Protein AF-0000000087177604 (afdb_homodimer)

Organism: NCBI:txid176857

Solvent-accessible surface area (backbone atoms only — not comparable to full-atom values): 46931 Å² total; per-residue (Å²): 136,82,85,75,79,74,79,79,70,80,76,73,77,72,75,72,72,81,64,80,66,69,63,75,69,50,66,65,75,75,42,57,66,70,56,44,40,55,57,59,26,70,48,56,60,80,60,52,51,50,27,64,74,71,45,73,69,40,30,51,51,61,64,30,65,68,36,40,51,50,23,40,57,48,40,70,73,42,57,46,27,39,33,33,44,24,70,38,71,44,37,50,48,48,30,37,36,68,51,70,87,83,64,90,65,77,47,60,44,42,75,60,82,63,87,56,37,88,82,45,39,33,59,40,71,43,33,60,48,84,21,31,32,35,35,33,26,64,32,66,67,57,46,40,33,44,33,20,80,69,57,70,43,72,46,76,51,74,76,66,93,80,68,69,76,56,47,68,37,65,39,55,42,54,22,81,84,78,67,43,44,37,38,39,40,37,38,35,30,55,68,75,81,71,69,69,85,68,72,87,57,77,82,66,50,47,44,38,28,35,40,31,46,70,84,58,87,60,75,43,77,73,44,64,55,93,68,63,66,53,69,61,82,44,54,36,75,47,94,30,23,39,35,42,47,35,52,71,45,100,86,43,57,43,44,42,39,31,36,32,66,82,79,67,44,78,43,75,52,64,66,61,98,39,68,61,64,39,70,41,58,61,50,59,36,53,47,91,82,24,53,27,38,43,30,59,46,79,82,67,19,36,41,31,34,34,29,76,41,84,84,41,41,83,38,51,38,80,75,46,76,44,69,61,80,80,78,81,78,68,60,76,72,68,48,40,58,45,77,64,27,65,61,56,68,67,42,50,68,67,44,74,64,40,60,41,83,88,63,29,36,37,32,35,38,59,30,52,41,43,33,39,33,33,78,87,80,66,47,77,41,81,56,77,49,49,73,58,64,76,45,34,46,79,38,77,33,48,67,30,68,58,69,84,77,61,67,66,87,108,134,82,78,78,78,72,77,83,70,79,74,74,76,70,74,73,72,81,65,79,66,70,63,75,71,48,67,65,74,74,40,56,66,69,55,44,41,55,57,57,26,69,48,55,60,80,59,51,51,50,27,64,74,71,44,72,70,41,30,52,52,59,62,31,66,66,35,40,52,50,22,41,57,48,39,71,73,41,57,45,26,37,32,32,44,24,70,36,70,47,37,49,46,46,30,36,35,69,50,71,87,82,64,92,66,76,47,61,45,42,76,60,83,64,86,57,36,88,82,46,40,31,60,41,71,44,33,60,49,85,21,32,31,35,35,34,27,63,32,66,67,58,46,40,34,43,34,20,78,71,57,70,43,73,47,76,52,73,76,67,92,80,66,68,76,56,46,69,38,65,40,54,43,56,21,82,86,79,69,43,44,38,38,39,40,38,40,34,29,56,68,74,82,71,69,71,88,68,74,86,58,78,81,66,49,47,44,38,28,35,39,31,46,69,84,59,86,60,76,43,78,73,44,66,56,92,65,61,66,54,69,62,81,45,54,37,75,46,96,30,23,38,35,42,47,35,49,70,43,93,96,41,56,44,44,40,39,30,35,33,66,80,78,68,44,78,43,75,52,64,64,60,96,39,69,62,65,39,70,42,60,62,49,59,34,54,46,91,80,25,53,28,38,42,28,60,47,77,81,65,18,35,39,32,35,34,29,74,40,84,86,41,41,84,39,51,37,79,75,46,78,42,70,60,78,80,77,81,79,69,61,77,72,67,51,39,57,45,77,64,27,64,60,54,69,68,42,49,67,68,45,74,63,38,62,41,83,87,63,29,37,36,34,36,37,59,30,52,42,42,33,38,32,32,77,88,80,68,46,75,43,80,57,76,51,49,74,58,63,76,44,32,47,81,39,75,32,49,67,33,68,60,70,85,78,59,67,67,87,107

Secondary structure (DSSP, 8-state):
--------------------------HHHHS-HHHHHHHHHTS-HHHHGGGGGT-HHHHHHHT-HHHHHHHHHHHHTSPPEEEEEEEEPPEEEEEEEEPPSS----PBPEE---TTTTT-SSEEEEEEETTEEEEEETTTS--EEEEETTTTEEEEPPP----TTEEEEEEEEEETTTTEEEEEEEEEE--TT--------GGG-EEEEEEEEBTBSS-EEEE--SS-B--SS--EEETTEEEEEBP-BTTB---EEEEETTT--EEEEP--S-HHHHHS-EEEEEETTEEEEEEE-GGG-EEEEEESSTT-GGGEEEEEEE-----SS--S---THHHH-HHHHH--SEEEEEE-TTSPEEEEETTTEEEEE-TTT--EEEE--BT--SS-EEEEE---------GGG-/--------------------------HHHHS-HHHHHHHHTTS-HHHHGGGGGT-HHHHHHHT-HHHHHHHHHHHHHSPPEEEEEEEEPPEEEEEEEEPPSS----PBPEE---TTTTT-SSEEEEEEETTEEEEEETTTS--EEEEETTTTEEEEPPP----TTEEEEEEEEEETTTTEEEEEEEEEE--TT--------GGG-EEEEEEEEBTBSS-EEEE--SS-B--SS--EEETTEEEEEBP-BTTBPP-EEEEETTT--EEEEP--S-HHHHHS-EEEEEETTEEEEEEE-GGG-EEEEEESSTT-GGGEEEEEEE-----SS--S---GGGGT-HHHHH--SEEEEEE-TTSPEEEEETTTEEEEE-TTT--EEEE--BT--SS-EEEEE---------GGG-

Foldseek 3Di:
DDPPPDDPPPPPPPPPPPPPPVPCPPPLVVDPPVVNLVVLLPDDPVVLVCLCVPDPVSVVVSVDPSSVVSNVVVQVVPDHDDDDDDDDDDFDWDKDWDDDQDDPDFTAIGTFDQPCCVVARDWDWQAAEPQWTWIARPPPRFWIKIARRVLNDMDIADGDDDDPPKDKAKHWYAAPPVRWIKIKIKIWADDPPVPDPDDPPVPRTWMWIWMDIPLDRDIDTPGTDPAAFDRASAWDDANQKTWTWGDDPPPFFIWIWIAHPVVGDIDTAAEEPDPQRGPFDWGWAAEPRWIKIWTADPQRKTWIWTQPDGRDHVSIDGDATADHDDDPPPPPPPDPVLVVDPQLVSDDQKDWAYADPVGWTWMDGSQAFIWTADRVVNDIDTRDHHPDDRGHDDHDYDHDNDDDPSPVVD/DCPDPPDPPPPPPPPPPVPPPVPCPPPLVVDPPVVNLVVLLQDDPVVLVCLCVPDPVSVVVSVDPSSVVSNVVNQVVDDHDDDDDDDDDDFDWDKDWDDDQDDPDFTAIGTFDQPCCVVARDWDWQAAEPQWTWIARPPPRFWIKIARRVLNDMDIADGDDDDPPKDKAKHWYAAPVVRWIKIKIKIWAADPPVPDDDDPPVPRTWMWIWMDIPLDRDIDTPGTDPAAFDRASAWDDANQKTWTWGDADDVFFIWIWIAHPVVGDIDTAAEEPDPQRGPFDWGWAAEPRWIKIWTADPQRKTWIWTQPDGRDHVSIDGDATADHDDDPPPPPPPPPVLVVDPCLVSDDQKDWAYADPVGWTWMDGSQAFIWTADRVVNDIDTRDHHPDDRGHDDHDYDHDNDDDPSPVVD

Radius of gyration: 33.46 Å; Cα contacts (8 Å, |Δi|>4): 1611; chains: 2; bounding box: 75×95×101 Å

Structure (mmCIF, N/CA/C/O backbone):
data_AF-0000000087177604-model_v1
#
loop_
_entity.id
_entity.type
_entity.pdbx_description
1 polymer 'F-box domain-containing protein'
#
loop_
_atom_site.group_PDB
_atom_site.id
_atom_site.type_symbol
_atom_site.label_atom_id
_atom_site.label_alt_id
_atom_site.label_comp_id
_atom_site.label_asym_id
_atom_site.label_entity_id
_atom_site.label_seq_id
_atom_site.pdbx_PDB_ins_code
_atom_site.Cartn_x
_atom_site.Cartn_y
_atom_site.Cartn_z
_atom_site.occupancy
_atom_site.B_iso_or_equiv
_atom_site.auth_seq_id
_atom_site.auth_comp_id
_atom_site.auth_asym_id
_atom_site.auth_atom_id
_atom_site.pdbx_PDB_model_num
ATOM 1 N N . MET A 1 1 ? 17.656 40.031 -49.438 1 24.17 1 MET A N 1
ATOM 2 C CA . MET A 1 1 ? 17.625 39.219 -50.625 1 24.17 1 MET A CA 1
ATOM 3 C C . MET A 1 1 ? 16.453 38.25 -50.594 1 24.17 1 MET A C 1
ATOM 5 O O . MET A 1 1 ? 16.234 37.562 -49.594 1 24.17 1 MET A O 1
ATOM 9 N N . GLU A 1 2 ? 15.367 38.312 -51.531 1 26.11 2 GLU A N 1
ATOM 10 C CA . GLU A 1 2 ? 13.938 38.062 -51.656 1 26.11 2 GLU A CA 1
ATOM 11 C C . GLU A 1 2 ? 13.648 36.562 -51.844 1 26.11 2 GLU A C 1
ATOM 13 O O . GLU A 1 2 ? 14.32 35.875 -52.594 1 26.11 2 GLU A O 1
ATOM 18 N N . LEU A 1 3 ? 13.086 35.906 -50.781 1 25.77 3 LEU A N 1
ATOM 19 C CA . LEU A 1 3 ? 12.75 34.531 -50.469 1 25.77 3 LEU A CA 1
ATOM 20 C C . LEU A 1 3 ? 11.844 33.938 -51.562 1 25.77 3 LEU A C 1
ATOM 22 O O . LEU A 1 3 ? 10.695 34.375 -51.719 1 25.77 3 LEU A O 1
ATOM 26 N N . ASP A 1 4 ? 12.43 33.688 -52.781 1 25.81 4 ASP A N 1
ATOM 27 C CA . ASP A 1 4 ? 11.836 33.25 -54.031 1 25.81 4 ASP A CA 1
ATOM 28 C C . ASP A 1 4 ? 10.922 32.062 -53.844 1 25.81 4 ASP A C 1
ATOM 30 O O . ASP A 1 4 ? 11.352 31.031 -53.312 1 25.81 4 ASP A O 1
ATOM 34 N N . PHE A 1 5 ? 9.586 32.219 -53.719 1 27.73 5 PHE A N 1
ATOM 35 C CA . PHE A 1 5 ? 8.43 31.344 -53.531 1 27.73 5 PHE A CA 1
ATOM 36 C C . PHE A 1 5 ? 8.281 30.359 -54.688 1 27.73 5 PHE A C 1
ATOM 38 O O . PHE A 1 5 ? 7.816 30.734 -55.75 1 27.73 5 PHE A O 1
ATOM 45 N N . GLU A 1 6 ? 9.445 29.641 -54.875 1 25.67 6 GLU A N 1
ATOM 46 C CA . GLU A 1 6 ? 9.406 28.844 -56.094 1 25.67 6 GLU A CA 1
ATOM 47 C C . GLU A 1 6 ? 8.07 28.125 -56.25 1 25.67 6 GLU A C 1
ATOM 49 O O . GLU A 1 6 ? 7.375 27.875 -55.25 1 25.67 6 GLU A O 1
ATOM 54 N N . LYS A 1 7 ? 7.758 27.688 -57.469 1 27.78 7 LYS A N 1
ATOM 55 C CA . LYS A 1 7 ? 6.844 27.172 -58.469 1 27.78 7 LYS A CA 1
ATOM 56 C C . LYS A 1 7 ? 6.316 25.797 -58.094 1 27.78 7 LYS A C 1
ATOM 58 O O . LYS A 1 7 ? 7.094 24.875 -57.844 1 27.78 7 LYS A O 1
ATOM 63 N N . GLU A 1 8 ? 5.145 25.625 -57.438 1 27.03 8 GLU A N 1
ATOM 64 C CA . GLU A 1 8 ? 4.355 24.484 -57 1 27.03 8 GLU A CA 1
ATOM 65 C C . GLU A 1 8 ? 4.086 23.516 -58.125 1 27.03 8 GLU A C 1
ATOM 67 O O . GLU A 1 8 ? 3.27 23.797 -59 1 27.03 8 GLU A O 1
ATOM 72 N N . GLY A 1 9 ? 5.145 23.125 -58.812 1 26 9 GLY A N 1
ATOM 73 C CA . GLY A 1 9 ? 4.781 22.406 -60.031 1 26 9 GLY A CA 1
ATOM 74 C C . GLY A 1 9 ? 3.732 21.328 -59.812 1 26 9 GLY A C 1
ATOM 75 O O . GLY A 1 9 ? 3.533 20.891 -58.656 1 26 9 GLY A O 1
ATOM 76 N N . GLU A 1 10 ? 2.766 21.188 -60.688 1 27.48 10 GLU A N 1
ATOM 77 C CA . GLU A 1 10 ? 1.616 20.312 -60.906 1 27.48 10 GLU A CA 1
ATOM 78 C C . GLU A 1 10 ? 2.006 18.844 -60.781 1 27.48 10 GLU A C 1
ATOM 80 O O . GLU A 1 10 ? 2.754 18.328 -61.625 1 27.48 10 GLU A O 1
ATOM 85 N N . ARG A 1 11 ? 2.332 18.406 -59.656 1 29.03 11 ARG A N 1
ATOM 86 C CA . ARG A 1 11 ? 2.688 17 -59.531 1 29.03 11 ARG A CA 1
ATOM 87 C C . ARG A 1 11 ? 1.629 16.109 -60.188 1 29.03 11 ARG A C 1
ATOM 89 O O . ARG A 1 11 ? 0.469 16.109 -59.75 1 29.03 11 ARG A O 1
ATOM 96 N N . LYS A 1 12 ? 1.637 15.906 -61.469 1 24.86 12 LYS A N 1
ATOM 97 C CA . LYS A 1 12 ? 0.847 14.938 -62.25 1 24.86 12 LYS A CA 1
ATOM 98 C C . LYS A 1 12 ? 0.685 13.633 -61.469 1 24.86 12 LYS A C 1
ATOM 100 O O . LYS A 1 12 ? 1.67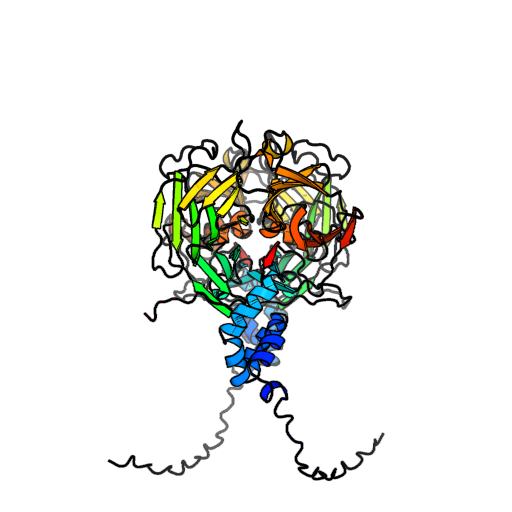1 13.055 -61 1 24.86 12 LYS A O 1
ATOM 105 N N . ARG A 1 13 ? -0.397 13.414 -60.938 1 30.3 13 ARG A N 1
ATOM 106 C CA . ARG A 1 13 ? -0.962 12.203 -60.344 1 30.3 13 ARG A CA 1
ATOM 107 C C . ARG A 1 13 ? -0.735 11 -61.25 1 30.3 13 ARG A C 1
ATOM 109 O O . ARG A 1 13 ? -1.332 10.906 -62.344 1 30.3 13 ARG A O 1
ATOM 116 N N . ARG A 1 14 ? 0.49 10.688 -61.562 1 26.72 14 ARG A N 1
ATOM 117 C CA . ARG A 1 14 ? 0.658 9.508 -62.406 1 26.72 14 ARG A CA 1
ATOM 118 C C . ARG A 1 14 ? -0.26 8.375 -61.938 1 26.72 14 ARG A C 1
ATOM 120 O O . ARG A 1 14 ? -0.333 8.07 -60.75 1 26.72 14 ARG A O 1
ATOM 127 N N . LYS A 1 15 ? -1.328 8.086 -62.594 1 30.55 15 LYS A N 1
ATOM 128 C CA . LYS A 1 15 ? -2.213 6.93 -62.656 1 30.55 15 LYS A CA 1
ATOM 129 C C . LYS A 1 15 ? -1.425 5.629 -62.531 1 30.55 15 LYS A C 1
ATOM 131 O O . LYS A 1 15 ? -0.675 5.254 -63.438 1 30.55 15 LYS A O 1
ATOM 136 N N . VAL A 1 16 ? -0.772 5.449 -61.469 1 31.22 16 VAL A N 1
ATOM 137 C CA . VAL A 1 16 ? -0.175 4.121 -61.375 1 31.22 16 VAL A CA 1
ATOM 138 C C . VAL A 1 16 ? -1.17 3.072 -61.844 1 31.22 16 VAL A C 1
ATOM 140 O O . VAL A 1 16 ? -2.33 3.062 -61.438 1 31.22 16 VAL A O 1
ATOM 143 N N . ASP A 1 17 ? -1.193 2.633 -62.969 1 29.12 17 ASP A N 1
ATOM 144 C CA . ASP A 1 17 ? -1.855 1.487 -63.594 1 29.12 17 ASP A CA 1
ATOM 145 C C . ASP A 1 17 ? -2.121 0.389 -62.562 1 29.12 17 ASP A C 1
ATOM 147 O O . ASP A 1 17 ? -1.283 0.123 -61.719 1 29.12 17 ASP A O 1
ATOM 151 N N . ASP A 1 18 ? -3.406 0.13 -62.219 1 32.09 18 ASP A N 1
ATOM 152 C CA . ASP A 1 18 ? -4.09 -0.961 -61.531 1 32.09 18 ASP A CA 1
ATOM 153 C C . ASP A 1 18 ? -3.459 -2.309 -61.875 1 32.09 18 ASP A C 1
ATOM 155 O O . ASP A 1 18 ? -3.924 -3.004 -62.781 1 32.09 18 ASP A O 1
ATOM 159 N N . ASP A 1 19 ? -2.234 -2.373 -62.281 1 33.12 19 ASP A N 1
ATOM 160 C CA . ASP A 1 19 ? -1.73 -3.736 -62.406 1 33.12 19 ASP A CA 1
ATOM 161 C C . ASP A 1 19 ? -2.201 -4.609 -61.25 1 33.12 19 ASP A C 1
ATOM 163 O O . ASP A 1 19 ? -2.236 -4.156 -60.094 1 33.12 19 ASP A O 1
ATOM 167 N N . GLU A 1 20 ? -3.094 -5.625 -61.594 1 32.66 20 GLU A N 1
ATOM 168 C CA . GLU A 1 20 ? -3.631 -6.719 -60.781 1 32.66 20 GLU A CA 1
ATOM 169 C C . GLU A 1 20 ? -2.635 -7.156 -59.719 1 32.66 20 GLU A C 1
ATOM 171 O O . GLU A 1 20 ? -1.697 -7.902 -60 1 32.66 20 GLU A O 1
ATOM 176 N N . GLU A 1 21 ? -1.977 -6.281 -59.125 1 34 21 GLU A N 1
ATOM 177 C CA . GLU A 1 21 ? -1.211 -6.797 -58 1 34 21 GLU A CA 1
ATOM 178 C C . GLU A 1 21 ? -1.964 -7.914 -57.281 1 34 21 GLU A C 1
ATOM 180 O O . GLU A 1 21 ? -3.061 -7.699 -56.75 1 34 21 GLU A O 1
ATOM 185 N N . GLU A 1 22 ? -1.971 -9.125 -57.875 1 35.16 22 GLU A N 1
ATOM 186 C CA . GLU A 1 22 ? -2.355 -10.367 -57.219 1 35.16 22 GLU A CA 1
ATOM 187 C C . GLU A 1 22 ? -2.205 -10.258 -55.719 1 35.16 22 GLU A C 1
ATOM 189 O O . GLU A 1 22 ? -1.119 -9.953 -55.219 1 35.16 22 GLU A O 1
ATOM 194 N N . HIS A 1 23 ? -3.059 -9.609 -55.094 1 38.34 23 HIS A N 1
ATOM 195 C CA . HIS A 1 23 ? -3.143 -9.703 -53.656 1 38.34 23 HIS A CA 1
ATOM 196 C C . HIS A 1 23 ? -2.529 -11 -53.156 1 38.34 23 HIS A C 1
ATOM 198 O O . HIS A 1 23 ? -2.844 -12.078 -53.656 1 38.34 23 HIS A O 1
ATOM 204 N N . PRO A 1 24 ? -1.244 -11.094 -52.938 1 37.69 24 PRO A N 1
ATOM 205 C CA . PRO A 1 24 ? -0.835 -12.375 -52.375 1 37.69 24 PRO A CA 1
ATOM 206 C C . PRO A 1 24 ? -1.971 -13.086 -51.625 1 37.69 24 PRO A C 1
ATOM 208 O O . PRO A 1 24 ? -2.402 -12.625 -50.562 1 37.69 24 PRO A O 1
ATOM 211 N N . GLU A 1 25 ? -3.088 -13.266 -52.125 1 41.31 25 GLU A N 1
ATOM 212 C CA . GLU A 1 25 ? -3.951 -14.328 -51.594 1 41.31 25 GLU A CA 1
ATOM 213 C C . GLU A 1 25 ? -3.148 -15.352 -50.812 1 41.31 25 GLU A C 1
ATOM 215 O O . GLU A 1 25 ? -2.232 -15.984 -51.344 1 41.31 25 GLU A O 1
ATOM 220 N N . SER A 1 26 ? -2.848 -14.953 -49.531 1 46.81 26 SER A N 1
ATOM 221 C CA . SER A 1 26 ? -1.862 -15.453 -48.594 1 46.81 26 SER A CA 1
ATOM 222 C C . SER A 1 26 ? -1.578 -16.938 -48.812 1 46.81 26 SER A C 1
ATOM 224 O O . SER A 1 26 ? -2.502 -17.734 -49 1 46.81 26 SER A O 1
ATOM 226 N N . ARG A 1 27 ? -0.542 -17.266 -49.531 1 52 27 ARG A N 1
ATOM 227 C CA . ARG A 1 27 ? 0.063 -18.578 -49.656 1 52 27 ARG A CA 1
ATOM 228 C C . ARG A 1 27 ? -0.392 -19.5 -48.531 1 52 27 ARG A C 1
ATOM 230 O O . ARG A 1 27 ? -0.43 -20.734 -48.719 1 52 27 ARG A O 1
ATOM 237 N N . LEU A 1 28 ? -0.596 -18.906 -47.438 1 58.34 28 LEU A N 1
ATOM 238 C CA . LEU A 1 28 ? -1.093 -19.766 -46.375 1 58.34 28 LEU A CA 1
ATOM 239 C C . LEU A 1 28 ? -2.479 -20.312 -46.719 1 58.34 28 LEU A C 1
ATOM 241 O O . LEU A 1 28 ? -2.824 -21.438 -46.344 1 58.34 28 LEU A O 1
ATOM 245 N N . GLU A 1 29 ? -3.287 -19.516 -47.625 1 58.62 29 GLU A N 1
ATOM 246 C CA . GLU A 1 29 ? -4.645 -19.938 -47.969 1 58.62 29 GLU A CA 1
ATOM 247 C C . GLU A 1 29 ? -4.625 -21.109 -48.938 1 58.62 29 GLU A C 1
ATOM 249 O O . GLU A 1 29 ? -5.594 -21.875 -49.031 1 58.62 29 GLU A O 1
ATOM 254 N N . SER A 1 30 ? -3.531 -21.188 -49.688 1 66.44 30 SER A N 1
ATOM 255 C CA . SER A 1 30 ? -3.436 -22.281 -50.656 1 66.44 30 SER A CA 1
ATOM 256 C C . SER A 1 30 ? -2.873 -23.547 -50 1 66.44 30 SER A C 1
ATOM 258 O O . SER A 1 30 ? -2.914 -24.625 -50.594 1 66.44 30 SER A O 1
ATOM 260 N N . LEU A 1 31 ? -2.377 -23.422 -48.875 1 72.5 31 LEU A N 1
ATOM 261 C CA . LEU A 1 31 ? -1.781 -24.562 -48.188 1 72.5 31 LEU A CA 1
ATOM 262 C C . LEU A 1 31 ? -2.854 -25.422 -47.531 1 72.5 31 LEU A C 1
ATOM 264 O O . LEU A 1 31 ? -3.885 -24.906 -47.094 1 72.5 31 LEU A O 1
ATOM 268 N N . PRO A 1 32 ? -2.684 -26.781 -47.75 1 80.44 32 PRO A N 1
ATOM 269 C CA . PRO A 1 32 ? -3.607 -27.656 -47.031 1 80.44 32 PRO A CA 1
ATOM 270 C C . PRO A 1 32 ? -3.76 -27.266 -45.562 1 80.44 32 PRO A C 1
ATOM 272 O O . PRO A 1 32 ? -2.807 -26.781 -44.938 1 80.44 32 PRO A O 1
ATOM 275 N N . ARG A 1 33 ? -4.891 -27.422 -45.062 1 81.75 33 ARG A N 1
ATOM 276 C CA . ARG A 1 33 ? -5.277 -27.047 -43.719 1 81.75 33 ARG A CA 1
ATOM 277 C C . ARG A 1 33 ? -4.332 -27.656 -42.688 1 81.75 33 ARG A C 1
ATOM 279 O O . ARG A 1 33 ? -3.953 -27 -41.719 1 81.75 33 ARG A O 1
ATOM 286 N N . GLU A 1 34 ? -3.938 -28.891 -43.031 1 84.88 34 GLU A N 1
ATOM 287 C CA . GLU A 1 34 ? -3.096 -29.625 -42.094 1 84.88 34 GLU A CA 1
ATOM 288 C C . GLU A 1 34 ? -1.728 -28.953 -41.938 1 84.88 34 GLU A C 1
ATOM 290 O O . GLU A 1 34 ? -1.174 -28.891 -40.844 1 84.88 34 GLU A O 1
ATOM 295 N N . ILE A 1 35 ? -1.311 -28.453 -43 1 85.06 35 ILE A N 1
ATOM 296 C CA . ILE A 1 35 ? 0.004 -27.828 -43 1 85.06 35 ILE A CA 1
ATOM 297 C C . ILE A 1 35 ? -0.082 -26.469 -42.281 1 85.06 35 ILE A C 1
ATOM 299 O O . ILE A 1 35 ? 0.818 -26.094 -41.531 1 85.06 35 ILE A O 1
ATOM 303 N N . ILE A 1 36 ? -1.151 -25.812 -42.531 1 84.12 36 ILE A N 1
ATOM 304 C CA . ILE A 1 36 ? -1.336 -24.516 -41.906 1 84.12 36 ILE A CA 1
ATOM 305 C C . ILE A 1 36 ? -1.366 -24.672 -40.406 1 84.12 36 ILE A C 1
ATOM 307 O O . ILE A 1 36 ? -0.699 -23.922 -39.688 1 84.12 36 ILE A O 1
ATOM 311 N N . LEU A 1 37 ? -2.064 -25.672 -39.969 1 87.56 37 LEU A N 1
ATOM 312 C CA . LEU A 1 37 ? -2.186 -25.906 -38.531 1 87.56 37 LEU A CA 1
ATOM 313 C C . LEU A 1 37 ? -0.832 -26.266 -37.938 1 87.56 37 LEU A C 1
ATOM 315 O O . LEU A 1 37 ? -0.511 -25.844 -36.844 1 87.56 37 LEU A O 1
ATOM 319 N N . ASP A 1 38 ? -0.074 -26.922 -38.75 1 87.06 38 ASP A N 1
ATOM 320 C CA . ASP A 1 38 ? 1.237 -27.344 -38.25 1 87.06 38 ASP A CA 1
ATOM 321 C C . ASP A 1 38 ? 2.172 -26.141 -38.094 1 87.06 38 ASP A C 1
ATOM 323 O O . ASP A 1 38 ? 2.904 -26.031 -37.125 1 87.06 38 ASP A O 1
ATOM 327 N N . ILE A 1 39 ? 2.076 -25.266 -38.969 1 85.06 39 ILE A N 1
ATOM 328 C CA . ILE A 1 39 ? 2.93 -24.078 -38.938 1 85.06 39 ILE A CA 1
ATOM 329 C C . ILE A 1 39 ? 2.486 -23.172 -37.781 1 85.06 39 ILE A C 1
ATOM 331 O O . ILE A 1 39 ? 3.312 -22.703 -37 1 85.06 39 ILE A O 1
ATOM 335 N N . LEU A 1 40 ? 1.263 -23.031 -37.719 1 85.81 40 LEU A N 1
ATOM 336 C CA . LEU A 1 40 ? 0.731 -22.078 -36.75 1 85.81 40 LEU A CA 1
ATOM 337 C C . LEU A 1 40 ? 0.884 -22.594 -35.344 1 85.81 40 LEU A C 1
ATOM 339 O O . LEU A 1 40 ? 1.057 -21.812 -34.406 1 85.81 40 LEU A O 1
ATOM 343 N N . SER A 1 41 ? 0.894 -23.906 -35.156 1 86.19 41 SER A N 1
ATOM 344 C CA . SER A 1 41 ? 0.976 -24.516 -33.844 1 86.19 41 SER A CA 1
ATOM 345 C C . SER A 1 41 ? 2.365 -24.328 -33.219 1 86.19 41 SER A C 1
ATOM 347 O O . SER A 1 41 ? 2.545 -24.469 -32.031 1 86.19 41 SER A O 1
ATOM 349 N N . GLY A 1 42 ? 3.314 -23.906 -34.094 1 83.19 42 GLY A N 1
ATOM 350 C CA . GLY A 1 42 ? 4.676 -23.719 -33.625 1 83.19 42 GLY A CA 1
ATOM 351 C C . GLY A 1 42 ? 4.992 -22.297 -33.25 1 83.19 42 GLY A C 1
ATOM 352 O O . GLY A 1 42 ? 6.066 -22 -32.719 1 83.19 42 GLY A O 1
ATOM 353 N N . LEU A 1 43 ? 4.051 -21.484 -33.5 1 81.62 43 LEU A N 1
ATOM 354 C CA . LEU A 1 43 ? 4.277 -20.078 -33.188 1 81.62 43 LEU A CA 1
ATOM 355 C C . LEU A 1 43 ? 4.094 -19.797 -31.703 1 81.62 43 LEU A C 1
ATOM 357 O O . LEU A 1 43 ? 3.307 -20.484 -31.031 1 81.62 43 LEU A O 1
ATOM 361 N N . PRO A 1 44 ? 4.961 -18.875 -31.203 1 81.81 44 PRO A N 1
ATOM 362 C CA . PRO A 1 44 ? 4.723 -18.469 -29.812 1 81.81 44 PRO A CA 1
ATOM 363 C C . PRO A 1 44 ? 3.316 -17.922 -29.594 1 81.81 44 PRO A C 1
ATOM 365 O O . PRO A 1 44 ? 2.668 -17.469 -30.531 1 81.81 44 PRO A O 1
ATOM 368 N N . ILE A 1 45 ? 2.855 -18.047 -28.469 1 84.81 45 ILE A N 1
ATOM 369 C CA . ILE A 1 45 ? 1.49 -17.656 -28.141 1 84.81 45 ILE A CA 1
ATOM 370 C C . ILE A 1 45 ? 1.303 -16.172 -28.438 1 84.81 45 ILE A C 1
ATOM 372 O O . ILE A 1 45 ? 0.218 -15.742 -28.828 1 84.81 45 ILE A O 1
ATOM 376 N N . SER A 1 46 ? 2.32 -15.32 -28.25 1 80.12 46 SER A N 1
ATOM 377 C CA . SER A 1 46 ? 2.229 -13.891 -28.5 1 80.12 46 SER A CA 1
ATOM 378 C C . SER A 1 46 ? 1.892 -13.609 -29.969 1 80.12 46 SER A C 1
ATOM 380 O O . SER A 1 46 ? 1.237 -12.609 -30.266 1 80.12 46 SER A O 1
ATOM 382 N N . SER A 1 47 ? 2.316 -14.5 -30.797 1 80.75 47 SER A N 1
ATOM 383 C CA . SER A 1 47 ? 2.027 -14.359 -32.219 1 80.75 47 SER A CA 1
ATOM 384 C C . SER A 1 47 ? 0.622 -14.852 -32.562 1 80.75 47 SER A C 1
ATOM 386 O O . SER A 1 47 ? -0.089 -14.234 -33.344 1 80.75 47 SER A O 1
ATOM 388 N N . LEU A 1 48 ? 0.246 -15.883 -31.922 1 84.69 48 LEU A N 1
ATOM 389 C CA . LEU A 1 48 ? -1.061 -16.469 -32.219 1 84.69 48 LEU A CA 1
ATOM 390 C C . LEU A 1 48 ? -2.182 -15.531 -31.766 1 84.69 48 LEU A C 1
ATOM 392 O O . LEU A 1 48 ? -3.232 -15.469 -32.406 1 84.69 48 LEU A O 1
ATOM 396 N N . VAL A 1 49 ? -1.925 -14.812 -30.719 1 82.62 49 VAL A N 1
ATOM 397 C CA . VAL A 1 49 ? -2.941 -13.906 -30.188 1 82.62 49 VAL A CA 1
ATOM 398 C C . VAL A 1 49 ? -3.229 -12.797 -31.188 1 82.62 49 VAL A C 1
ATOM 400 O O . VAL A 1 49 ? -4.348 -12.281 -31.25 1 82.62 49 VAL A O 1
ATOM 403 N N . GLN A 1 50 ? -2.328 -12.445 -32 1 82.44 50 GLN A N 1
ATOM 404 C CA . GLN A 1 50 ? -2.477 -11.375 -33 1 82.44 50 GLN A CA 1
ATOM 405 C C . GLN A 1 50 ? -3.471 -11.766 -34.094 1 82.44 50 GLN A C 1
ATOM 407 O O . GLN A 1 50 ? -4.008 -10.898 -34.781 1 82.44 50 GLN A O 1
ATOM 412 N N . PHE A 1 51 ? -3.723 -13.031 -34.25 1 82.38 51 PHE A N 1
ATOM 413 C CA . PHE A 1 51 ? -4.656 -13.508 -35.25 1 82.38 51 PHE A CA 1
ATOM 414 C C . PHE A 1 51 ? -6.062 -12.984 -35 1 82.38 51 PHE A C 1
ATOM 416 O O . PHE A 1 51 ? -6.871 -12.867 -35.906 1 82.38 51 PHE A O 1
ATOM 423 N N . LYS A 1 52 ? -6.301 -12.711 -33.75 1 79.75 52 LYS A N 1
ATOM 424 C CA . LYS A 1 52 ? -7.633 -12.258 -33.375 1 79.75 52 LYS A CA 1
ATOM 425 C C . LYS A 1 52 ? -7.926 -10.875 -33.938 1 79.75 52 LYS A C 1
ATOM 427 O O . LYS A 1 52 ? -9.086 -10.484 -34.062 1 79.75 52 LYS A O 1
ATOM 432 N N . SER A 1 53 ? -6.863 -10.164 -34.25 1 78.75 53 SER A N 1
ATOM 433 C CA . SER A 1 53 ? -7.047 -8.773 -34.656 1 78.75 53 SER A CA 1
ATOM 434 C C . SER A 1 53 ? -6.742 -8.586 -36.125 1 78.75 53 SER A C 1
ATOM 436 O O . SER A 1 53 ? -6.695 -7.457 -36.625 1 78.75 53 SER A O 1
ATOM 438 N N . VAL A 1 54 ? -6.469 -9.523 -36.969 1 77.44 54 VAL A N 1
ATOM 439 C CA . VAL A 1 54 ? -6.086 -9.398 -38.375 1 77.44 54 VAL A CA 1
ATOM 440 C C . VAL A 1 54 ? -7.336 -9.383 -39.25 1 77.44 54 VAL A C 1
ATOM 442 O O . VAL A 1 54 ? -7.617 -8.391 -39.906 1 77.44 54 VAL A O 1
ATOM 445 N N . CYS A 1 55 ? -8.039 -10.453 -39.344 1 83.19 55 CYS A N 1
ATOM 446 C CA . CYS A 1 55 ? -9.297 -10.578 -40.062 1 83.19 55 CYS A CA 1
ATOM 447 C C . CYS A 1 55 ? -10.133 -11.734 -39.531 1 83.19 55 CYS A C 1
ATOM 449 O O . CYS A 1 55 ? -9.695 -12.453 -38.625 1 83.19 55 CYS A O 1
ATOM 451 N N . ARG A 1 56 ? -11.312 -11.852 -40.031 1 83 56 ARG A N 1
ATOM 452 C CA . ARG A 1 56 ? -12.266 -12.836 -39.531 1 83 56 ARG A CA 1
ATOM 453 C C . ARG A 1 56 ? -11.742 -14.25 -39.719 1 83 56 ARG A C 1
ATOM 455 O O . ARG A 1 56 ? -11.914 -15.102 -38.844 1 83 56 ARG A O 1
ATOM 462 N N . ALA A 1 57 ? -11.062 -14.555 -40.812 1 79.69 57 ALA A N 1
ATOM 463 C CA . ALA A 1 57 ? -10.539 -15.891 -41.094 1 79.69 57 ALA A CA 1
ATOM 464 C C . ALA A 1 57 ? -9.453 -16.281 -40.094 1 79.69 57 ALA A C 1
ATOM 466 O O . ALA A 1 57 ? -9.445 -17.406 -39.594 1 79.69 57 ALA A O 1
ATOM 467 N N . TRP A 1 58 ? -8.703 -15.297 -39.844 1 81.19 58 TRP A N 1
ATOM 468 C CA . TRP A 1 58 ? -7.617 -15.531 -38.906 1 81.19 58 TRP A CA 1
ATOM 469 C C . TRP A 1 58 ? -8.156 -15.672 -37.5 1 81.19 58 TRP A C 1
ATOM 471 O O . TRP A 1 58 ? -7.652 -16.484 -36.719 1 81.19 58 TRP A O 1
ATOM 481 N N . ARG A 1 59 ? -9.156 -15.039 -37.25 1 83.62 59 ARG A N 1
ATOM 482 C CA . ARG A 1 59 ? -9.797 -15.133 -35.938 1 83.62 59 ARG A CA 1
ATOM 483 C C . ARG A 1 59 ? -10.422 -16.516 -35.719 1 83.62 59 ARG A C 1
ATOM 485 O O . ARG A 1 59 ? -10.328 -17.078 -34.656 1 83.62 59 ARG A O 1
ATOM 492 N N . MET A 1 60 ? -10.945 -17 -36.75 1 83.69 60 MET A N 1
ATOM 493 C CA . MET A 1 60 ? -11.555 -18.328 -36.688 1 83.69 60 MET A CA 1
ATOM 494 C C . MET A 1 60 ? -10.484 -19.406 -36.531 1 83.69 60 MET A C 1
ATOM 496 O O . MET A 1 60 ? -10.695 -20.391 -35.812 1 83.69 60 MET A O 1
ATOM 500 N N . LEU A 1 61 ? -9.398 -19.156 -37.156 1 83.06 61 LEU A N 1
ATOM 501 C CA . LEU A 1 61 ? -8.289 -20.109 -37.031 1 83.06 61 LEU A CA 1
ATOM 502 C C . LEU A 1 61 ? -7.758 -20.156 -35.594 1 83.06 61 LEU A C 1
ATOM 504 O O . LEU A 1 61 ? -7.418 -21.219 -35.094 1 83.06 61 LEU A O 1
ATOM 508 N N . ALA A 1 62 ? -7.727 -19.031 -35 1 81.19 62 ALA A N 1
ATOM 509 C CA . ALA A 1 62 ? -7.207 -18.938 -33.625 1 81.19 62 ALA A CA 1
ATOM 510 C C . ALA A 1 62 ? -8.102 -19.688 -32.656 1 81.19 62 ALA A C 1
ATOM 512 O O . ALA A 1 62 ? -7.645 -20.094 -31.578 1 81.19 62 ALA A O 1
ATOM 513 N N . ARG A 1 63 ? -9.344 -19.906 -33.125 1 81.81 63 ARG A N 1
ATOM 514 C CA . ARG A 1 63 ? -10.297 -20.562 -32.25 1 81.81 63 ARG A CA 1
ATOM 515 C C . ARG A 1 63 ? -10.453 -22.031 -32.625 1 81.81 63 ARG A C 1
ATOM 517 O O . ARG A 1 63 ? -11.227 -22.766 -32 1 81.81 63 ARG A O 1
ATOM 524 N N . ASP A 1 64 ? -9.812 -22.422 -33.656 1 85.19 64 ASP A N 1
ATOM 525 C CA . ASP A 1 64 ? -9.898 -23.797 -34.125 1 85.19 64 ASP A CA 1
ATOM 526 C C . ASP A 1 64 ? -9.383 -24.766 -33.062 1 85.19 64 ASP A C 1
ATOM 528 O O . ASP A 1 64 ? -8.227 -24.672 -32.625 1 85.19 64 ASP A O 1
ATOM 532 N N . PRO A 1 65 ? -10.18 -25.719 -32.625 1 85.19 65 PRO A N 1
ATOM 533 C CA . PRO A 1 65 ? -9.805 -26.609 -31.516 1 85.19 65 PRO A CA 1
ATOM 534 C C . PRO A 1 65 ? -8.547 -27.422 -31.828 1 85.19 65 PRO A C 1
ATOM 536 O O . PRO A 1 65 ? -7.758 -27.719 -30.938 1 85.19 65 PRO A O 1
ATOM 539 N N . ASP A 1 66 ? -8.398 -27.781 -33.031 1 87.25 66 ASP A N 1
ATOM 540 C CA . ASP A 1 66 ? -7.219 -28.562 -33.406 1 87.25 66 ASP A CA 1
ATOM 541 C C . ASP A 1 66 ? -5.949 -27.719 -33.25 1 87.25 66 ASP A C 1
ATOM 543 O O . ASP A 1 66 ? -4.93 -28.219 -32.781 1 87.25 66 ASP A O 1
ATOM 547 N N . LEU A 1 67 ? -6.066 -26.562 -33.625 1 86.56 67 LEU A N 1
ATOM 548 C CA . LEU A 1 67 ? -4.914 -25.688 -33.5 1 86.56 67 LEU A CA 1
ATOM 549 C C . LEU A 1 67 ? -4.602 -25.422 -32.031 1 86.56 67 LEU A C 1
ATOM 551 O O . LEU A 1 67 ? -3.438 -25.469 -31.609 1 86.56 67 LEU A O 1
ATOM 555 N N . VAL A 1 68 ? -5.605 -25.203 -31.297 1 85.5 68 VAL A N 1
ATOM 556 C CA . VAL A 1 68 ? -5.438 -24.906 -29.891 1 85.5 68 VAL A CA 1
ATOM 557 C C . VAL A 1 68 ? -4.793 -26.094 -29.172 1 85.5 68 VAL A C 1
ATOM 559 O O . VAL A 1 68 ? -3.85 -25.938 -28.406 1 85.5 68 VAL A O 1
ATOM 562 N N . ASN A 1 69 ? -5.227 -27.281 -29.484 1 84.94 69 ASN A N 1
ATOM 563 C CA . ASN A 1 69 ? -4.703 -28.5 -28.859 1 84.94 69 ASN A CA 1
ATOM 564 C C . ASN A 1 69 ? -3.262 -28.766 -29.281 1 84.94 69 ASN A C 1
ATOM 566 O O . ASN A 1 69 ? -2.42 -29.094 -28.438 1 84.94 69 ASN A O 1
ATOM 570 N N . MET A 1 70 ? -3.033 -28.641 -30.531 1 87.38 70 MET A N 1
ATOM 571 C CA . MET A 1 70 ? -1.679 -28.844 -31.047 1 87.38 70 MET A CA 1
ATOM 572 C C . MET A 1 70 ? -0.71 -27.844 -30.438 1 87.38 70 MET A C 1
ATOM 574 O O . MET A 1 70 ? 0.408 -28.188 -30.062 1 87.38 70 MET A O 1
ATOM 578 N N . HIS A 1 71 ? -1.162 -26.703 -30.406 1 86.12 71 HIS A N 1
ATOM 579 C CA . HIS A 1 71 ? -0.327 -25.641 -29.844 1 86.12 71 HIS A CA 1
ATOM 580 C C . HIS A 1 71 ? -0.046 -25.891 -28.375 1 86.12 71 HIS A C 1
ATOM 582 O O . HIS A 1 71 ? 1.088 -25.719 -27.906 1 86.12 71 HIS A O 1
ATOM 588 N N . SER A 1 72 ? -1.002 -26.25 -27.625 1 84.5 72 SER A N 1
ATOM 589 C CA . SER A 1 72 ? -0.85 -26.516 -26.203 1 84.5 72 SER A CA 1
ATOM 590 C C . SER A 1 72 ? 0.165 -27.625 -25.938 1 84.5 72 SER A C 1
ATOM 592 O O . SER A 1 72 ? 0.971 -27.531 -25.016 1 84.5 72 SER A O 1
ATOM 594 N N . THR A 1 73 ? 0.125 -28.594 -26.719 1 83.31 73 THR A N 1
ATOM 595 C CA . THR A 1 73 ? 1.045 -29.703 -26.578 1 83.31 73 THR A CA 1
ATOM 596 C C . THR A 1 73 ? 2.479 -29.281 -26.859 1 83.31 73 THR A C 1
ATOM 598 O O . THR A 1 73 ? 3.404 -29.641 -26.141 1 83.31 73 THR A O 1
ATOM 601 N N . ARG A 1 74 ? 2.588 -28.516 -27.875 1 83.31 74 ARG A N 1
ATOM 602 C CA . ARG A 1 74 ? 3.92 -28.047 -28.25 1 83.31 74 ARG A CA 1
ATOM 603 C C . ARG A 1 74 ? 4.477 -27.078 -27.203 1 83.31 74 ARG A C 1
ATOM 605 O O . ARG A 1 74 ? 5.672 -27.109 -26.906 1 83.31 74 ARG A O 1
ATOM 612 N N . MET A 1 75 ? 3.598 -26.266 -26.703 1 81.31 75 MET A N 1
ATOM 613 C CA . MET A 1 75 ? 4.035 -25.281 -25.719 1 81.31 75 MET A CA 1
ATOM 614 C C . MET A 1 75 ? 4.438 -25.969 -24.422 1 81.31 75 MET A C 1
ATOM 616 O O . MET A 1 75 ? 5.32 -25.484 -23.703 1 81.31 75 MET A O 1
ATOM 620 N N . ALA A 1 76 ? 3.812 -27.062 -24.156 1 77.44 76 ALA A N 1
ATOM 621 C CA . ALA A 1 76 ? 4.145 -27.797 -22.938 1 77.44 76 ALA A CA 1
ATOM 622 C C . ALA A 1 76 ? 5.578 -28.328 -22.984 1 77.44 76 ALA A C 1
ATOM 624 O O . ALA A 1 76 ? 6.207 -28.531 -21.953 1 77.44 76 ALA A O 1
ATOM 625 N N . GLU A 1 77 ? 6.043 -28.453 -24.219 1 78.25 77 GLU A N 1
ATOM 626 C CA . GLU A 1 77 ? 7.395 -28.969 -24.406 1 78.25 77 GLU A CA 1
ATOM 627 C C . GLU A 1 77 ? 8.406 -27.844 -24.578 1 78.25 77 GLU A C 1
ATOM 629 O O . GLU A 1 77 ? 9.617 -28.094 -24.609 1 78.25 77 GLU A O 1
ATOM 634 N N . SER A 1 78 ? 7.926 -26.656 -24.656 1 78.81 78 SER A N 1
ATOM 635 C CA . SER A 1 78 ? 8.805 -25.5 -24.844 1 78.81 78 SER A CA 1
ATOM 636 C C . SER A 1 78 ? 8.992 -24.75 -23.531 1 78.81 78 SER A C 1
ATOM 638 O O . SER A 1 78 ? 8.414 -25.109 -22.5 1 78.81 78 SER A O 1
ATOM 640 N N . ASN A 1 79 ? 9.953 -23.812 -23.594 1 81.81 79 ASN A N 1
ATOM 641 C CA . ASN A 1 79 ? 10.086 -22.969 -22.406 1 81.81 79 ASN A CA 1
ATOM 642 C C . ASN A 1 79 ? 8.797 -22.203 -22.109 1 81.81 79 ASN A C 1
ATOM 644 O O . ASN A 1 79 ? 8.141 -21.703 -23.031 1 81.81 79 ASN A O 1
ATOM 648 N N . PRO A 1 80 ? 8.422 -22.297 -20.891 1 81.31 80 PRO A N 1
ATOM 649 C CA . PRO A 1 80 ? 7.18 -21.609 -20.531 1 81.31 80 PRO A CA 1
ATOM 650 C C . PRO A 1 80 ? 7.312 -20.078 -20.578 1 81.31 80 PRO A C 1
ATOM 652 O O . PRO A 1 80 ? 8.406 -19.562 -20.781 1 81.31 80 PRO A O 1
ATOM 655 N N . CYS A 1 81 ? 6.16 -19.469 -20.547 1 84.81 81 CYS A N 1
ATOM 656 C CA . CYS A 1 81 ? 6.137 -18.016 -20.359 1 84.81 81 CYS A CA 1
ATOM 657 C C . CYS A 1 81 ? 6.145 -17.656 -18.875 1 84.81 81 CYS A C 1
ATOM 659 O O . CYS A 1 81 ? 5.82 -18.5 -18.031 1 84.81 81 CYS A O 1
ATOM 661 N N . LEU A 1 82 ? 6.676 -16.469 -18.625 1 88.19 82 LEU A N 1
ATOM 662 C CA . LEU A 1 82 ? 6.633 -15.938 -17.25 1 88.19 82 LEU A CA 1
ATOM 663 C C . LEU A 1 82 ? 5.594 -14.828 -17.125 1 88.19 82 LEU A C 1
ATOM 665 O O . LEU A 1 82 ? 5.508 -13.953 -18 1 88.19 82 LEU A O 1
ATOM 669 N N . ILE A 1 83 ? 4.805 -14.945 -16.125 1 89 83 ILE A N 1
ATOM 670 C CA . ILE A 1 83 ? 3.891 -13.867 -15.766 1 89 83 ILE A CA 1
ATOM 671 C C . ILE A 1 83 ? 4.41 -13.141 -14.531 1 89 83 ILE A C 1
ATOM 673 O O . ILE A 1 83 ? 4.734 -13.766 -13.516 1 89 83 ILE A O 1
ATOM 677 N N . PHE A 1 84 ? 4.547 -11.82 -14.68 1 86.81 84 PHE A N 1
ATOM 678 C CA . PHE A 1 84 ? 4.996 -10.984 -13.57 1 86.81 84 PHE A CA 1
ATOM 679 C C . PHE A 1 84 ? 3.812 -10.289 -12.906 1 86.81 84 PHE A C 1
ATOM 681 O O . PHE A 1 84 ? 3.117 -9.492 -13.539 1 86.81 84 PHE A O 1
ATOM 688 N N . HIS A 1 85 ? 3.602 -10.719 -11.688 1 84.38 85 HIS A N 1
ATOM 689 C CA . HIS A 1 85 ? 2.654 -10 -10.836 1 84.38 85 HIS A CA 1
ATOM 690 C C . HIS A 1 85 ? 3.332 -8.859 -10.094 1 84.38 85 HIS A C 1
ATOM 692 O O . HIS A 1 85 ? 4.234 -9.086 -9.281 1 84.38 85 HIS A O 1
ATOM 698 N N . CYS A 1 86 ? 2.891 -7.598 -10.375 1 80.69 86 CYS A N 1
ATOM 699 C CA . CYS A 1 86 ? 3.574 -6.434 -9.812 1 80.69 86 CYS A CA 1
ATOM 700 C C . CYS A 1 86 ? 2.586 -5.5 -9.125 1 80.69 86 CYS A C 1
ATOM 702 O O . CYS A 1 86 ? 1.414 -5.441 -9.508 1 80.69 86 CYS A O 1
ATOM 704 N N . ASP A 1 87 ? 3.141 -4.949 -8.039 1 72.88 87 ASP A N 1
ATOM 705 C CA . ASP A 1 87 ? 2.367 -3.934 -7.328 1 72.88 87 ASP A CA 1
ATOM 706 C C . ASP A 1 87 ? 2.777 -2.527 -7.762 1 72.88 87 ASP A C 1
ATOM 708 O O . ASP A 1 87 ?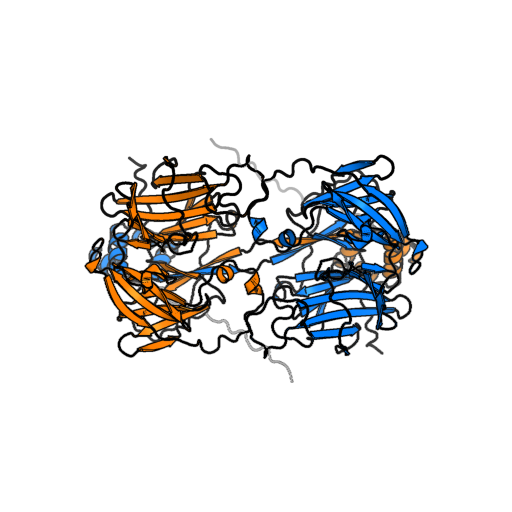 3.963 -2.258 -7.969 1 72.88 87 ASP A O 1
ATOM 712 N N . TYR A 1 88 ? 1.812 -1.793 -8.039 1 65.88 88 TYR A N 1
ATOM 713 C CA . TYR A 1 88 ? 2.076 -0.369 -8.203 1 65.88 88 TYR A CA 1
ATOM 714 C C . TYR A 1 88 ? 1.762 0.4 -6.926 1 65.88 88 TYR A C 1
ATOM 716 O O . TYR A 1 88 ? 0.877 0.009 -6.164 1 65.88 88 TYR A O 1
ATOM 724 N N . PRO A 1 89 ? 2.666 1.297 -6.754 1 61.47 89 PRO A N 1
ATOM 725 C CA . PRO A 1 89 ? 2.602 2.004 -5.473 1 61.47 89 PRO A CA 1
ATOM 726 C C . PRO A 1 89 ? 1.211 2.559 -5.176 1 61.47 89 PRO A C 1
ATOM 728 O O . PRO A 1 89 ? 0.423 2.789 -6.098 1 61.47 89 PRO A O 1
ATOM 731 N N . ILE A 1 90 ? 0.909 2.51 -3.939 1 66.94 90 ILE A N 1
ATOM 732 C CA . ILE A 1 90 ? -0.257 3.234 -3.447 1 66.94 90 ILE A CA 1
ATOM 733 C C . ILE A 1 90 ? -0.237 4.664 -3.979 1 66.94 90 ILE A C 1
ATOM 735 O O . ILE A 1 90 ? 0.828 5.277 -4.094 1 66.94 90 ILE A O 1
ATOM 739 N N . ARG A 1 91 ? -1.302 5.016 -4.621 1 70.94 91 ARG A N 1
ATOM 740 C CA . ARG A 1 91 ? -1.415 6.398 -5.082 1 70.94 91 ARG A CA 1
ATOM 741 C C . ARG A 1 91 ? -2.25 7.23 -4.117 1 70.94 91 ARG A C 1
ATOM 743 O O . ARG A 1 91 ? -3.354 6.832 -3.74 1 70.94 91 ARG A O 1
ATOM 750 N N . ASN A 1 92 ? -1.575 8.273 -3.668 1 79.38 92 ASN A N 1
ATOM 751 C CA . ASN A 1 92 ? -2.301 9.188 -2.791 1 79.38 92 ASN A CA 1
ATOM 752 C C . ASN A 1 92 ? -3.041 10.258 -3.586 1 79.38 92 ASN A C 1
ATOM 754 O O . ASN A 1 92 ? -2.646 10.594 -4.703 1 79.38 92 ASN A O 1
ATOM 758 N N . GLN A 1 93 ? -4.188 10.664 -3.014 1 83.44 93 GLN A N 1
ATOM 759 C CA . GLN A 1 93 ? -4.957 11.781 -3.561 1 83.44 93 GLN A CA 1
ATOM 760 C C . GLN A 1 93 ? -5.359 12.766 -2.465 1 83.44 93 GLN A C 1
ATOM 762 O O . GLN A 1 93 ? -5.441 12.391 -1.292 1 83.44 93 GLN A O 1
ATOM 767 N N . LEU A 1 94 ? -5.469 14.008 -2.867 1 90.44 94 LEU A N 1
ATOM 768 C CA . LEU A 1 94 ? -5.961 15.055 -1.979 1 90.44 94 LEU A CA 1
ATOM 769 C C . LEU A 1 94 ? -7.344 15.531 -2.414 1 90.44 94 LEU A C 1
ATOM 771 O O . LEU A 1 94 ? -7.594 15.719 -3.605 1 90.44 94 LEU A O 1
ATOM 775 N N . TYR A 1 95 ? -8.234 15.602 -1.451 1 90.88 95 TYR A N 1
ATOM 776 C CA . TYR A 1 95 ? -9.57 16.172 -1.62 1 90.88 95 TYR A CA 1
ATOM 777 C C . TYR A 1 95 ? -9.797 17.312 -0.647 1 90.88 95 TYR A C 1
ATOM 779 O O . TYR A 1 95 ? -9.047 17.484 0.312 1 90.88 95 TYR A O 1
ATOM 787 N N . PHE A 1 96 ? -10.773 18.188 -0.984 1 90.88 96 PHE A N 1
ATOM 788 C CA . PHE A 1 96 ? -11.07 19.25 -0.022 1 90.88 96 PHE A CA 1
ATOM 789 C C . PHE A 1 96 ? -12.57 19.516 0.033 1 90.88 96 PHE A C 1
ATOM 791 O O . PHE A 1 96 ? -13.297 19.188 -0.904 1 90.88 96 PHE A O 1
ATOM 798 N N . VAL A 1 97 ? -12.953 19.984 1.164 1 89.62 97 VAL A N 1
ATOM 799 C CA . VAL A 1 97 ? -14.32 20.453 1.368 1 89.62 97 VAL A CA 1
ATOM 800 C C . VAL A 1 97 ? -14.32 21.688 2.256 1 89.62 97 VAL A C 1
ATOM 802 O O . VAL A 1 97 ? -13.492 21.812 3.16 1 89.62 97 VAL A O 1
ATOM 805 N N . GLU A 1 98 ? -15.156 22.641 1.891 1 86.31 98 GLU A N 1
ATOM 806 C CA . GLU A 1 98 ? -15.375 23.812 2.738 1 86.31 98 GLU A CA 1
ATOM 807 C C . GLU A 1 98 ? -16.469 23.547 3.764 1 86.31 98 GLU A C 1
ATOM 809 O O . GLU A 1 98 ? -17.562 23.078 3.414 1 86.31 98 GLU A O 1
ATOM 814 N N . LEU A 1 99 ? -16.125 23.719 4.988 1 84.56 99 LEU A N 1
ATOM 815 C CA . LEU A 1 99 ? -17.109 23.484 6.043 1 84.56 99 LEU A CA 1
ATOM 816 C C . LEU A 1 99 ? -18.125 24.625 6.09 1 84.56 99 LEU A C 1
ATOM 818 O O . LEU A 1 99 ? -17.75 25.797 6.148 1 84.56 99 LEU A O 1
ATOM 822 N N . PRO A 1 100 ? -19.375 24.203 5.941 1 72.75 100 PRO A N 1
ATOM 823 C CA . PRO A 1 100 ? -20.406 25.25 5.902 1 72.75 100 PRO A CA 1
ATOM 824 C C . PRO A 1 100 ? -20.578 25.938 7.246 1 72.75 100 PRO A C 1
ATOM 826 O O . PRO A 1 100 ? -20.344 25.344 8.297 1 72.75 100 PRO A O 1
ATOM 829 N N . ALA A 1 101 ? -20.703 27.219 7.34 1 63.34 101 ALA A N 1
ATOM 830 C CA . ALA A 1 101 ? -21.031 27.922 8.57 1 63.34 101 ALA A CA 1
ATOM 831 C C . ALA A 1 101 ? -22.391 27.484 9.109 1 63.34 101 ALA A C 1
ATOM 833 O O . ALA A 1 101 ? -22.578 27.344 10.32 1 63.34 101 ALA A O 1
ATOM 834 N N . CYS A 1 102 ? -23.516 27.656 8.484 1 57.06 102 CYS A N 1
ATOM 835 C CA . CYS A 1 102 ? -24.859 27.344 8.961 1 57.06 102 CYS A CA 1
ATOM 836 C C . CYS A 1 102 ? -25.5 26.281 8.094 1 57.06 102 CYS A C 1
ATOM 838 O O . CYS A 1 102 ? -26.516 25.688 8.484 1 57.06 102 CYS A O 1
ATOM 840 N N . ASN A 1 103 ? -25.578 26.469 6.793 1 53.16 103 ASN A N 1
ATOM 841 C CA . ASN A 1 103 ? -26.672 26.094 5.895 1 53.16 103 ASN A CA 1
ATOM 842 C C . ASN A 1 103 ? -26.578 24.625 5.492 1 53.16 103 ASN A C 1
ATOM 844 O O . ASN A 1 103 ? -25.5 24.047 5.488 1 53.16 103 ASN A O 1
ATOM 848 N N . ASP A 1 104 ? -27.875 24.016 5.258 1 55 104 ASP A N 1
ATOM 849 C CA . ASP A 1 104 ? -28.422 22.734 4.812 1 55 104 ASP A CA 1
ATOM 850 C C . ASP A 1 104 ? -27.719 22.234 3.559 1 55 104 ASP A C 1
ATOM 852 O O . ASP A 1 104 ? -28.188 21.312 2.891 1 55 104 ASP A O 1
ATOM 856 N N . LYS A 1 105 ? -26.844 23.062 3.043 1 56.5 105 LYS A N 1
ATOM 857 C CA . LYS A 1 105 ? -26.422 22.594 1.725 1 56.5 105 LYS A CA 1
ATOM 858 C C . LYS A 1 105 ? -25.359 21.5 1.839 1 56.5 105 LYS A C 1
ATOM 860 O O . LYS A 1 105 ? -24.422 21.625 2.633 1 56.5 105 LYS A O 1
ATOM 865 N N . LYS A 1 106 ? -25.672 20.469 1.241 1 64.12 106 LYS A N 1
ATO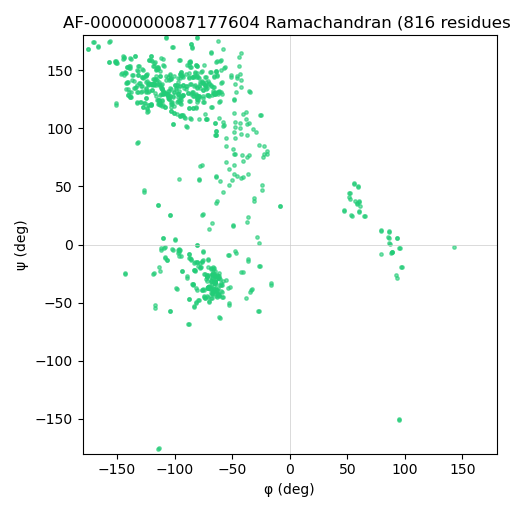M 866 C CA . LYS A 1 106 ? -24.766 19.328 1.103 1 64.12 106 LYS A CA 1
ATOM 867 C C . LYS A 1 106 ? -23.531 19.703 0.288 1 64.12 106 LYS A C 1
ATOM 869 O O . LYS A 1 106 ? -23.641 20.031 -0.895 1 64.12 106 LYS A O 1
ATOM 874 N N . GLU A 1 107 ? -22.438 20.031 0.995 1 77.62 107 GLU A N 1
ATOM 875 C CA . GLU A 1 107 ? -21.188 20.359 0.317 1 77.62 107 GLU A CA 1
ATOM 876 C C . GLU A 1 107 ? -20.578 19.109 -0.32 1 77.62 107 GLU A C 1
ATOM 878 O O . GLU A 1 107 ? -20.734 18 0.198 1 77.62 107 GLU A O 1
ATOM 883 N N . LYS A 1 108 ? -20.094 19.344 -1.542 1 81.94 108 LYS A N 1
ATOM 884 C CA . LYS A 1 108 ? -19.438 18.266 -2.279 1 81.94 108 LYS A CA 1
ATOM 885 C C . LYS A 1 108 ? -17.922 18.312 -2.102 1 81.94 108 LYS A C 1
ATOM 887 O O . LYS A 1 108 ? -17.328 19.391 -2.123 1 81.94 108 LYS A O 1
ATOM 892 N N . VAL A 1 109 ? -17.422 17.172 -1.891 1 88.69 109 VAL A N 1
ATOM 893 C CA . VAL A 1 109 ? -15.969 17.031 -1.807 1 88.69 109 VAL A CA 1
ATOM 894 C C . VAL A 1 109 ? -15.367 17.109 -3.205 1 88.69 109 VAL A C 1
ATOM 896 O O . VAL A 1 109 ? -15.875 16.5 -4.145 1 88.69 109 VAL A O 1
ATOM 899 N N . LYS A 1 110 ? -14.32 17.891 -3.342 1 86.56 110 LYS A N 1
ATOM 900 C CA . LYS A 1 110 ? -13.641 18.078 -4.621 1 86.56 110 LYS A CA 1
ATOM 901 C C . LYS A 1 110 ? -12.219 17.531 -4.57 1 86.56 110 LYS A C 1
ATOM 903 O O . LYS A 1 110 ? -11.562 17.594 -3.527 1 86.56 110 LYS A O 1
ATOM 908 N N . MET A 1 111 ? -11.766 17.094 -5.754 1 87.62 111 MET A N 1
ATOM 909 C CA . MET A 1 111 ? -10.43 16.516 -5.852 1 87.62 111 MET A CA 1
ATOM 910 C C . MET A 1 111 ? -9.43 17.531 -6.383 1 87.62 111 MET A C 1
ATOM 912 O O . MET A 1 111 ? -9.734 18.281 -7.305 1 87.62 111 MET A O 1
ATOM 916 N N . PHE A 1 112 ? -8.219 17.547 -5.75 1 88.62 112 PHE A N 1
ATOM 917 C CA . PHE A 1 112 ? -7.133 18.375 -6.273 1 88.62 112 PHE A CA 1
ATOM 918 C C . PHE A 1 112 ? -6.383 17.641 -7.379 1 88.62 112 PHE A C 1
ATOM 920 O O . PHE A 1 112 ? -6.195 16.422 -7.309 1 88.62 112 PHE A O 1
ATOM 927 N N . ASP A 1 113 ? -5.98 18.344 -8.32 1 83.94 113 ASP A N 1
ATOM 928 C CA . ASP A 1 113 ? -4.996 17.844 -9.273 1 83.94 113 ASP A CA 1
ATOM 929 C C . ASP A 1 113 ? -3.574 18.141 -8.805 1 83.94 113 ASP A C 1
ATOM 931 O O . ASP A 1 113 ? -3.08 19.266 -8.977 1 83.94 113 ASP A O 1
ATOM 935 N N . VAL A 1 114 ? -2.998 17.219 -8.312 1 87.5 114 VAL A N 1
ATOM 936 C CA . VAL A 1 114 ? -1.654 17.422 -7.777 1 87.5 114 VAL A CA 1
ATOM 937 C C . VAL A 1 114 ? -0.636 17.375 -8.914 1 87.5 114 VAL A C 1
ATOM 939 O O . VAL A 1 114 ? -0.42 16.328 -9.523 1 87.5 114 VAL A O 1
ATOM 942 N N . PRO A 1 115 ? 0.023 18.422 -9.133 1 87.94 115 PRO A N 1
ATOM 943 C CA . PRO A 1 115 ? 0.878 18.516 -10.32 1 87.94 115 PRO A CA 1
ATOM 944 C C . PRO A 1 115 ? 2.115 17.641 -10.227 1 87.94 115 PRO A C 1
ATOM 946 O O . PRO A 1 115 ? 2.697 17.281 -11.258 1 87.94 115 PRO A O 1
ATOM 949 N N . PHE A 1 116 ? 2.629 17.297 -9.203 1 86.56 116 PHE A N 1
ATOM 950 C CA . PHE A 1 116 ? 3.857 16.516 -9.07 1 86.56 116 PHE A CA 1
ATOM 951 C C . PHE A 1 116 ? 3.549 15.078 -8.695 1 86.56 116 PHE A C 1
ATOM 953 O O . PHE A 1 116 ? 4.387 14.383 -8.117 1 86.56 116 PHE A O 1
ATOM 960 N N . TRP A 1 117 ? 2.447 14.625 -9.008 1 82.5 117 TRP A N 1
ATOM 961 C CA . TRP A 1 117 ? 1.974 13.289 -8.664 1 82.5 117 TRP A CA 1
ATOM 962 C C . TRP A 1 117 ? 2.85 12.219 -9.305 1 82.5 117 TRP A C 1
ATOM 964 O O . TRP A 1 117 ? 3.1 11.172 -8.703 1 82.5 117 TRP A O 1
ATOM 974 N N . SER A 1 118 ? 3.246 12.422 -10.445 1 74.69 118 SER A N 1
ATOM 975 C CA . SER A 1 118 ? 4.07 11.445 -11.156 1 74.69 118 SER A CA 1
ATOM 976 C C . SER A 1 118 ? 5.418 11.266 -10.469 1 74.69 118 SER A C 1
ATOM 978 O O . SER A 1 118 ? 5.973 10.164 -10.469 1 74.69 118 SER A O 1
ATOM 980 N N . ALA A 1 119 ? 5.883 12.328 -9.914 1 75.62 119 ALA A N 1
ATOM 981 C CA . ALA A 1 119 ? 7.184 12.289 -9.25 1 75.62 119 ALA A CA 1
ATOM 982 C C . ALA A 1 119 ? 7.051 11.766 -7.82 1 75.62 119 ALA A C 1
ATOM 984 O O . ALA A 1 119 ? 7.977 11.148 -7.289 1 75.62 119 ALA A O 1
ATOM 985 N N . MET A 1 120 ? 5.969 12.102 -7.246 1 80.62 120 MET A N 1
ATOM 986 C CA . MET A 1 120 ? 5.703 11.695 -5.871 1 80.62 120 MET A CA 1
ATOM 987 C C . MET A 1 120 ? 4.301 11.109 -5.738 1 80.62 120 MET A C 1
ATOM 989 O O . MET A 1 120 ? 3.373 11.805 -5.312 1 80.62 120 MET A O 1
ATOM 993 N N . SER A 1 121 ? 4.188 9.859 -5.953 1 75.5 121 SER A N 1
ATOM 994 C CA . SER A 1 121 ? 2.871 9.242 -5.988 1 75.5 121 SER A CA 1
ATOM 995 C C . SER A 1 121 ? 2.373 8.922 -4.582 1 75.5 121 SER A C 1
ATOM 997 O O . SER A 1 121 ? 1.169 8.781 -4.359 1 75.5 121 SER A O 1
ATOM 999 N N . GLU A 1 122 ? 3.289 8.805 -3.672 1 80.38 122 GLU A N 1
ATOM 1000 C CA . GLU A 1 122 ? 2.93 8.555 -2.279 1 80.38 122 GLU A CA 1
ATOM 1001 C C . GLU A 1 122 ? 3.523 9.617 -1.359 1 80.38 122 GLU A C 1
ATOM 1003 O O . GLU A 1 122 ? 4.738 9.82 -1.341 1 80.38 122 GLU A O 1
ATOM 1008 N N . PHE A 1 123 ? 2.633 10.328 -0.722 1 84.56 123 PHE A N 1
ATOM 1009 C CA . PHE A 1 123 ? 3.139 11.375 0.149 1 84.56 123 PHE A CA 1
ATOM 1010 C C . PHE A 1 123 ? 2.359 11.422 1.458 1 84.56 123 PHE A C 1
ATOM 1012 O O . PHE A 1 123 ? 1.268 10.859 1.554 1 84.56 123 PHE A O 1
ATOM 1019 N N . ASP A 1 124 ? 3 12.031 2.424 1 85.44 124 ASP A N 1
ATOM 1020 C CA . ASP A 1 124 ? 2.359 12.367 3.691 1 85.44 124 ASP A CA 1
ATOM 1021 C C . ASP A 1 124 ? 2.232 13.883 3.854 1 85.44 124 ASP A C 1
ATOM 1023 O O . ASP A 1 124 ? 3.074 14.641 3.363 1 85.44 124 ASP A O 1
ATOM 1027 N N . VAL A 1 125 ? 1.141 14.242 4.484 1 90.06 125 VAL A N 1
ATOM 1028 C CA . VAL A 1 125 ? 0.997 15.656 4.812 1 90.06 125 VAL A CA 1
ATOM 1029 C C . VAL A 1 125 ? 1.725 15.953 6.121 1 90.06 125 VAL A C 1
ATOM 1031 O O . VAL A 1 125 ? 1.327 15.477 7.184 1 90.06 125 VAL A O 1
ATOM 1034 N N . VAL A 1 126 ? 2.705 16.797 6.02 1 91.38 126 VAL A N 1
ATOM 1035 C CA . VAL A 1 126 ? 3.488 17.188 7.191 1 91.38 126 VAL A CA 1
ATOM 1036 C C . VAL A 1 126 ? 2.725 18.219 8.008 1 91.38 126 VAL A C 1
ATOM 1038 O O . VAL A 1 126 ? 2.662 18.125 9.234 1 91.38 126 VAL A O 1
ATOM 1041 N N . GLY A 1 127 ? 2.236 19.219 7.211 1 92.19 127 GLY A N 1
ATOM 1042 C CA . GLY A 1 127 ? 1.509 20.281 7.891 1 92.19 127 GLY A CA 1
ATOM 1043 C C . GLY A 1 127 ? 0.899 21.281 6.934 1 92.19 127 GLY A C 1
ATOM 1044 O O . GLY A 1 127 ? 1.165 21.25 5.73 1 92.19 127 GLY A O 1
ATOM 1045 N N . SER A 1 128 ? 0.018 22.109 7.531 1 92.56 128 SER A N 1
ATOM 1046 C CA . SER A 1 128 ? -0.661 23.188 6.816 1 92.56 128 SER A CA 1
ATOM 1047 C C . SER A 1 128 ? -0.441 24.531 7.504 1 92.56 128 SER A C 1
ATOM 1049 O O . SER A 1 128 ? -0.55 24.641 8.727 1 92.56 128 SER A O 1
ATOM 1051 N N . CYS A 1 129 ? -0.059 25.5 6.664 1 91.5 129 CYS A N 1
ATOM 1052 C CA . CYS A 1 129 ? 0.192 26.828 7.211 1 91.5 129 CYS A CA 1
ATOM 1053 C C . CYS A 1 129 ? -0.082 27.906 6.168 1 91.5 129 CYS A C 1
ATOM 1055 O O . CYS A 1 129 ? 0.543 27.922 5.109 1 91.5 129 CYS A O 1
ATOM 1057 N N . ASN A 1 130 ? -0.967 28.797 6.469 1 88.19 130 ASN A N 1
ATOM 1058 C CA . ASN A 1 130 ? -1.251 29.969 5.645 1 88.19 130 ASN A CA 1
ATOM 1059 C C . ASN A 1 130 ? -1.517 29.578 4.191 1 88.19 130 ASN A C 1
ATOM 1061 O O . ASN A 1 130 ? -0.958 30.172 3.273 1 88.19 130 ASN A O 1
ATOM 1065 N N . GLY A 1 131 ? -2.242 28.625 4.023 1 89.25 131 GLY A N 1
ATOM 1066 C CA . GLY A 1 131 ? -2.648 28.234 2.684 1 89.25 131 GLY A CA 1
ATOM 1067 C C . GLY A 1 131 ? -1.678 27.266 2.023 1 89.25 131 GLY A C 1
ATOM 1068 O O . GLY A 1 131 ? -1.941 26.766 0.929 1 89.25 131 GLY A O 1
ATOM 1069 N N . LEU A 1 132 ? -0.617 27.031 2.658 1 93.31 132 LEU A N 1
ATOM 1070 C CA . LEU A 1 132 ? 0.399 26.141 2.094 1 93.31 132 LEU A CA 1
ATOM 1071 C C . LEU A 1 132 ? 0.372 24.781 2.775 1 93.31 132 LEU A C 1
ATOM 1073 O O . LEU A 1 132 ? 0.052 24.688 3.963 1 93.31 132 LEU A O 1
ATOM 1077 N N . LEU A 1 133 ? 0.668 23.797 1.966 1 94.5 133 LEU A N 1
ATOM 1078 C CA . LEU A 1 133 ? 0.866 22.438 2.475 1 94.5 133 LEU A CA 1
ATOM 1079 C C . LEU A 1 133 ? 2.318 22.016 2.312 1 94.5 133 LEU A C 1
ATOM 1081 O O . LEU A 1 133 ? 2.949 22.312 1.296 1 94.5 133 LEU A O 1
ATOM 1085 N N . CYS A 1 134 ? 2.811 21.406 3.336 1 95.19 134 CYS A N 1
ATOM 1086 C CA . CYS A 1 134 ? 4.086 20.703 3.217 1 95.19 134 CYS A CA 1
ATOM 1087 C C . CYS A 1 134 ? 3.879 19.203 3.088 1 95.19 134 CYS A C 1
ATOM 1089 O O . CYS A 1 134 ? 3.248 18.578 3.945 1 95.19 134 CYS A O 1
ATOM 1091 N N . LEU A 1 135 ? 4.398 18.609 1.971 1 93.31 135 LEU A N 1
ATOM 1092 C CA . LEU A 1 135 ? 4.234 17.188 1.689 1 93.31 135 LEU A CA 1
ATOM 1093 C C . LEU A 1 135 ? 5.586 16.484 1.646 1 93.31 135 LEU A C 1
ATOM 1095 O O . LEU A 1 135 ? 6.559 17.031 1.112 1 93.31 135 LEU A O 1
ATOM 1099 N N . SER A 1 136 ? 5.59 15.328 2.256 1 90.56 136 SER A N 1
ATOM 1100 C CA . SER A 1 136 ? 6.82 14.539 2.246 1 90.56 136 SER A CA 1
ATOM 1101 C C . SER A 1 136 ? 6.633 13.234 1.485 1 90.56 136 SER A C 1
ATOM 1103 O O . SER A 1 136 ? 5.574 12.609 1.566 1 90.56 136 SER A O 1
ATOM 1105 N N . ASP A 1 137 ? 7.621 12.883 0.787 1 82.94 137 ASP A N 1
ATOM 1106 C CA . ASP A 1 137 ? 7.609 11.609 0.063 1 82.94 137 ASP A CA 1
ATOM 1107 C C . ASP A 1 137 ? 7.629 10.43 1.028 1 82.94 137 ASP A C 1
ATOM 1109 O O . ASP A 1 137 ? 8.594 10.242 1.771 1 82.94 137 ASP A O 1
ATOM 1113 N N . ALA A 1 138 ? 6.617 9.688 0.948 1 76 138 ALA A N 1
ATOM 1114 C CA . ALA A 1 138 ? 6.469 8.594 1.908 1 76 138 ALA A CA 1
ATOM 1115 C C . ALA A 1 138 ? 7.258 7.367 1.468 1 76 138 ALA A C 1
ATOM 1117 O O . ALA A 1 138 ? 7.566 6.496 2.283 1 76 138 ALA A O 1
ATOM 1118 N N . LEU A 1 139 ? 7.512 7.324 0.256 1 67.25 139 LEU A N 1
ATOM 1119 C CA . LEU A 1 139 ? 8.164 6.129 -0.269 1 67.25 139 LEU A CA 1
ATOM 1120 C C . LEU A 1 139 ? 9.68 6.238 -0.159 1 67.25 139 LEU A C 1
ATOM 1122 O O . LEU A 1 139 ? 10.344 5.309 0.301 1 67.25 139 LEU A O 1
ATOM 1126 N N . TYR A 1 140 ? 10.195 7.348 -0.567 1 62 140 TYR A N 1
ATOM 1127 C CA . TYR A 1 140 ? 11.648 7.457 -0.668 1 62 140 TYR A CA 1
ATOM 1128 C C . TYR A 1 140 ? 12.195 8.422 0.372 1 62 140 TYR A C 1
ATOM 1130 O O . TYR A 1 140 ? 13.406 8.5 0.576 1 62 140 TYR A O 1
ATOM 1138 N N . ASN A 1 141 ? 11.297 9.016 1.066 1 61.34 141 ASN A N 1
ATOM 1139 C CA . ASN A 1 141 ? 11.625 9.953 2.133 1 61.34 141 ASN A CA 1
ATOM 1140 C C . ASN A 1 141 ? 12.688 10.961 1.686 1 61.34 141 ASN A C 1
ATOM 1142 O O . ASN A 1 141 ? 13.523 11.375 2.482 1 61.34 141 ASN A O 1
ATOM 1146 N N . ASP A 1 142 ? 12.703 11.25 0.45 1 67.56 142 ASP A N 1
ATOM 1147 C CA . ASP A 1 142 ? 13.789 12.094 -0.034 1 67.56 142 ASP A CA 1
ATOM 1148 C C . ASP A 1 142 ? 13.266 13.453 -0.503 1 67.56 142 ASP A C 1
ATOM 1150 O O . ASP A 1 142 ? 14.023 14.414 -0.61 1 67.56 142 ASP A O 1
ATOM 1154 N N . ALA A 1 143 ? 12.062 13.453 -0.749 1 82.69 143 ALA A N 1
ATOM 1155 C CA . ALA A 1 143 ? 11.586 14.703 -1.341 1 82.69 143 ALA A CA 1
ATOM 1156 C C . ALA A 1 143 ? 10.516 15.352 -0.465 1 82.69 143 ALA A C 1
ATOM 1158 O O . ALA A 1 143 ? 9.703 14.664 0.153 1 82.69 143 ALA A O 1
ATOM 1159 N N . LEU A 1 144 ? 10.695 16.703 -0.374 1 92.44 144 LEU A N 1
ATOM 1160 C CA . LEU A 1 144 ? 9.688 17.531 0.269 1 92.44 144 LEU A CA 1
ATOM 1161 C C . LEU A 1 144 ? 9.148 18.594 -0.698 1 92.44 144 LEU A C 1
ATOM 1163 O O . LEU A 1 144 ? 9.914 19.172 -1.472 1 92.44 144 LEU A O 1
ATOM 1167 N N . TYR A 1 145 ? 7.863 18.766 -0.637 1 94.25 145 TYR A N 1
ATOM 1168 C CA . TYR A 1 145 ? 7.223 19.766 -1.485 1 94.25 145 TYR A CA 1
ATOM 1169 C C . TYR A 1 145 ? 6.414 20.75 -0.651 1 94.25 145 TYR A C 1
ATOM 1171 O O . TYR A 1 145 ? 5.738 20.359 0.303 1 94.25 145 TYR A O 1
ATOM 1179 N N . ILE A 1 146 ? 6.594 21.984 -0.986 1 95.94 146 ILE A N 1
ATOM 1180 C CA . ILE A 1 146 ? 5.633 23 -0.565 1 95.94 146 ILE A CA 1
ATOM 1181 C C . ILE A 1 146 ? 4.59 23.219 -1.66 1 95.94 146 ILE A C 1
ATOM 1183 O O . ILE A 1 146 ? 4.934 23.406 -2.826 1 95.94 146 ILE A O 1
ATOM 1187 N N . TYR A 1 147 ? 3.309 23.141 -1.181 1 95.44 147 TYR A N 1
ATOM 1188 C CA . TYR A 1 147 ? 2.244 23.109 -2.176 1 95.44 147 TYR A CA 1
ATOM 1189 C C . TYR A 1 147 ? 1.069 23.969 -1.747 1 95.44 147 TYR A C 1
ATOM 1191 O O . TYR A 1 147 ? 0.622 23.906 -0.6 1 95.44 147 TYR A O 1
ATOM 1199 N N . ASN A 1 148 ? 0.681 24.844 -2.633 1 93.25 148 ASN A N 1
ATOM 1200 C CA . ASN A 1 148 ? -0.603 25.531 -2.506 1 93.25 148 ASN A CA 1
ATOM 1201 C C . ASN A 1 148 ? -1.653 24.922 -3.434 1 93.25 148 ASN A C 1
ATOM 1203 O O . ASN A 1 148 ? -1.648 25.188 -4.637 1 93.25 148 ASN A O 1
ATOM 1207 N N . PRO A 1 149 ? -2.498 24.203 -2.916 1 91.31 149 PRO A N 1
ATOM 1208 C CA . PRO A 1 149 ? -3.432 23.469 -3.773 1 91.31 149 PRO A CA 1
ATOM 1209 C C . PRO A 1 149 ? -4.398 24.375 -4.516 1 91.31 149 PRO A C 1
ATOM 1211 O O . PRO A 1 149 ? -4.863 24.047 -5.605 1 91.31 149 PRO A O 1
ATOM 1214 N N . PHE A 1 150 ? -4.715 25.484 -3.996 1 86.62 150 PHE A N 1
ATOM 1215 C CA . PHE A 1 150 ? -5.691 26.359 -4.629 1 86.62 150 PHE A CA 1
ATOM 1216 C C . PHE A 1 150 ? -5.027 27.234 -5.688 1 86.62 150 PHE A C 1
ATOM 1218 O O . PHE A 1 150 ? -5.633 27.531 -6.715 1 86.62 150 PHE A O 1
ATOM 1225 N N . ALA A 1 151 ? -3.838 27.594 -5.43 1 84.81 151 ALA A N 1
ATOM 1226 C CA . ALA A 1 151 ? -3.094 28.375 -6.426 1 84.81 151 ALA A CA 1
ATOM 1227 C C . ALA A 1 151 ? -2.398 27.453 -7.422 1 84.81 151 ALA A C 1
ATOM 1229 O O . ALA A 1 151 ? -1.869 27.906 -8.438 1 84.81 151 ALA A O 1
ATOM 1230 N N . ARG A 1 152 ? -2.328 26.234 -7.191 1 86.81 152 ARG A N 1
ATOM 1231 C CA . ARG A 1 152 ? -1.674 25.219 -8.008 1 86.81 152 ARG A CA 1
ATOM 1232 C C . ARG A 1 152 ? -0.192 25.531 -8.188 1 86.81 152 ARG A C 1
ATOM 1234 O O . ARG A 1 152 ? 0.354 25.375 -9.281 1 86.81 152 ARG A O 1
ATOM 1241 N N . LYS A 1 153 ? 0.354 26.062 -7.199 1 89.75 153 LYS A N 1
ATOM 1242 C CA . LYS A 1 153 ? 1.789 26.328 -7.172 1 89.75 153 LYS A CA 1
ATOM 1243 C C . LYS A 1 153 ? 2.508 25.375 -6.223 1 89.75 153 LYS A C 1
ATOM 1245 O O . LYS A 1 153 ? 1.941 24.938 -5.215 1 89.75 153 LYS A O 1
ATOM 1250 N N . TYR A 1 154 ? 3.682 25.047 -6.637 1 94.12 154 TYR A N 1
ATOM 1251 C CA . TYR A 1 154 ? 4.441 24.156 -5.766 1 94.12 154 TYR A CA 1
ATOM 1252 C C . TYR A 1 154 ? 5.938 24.375 -5.926 1 94.12 154 TYR A C 1
ATOM 1254 O O . TYR A 1 154 ? 6.379 24.969 -6.91 1 94.12 154 TYR A O 1
ATOM 1262 N N . GLN A 1 155 ? 6.66 24 -4.934 1 93.75 155 GLN A N 1
ATOM 1263 C CA . GLN A 1 155 ? 8.117 24.062 -4.91 1 93.75 155 GLN A CA 1
ATOM 1264 C C . GLN A 1 155 ? 8.711 22.812 -4.262 1 93.75 155 GLN A C 1
ATOM 1266 O O . GLN A 1 155 ? 8.297 22.422 -3.172 1 93.75 155 GLN A O 1
ATOM 1271 N N . GLU A 1 156 ? 9.641 22.188 -5.023 1 93.56 156 GLU A N 1
ATOM 1272 C CA . GLU A 1 156 ? 10.391 21.078 -4.441 1 93.56 156 GLU A CA 1
ATOM 1273 C C . GLU A 1 156 ? 11.602 21.594 -3.66 1 93.56 156 GLU A C 1
ATOM 1275 O O . GLU A 1 156 ? 12.367 22.422 -4.156 1 93.56 156 GLU A O 1
ATOM 1280 N N . LEU A 1 157 ? 11.719 21.125 -2.498 1 93.5 157 LEU A N 1
ATOM 1281 C CA . LEU A 1 157 ? 12.859 21.531 -1.69 1 93.5 157 LEU A CA 1
ATOM 1282 C C . LEU A 1 157 ? 14.109 20.75 -2.074 1 93.5 157 LEU A C 1
ATOM 1284 O O . LEU A 1 157 ? 14.008 19.625 -2.57 1 93.5 157 LEU A O 1
ATOM 1288 N N . PRO A 1 158 ? 15.211 21.375 -1.831 1 90.5 158 PRO A N 1
ATOM 1289 C CA . PRO A 1 158 ? 16.453 20.656 -2.135 1 90.5 158 PRO A CA 1
ATOM 1290 C C . PRO A 1 158 ? 16.625 19.406 -1.279 1 90.5 158 PRO A C 1
ATOM 1292 O O . PRO A 1 158 ? 16.047 19.312 -0.197 1 90.5 158 PRO A O 1
ATOM 1295 N N . LYS A 1 159 ? 17.438 18.5 -1.831 1 85.25 159 LYS A N 1
ATOM 1296 C CA . LYS A 1 159 ? 17.688 17.266 -1.103 1 85.25 159 LYS A CA 1
ATOM 1297 C C . LYS A 1 159 ? 18.562 17.516 0.118 1 85.25 159 LYS A C 1
ATOM 1299 O O . LYS A 1 159 ? 19.453 18.375 0.086 1 85.25 159 LYS A O 1
ATOM 1304 N N . SER A 1 160 ? 18.188 16.844 1.097 1 81.69 160 SER A N 1
ATOM 1305 C CA . SER A 1 160 ? 18.953 16.953 2.334 1 81.69 160 SER A CA 1
ATOM 1306 C C . SER A 1 160 ? 19.766 15.695 2.59 1 81.69 160 SER A C 1
ATOM 1308 O O . SER A 1 160 ? 19.703 14.742 1.809 1 81.69 160 SER A O 1
ATOM 1310 N N . MET A 1 161 ? 20.531 15.719 3.654 1 77.88 161 MET A N 1
ATOM 1311 C CA . MET A 1 161 ? 21.344 14.562 4.043 1 77.88 161 MET A CA 1
ATOM 1312 C C . MET A 1 161 ? 20.453 13.359 4.355 1 77.88 161 MET A C 1
ATOM 1314 O O . MET A 1 161 ? 19.406 13.5 4.992 1 77.88 161 MET A O 1
ATOM 1318 N N . GLN A 1 162 ? 20.875 12.258 3.744 1 76.44 162 GLN A N 1
ATOM 1319 C CA . GLN A 1 162 ? 20.109 11.031 3.975 1 76.44 162 GLN A CA 1
ATOM 1320 C C . GLN A 1 162 ? 20.984 9.953 4.613 1 76.44 162 GLN A C 1
ATOM 1322 O O . GLN A 1 162 ? 22.172 9.883 4.348 1 76.44 162 GLN A O 1
ATOM 1327 N N . TYR A 1 163 ? 20.328 9.336 5.582 1 68.75 163 TYR A N 1
ATOM 1328 C CA . TYR A 1 163 ? 21 8.211 6.227 1 68.75 163 TYR A CA 1
ATOM 1329 C C . TYR A 1 163 ? 20.312 6.895 5.867 1 68.75 163 TYR A C 1
ATOM 1331 O O . TYR A 1 163 ? 19.156 6.879 5.48 1 68.75 163 TYR A O 1
ATOM 1339 N N . LEU A 1 164 ? 21.109 5.855 6.062 1 62.12 164 LEU A N 1
ATOM 1340 C CA . LEU A 1 164 ? 20.516 4.531 5.887 1 62.12 164 LEU A CA 1
ATOM 1341 C C . LEU A 1 164 ? 19.625 4.18 7.07 1 62.12 164 LEU A C 1
ATOM 1343 O O . LEU A 1 164 ? 19.969 4.453 8.219 1 62.12 164 LEU A O 1
ATOM 1347 N N . HIS A 1 165 ? 18.531 3.607 6.941 1 60.62 165 HIS A N 1
ATOM 1348 C CA . HIS A 1 165 ? 17.609 3.174 7.973 1 60.62 165 HIS A CA 1
ATOM 1349 C C . HIS A 1 165 ? 17.219 4.332 8.883 1 60.62 165 HIS A C 1
ATOM 1351 O O . HIS A 1 165 ? 17.422 4.266 10.102 1 60.62 165 HIS A O 1
ATOM 1357 N N . GLN A 1 166 ? 16.812 5.289 8.32 1 74.56 166 GLN A N 1
ATOM 1358 C CA . GLN A 1 166 ? 16.469 6.488 9.078 1 74.56 166 GLN A CA 1
ATOM 1359 C C . GLN A 1 166 ? 14.961 6.547 9.359 1 74.56 166 GLN A C 1
ATOM 1361 O O . GLN A 1 166 ? 14.164 6.004 8.594 1 74.56 166 GLN A O 1
ATOM 1366 N N . GLU A 1 167 ? 14.695 7.062 10.578 1 78.75 167 GLU A N 1
ATOM 1367 C CA . GLU A 1 167 ? 13.352 7.508 10.914 1 78.75 167 GLU A CA 1
ATOM 1368 C C . GLU A 1 167 ? 13.242 9.031 10.883 1 78.75 167 GLU A C 1
ATOM 1370 O O . GLU A 1 167 ? 14.109 9.727 11.422 1 78.75 167 GLU A O 1
ATOM 1375 N N . LEU A 1 168 ? 12.195 9.484 10.273 1 85.12 168 LEU A N 1
ATOM 1376 C CA . LEU A 1 168 ? 12.109 10.922 10.039 1 85.12 168 LEU A CA 1
ATOM 1377 C C . LEU A 1 168 ? 10.906 11.516 10.766 1 85.12 168 LEU A C 1
ATOM 1379 O O . LEU A 1 168 ? 9.828 10.914 10.797 1 85.12 168 LEU A O 1
ATOM 1383 N N . VAL A 1 169 ? 11.141 12.648 11.352 1 89.5 169 VAL A N 1
ATOM 1384 C CA . VAL A 1 169 ? 10.086 13.508 11.875 1 89.5 169 VAL A CA 1
ATOM 1385 C C . VAL A 1 169 ? 10.172 14.891 11.234 1 89.5 169 VAL A C 1
ATOM 1387 O O . VAL A 1 169 ? 11.242 15.5 11.203 1 89.5 169 VAL A O 1
ATOM 1390 N N . PHE A 1 170 ? 9.031 15.375 10.766 1 92 170 PHE A N 1
ATOM 1391 C CA . PHE A 1 170 ? 9.023 16.656 10.078 1 92 170 PHE A CA 1
ATOM 1392 C C . PHE A 1 170 ? 8.164 17.672 10.836 1 92 170 PHE A C 1
ATOM 1394 O O . PHE A 1 170 ? 7.285 17.297 11.602 1 92 170 PHE A O 1
ATOM 1401 N N . GLY A 1 171 ? 8.477 18.906 10.594 1 94.19 171 GLY A N 1
ATOM 1402 C CA . GLY A 1 171 ? 7.672 20.047 11 1 94.19 171 GLY A CA 1
ATOM 1403 C C . GLY A 1 171 ? 7.668 21.172 9.977 1 94.19 171 GLY A C 1
ATOM 1404 O O . GLY A 1 171 ? 8.672 21.391 9.297 1 94.19 171 GLY A O 1
ATOM 1405 N N . PHE A 1 172 ? 6.516 21.844 9.945 1 95.62 172 PHE A N 1
ATOM 1406 C CA . PHE A 1 172 ? 6.355 22.969 9.031 1 95.62 172 PHE A CA 1
ATOM 1407 C C . PHE A 1 172 ? 5.551 24.078 9.68 1 95.62 172 PHE A C 1
ATOM 1409 O O . PHE A 1 172 ? 4.547 23.828 10.352 1 95.62 172 PHE A O 1
ATOM 1416 N N . GLY A 1 173 ? 6.117 25.281 9.484 1 95.62 173 GLY A N 1
ATOM 1417 C CA . GLY A 1 173 ? 5.375 26.375 10.086 1 95.62 173 GLY A CA 1
ATOM 1418 C C . GLY A 1 173 ? 5.895 27.734 9.672 1 95.62 173 GLY A C 1
ATOM 1419 O O . GLY A 1 173 ? 6.871 27.828 8.922 1 95.62 173 GLY A O 1
ATOM 1420 N N . PHE A 1 174 ? 5.145 28.734 10.125 1 94.69 174 PHE A N 1
ATOM 1421 C CA . PHE A 1 174 ? 5.422 30.156 9.891 1 94.69 174 PHE A CA 1
ATOM 1422 C C . PHE A 1 174 ? 5.547 30.906 11.211 1 94.69 174 PHE A C 1
ATOM 1424 O O . PHE A 1 174 ? 4.773 30.672 12.141 1 94.69 174 PHE A O 1
ATOM 1431 N N . HIS A 1 175 ? 6.535 31.766 11.219 1 95.25 175 HIS A N 1
ATOM 1432 C CA . HIS A 1 175 ? 6.656 32.625 12.391 1 95.25 175 HIS A CA 1
ATOM 1433 C C . HIS A 1 175 ? 6.184 34.031 12.094 1 95.25 175 HIS A C 1
ATOM 1435 O O . HIS A 1 175 ? 6.711 34.688 11.195 1 95.25 175 HIS A O 1
ATOM 1441 N N . PRO A 1 176 ? 5.324 34.531 12.898 1 90.5 176 PRO A N 1
ATOM 1442 C CA . PRO A 1 176 ? 4.715 35.844 12.602 1 90.5 176 PRO A CA 1
ATOM 1443 C C . PRO A 1 176 ? 5.688 37 12.781 1 90.5 176 PRO A C 1
ATOM 1445 O O . PRO A 1 176 ? 5.531 38.031 12.133 1 90.5 176 PRO A O 1
ATOM 1448 N N . THR A 1 177 ? 6.648 36.875 13.609 1 92.38 177 THR A N 1
ATOM 1449 C CA . THR A 1 177 ? 7.582 37.969 13.852 1 92.38 177 THR A CA 1
ATOM 1450 C C . THR A 1 177 ? 8.656 38 12.766 1 92.38 177 THR A C 1
ATOM 1452 O O . THR A 1 177 ? 8.922 39.062 12.195 1 92.38 177 THR A O 1
ATOM 1455 N N . THR A 1 178 ? 9.25 36.844 12.516 1 92.75 178 THR A N 1
ATOM 1456 C CA . THR A 1 178 ? 10.312 36.812 11.508 1 92.75 178 THR A CA 1
ATOM 1457 C C . THR A 1 178 ? 9.719 36.75 10.102 1 92.75 178 THR A C 1
ATOM 1459 O O . THR A 1 178 ? 10.422 37 9.117 1 92.75 178 THR A O 1
ATOM 1462 N N . MET A 1 179 ? 8.461 36.438 10 1 91.19 179 MET A N 1
ATOM 1463 C CA . MET A 1 179 ? 7.742 36.312 8.742 1 91.19 179 MET A CA 1
ATOM 1464 C C . MET A 1 179 ? 8.406 35.312 7.824 1 91.19 179 MET A C 1
ATOM 1466 O O . MET A 1 179 ? 8.523 35.531 6.617 1 91.19 179 MET A O 1
ATOM 1470 N N . GLU A 1 180 ? 8.914 34.25 8.406 1 93.62 180 GLU A N 1
ATOM 1471 C CA . GLU A 1 180 ? 9.594 33.188 7.648 1 93.62 180 GLU A CA 1
ATOM 1472 C C . GLU A 1 180 ? 8.875 31.859 7.793 1 93.62 180 GLU A C 1
ATOM 1474 O O . GLU A 1 180 ? 8.375 31.531 8.875 1 93.62 180 GLU A O 1
ATOM 1479 N N . TYR A 1 181 ? 8.906 31.188 6.621 1 95.69 181 TYR A N 1
ATOM 1480 C CA . TYR A 1 181 ? 8.5 29.797 6.648 1 95.69 181 TYR A CA 1
ATOM 1481 C C . TYR A 1 181 ? 9.703 28.875 6.844 1 95.69 181 TYR A C 1
ATOM 1483 O O . TYR A 1 181 ? 10.758 29.094 6.242 1 95.69 181 TYR A O 1
ATOM 1491 N N . LYS A 1 182 ? 9.484 27.891 7.691 1 96.38 182 LYS A N 1
ATOM 1492 C CA . LYS A 1 182 ? 10.586 26.953 7.902 1 96.38 182 LYS A CA 1
ATOM 1493 C C . LYS A 1 182 ? 10.078 25.516 7.934 1 96.38 182 LYS A C 1
ATOM 1495 O O . LYS A 1 182 ? 8.953 25.25 8.352 1 96.38 182 LYS A O 1
ATOM 1500 N N . VAL A 1 183 ? 10.914 24.672 7.43 1 95.31 183 VAL A N 1
ATOM 1501 C CA . VAL A 1 183 ? 10.711 23.234 7.543 1 95.31 183 VAL A CA 1
ATOM 1502 C C . VAL A 1 183 ? 11.789 22.625 8.438 1 95.31 183 VAL A C 1
ATOM 1504 O O . VAL A 1 183 ? 12.977 22.906 8.273 1 95.31 183 VAL A O 1
ATOM 1507 N N . VAL A 1 184 ? 11.312 21.844 9.422 1 94.56 184 VAL A N 1
ATOM 1508 C CA . VAL A 1 184 ? 12.234 21.172 10.336 1 94.56 184 VAL A CA 1
ATOM 1509 C C . VAL A 1 184 ? 12.234 19.672 10.055 1 94.56 184 VAL A C 1
ATOM 1511 O O . VAL A 1 184 ? 11.172 19.047 9.953 1 94.56 184 VAL A O 1
ATOM 1514 N N . LYS A 1 185 ? 13.406 19.141 9.914 1 92.56 185 LYS A N 1
ATOM 1515 C CA . LYS A 1 185 ? 13.609 17.719 9.688 1 92.56 185 LYS A CA 1
ATOM 1516 C C . LYS A 1 185 ? 14.469 17.094 10.781 1 92.56 185 LYS A C 1
ATOM 1518 O O . LYS A 1 185 ? 15.609 17.516 10.992 1 92.56 185 LYS A O 1
ATOM 1523 N N . ILE A 1 186 ? 13.922 16.156 11.453 1 91.56 186 ILE A N 1
ATOM 1524 C CA . ILE A 1 186 ? 14.664 15.438 12.484 1 91.56 186 ILE A CA 1
ATOM 1525 C C . ILE A 1 186 ? 14.914 14 12.039 1 91.56 186 ILE A C 1
ATOM 1527 O O . ILE A 1 186 ? 13.977 13.25 11.781 1 91.56 186 ILE A O 1
ATOM 1531 N N . ILE A 1 187 ? 16.188 13.648 12.031 1 88.81 187 ILE A N 1
ATOM 1532 C CA . ILE A 1 187 ? 16.594 12.344 11.531 1 88.81 187 ILE A CA 1
ATOM 1533 C C . ILE A 1 187 ? 17.141 11.5 12.68 1 88.81 187 ILE A C 1
ATOM 1535 O O . ILE A 1 187 ? 18.078 11.914 13.375 1 88.81 187 ILE A O 1
ATOM 1539 N N . TYR A 1 188 ? 16.469 10.344 12.82 1 85.06 188 TYR A N 1
ATOM 1540 C CA . TYR A 1 188 ? 17.016 9.352 13.734 1 85.06 188 TYR A CA 1
ATOM 1541 C C . TYR A 1 188 ? 17.656 8.195 12.969 1 85.06 188 TYR A C 1
ATOM 1543 O O . TYR A 1 188 ? 17.047 7.648 12.039 1 85.06 188 TYR A O 1
ATOM 1551 N N . TYR A 1 189 ? 18.859 7.836 13.203 1 80.5 189 TYR A N 1
ATOM 1552 C CA . TYR A 1 189 ? 19.531 6.785 12.445 1 80.5 189 TYR A CA 1
ATOM 1553 C C . TYR A 1 189 ? 20.438 5.953 13.352 1 80.5 189 TYR A C 1
ATOM 1555 O O . TYR A 1 189 ? 20.844 6.41 14.422 1 80.5 189 TYR A O 1
ATOM 1563 N N . LYS A 1 190 ? 20.484 4.562 12.852 1 73.06 190 LYS A N 1
ATOM 1564 C CA . LYS A 1 190 ? 21.344 3.654 13.602 1 73.06 190 LYS A CA 1
ATOM 1565 C C . LYS A 1 190 ? 22.766 3.656 13.039 1 73.06 190 LYS A C 1
ATOM 1567 O O . LYS A 1 190 ? 22.953 3.82 11.828 1 73.06 190 LYS A O 1
ATOM 1572 N N . ASN A 1 191 ? 23.75 3.693 13.828 1 61.62 191 ASN A N 1
ATOM 1573 C CA . ASN A 1 191 ? 25.125 3.543 13.375 1 61.62 191 ASN A CA 1
ATOM 1574 C C . ASN A 1 191 ? 25.391 2.152 12.805 1 61.62 191 ASN A C 1
ATOM 1576 O O . ASN A 1 191 ? 24.922 1.153 13.359 1 61.62 191 ASN A O 1
ATOM 1580 N N . SER A 1 192 ? 25.5 1.966 11.453 1 53.09 192 SER A N 1
ATOM 1581 C CA . SER A 1 192 ? 25.797 0.743 10.719 1 53.09 192 SER A CA 1
ATOM 1582 C C . SER A 1 192 ? 26.609 -0.231 11.555 1 53.09 192 SER A C 1
ATOM 1584 O O . SER A 1 192 ? 26.547 -1.444 11.344 1 53.09 192 SER A O 1
ATOM 1586 N N . ASP A 1 193 ? 27.781 0.167 12.055 1 47.84 193 ASP A N 1
ATOM 1587 C CA . ASP A 1 193 ? 28.75 -0.819 12.523 1 47.84 193 ASP A CA 1
ATOM 1588 C C . ASP A 1 193 ? 28.109 -1.784 13.523 1 47.84 193 ASP A C 1
ATOM 1590 O O . ASP A 1 193 ? 28.703 -2.818 13.852 1 47.84 193 ASP A O 1
ATOM 1594 N N . ARG A 1 194 ? 27.484 -1.364 14.508 1 42.84 194 ARG A N 1
ATOM 1595 C CA . ARG A 1 194 ? 27.156 -2.359 15.523 1 42.84 194 ARG A CA 1
ATOM 1596 C C . ARG A 1 194 ? 25.984 -3.229 15.07 1 42.84 194 ARG A C 1
ATOM 1598 O O . ARG A 1 194 ? 24.828 -2.811 15.148 1 42.84 194 ARG A O 1
ATOM 1605 N N . CYS A 1 195 ? 26.203 -3.994 14.125 1 37.03 195 CYS A N 1
ATOM 1606 C CA . CYS A 1 195 ? 25.344 -5.031 13.555 1 37.03 195 CYS A CA 1
ATOM 1607 C C . CYS A 1 195 ? 24.484 -5.688 14.625 1 37.03 195 CYS A C 1
ATOM 1609 O O . CYS A 1 195 ? 23.797 -6.668 14.359 1 37.03 195 CYS A O 1
ATOM 1611 N N . TYR A 1 196 ? 25.234 -5.902 15.922 1 34.62 196 TYR A N 1
ATOM 1612 C CA . TYR A 1 196 ? 24.719 -6.996 16.734 1 34.62 196 TYR A CA 1
ATOM 1613 C C . TYR A 1 196 ? 23.203 -6.965 16.797 1 34.62 196 TYR A C 1
ATOM 1615 O O . TYR A 1 196 ? 22.578 -5.91 16.609 1 34.62 196 TYR A O 1
ATOM 1623 N N . ARG A 1 197 ? 22.562 -8.18 17.031 1 36.28 197 ARG A N 1
ATOM 1624 C CA . ARG A 1 197 ? 21.281 -8.844 17.281 1 36.28 197 ARG A CA 1
ATOM 1625 C C . ARG A 1 197 ? 20.344 -7.941 18.078 1 36.28 197 ARG A C 1
ATOM 1627 O O . ARG A 1 197 ? 19.234 -8.352 18.438 1 36.28 197 ARG A O 1
ATOM 1634 N N . ARG A 1 198 ? 21.047 -7.164 19.094 1 34.34 198 ARG A N 1
ATOM 1635 C CA . ARG A 1 198 ? 20.156 -6.871 20.203 1 34.34 198 ARG A CA 1
ATOM 1636 C C . ARG A 1 198 ? 18.922 -6.109 19.734 1 34.34 198 ARG A C 1
ATOM 1638 O O . ARG A 1 198 ? 18.938 -5.484 18.672 1 34.34 198 ARG A O 1
ATOM 1645 N N . THR A 1 199 ? 18.062 -6.074 20.625 1 37.75 199 THR A N 1
ATOM 1646 C CA . THR A 1 199 ? 16.734 -5.5 20.781 1 37.75 199 THR A CA 1
ATOM 1647 C C . THR A 1 199 ? 16.688 -4.078 20.234 1 37.75 199 THR A C 1
ATOM 1649 O O . THR A 1 199 ? 17.594 -3.283 20.469 1 37.75 199 THR A O 1
ATOM 1652 N N . PHE A 1 200 ? 16.234 -3.754 19.141 1 40.59 200 PHE A N 1
ATOM 1653 C CA . PHE A 1 200 ? 15.742 -2.455 18.688 1 40.59 200 PHE A CA 1
ATOM 1654 C C . PHE A 1 200 ? 15.648 -1.484 19.859 1 40.59 200 PHE A C 1
ATOM 1656 O O . PHE A 1 200 ? 14.57 -1.281 20.422 1 40.59 200 PHE A O 1
ATOM 1663 N N . ARG A 1 201 ? 16.5 -1.582 20.797 1 42.56 201 ARG A N 1
ATOM 1664 C CA . ARG A 1 201 ? 16.312 -0.507 21.766 1 42.56 201 ARG A CA 1
ATOM 1665 C C . ARG A 1 201 ? 16.406 0.858 21.078 1 42.56 201 ARG A C 1
ATOM 1667 O O . ARG A 1 201 ? 17.406 1.172 20.438 1 42.56 201 ARG A O 1
ATOM 1674 N N . ILE A 1 202 ? 15.43 1.562 20.797 1 48.94 202 ILE A N 1
ATOM 1675 C CA . ILE A 1 202 ? 15.188 2.961 20.469 1 48.94 202 ILE A CA 1
ATOM 1676 C C . ILE A 1 202 ? 16.281 3.832 21.078 1 48.94 202 ILE A C 1
ATOM 1678 O O . ILE A 1 202 ? 16.641 4.871 20.516 1 48.94 202 ILE A O 1
ATOM 1682 N N . THR A 1 203 ? 17.062 3.307 22.125 1 52.81 203 THR A N 1
ATOM 1683 C CA . THR A 1 203 ? 17.922 4.164 22.938 1 52.81 203 THR A CA 1
ATOM 1684 C C . THR A 1 203 ? 19.203 4.5 22.172 1 52.81 203 THR A C 1
ATOM 1686 O O . THR A 1 203 ? 19.906 5.457 22.516 1 52.81 203 THR A O 1
ATOM 1689 N N . ASN A 1 204 ? 19.516 3.805 21.141 1 60.09 204 ASN A N 1
ATOM 1690 C CA . ASN A 1 204 ? 20.844 4.094 20.625 1 60.09 204 ASN A CA 1
ATOM 1691 C C . ASN A 1 204 ? 20.797 4.723 19.25 1 60.09 204 ASN A C 1
ATOM 1693 O O . ASN A 1 204 ? 21.703 4.523 18.438 1 60.09 204 ASN A O 1
ATOM 1697 N N . MET A 1 205 ? 19.766 5.469 19.172 1 72.5 205 MET A N 1
ATOM 1698 C CA . MET A 1 205 ? 19.734 6.105 17.859 1 72.5 205 MET A CA 1
ATOM 1699 C C . MET A 1 205 ? 20.406 7.473 17.891 1 72.5 205 MET A C 1
ATOM 1701 O O . MET A 1 205 ? 20.25 8.227 18.859 1 72.5 205 MET A O 1
ATOM 1705 N N . ASN A 1 206 ? 21.344 7.723 16.984 1 83.06 206 ASN A N 1
ATOM 1706 C CA . ASN A 1 206 ? 21.812 9.078 16.734 1 83.06 206 ASN A CA 1
ATOM 1707 C C . ASN A 1 206 ? 20.734 9.93 16.078 1 83.06 206 ASN A C 1
ATOM 1709 O O . ASN A 1 206 ? 19.766 9.406 15.531 1 83.06 206 ASN A O 1
ATOM 1713 N N . SER A 1 207 ? 20.859 11.18 16.453 1 88.44 207 SER A N 1
ATOM 1714 C CA . SER A 1 207 ? 19.875 12.07 15.852 1 88.44 207 SER A CA 1
ATOM 1715 C C . SER A 1 207 ? 20.531 13.281 15.203 1 88.44 207 SER A C 1
ATOM 1717 O O . SER A 1 207 ? 21.656 13.633 15.547 1 88.44 207 SER A O 1
ATOM 1719 N N . GLU A 1 208 ? 19.938 13.82 14.195 1 91.12 208 GLU A N 1
ATOM 1720 C CA . GLU A 1 208 ? 20.344 15.047 13.5 1 91.12 208 GLU A CA 1
ATOM 1721 C C . GLU A 1 208 ? 19.125 15.898 13.141 1 91.12 208 GLU A C 1
ATOM 1723 O O . GLU A 1 208 ? 18.141 15.391 12.609 1 91.12 208 GLU A O 1
ATOM 1728 N N . VAL A 1 209 ? 19.312 17.188 13.508 1 93.5 209 VAL A N 1
ATOM 1729 C CA . VAL A 1 209 ? 18.234 18.109 13.18 1 93.5 209 VAL A CA 1
ATOM 1730 C C . VAL A 1 209 ? 18.656 19.016 12.016 1 93.5 209 VAL A C 1
ATOM 1732 O O . VAL A 1 209 ? 19.734 19.609 12.047 1 93.5 209 VAL A O 1
ATOM 1735 N N . GLN A 1 210 ? 17.812 19.109 11.008 1 94.19 210 GLN A N 1
ATOM 1736 C CA . GLN A 1 210 ? 18.016 19.969 9.852 1 94.19 210 GLN A CA 1
ATOM 1737 C C . GLN A 1 210 ? 16.859 20.953 9.688 1 94.19 210 GLN A C 1
ATOM 1739 O O . GLN A 1 210 ? 15.695 20.578 9.875 1 94.19 210 GLN A O 1
ATOM 1744 N N . ILE A 1 211 ? 17.266 22.156 9.352 1 95.94 211 ILE A N 1
ATOM 1745 C CA . ILE A 1 211 ? 16.266 23.203 9.172 1 95.94 211 ILE A CA 1
ATOM 1746 C C . ILE A 1 211 ? 16.391 23.828 7.789 1 95.94 211 ILE A C 1
ATOM 1748 O O . ILE A 1 211 ? 17.5 24.078 7.316 1 95.94 211 ILE A O 1
ATOM 1752 N N . PHE A 1 212 ? 15.297 24.094 7.18 1 96 212 PHE A N 1
ATOM 1753 C CA . PHE A 1 212 ? 15.25 24.781 5.898 1 96 212 PHE A CA 1
ATOM 1754 C C . PHE A 1 212 ? 14.336 26 5.977 1 96 212 PHE A C 1
ATOM 1756 O O . PHE A 1 212 ? 13.156 25.875 6.32 1 96 212 PHE A O 1
ATOM 1763 N N . THR A 1 213 ? 14.867 27.062 5.695 1 95 213 THR A N 1
ATOM 1764 C CA . THR A 1 213 ? 14.078 28.281 5.59 1 95 213 THR A CA 1
ATOM 1765 C C . THR A 1 213 ? 13.68 28.547 4.141 1 95 213 THR A C 1
ATOM 1767 O O . THR A 1 213 ? 14.531 28.562 3.248 1 95 213 THR A O 1
ATOM 1770 N N . LEU A 1 214 ? 12.406 28.672 3.971 1 93.5 214 LEU A N 1
ATOM 1771 C CA . LEU A 1 214 ? 11.953 28.906 2.604 1 93.5 214 LEU A CA 1
ATOM 1772 C C . LEU A 1 214 ? 12.57 30.172 2.033 1 93.5 214 LEU A C 1
ATOM 1774 O O . LEU A 1 214 ? 12.586 31.219 2.695 1 93.5 214 LEU A O 1
ATOM 1778 N N . GLY A 1 215 ? 12.953 30.109 0.788 1 87.5 215 GLY A N 1
ATOM 1779 C CA . GLY A 1 215 ? 13.688 31.203 0.177 1 87.5 215 GLY A CA 1
ATOM 1780 C C . GLY A 1 215 ? 15.188 30.984 0.181 1 87.5 215 GLY A C 1
ATOM 1781 O O . GLY A 1 215 ? 15.914 31.625 -0.578 1 87.5 215 GLY A O 1
ATOM 1782 N N . SER A 1 216 ? 15.578 30.078 1.067 1 88.31 216 SER A N 1
ATOM 1783 C CA . SER A 1 216 ? 17 29.734 1.095 1 88.31 216 SER A CA 1
ATOM 1784 C C . SER A 1 216 ? 17.312 28.641 0.068 1 88.31 216 SER A C 1
ATOM 1786 O O . SER A 1 216 ? 16.406 28.078 -0.549 1 88.31 216 SER A O 1
ATOM 1788 N N . SER A 1 217 ? 18.625 28.375 -0.072 1 87.69 217 SER A N 1
ATOM 1789 C CA . SER A 1 217 ? 19.016 27.422 -1.093 1 87.69 217 SER A CA 1
ATOM 1790 C C . SER A 1 217 ? 19.453 26.094 -0.466 1 87.69 217 SER A C 1
ATOM 1792 O O . SER A 1 217 ? 19.594 25.094 -1.163 1 87.69 217 SER A O 1
ATOM 1794 N N . SER A 1 218 ? 19.656 26.172 0.86 1 91.06 218 SER A N 1
ATOM 1795 C CA . SER A 1 218 ? 20.203 24.938 1.425 1 91.06 218 SER A CA 1
ATOM 1796 C C . SER A 1 218 ? 19.641 24.672 2.816 1 91.06 218 SER A C 1
ATOM 1798 O O . SER A 1 218 ? 19.141 25.578 3.479 1 91.06 218 SER A O 1
ATOM 1800 N N . TRP A 1 219 ? 19.812 23.438 3.146 1 94.25 219 TRP A N 1
ATOM 1801 C CA . TRP A 1 219 ? 19.484 23 4.496 1 94.25 219 TRP A CA 1
ATOM 1802 C C . TRP A 1 219 ? 20.594 23.344 5.477 1 94.25 219 TRP A C 1
ATOM 1804 O O . TRP A 1 219 ? 21.781 23.25 5.141 1 94.25 219 TRP A O 1
ATOM 1814 N N . ARG A 1 220 ? 20.25 23.688 6.715 1 94.81 220 ARG A N 1
ATOM 1815 C CA . ARG A 1 220 ? 21.203 23.938 7.793 1 94.81 220 ARG A CA 1
ATOM 1816 C C . ARG A 1 220 ? 21.109 22.859 8.867 1 94.81 220 ARG A C 1
ATOM 1818 O O . ARG A 1 220 ? 20.016 22.438 9.234 1 94.81 220 ARG A O 1
ATOM 1825 N N . SER A 1 221 ? 22.203 22.391 9.359 1 92.88 221 SER A N 1
ATOM 1826 C CA . SER A 1 221 ? 22.25 21.391 10.422 1 92.88 221 SER A CA 1
ATOM 1827 C C . SER A 1 221 ? 22.281 22.047 11.797 1 92.88 221 SER A C 1
ATOM 1829 O O . SER A 1 221 ? 23.016 23.016 12.016 1 92.88 221 SER A O 1
ATOM 1831 N N . MET A 1 222 ? 21.5 21.594 12.703 1 92.12 222 MET A N 1
ATOM 1832 C CA . MET A 1 222 ? 21.438 22.125 14.055 1 92.12 222 MET A CA 1
ATOM 1833 C C . MET A 1 222 ? 22.047 21.156 15.062 1 92.12 222 MET A C 1
ATOM 1835 O O . MET A 1 222 ? 22.078 21.438 16.266 1 92.12 222 MET A O 1
ATOM 1839 N N . GLY A 1 223 ? 22.469 20.016 14.586 1 88.88 223 GLY A N 1
ATOM 1840 C CA . GLY A 1 223 ? 23.062 19.047 15.484 1 88.88 223 GLY A CA 1
ATOM 1841 C C . GLY A 1 223 ? 22.062 18.016 15.984 1 88.88 223 GLY A C 1
ATOM 1842 O O . GLY A 1 223 ? 21.109 17.672 15.281 1 88.88 223 GLY A O 1
ATOM 1843 N N . LYS A 1 224 ? 22.312 17.484 17.203 1 86.94 224 LYS A N 1
ATOM 1844 C CA . LYS A 1 224 ? 21.547 16.359 17.719 1 86.94 224 LYS A CA 1
ATOM 1845 C C . LYS A 1 224 ? 20.234 16.844 18.359 1 86.94 224 LYS A C 1
ATOM 1847 O O . LYS A 1 224 ? 20.172 17.938 18.922 1 86.94 224 LYS A O 1
ATOM 1852 N N . ALA A 1 225 ? 19.312 16.031 18.172 1 83.81 225 ALA A N 1
ATOM 1853 C CA . ALA A 1 225 ? 18.047 16.266 18.859 1 83.81 225 ALA A CA 1
ATOM 1854 C C . ALA A 1 225 ? 18.094 15.742 20.281 1 83.81 225 ALA A C 1
ATOM 1856 O O . ALA A 1 225 ? 18.641 14.664 20.531 1 83.81 225 ALA A O 1
ATOM 1857 N N . ALA A 1 226 ? 17.578 16.516 21.172 1 76.94 226 ALA A N 1
ATOM 1858 C CA . ALA A 1 226 ? 17.641 16.125 22.578 1 76.94 226 ALA A CA 1
ATOM 1859 C C . ALA A 1 226 ? 16.594 15.078 22.906 1 76.94 226 ALA A C 1
ATOM 1861 O O . ALA A 1 226 ? 16.688 14.375 23.922 1 76.94 226 ALA A O 1
ATOM 1862 N N . HIS A 1 227 ? 15.602 14.969 22.109 1 81.75 227 HIS A N 1
ATOM 1863 C CA . HIS A 1 227 ? 14.484 14.094 22.438 1 81.75 227 HIS A CA 1
ATOM 1864 C C . HIS A 1 227 ? 14.125 13.195 21.266 1 81.75 227 HIS A C 1
ATOM 1866 O O . HIS A 1 227 ? 14.391 13.539 20.109 1 81.75 227 HIS A O 1
ATOM 1872 N N . HIS A 1 228 ? 13.555 12.086 21.641 1 84.44 228 HIS A N 1
ATOM 1873 C CA . HIS A 1 228 ? 13 11.203 20.609 1 84.44 228 HIS A CA 1
ATOM 1874 C C . HIS A 1 228 ? 11.516 11.453 20.406 1 84.44 228 HIS A C 1
ATOM 1876 O O . HIS A 1 228 ? 10.695 11.094 21.266 1 84.44 228 HIS A O 1
ATOM 1882 N N . LEU A 1 229 ? 11.242 12.016 19.25 1 86.62 229 LEU A N 1
ATOM 1883 C CA . LEU A 1 229 ? 9.883 12.477 18.984 1 86.62 229 LEU A CA 1
ATOM 1884 C C . LEU A 1 229 ? 9.086 11.414 18.234 1 86.62 229 LEU A C 1
ATOM 1886 O O . LEU A 1 229 ? 9.656 10.617 17.469 1 86.62 229 LEU A O 1
ATOM 1890 N N . LEU A 1 230 ? 7.82 11.375 18.469 1 78.31 230 LEU A N 1
ATOM 1891 C CA . LEU A 1 230 ? 6.918 10.469 17.766 1 78.31 230 LEU A CA 1
ATOM 1892 C C . LEU A 1 230 ? 6.695 10.93 16.328 1 78.31 230 LEU A C 1
ATOM 1894 O O . LEU A 1 230 ? 6.551 12.125 16.062 1 78.31 230 LEU A O 1
ATOM 1898 N N . GLN A 1 231 ? 6.734 9.883 15.242 1 68.5 231 GLN A N 1
ATOM 1899 C CA . GLN A 1 231 ? 6.512 10.156 13.828 1 68.5 231 GLN A CA 1
ATOM 1900 C C . GLN A 1 231 ? 5.031 10.375 13.539 1 68.5 231 GLN A C 1
ATOM 1902 O O . GLN A 1 231 ? 4.672 10.945 12.508 1 68.5 231 GLN A O 1
ATOM 1907 N N . GLY A 1 232 ? 4.18 10.773 14.289 1 60.16 232 GLY A N 1
ATOM 1908 C CA . GLY A 1 232 ? 2.752 10.812 14 1 60.16 232 GLY A CA 1
ATOM 1909 C C . GLY A 1 232 ? 2.322 12.086 13.289 1 60.16 232 GLY A C 1
ATOM 1910 O O . GLY A 1 232 ? 3.145 12.961 13.031 1 60.16 232 GLY A O 1
ATOM 1911 N N . PRO A 1 233 ? 1.126 11.984 12.562 1 57.03 233 PRO A N 1
ATOM 1912 C CA . PRO A 1 233 ? 0.551 13.086 11.789 1 57.03 233 PRO A CA 1
ATOM 1913 C C . PRO A 1 233 ? 0.468 14.383 12.594 1 57.03 233 PRO A C 1
ATOM 1915 O O . PRO A 1 233 ? -0.093 15.375 12.117 1 57.03 233 PRO A O 1
ATOM 1918 N N . SER A 1 234 ? 1.175 14.531 13.703 1 64.25 234 SER A N 1
ATOM 1919 C CA . SER A 1 234 ? 0.455 15.5 14.523 1 64.25 234 SER A CA 1
ATOM 1920 C C . SER A 1 234 ? 1.367 16.641 14.953 1 64.25 234 SER A C 1
ATOM 1922 O O . SER A 1 234 ? 1.464 16.938 16.141 1 64.25 234 SER A O 1
ATOM 1924 N N . GLN A 1 235 ? 2.146 17.219 14.055 1 82.75 235 GLN A N 1
ATOM 1925 C CA . GLN A 1 235 ? 2.719 18.453 14.562 1 82.75 235 GLN A CA 1
ATOM 1926 C C . GLN A 1 235 ? 1.672 19.562 14.609 1 82.75 235 GLN A C 1
ATOM 1928 O O . GLN A 1 235 ? 0.732 19.578 13.812 1 82.75 235 GLN A O 1
ATOM 1933 N N . VAL A 1 236 ? 1.813 20.375 15.656 1 92.94 236 VAL A N 1
ATOM 1934 C CA . VAL A 1 236 ? 0.915 21.531 15.766 1 92.94 236 VAL A CA 1
ATOM 1935 C C . VAL A 1 236 ? 1.728 22.812 15.875 1 92.94 236 VAL A C 1
ATOM 1937 O O . VAL A 1 236 ? 2.83 22.812 16.422 1 92.94 236 VAL A O 1
ATOM 1940 N N . LEU A 1 237 ? 1.163 23.859 15.312 1 94.94 237 LEU A N 1
ATOM 1941 C CA . LEU A 1 237 ? 1.809 25.172 15.312 1 94.94 237 LEU A CA 1
ATOM 1942 C C . LEU A 1 237 ? 1.022 26.172 16.156 1 94.94 237 LEU A C 1
ATOM 1944 O O . LEU A 1 237 ? -0.166 26.391 15.914 1 94.94 237 LEU A O 1
ATOM 1948 N N . VAL A 1 238 ? 1.699 26.703 17.172 1 94.62 238 VAL A N 1
ATOM 1949 C CA . VAL A 1 238 ? 1.095 27.734 18.016 1 94.62 238 VAL A CA 1
ATOM 1950 C C . VAL A 1 238 ? 2.072 28.891 18.203 1 94.62 238 VAL A C 1
ATOM 1952 O O . VAL A 1 238 ? 3.195 28.688 18.672 1 94.62 238 VAL A O 1
ATOM 1955 N N . LYS A 1 239 ? 1.671 30.016 17.828 1 90.94 239 LYS A N 1
ATOM 1956 C CA . LYS A 1 239 ? 2.436 31.234 18.031 1 90.94 239 LYS A CA 1
ATOM 1957 C C . LYS A 1 239 ? 3.863 31.094 17.5 1 90.94 239 LYS A C 1
ATOM 1959 O O . LYS A 1 239 ? 4.82 31.422 18.203 1 90.94 239 LYS A O 1
ATOM 1964 N N . GLY A 1 240 ? 4.008 30.469 16.438 1 94.25 240 GLY A N 1
ATOM 1965 C CA . GLY A 1 240 ? 5.301 30.359 15.781 1 94.25 240 GLY A CA 1
ATOM 1966 C C . GLY A 1 240 ? 6.133 29.203 16.297 1 94.25 240 GLY A C 1
ATOM 1967 O O . GLY A 1 240 ? 7.297 29.047 15.914 1 94.25 240 GLY A O 1
ATOM 1968 N N . ARG A 1 241 ? 5.574 28.406 17.141 1 96.06 241 ARG A N 1
ATOM 1969 C CA . ARG A 1 241 ? 6.285 27.266 17.688 1 96.06 241 ARG A CA 1
ATOM 1970 C C . ARG A 1 241 ? 5.664 25.953 17.203 1 96.06 241 ARG A C 1
ATOM 1972 O O . ARG A 1 241 ? 4.441 25.828 17.156 1 96.06 241 ARG A O 1
ATOM 1979 N N . LEU A 1 242 ? 6.586 25.047 16.906 1 96.12 242 LEU A N 1
ATOM 1980 C CA . LEU A 1 242 ? 6.145 23.703 16.562 1 96.12 242 LEU A CA 1
ATOM 1981 C C . LEU A 1 242 ? 6.137 22.797 17.797 1 96.12 242 LEU A C 1
ATOM 1983 O O . LEU A 1 242 ? 7.008 22.922 18.656 1 96.12 242 LEU A O 1
ATOM 1987 N N . HIS A 1 243 ? 5.188 21.875 17.875 1 95.88 243 HIS A N 1
ATOM 1988 C CA . HIS A 1 243 ? 5.07 21.016 19.031 1 95.88 243 HIS A CA 1
ATOM 1989 C C . HIS A 1 243 ? 4.945 19.547 18.625 1 95.88 243 HIS A C 1
ATOM 1991 O O . HIS A 1 243 ? 4.25 19.234 17.656 1 95.88 243 HIS A O 1
ATOM 1997 N N . TRP A 1 244 ? 5.637 18.656 19.375 1 93.94 244 TRP A N 1
ATOM 1998 C CA . TRP A 1 244 ? 5.559 17.203 19.219 1 93.94 244 TRP A CA 1
ATOM 1999 C C . TRP A 1 244 ? 5.426 16.531 20.578 1 93.94 244 TRP A C 1
ATOM 2001 O O . TRP A 1 244 ? 5.699 17.141 21.625 1 93.94 244 TRP A O 1
ATOM 2011 N N . VAL A 1 245 ? 4.969 15.242 20.469 1 90.31 245 VAL A N 1
ATOM 2012 C CA . VAL A 1 245 ? 4.949 14.398 21.656 1 90.31 245 VAL A CA 1
ATOM 2013 C C . VAL A 1 245 ? 6.117 13.414 21.609 1 90.31 245 VAL A C 1
ATOM 2015 O O . VAL A 1 245 ? 6.461 12.891 20.547 1 90.31 245 VAL A O 1
ATOM 2018 N N . THR A 1 246 ? 6.703 13.141 22.734 1 87.44 246 THR A N 1
ATOM 2019 C CA . THR A 1 246 ? 7.836 12.219 22.797 1 87.44 246 THR A CA 1
ATOM 2020 C C . THR A 1 246 ? 7.355 10.781 22.953 1 87.44 246 THR A C 1
ATOM 2022 O O . THR A 1 246 ? 6.23 10.539 23.391 1 87.44 246 THR A O 1
ATOM 2025 N N . TRP A 1 247 ? 8.25 9.906 22.531 1 81.31 247 TRP A N 1
ATOM 2026 C CA . TRP A 1 247 ? 8.039 8.5 22.859 1 81.31 247 TRP A CA 1
ATOM 2027 C C . TRP A 1 247 ? 8.078 8.273 24.359 1 81.31 247 TRP A C 1
ATOM 2029 O O . TRP A 1 247 ? 8.844 8.922 25.078 1 81.31 247 TRP A O 1
ATOM 2039 N N . PRO A 1 248 ? 7.172 7.262 24.688 1 72.31 248 PRO A N 1
ATOM 2040 C CA . PRO A 1 248 ? 7.25 6.98 26.109 1 72.31 248 PRO A CA 1
ATOM 2041 C C . PRO A 1 248 ? 8.516 6.215 26.5 1 72.31 248 PRO A C 1
ATOM 2043 O O . PRO A 1 248 ? 8.938 5.316 25.766 1 72.31 248 PRO A O 1
ATOM 2046 N N . ARG A 1 249 ? 9.461 6.629 27.188 1 63.25 249 ARG A N 1
ATOM 2047 C CA . ARG A 1 249 ? 10.609 5.891 27.703 1 63.25 249 ARG A CA 1
ATOM 2048 C C . ARG A 1 249 ? 10.227 5.113 28.969 1 63.25 249 ARG A C 1
ATOM 2050 O O . ARG A 1 249 ? 9.258 5.453 29.641 1 63.25 249 ARG A O 1
ATOM 2057 N N . ARG A 1 250 ? 11.047 3.832 29.031 1 59.94 250 ARG A N 1
ATOM 2058 C CA . ARG A 1 250 ? 10.875 2.93 30.172 1 59.94 250 ARG A CA 1
ATOM 2059 C C . ARG A 1 250 ? 10.789 3.707 31.469 1 59.94 250 ARG A C 1
ATOM 2061 O O . ARG A 1 250 ? 11.68 4.504 31.781 1 59.94 250 ARG A O 1
ATOM 2068 N N . TYR A 1 251 ? 10.125 4.547 31.922 1 55.91 251 TYR A N 1
ATOM 2069 C CA . TYR A 1 251 ? 9.844 5.172 33.219 1 55.91 251 TYR A CA 1
ATOM 2070 C C . TYR A 1 251 ? 9.625 6.672 33.062 1 55.91 251 TYR A C 1
ATOM 2072 O O . TYR A 1 251 ? 9.523 7.395 34.062 1 55.91 251 TYR A O 1
ATOM 2080 N N . LYS A 1 252 ? 9.773 7.051 31.828 1 63.38 252 LYS A N 1
ATOM 2081 C CA . LYS A 1 252 ? 9.57 8.492 31.703 1 63.38 252 LYS A CA 1
ATOM 2082 C C . LYS A 1 252 ? 8.25 8.805 31.016 1 63.38 252 LYS A C 1
ATOM 2084 O O . LYS A 1 252 ? 7.785 8.039 30.172 1 63.38 252 LYS A O 1
ATOM 2089 N N . ARG A 1 253 ? 7.652 9.859 31.562 1 72.62 253 ARG A N 1
ATOM 2090 C CA . ARG A 1 253 ? 6.398 10.445 31.094 1 72.62 253 ARG A CA 1
ATOM 2091 C C . ARG A 1 253 ? 6.52 10.922 29.656 1 72.62 253 ARG A C 1
ATOM 2093 O O . ARG A 1 253 ? 7.621 11.188 29.172 1 72.62 253 ARG A O 1
ATOM 2100 N N . ARG A 1 254 ? 5.379 10.852 29.016 1 82.56 254 ARG A N 1
ATOM 2101 C CA . ARG A 1 254 ? 5.312 11.539 27.719 1 82.56 254 ARG A CA 1
ATOM 2102 C C . ARG A 1 254 ? 5.43 13.055 27.906 1 82.56 254 ARG A C 1
ATOM 2104 O O . ARG A 1 254 ? 4.875 13.617 28.844 1 82.56 254 ARG A O 1
ATOM 2111 N N . SER A 1 255 ? 6.285 13.641 27.156 1 88 255 SER A N 1
ATOM 2112 C CA . SER A 1 255 ? 6.48 15.078 27.234 1 88 255 SER A CA 1
ATOM 2113 C C . SER A 1 255 ? 6.141 15.766 25.922 1 88 255 SER A C 1
ATOM 2115 O O . SER A 1 255 ? 6.137 15.133 24.875 1 88 255 SER A O 1
ATOM 2117 N N . ILE A 1 256 ? 5.777 17 26.078 1 92.12 256 ILE A N 1
ATOM 2118 C CA . ILE A 1 256 ? 5.57 17.844 24.922 1 92.12 256 ILE A CA 1
ATOM 2119 C C . ILE A 1 256 ? 6.824 18.672 24.656 1 92.12 256 ILE A C 1
ATOM 2121 O O . ILE A 1 256 ? 7.309 19.375 25.547 1 92.12 256 ILE A O 1
ATOM 2125 N N . ILE A 1 257 ? 7.301 18.531 23.484 1 93.38 257 ILE A N 1
ATOM 2126 C CA . ILE A 1 257 ? 8.484 19.281 23.094 1 93.38 257 ILE A CA 1
ATOM 2127 C C . ILE A 1 257 ? 8.109 20.328 22.047 1 93.38 257 ILE A C 1
ATOM 2129 O O . ILE A 1 257 ? 7.352 20.047 21.125 1 93.38 257 ILE A O 1
ATOM 2133 N N . SER A 1 258 ? 8.633 21.531 22.312 1 95.25 258 SER A N 1
ATOM 2134 C CA . SER A 1 258 ? 8.375 22.609 21.359 1 95.25 258 SER A CA 1
ATOM 2135 C C . SER A 1 258 ? 9.664 23.078 20.688 1 95.25 258 SER A C 1
ATOM 2137 O O . SER A 1 258 ? 10.75 22.922 21.25 1 95.25 258 SER A O 1
ATOM 2139 N N . PHE A 1 259 ? 9.555 23.594 19.484 1 95.38 259 PHE A N 1
ATOM 2140 C CA . PHE A 1 259 ? 10.633 24.203 18.719 1 95.38 259 PHE A CA 1
ATOM 2141 C C . PHE A 1 259 ? 10.219 25.594 18.234 1 95.38 259 PHE A C 1
ATOM 2143 O O . PHE A 1 259 ? 9.273 25.719 17.453 1 95.38 259 PHE A O 1
ATOM 2150 N N . ASP A 1 260 ? 10.938 26.516 18.688 1 96.44 260 ASP A N 1
ATOM 2151 C CA . ASP A 1 260 ? 10.664 27.891 18.266 1 96.44 260 ASP A CA 1
ATOM 2152 C C . ASP A 1 260 ? 11.281 28.172 16.891 1 96.44 260 ASP A C 1
ATOM 2154 O O . ASP A 1 260 ? 12.492 28.062 16.719 1 96.44 260 ASP A O 1
ATOM 2158 N N . LEU A 1 261 ? 10.531 28.625 16 1 96.44 261 LEU A N 1
ATOM 2159 C CA . LEU A 1 261 ? 11.008 28.859 14.648 1 96.44 261 LEU A CA 1
ATOM 2160 C C . LEU A 1 261 ? 11.836 30.141 14.57 1 96.44 261 LEU A C 1
ATOM 2162 O O . LEU A 1 261 ? 12.562 30.344 13.594 1 96.44 261 LEU A O 1
ATOM 2166 N N . ALA A 1 262 ? 11.688 30.953 15.484 1 95.69 262 ALA A N 1
ATOM 2167 C CA . ALA A 1 262 ? 12.445 32.219 15.492 1 95.69 262 ALA A CA 1
ATOM 2168 C C . ALA A 1 262 ? 13.836 32 16.078 1 95.69 262 ALA A C 1
ATOM 2170 O O . ALA A 1 262 ? 14.844 32.219 15.414 1 95.69 262 ALA A O 1
ATOM 2171 N N . ASP A 1 263 ? 13.914 31.438 17.234 1 94.06 263 ASP A N 1
ATOM 2172 C CA . ASP A 1 263 ? 15.203 31.266 17.891 1 94.06 263 ASP A CA 1
ATOM 2173 C C . ASP A 1 263 ? 15.766 29.859 17.625 1 94.06 263 ASP A C 1
ATOM 2175 O O . ASP A 1 263 ? 16.922 29.578 17.969 1 94.06 263 ASP A O 1
ATOM 2179 N N . GLU A 1 264 ? 15.016 29.031 17.094 1 94.75 264 GLU A N 1
ATOM 2180 C CA . GLU A 1 264 ? 15.43 27.688 16.688 1 94.75 264 GLU A CA 1
ATOM 2181 C C . GLU A 1 264 ? 15.953 26.891 17.875 1 94.75 264 GLU A C 1
ATOM 2183 O O . GLU A 1 264 ? 17.031 26.281 17.797 1 94.75 264 GLU A O 1
ATOM 2188 N N . GLN A 1 265 ? 15.172 26.891 18.891 1 94.12 265 GLN A N 1
ATOM 2189 C CA . GLN A 1 265 ? 15.508 26.156 20.109 1 94.12 265 GLN A CA 1
ATOM 2190 C C . GLN A 1 265 ? 14.375 25.234 20.547 1 94.12 265 GLN A C 1
ATOM 2192 O O . GLN A 1 265 ? 13.203 25.609 20.453 1 94.12 265 GLN A O 1
ATOM 2197 N N . PHE A 1 266 ? 14.836 24.125 21.047 1 94.62 266 PHE A N 1
ATOM 2198 C CA . PHE A 1 266 ? 13.883 23.172 21.625 1 94.62 266 PHE A CA 1
ATOM 2199 C C . PHE A 1 266 ? 13.625 23.5 23.094 1 94.62 266 PHE A C 1
ATOM 2201 O O . PHE A 1 266 ? 14.531 23.922 23.812 1 94.62 266 PHE A O 1
ATOM 2208 N N . GLN A 1 267 ? 12.43 23.297 23.453 1 94.06 267 GLN A N 1
ATOM 2209 C CA . GLN A 1 267 ? 12.047 23.453 24.859 1 94.06 267 GLN A CA 1
ATOM 2210 C C . GLN A 1 267 ? 10.961 22.453 25.25 1 94.06 267 GLN A C 1
ATOM 2212 O O . GLN A 1 267 ? 10.109 22.109 24.422 1 94.06 267 GLN A O 1
ATOM 2217 N N . GLU A 1 268 ? 11.008 22.047 26.438 1 92.94 268 GLU A N 1
ATOM 2218 C CA . GLU A 1 268 ? 9.914 21.234 26.969 1 92.94 268 GLU A CA 1
ATOM 2219 C C . GLU A 1 268 ? 8.766 22.109 27.453 1 92.94 268 GLU A C 1
ATOM 2221 O O . GLU A 1 268 ? 8.977 23.078 28.172 1 92.94 268 GLU A O 1
ATOM 2226 N N . VAL A 1 269 ? 7.617 21.812 26.984 1 93.88 269 VAL A N 1
ATOM 2227 C CA . VAL A 1 269 ? 6.434 22.547 27.438 1 93.88 269 VAL A CA 1
ATOM 2228 C C . VAL A 1 269 ? 5.988 22.031 28.797 1 93.88 269 VAL A C 1
ATOM 2230 O O . VAL A 1 269 ? 5.836 20.828 29 1 93.88 269 VAL A O 1
ATOM 2233 N N . PRO A 1 270 ? 5.84 22.922 29.672 1 92.38 270 PRO A N 1
ATOM 2234 C CA . PRO A 1 270 ? 5.391 22.469 30.984 1 92.38 270 PRO A CA 1
ATOM 2235 C C . PRO A 1 270 ? 3.984 21.875 30.953 1 92.38 270 PRO A C 1
ATOM 2237 O O . PRO A 1 270 ? 3.074 22.453 30.375 1 92.38 270 PRO A O 1
ATOM 2240 N N . THR A 1 271 ? 3.848 20.766 31.484 1 89.69 271 THR A N 1
ATOM 2241 C CA . THR A 1 271 ? 2.559 20.094 31.578 1 89.69 271 THR A CA 1
ATOM 2242 C C . THR A 1 271 ? 2.148 19.922 33.031 1 89.69 271 THR A C 1
ATOM 2244 O O . THR A 1 271 ? 3.004 19.844 33.938 1 89.69 271 THR A O 1
ATOM 2247 N N . PRO A 1 272 ? 0.874 19.922 33.219 1 83.94 272 PRO A N 1
ATOM 2248 C CA . PRO A 1 272 ? 0.444 19.734 34.594 1 83.94 272 PRO A CA 1
ATOM 2249 C C . PRO A 1 272 ? 0.842 18.359 35.156 1 83.94 272 PRO A C 1
ATOM 2251 O O . PRO A 1 272 ? 1.009 17.406 34.406 1 83.94 272 PRO A O 1
ATOM 2254 N N . ASP A 1 273 ? 1.077 18.359 36.5 1 76.31 273 ASP A N 1
ATOM 2255 C CA . ASP A 1 273 ? 1.427 17.125 37.188 1 76.31 273 ASP A CA 1
ATOM 2256 C C . ASP A 1 273 ? 0.188 16.266 37.438 1 76.31 273 ASP A C 1
ATOM 2258 O O . ASP A 1 273 ? -0.325 16.234 38.562 1 76.31 273 ASP A O 1
ATOM 2262 N N . CYS A 1 274 ? -0.437 15.992 36.406 1 74.88 274 CYS A N 1
ATOM 2263 C CA . CYS A 1 274 ? -1.605 15.141 3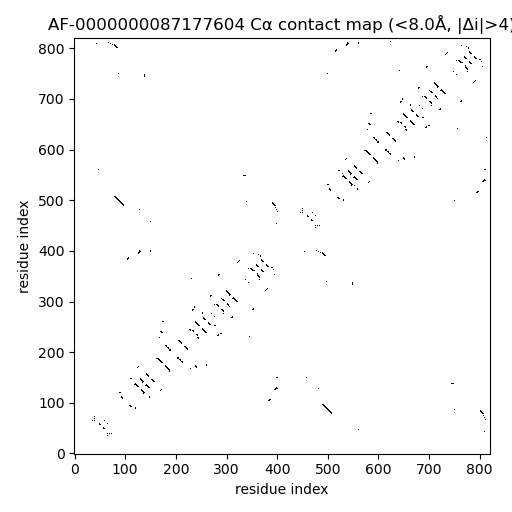6.562 1 74.88 274 CYS A CA 1
ATOM 2264 C C . CYS A 1 274 ? -1.394 13.797 35.875 1 74.88 274 CYS A C 1
ATOM 2266 O O . CYS A 1 274 ? -0.571 13.68 34.969 1 74.88 274 CYS A O 1
ATOM 2268 N N . TYR A 1 275 ? -2.033 12.898 36.438 1 71.12 275 TYR A N 1
ATOM 2269 C CA . TYR A 1 275 ? -1.942 11.516 36 1 71.12 275 TYR A CA 1
ATOM 2270 C C . TYR A 1 275 ? -2.346 11.391 34.531 1 71.12 275 TYR A C 1
ATOM 2272 O O . TYR A 1 275 ? -1.732 10.641 33.781 1 71.12 275 TYR A O 1
ATOM 2280 N N . THR A 1 276 ? -3.199 12.211 34.156 1 76.62 276 THR A N 1
ATOM 2281 C CA . THR A 1 276 ? -3.812 12.055 32.844 1 76.62 276 THR A CA 1
ATOM 2282 C C . THR A 1 276 ? -2.801 12.352 31.734 1 76.62 276 THR A C 1
ATOM 2284 O O . THR A 1 276 ? -2.625 11.539 30.812 1 76.62 276 THR A O 1
ATOM 2287 N N . LEU A 1 277 ? -2.08 13.422 31.766 1 78.88 277 LEU A N 1
ATOM 2288 C CA . LEU A 1 277 ? -1.172 13.812 30.703 1 78.88 277 LEU A CA 1
ATOM 2289 C C . LEU A 1 277 ? 0.17 13.102 30.828 1 78.88 277 LEU A C 1
ATOM 2291 O O . LEU A 1 277 ? 0.955 13.055 29.891 1 78.88 277 LEU A O 1
ATOM 2295 N N . ASN A 1 278 ? 0.346 12.562 32 1 76 278 ASN A N 1
ATOM 2296 C CA . ASN A 1 278 ? 1.628 11.906 32.25 1 76 278 ASN A CA 1
ATOM 2297 C C . ASN A 1 278 ? 1.58 10.43 31.828 1 76 278 ASN A C 1
ATOM 2299 O O . ASN A 1 278 ? 2.582 9.875 31.375 1 76 278 ASN A O 1
ATOM 2303 N N . ARG A 1 279 ? 0.433 9.891 31.906 1 74.94 279 ARG A N 1
ATOM 2304 C CA . ARG A 1 279 ? 0.407 8.438 31.766 1 74.94 279 ARG A CA 1
ATOM 2305 C C . ARG A 1 279 ? -0.414 8.016 30.547 1 74.94 279 ARG A C 1
ATOM 2307 O O . ARG A 1 279 ? -0.165 6.965 29.953 1 74.94 279 ARG A O 1
ATOM 2314 N N . ARG A 1 280 ? -1.253 8.828 30.203 1 81.75 280 ARG A N 1
ATOM 2315 C CA . ARG A 1 280 ? -2.148 8.422 29.125 1 81.75 280 ARG A CA 1
ATOM 2316 C C . ARG A 1 280 ? -1.646 8.93 27.781 1 81.75 280 ARG A C 1
ATOM 2318 O O . ARG A 1 280 ? -0.854 9.867 27.719 1 81.75 280 ARG A O 1
ATOM 2325 N N . LYS A 1 281 ? -2.139 8.234 26.766 1 85.69 281 LYS A N 1
ATOM 2326 C CA . LYS A 1 281 ? -1.82 8.664 25.422 1 85.69 281 LYS A CA 1
ATOM 2327 C C . LYS A 1 281 ? -2.674 9.859 25 1 85.69 281 LYS A C 1
ATOM 2329 O O . LYS A 1 281 ? -3.85 9.945 25.359 1 85.69 281 LYS A O 1
ATOM 2334 N N . TYR A 1 282 ? -2.02 10.805 24.391 1 89.12 282 TYR A N 1
ATOM 2335 C CA . TYR A 1 282 ? -2.754 11.953 23.891 1 89.12 282 TYR A CA 1
ATOM 2336 C C . TYR A 1 282 ? -2.148 12.453 22.578 1 89.12 282 TYR A C 1
ATOM 2338 O O . TYR A 1 282 ? -1.023 12.086 22.234 1 89.12 282 TYR A O 1
ATOM 2346 N N . HIS A 1 283 ? -2.941 13.188 21.828 1 91.06 283 HIS A N 1
ATOM 2347 C CA . HIS A 1 283 ? -2.422 13.938 20.688 1 91.06 283 HIS A CA 1
ATOM 2348 C C . HIS A 1 283 ? -2.656 15.43 20.859 1 91.06 283 HIS A C 1
ATOM 2350 O O . HIS A 1 283 ? -3.508 15.844 21.656 1 91.06 283 HIS A O 1
ATOM 2356 N N . LEU A 1 284 ? -1.869 16.188 20.156 1 93.56 284 LEU A N 1
ATOM 2357 C CA . LEU A 1 284 ? -1.932 17.641 20.281 1 93.56 284 LEU A CA 1
ATOM 2358 C C . LEU A 1 284 ? -2.824 18.234 19.203 1 93.56 284 LEU A C 1
ATOM 2360 O O . LEU A 1 284 ? -2.914 17.703 18.094 1 93.56 284 LEU A O 1
ATOM 2364 N N . VAL A 1 285 ? -3.484 19.328 19.594 1 94.62 285 VAL A N 1
ATOM 2365 C CA . VAL A 1 285 ? -4.348 20.062 18.672 1 94.62 285 VAL A CA 1
ATOM 2366 C C . VAL A 1 285 ? -4.395 21.547 19.062 1 94.62 285 VAL A C 1
ATOM 2368 O O . VAL A 1 285 ? -4.07 21.891 20.203 1 94.62 285 VAL A O 1
ATOM 2371 N N . VAL A 1 286 ? -4.715 22.344 18.094 1 93.56 286 VAL A N 1
ATOM 2372 C CA . VAL A 1 286 ? -4.902 23.766 18.375 1 93.56 286 VAL A CA 1
ATOM 2373 C C . VAL A 1 286 ? -6.391 24.078 18.438 1 93.56 286 VAL A C 1
ATOM 2375 O O . VAL A 1 286 ? -7.125 23.859 17.469 1 93.56 286 VAL A O 1
ATOM 2378 N N . LEU A 1 287 ? -6.789 24.578 19.562 1 93.5 287 LEU A N 1
ATOM 2379 C CA . LEU A 1 287 ? -8.18 24.984 19.734 1 93.5 287 LEU A CA 1
ATOM 2380 C C . LEU A 1 287 ? -8.266 26.453 20.141 1 93.5 287 LEU A C 1
ATOM 2382 O O . LEU A 1 287 ? -7.723 26.859 21.172 1 93.5 287 LEU A O 1
ATOM 2386 N N . GLY A 1 288 ? -8.938 27.234 19.312 1 86.56 288 GLY A N 1
ATOM 2387 C CA . GLY A 1 288 ? -9.062 28.656 19.594 1 86.56 288 GLY A CA 1
ATOM 2388 C C . GLY A 1 288 ? -7.727 29.359 19.672 1 86.56 288 GLY A C 1
ATOM 2389 O O . GLY A 1 288 ? -7.531 30.234 20.531 1 86.56 288 GLY A O 1
ATOM 2390 N N . GLY A 1 289 ? -6.801 28.891 19 1 89.25 289 GLY A N 1
ATOM 2391 C CA . GLY A 1 289 ? -5.488 29.516 19 1 89.25 289 GLY A CA 1
ATOM 2392 C C . GLY A 1 289 ? -4.602 29.047 20.141 1 89.25 289 GLY A C 1
ATOM 2393 O O . GLY A 1 289 ? -3.457 29.484 20.266 1 89.25 289 GLY A O 1
ATOM 2394 N N . CYS A 1 290 ? -5.055 28.156 20.953 1 95.5 290 CYS A N 1
ATOM 2395 C CA . CYS A 1 290 ? -4.293 27.672 22.094 1 95.5 290 CYS A CA 1
ATOM 2396 C C . CYS A 1 290 ? -3.846 26.234 21.875 1 95.5 290 CYS A C 1
ATOM 2398 O O . CYS A 1 290 ? -4.512 25.469 21.188 1 95.5 290 CYS A O 1
ATOM 2400 N N . LEU A 1 291 ? -2.768 25.938 22.562 1 96.12 291 LEU A N 1
ATOM 2401 C CA . LEU A 1 291 ? -2.309 24.547 22.562 1 96.12 291 LEU A CA 1
ATOM 2402 C C . LEU A 1 291 ? -3.219 23.672 23.406 1 96.12 291 LEU A C 1
ATOM 2404 O O . LEU A 1 291 ? -3.596 24.062 24.516 1 96.12 291 LEU A O 1
ATOM 2408 N N . ALA A 1 292 ? -3.561 22.578 22.891 1 96 292 ALA A N 1
ATOM 2409 C CA . ALA A 1 292 ? -4.438 21.656 23.625 1 96 292 ALA A CA 1
ATOM 2410 C C . ALA A 1 292 ? -3.98 20.219 23.453 1 96 292 ALA A C 1
ATOM 2412 O O . ALA A 1 292 ? -3.285 19.891 22.484 1 96 292 ALA A O 1
ATOM 2413 N N . ALA A 1 293 ? -4.305 19.391 24.422 1 94 293 ALA A N 1
ATOM 2414 C CA . ALA A 1 293 ? -4.043 17.953 24.406 1 94 293 ALA A CA 1
ATOM 2415 C C . ALA A 1 293 ? -5.336 17.156 24.516 1 94 293 ALA A C 1
ATOM 2417 O O . ALA A 1 293 ? -6.121 17.359 25.453 1 94 293 ALA A O 1
ATOM 2418 N N . ALA A 1 294 ? -5.574 16.359 23.547 1 93.75 294 ALA A N 1
ATOM 2419 C CA . ALA A 1 294 ? -6.715 15.438 23.594 1 93.75 294 ALA A CA 1
ATOM 2420 C C . ALA A 1 294 ? -6.301 14.078 24.141 1 93.75 294 ALA A C 1
ATOM 2422 O O . ALA A 1 294 ? -5.652 13.289 23.453 1 93.75 294 ALA A O 1
ATOM 2423 N N . VAL A 1 295 ? -6.762 13.781 25.266 1 92.19 295 VAL A N 1
ATOM 2424 C CA . VAL A 1 295 ? -6.352 12.578 25.984 1 92.19 295 VAL A CA 1
ATOM 2425 C C . VAL A 1 295 ? -7.371 11.461 25.734 1 92.19 295 VAL A C 1
ATOM 2427 O O . VAL A 1 295 ? -8.57 11.664 25.906 1 92.19 295 VAL A O 1
ATOM 2430 N N . TYR A 1 296 ? -6.777 10.352 25.359 1 88.81 296 TYR A N 1
ATOM 2431 C CA . TYR A 1 296 ? -7.641 9.203 25.094 1 88.81 296 TYR A CA 1
ATOM 2432 C C . TYR A 1 296 ? -8.023 8.508 26.406 1 88.81 296 TYR A C 1
ATOM 2434 O O . TYR A 1 296 ? -7.156 8.195 27.219 1 88.81 296 TYR A O 1
ATOM 2442 N N . SER A 1 297 ? -9.242 8.328 26.531 1 83.94 297 SER A N 1
ATOM 2443 C CA . SER A 1 297 ? -9.766 7.602 27.688 1 83.94 297 SER A CA 1
ATOM 2444 C C . SER A 1 297 ? -10.414 6.289 27.266 1 83.94 297 SER A C 1
ATOM 2446 O O . SER A 1 297 ? -10.352 5.91 26.094 1 83.94 297 SER A O 1
ATOM 2448 N N . ASN A 1 298 ? -10.977 5.602 28.172 1 76.75 298 ASN A N 1
ATOM 2449 C CA . ASN A 1 298 ? -11.578 4.301 27.891 1 76.75 298 ASN A CA 1
ATOM 2450 C C . ASN A 1 298 ? -12.789 4.426 26.969 1 76.75 298 ASN A C 1
ATOM 2452 O O . ASN A 1 298 ? -13.523 5.41 27.031 1 76.75 298 ASN A O 1
ATOM 2456 N N . PHE A 1 299 ? -13.016 3.514 26.125 1 70.12 299 PHE A N 1
ATOM 2457 C CA . PHE A 1 299 ? -14.188 3.305 25.281 1 70.12 299 PHE A CA 1
ATOM 2458 C C . PHE A 1 299 ? -14.359 4.445 24.281 1 70.12 299 PHE A C 1
ATOM 2460 O O . PHE A 1 299 ? -15.477 4.879 24.016 1 70.12 299 PHE A O 1
ATOM 2467 N N . GLY A 1 300 ? -13.305 5.141 23.938 1 75.75 300 GLY A N 1
ATOM 2468 C CA . GLY A 1 300 ? -13.406 6.152 22.906 1 75.75 300 GLY A CA 1
ATOM 2469 C C . GLY A 1 300 ? -13.695 7.539 23.438 1 75.75 300 GLY A C 1
ATOM 2470 O O . GLY A 1 300 ? -13.906 8.484 22.672 1 75.75 300 GLY A O 1
ATOM 2471 N N . LYS A 1 301 ? -13.695 7.66 24.703 1 86.25 301 LYS A N 1
ATOM 2472 C CA . LYS A 1 301 ? -13.891 8.969 25.328 1 86.25 301 LYS A CA 1
ATOM 2473 C C . LYS A 1 301 ? -12.617 9.812 25.234 1 86.25 301 LYS A C 1
ATOM 2475 O O . LYS A 1 301 ? -11.516 9.273 25.188 1 86.25 301 LYS A O 1
ATOM 2480 N N . LEU A 1 302 ? -12.93 11.133 25.156 1 93.06 302 LEU A N 1
ATOM 2481 C CA . LEU A 1 302 ? -11.797 12.055 25.094 1 93.06 302 LEU A CA 1
ATOM 2482 C C . LEU A 1 302 ? -11.93 13.164 26.125 1 93.06 302 LEU A C 1
ATOM 2484 O O . LEU A 1 302 ? -13.031 13.672 26.359 1 93.06 302 LEU A O 1
ATOM 2488 N N . GLU A 1 303 ? -10.844 13.445 26.781 1 93.44 303 GLU A N 1
ATOM 2489 C CA . GLU A 1 303 ? -10.703 14.648 27.578 1 93.44 303 GLU A CA 1
ATOM 2490 C C . GLU A 1 303 ? -9.75 15.648 26.922 1 93.44 303 GLU A C 1
ATOM 2492 O O . GLU A 1 303 ? -8.633 15.289 26.547 1 93.44 303 GLU A O 1
ATOM 2497 N N . ILE A 1 304 ? -10.211 16.859 26.828 1 95.56 304 ILE A N 1
ATOM 2498 C CA . ILE A 1 304 ? -9.367 17.859 26.172 1 95.56 304 ILE A CA 1
ATOM 2499 C C . ILE A 1 304 ? -8.859 18.859 27.203 1 95.56 304 ILE A C 1
ATOM 2501 O O . ILE A 1 304 ? -9.648 19.531 27.859 1 95.56 304 ILE A O 1
ATOM 2505 N N . TRP A 1 305 ? -7.59 18.938 27.328 1 95.44 305 TRP A N 1
ATOM 2506 C CA . TRP A 1 305 ? -6.918 19.922 28.156 1 95.44 305 TRP A CA 1
ATOM 2507 C C . TRP A 1 305 ? -6.371 21.078 27.312 1 95.44 305 TRP A C 1
ATOM 2509 O O . TRP A 1 305 ? -5.707 20.844 26.312 1 95.44 305 TRP A O 1
ATOM 2519 N N . VAL A 1 306 ? -6.66 22.328 27.75 1 96.06 306 VAL A N 1
ATOM 2520 C CA . VAL A 1 306 ? -6.238 23.5 26.984 1 96.06 306 VAL A CA 1
ATOM 2521 C C . VAL A 1 306 ? -5.309 24.359 27.828 1 96.06 306 VAL A C 1
ATOM 2523 O O . VAL A 1 306 ? -5.598 24.641 29 1 96.06 306 VAL A O 1
ATOM 2526 N N . MET A 1 307 ? -4.207 24.75 27.203 1 96.25 307 MET A N 1
ATOM 2527 C CA . MET A 1 307 ? -3.311 25.719 27.828 1 96.25 307 MET A CA 1
ATOM 2528 C C . MET A 1 307 ? -3.76 27.141 27.516 1 96.25 307 MET A C 1
ATOM 2530 O O . MET A 1 307 ? -3.436 27.688 26.453 1 96.25 307 MET A O 1
ATOM 2534 N N . ARG A 1 308 ? -4.25 27.828 28.406 1 95.25 308 ARG A N 1
ATOM 2535 C CA . ARG A 1 308 ? -4.844 29.141 28.156 1 95.25 308 ARG A CA 1
ATOM 2536 C C . ARG A 1 308 ? -3.764 30.188 27.906 1 95.25 308 ARG A C 1
ATOM 2538 O O . ARG A 1 308 ? -3.924 31.047 27.047 1 95.25 308 ARG A O 1
ATOM 2545 N N . GLU A 1 309 ? -2.81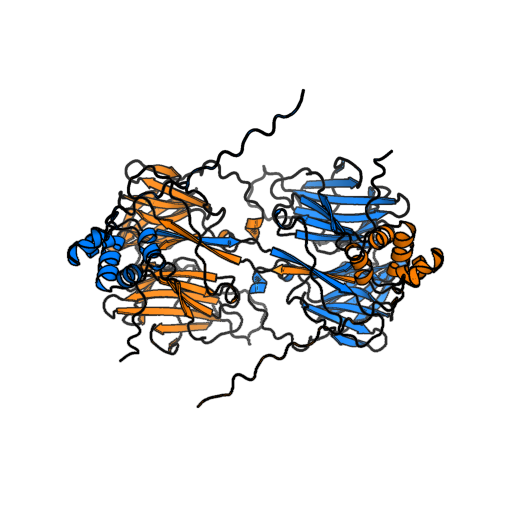6 30.109 28.734 1 95.19 309 GLU A N 1
ATOM 2546 C CA . GLU A 1 309 ? -1.646 30.953 28.547 1 95.19 309 GLU A CA 1
ATOM 2547 C C . GLU A 1 309 ? -0.41 30.125 28.203 1 95.19 309 GLU A C 1
ATOM 2549 O O . GLU A 1 309 ? 0.045 29.312 29.016 1 95.19 309 GLU A O 1
ATOM 2554 N N . TYR A 1 310 ? 0.072 30.453 27.125 1 94.75 310 TYR A N 1
ATOM 2555 C CA . TYR A 1 310 ? 1.162 29.625 26.625 1 94.75 310 TYR A CA 1
ATOM 2556 C C . TYR A 1 310 ? 2.354 29.656 27.578 1 94.75 310 TYR A C 1
ATOM 2558 O O . TYR A 1 310 ? 2.777 30.734 28.016 1 94.75 310 TYR A O 1
ATOM 2566 N N . GLY A 1 311 ? 2.83 28.5 27.875 1 92.69 311 GLY A N 1
ATOM 2567 C CA . GLY A 1 311 ? 4.035 28.391 28.672 1 92.69 311 GLY A CA 1
ATOM 2568 C C . GLY A 1 311 ? 3.758 28.359 30.172 1 92.69 311 GLY A C 1
ATOM 2569 O O . GLY A 1 311 ? 4.676 28.172 30.969 1 92.69 311 GLY A O 1
ATOM 2570 N N . VAL A 1 312 ? 2.564 28.547 30.516 1 94.38 312 VAL A N 1
ATOM 2571 C CA . VAL A 1 312 ? 2.223 28.578 31.938 1 94.38 312 VAL A CA 1
ATOM 2572 C C . VAL A 1 312 ? 1.578 27.266 32.344 1 94.38 312 VAL A C 1
ATOM 2574 O O . VAL A 1 312 ? 0.469 26.938 31.906 1 94.38 312 VAL A O 1
ATOM 2577 N N . LYS A 1 313 ? 2.188 26.656 33.188 1 92.88 313 LYS A N 1
ATOM 2578 C CA . LYS A 1 313 ? 1.776 25.328 33.625 1 92.88 313 LYS A CA 1
ATOM 2579 C C . LYS A 1 313 ? 0.388 25.359 34.281 1 92.88 313 LYS A C 1
ATOM 2581 O O . LYS A 1 313 ? -0.457 24.516 33.969 1 92.88 313 LYS A O 1
ATOM 2586 N N . GLU A 1 314 ? 0.16 26.359 35.094 1 92.12 314 GLU A N 1
ATOM 2587 C CA . GLU A 1 314 ? -1.071 26.438 35.844 1 92.12 314 GLU A CA 1
ATOM 2588 C C . GLU A 1 314 ? -2.248 26.859 34.969 1 92.12 314 GLU A C 1
ATOM 2590 O O . GLU A 1 314 ? -3.404 26.781 35.406 1 92.12 314 GLU A O 1
ATOM 2595 N N . SER A 1 315 ? -1.953 27.172 33.781 1 94.5 315 SER A N 1
ATOM 2596 C CA . SER A 1 315 ? -3.025 27.656 32.938 1 94.5 315 SER A CA 1
ATOM 2597 C C . SER A 1 315 ? -3.754 26.516 32.25 1 94.5 315 SER A C 1
ATOM 2599 O O . SER A 1 315 ? -4.797 26.734 31.625 1 94.5 315 SER A O 1
ATOM 2601 N N . TRP A 1 316 ? -3.17 25.328 32.406 1 95 316 TRP A N 1
ATOM 2602 C CA . TRP A 1 316 ? -3.84 24.188 31.828 1 95 316 TRP A CA 1
ATOM 2603 C C . TRP A 1 316 ? -5.176 23.906 32.5 1 95 316 TRP A C 1
ATOM 2605 O O . TRP A 1 316 ? -5.254 23.859 33.75 1 95 316 TRP A O 1
ATOM 2615 N N . ILE A 1 317 ? -6.195 23.766 31.703 1 94.38 317 ILE A N 1
ATOM 2616 C CA . ILE A 1 317 ? -7.512 23.438 32.25 1 94.38 317 ILE A CA 1
ATOM 2617 C C . ILE A 1 317 ? -8.18 22.375 31.375 1 94.38 317 ILE A C 1
ATOM 2619 O O . ILE A 1 317 ? -8.055 22.422 30.141 1 94.38 317 ILE A O 1
ATOM 2623 N N . LYS A 1 318 ? -8.828 21.516 32.094 1 92.94 318 LYS A N 1
ATOM 2624 C CA . LYS A 1 318 ? -9.68 20.578 31.359 1 92.94 318 LYS A CA 1
ATOM 2625 C C . LYS A 1 318 ? -10.93 21.297 30.828 1 92.94 318 LYS A C 1
ATOM 2627 O O . LYS A 1 318 ? -11.844 21.594 31.609 1 92.94 318 LYS A O 1
ATOM 2632 N N . LYS A 1 319 ? -11.023 21.516 29.578 1 94.06 319 LYS A N 1
ATOM 2633 C CA . LYS A 1 319 ? -12.07 22.375 29.016 1 94.06 319 LYS A CA 1
ATOM 2634 C C . LYS A 1 319 ? -13.227 21.547 28.469 1 94.06 319 LYS A C 1
ATOM 2636 O O . LYS A 1 319 ? -14.391 21.953 28.562 1 94.06 319 LYS A O 1
ATOM 2641 N N . PHE A 1 320 ? -12.961 20.406 27.859 1 94.56 320 PHE A N 1
ATOM 2642 C CA . PHE A 1 320 ? -14.023 19.641 27.234 1 94.56 320 PHE A CA 1
ATOM 2643 C C . PHE A 1 320 ? -13.938 18.172 27.641 1 94.56 320 PHE A C 1
ATOM 2645 O O . PHE A 1 320 ? -12.844 17.656 27.891 1 94.56 320 PHE A O 1
ATOM 2652 N N . ASN A 1 321 ? -15.062 17.594 27.75 1 93.31 321 ASN A N 1
ATOM 2653 C CA . ASN A 1 321 ? -15.242 16.156 27.906 1 93.31 321 ASN A CA 1
ATOM 2654 C C . ASN A 1 321 ? -16.141 15.578 26.812 1 93.31 321 ASN A C 1
ATOM 2656 O O . ASN A 1 321 ? -17.312 15.938 26.734 1 93.31 321 ASN A O 1
ATOM 2660 N N . ILE A 1 322 ? -15.57 14.773 26.031 1 94.06 322 ILE A N 1
ATOM 2661 C CA . ILE A 1 322 ? -16.312 14.203 24.922 1 94.06 322 ILE A CA 1
ATOM 2662 C C . ILE A 1 322 ? -16.641 12.734 25.203 1 94.06 322 ILE A C 1
ATOM 2664 O O . ILE A 1 322 ? -15.734 11.938 25.484 1 94.06 322 ILE A O 1
ATOM 2668 N N . GLY A 1 323 ? -17.828 12.359 25.078 1 89.12 323 GLY A N 1
ATOM 2669 C CA . GLY A 1 323 ? -18.266 10.992 25.312 1 89.12 323 GLY A CA 1
ATOM 2670 C C . GLY A 1 323 ? -18 10.07 24.141 1 89.12 323 GLY A C 1
ATOM 2671 O O . GLY A 1 323 ? -17.391 10.484 23.156 1 89.12 323 GLY A O 1
ATOM 2672 N N . SER A 1 324 ? -18.359 8.859 24.391 1 86.12 324 SER A N 1
ATOM 2673 C CA . SER A 1 324 ? -18.188 7.863 23.328 1 86.12 324 SER A CA 1
ATOM 2674 C C . SER A 1 324 ? -19.281 8.016 22.266 1 86.12 324 SER A C 1
ATOM 2676 O O . SER A 1 324 ? -20.406 8.391 22.562 1 86.12 324 SER A O 1
ATOM 2678 N N . HIS A 1 325 ? -18.859 7.859 21.031 1 85.75 325 HIS A N 1
ATOM 2679 C CA . HIS A 1 325 ? -19.797 7.938 19.906 1 85.75 325 HIS A CA 1
ATOM 2680 C C . HIS A 1 325 ? -19.672 6.719 19 1 85.75 325 HIS A C 1
ATOM 2682 O O . HIS A 1 325 ? -18.562 6.273 18.703 1 85.75 325 HIS A O 1
ATOM 2688 N N . VAL A 1 326 ? -20.766 6.086 18.625 1 75.25 326 VAL A N 1
ATOM 2689 C CA . VAL A 1 326 ? -20.797 4.969 17.688 1 75.25 326 VAL A CA 1
ATOM 2690 C C . VAL A 1 326 ? -21.297 5.457 16.328 1 75.25 326 VAL A C 1
ATOM 2692 O O . VAL A 1 326 ? -22.391 6.027 16.234 1 75.25 326 VAL A O 1
ATOM 2695 N N . LEU A 1 327 ? -20.391 5.371 15.367 1 74.19 327 LEU A N 1
ATOM 2696 C CA . LEU A 1 327 ? -20.75 5.801 14.023 1 74.19 327 LEU A CA 1
ATOM 2697 C C . LEU A 1 327 ? -21.859 4.938 13.445 1 74.19 327 LEU A C 1
ATOM 2699 O O . LEU A 1 327 ? -21.844 3.711 13.586 1 74.19 327 LEU A O 1
ATOM 2703 N N . ARG A 1 328 ? -22.875 5.578 12.93 1 58.03 328 ARG A N 1
ATOM 2704 C CA . ARG A 1 328 ? -23.953 4.852 12.281 1 58.03 328 ARG A CA 1
ATOM 2705 C C . ARG A 1 328 ? -23.578 4.441 10.859 1 58.03 328 ARG A C 1
ATOM 2707 O O . ARG A 1 328 ? -23 5.23 10.117 1 58.03 328 ARG A O 1
ATOM 2714 N N . GLY A 1 329 ? -23.719 3.174 10.516 1 54.41 329 GLY A N 1
ATOM 2715 C CA . GLY A 1 329 ? -23.609 2.703 9.141 1 54.41 329 GLY A CA 1
ATOM 2716 C C . GLY A 1 329 ? -22.203 2.246 8.781 1 54.41 329 GLY A C 1
ATOM 2717 O O . GLY A 1 329 ? -21.953 1.837 7.645 1 54.41 329 GLY A O 1
ATOM 2718 N N . PHE A 1 330 ? -21.406 2.811 9.406 1 52.38 330 PHE A N 1
ATOM 2719 C CA . PHE A 1 330 ? -20.078 2.42 8.945 1 52.38 330 PHE A CA 1
ATOM 2720 C C . PHE A 1 330 ? -19.828 0.939 9.203 1 52.38 330 PHE A C 1
ATOM 2722 O O . PHE A 1 330 ? -19.672 0.522 10.352 1 52.38 330 PHE A O 1
ATOM 2729 N N . GLU A 1 331 ? -20.734 0.273 8.586 1 48.62 331 GLU A N 1
ATOM 2730 C CA . GLU A 1 331 ? -20.594 -1.181 8.594 1 48.62 331 GLU A CA 1
ATOM 2731 C C . GLU A 1 331 ? -19.125 -1.598 8.562 1 48.62 331 GLU A C 1
ATOM 2733 O O . GLU A 1 331 ? -18.281 -0.878 8.023 1 48.62 331 GLU A O 1
ATOM 2738 N N . ARG A 1 332 ? -18.797 -2.467 9.422 1 45.41 332 ARG A N 1
ATOM 2739 C CA . ARG A 1 332 ? -17.578 -3.246 9.672 1 45.41 332 ARG A CA 1
ATOM 2740 C C . ARG A 1 332 ? -16.906 -3.645 8.367 1 45.41 332 ARG A C 1
ATOM 2742 O O . ARG A 1 332 ? -15.891 -4.348 8.375 1 45.41 332 ARG A O 1
ATOM 2749 N N . ASN A 1 333 ? -17.672 -3.438 7.422 1 42.19 333 ASN A N 1
ATOM 2750 C CA . ASN A 1 333 ? -16.984 -4.094 6.312 1 42.19 333 ASN A CA 1
ATOM 2751 C C . ASN A 1 333 ? -15.641 -3.439 6.023 1 42.19 333 ASN A C 1
ATOM 2753 O O . ASN A 1 333 ? -15.539 -2.564 5.16 1 42.19 333 ASN A O 1
ATOM 2757 N N . VAL A 1 334 ? -15.055 -3.072 7.008 1 46.38 334 VAL A N 1
ATOM 2758 C CA . VAL A 1 334 ? -13.672 -2.633 6.824 1 46.38 334 VAL A CA 1
ATOM 2759 C C . VAL A 1 334 ? -12.969 -3.555 5.832 1 46.38 334 VAL A C 1
ATOM 2761 O O . VAL A 1 334 ? -12.711 -4.723 6.133 1 46.38 334 VAL A O 1
ATOM 2764 N N . ASN A 1 335 ? -13.32 -3.443 4.637 1 43.69 335 ASN A N 1
ATOM 2765 C CA . ASN A 1 335 ? -12.633 -4.207 3.604 1 43.69 335 ASN A CA 1
ATOM 2766 C C . ASN A 1 335 ? -11.117 -4.195 3.812 1 43.69 335 ASN A C 1
ATOM 2768 O O . ASN A 1 335 ? -10.594 -3.32 4.5 1 43.69 335 ASN A O 1
ATOM 2772 N N . GLN A 1 336 ? -10.445 -5.168 3.508 1 46.44 336 GLN A N 1
ATOM 2773 C CA . GLN A 1 336 ? -9.047 -5.59 3.533 1 46.44 336 GLN A CA 1
ATOM 2774 C C . GLN A 1 336 ? -8.125 -4.465 3.074 1 46.44 336 GLN A C 1
ATOM 2776 O O . GLN A 1 336 ? -6.934 -4.461 3.391 1 46.44 336 GLN A O 1
ATOM 2781 N N . SER A 1 337 ? -8.703 -3.484 2.252 1 49.69 337 SER A N 1
ATOM 2782 C CA . SER A 1 337 ? -7.836 -2.4 1.801 1 49.69 337 SER A CA 1
ATOM 2783 C C . SER A 1 337 ? -7.133 -1.729 2.977 1 49.69 337 SER A C 1
ATOM 2785 O O . SER A 1 337 ? -6.191 -0.956 2.783 1 49.69 337 SER A O 1
ATOM 2787 N N . PHE A 1 338 ? -7.637 -2.178 4.102 1 54.12 338 PHE A N 1
ATOM 2788 C CA . PHE A 1 338 ? -7.16 -1.611 5.355 1 54.12 338 PHE A CA 1
ATOM 2789 C C . PHE A 1 338 ? -5.688 -1.938 5.574 1 54.12 338 PHE A C 1
ATOM 2791 O O . PHE A 1 338 ? -4.941 -1.13 6.133 1 54.12 338 PHE A O 1
ATOM 2798 N N . LYS A 1 339 ? -5.445 -3.113 5.027 1 54.03 339 LYS A N 1
ATOM 2799 C CA . LYS A 1 339 ? -4.137 -3.611 5.445 1 54.03 339 LYS A CA 1
ATOM 2800 C C . LYS A 1 339 ? -3.014 -2.896 4.703 1 54.03 339 LYS A C 1
ATOM 2802 O O . LYS A 1 339 ? -1.882 -2.834 5.188 1 54.03 339 LYS A O 1
ATOM 2807 N N . ILE A 1 340 ? -3.477 -2.246 3.689 1 58 340 ILE A N 1
ATOM 2808 C CA . ILE A 1 340 ? -2.369 -1.7 2.91 1 58 340 ILE A CA 1
ATOM 2809 C C . ILE A 1 340 ? -2.314 -0.184 3.086 1 58 340 ILE A C 1
ATOM 2811 O O . ILE A 1 340 ? -1.271 0.435 2.863 1 58 340 ILE A O 1
ATOM 2815 N N . SER A 1 341 ? -3.438 0.234 3.686 1 62.81 341 SER A N 1
ATOM 2816 C CA . SER A 1 341 ? -3.439 1.689 3.795 1 62.81 341 SER A CA 1
ATOM 2817 C C . SER A 1 341 ? -2.594 2.158 4.977 1 62.81 341 SER A C 1
ATOM 2819 O O . SER A 1 341 ? -2.807 1.722 6.109 1 62.81 341 SER A O 1
ATOM 2821 N N . LYS A 1 342 ? -1.636 2.975 4.633 1 66.44 342 LYS A N 1
ATOM 2822 C CA . LYS A 1 342 ? -0.835 3.605 5.676 1 66.44 342 LYS A CA 1
ATOM 2823 C C . LYS A 1 342 ? -1.699 4.484 6.578 1 66.44 342 LYS A C 1
ATOM 2825 O O . LYS A 1 342 ? -1.388 4.668 7.754 1 66.44 342 LYS A O 1
ATOM 2830 N N . ILE A 1 343 ? -2.754 4.98 6.047 1 67.44 343 ILE A N 1
ATOM 2831 C CA . ILE A 1 343 ? -3.623 5.883 6.793 1 67.44 343 ILE A CA 1
ATOM 2832 C C . ILE A 1 343 ? -4.367 5.109 7.879 1 67.44 343 ILE A C 1
ATOM 2834 O O . ILE A 1 343 ? -4.504 5.586 9.008 1 67.44 343 ILE A O 1
ATOM 2838 N N . ILE A 1 344 ? -4.684 3.924 7.457 1 62.94 344 ILE A N 1
ATOM 2839 C CA . ILE A 1 344 ? -5.438 3.125 8.414 1 62.94 344 ILE A CA 1
ATOM 2840 C C . ILE A 1 344 ? -4.5 2.586 9.492 1 62.94 344 ILE A C 1
ATOM 2842 O O . ILE A 1 344 ? -4.852 2.559 10.672 1 62.94 344 ILE A O 1
ATOM 2846 N N . SER A 1 345 ? -3.363 2.23 8.922 1 60.5 345 SER A N 1
ATOM 2847 C CA . SER A 1 345 ? -2.418 1.646 9.867 1 60.5 345 SER A CA 1
ATOM 2848 C C . SER A 1 345 ? -1.987 2.662 10.922 1 60.5 345 SER A C 1
ATOM 2850 O O . SER A 1 345 ? -1.736 2.303 12.07 1 60.5 345 SER A O 1
ATOM 2852 N N . LYS A 1 346 ? -1.993 3.9 10.5 1 60.09 346 LYS A N 1
ATOM 2853 C CA . LYS A 1 346 ? -1.551 4.961 11.398 1 60.09 346 LYS A CA 1
ATOM 2854 C C . LYS A 1 346 ? -2.736 5.617 12.102 1 60.09 346 LYS A C 1
ATOM 2856 O O . LYS A 1 346 ? -2.553 6.469 12.977 1 60.09 346 LYS A O 1
ATOM 2861 N N . GLY A 1 347 ? -3.908 5.137 11.672 1 59.41 347 GLY A N 1
ATOM 2862 C CA . GLY A 1 347 ? -5.086 5.871 12.109 1 59.41 347 GLY A CA 1
ATOM 2863 C C . GLY A 1 347 ? -5.484 5.566 13.539 1 59.41 347 GLY A C 1
ATOM 2864 O O . GLY A 1 347 ? -5.219 4.473 14.047 1 59.41 347 GLY A O 1
ATOM 2865 N N . ARG A 1 348 ? -5.859 6.707 14.219 1 64.5 348 ARG A N 1
ATOM 2866 C CA . ARG A 1 348 ? -6.426 6.633 15.562 1 64.5 348 ARG A CA 1
ATOM 2867 C C . ARG A 1 348 ? -7.941 6.453 15.508 1 64.5 348 ARG A C 1
ATOM 2869 O O . ARG A 1 348 ? -8.57 6.746 14.492 1 64.5 348 ARG A O 1
ATOM 2876 N N . PHE A 1 349 ? -8.391 5.867 16.578 1 75.44 349 PHE A N 1
ATOM 2877 C CA . PHE A 1 349 ? -9.836 5.645 16.641 1 75.44 349 PHE A CA 1
ATOM 2878 C C . PHE A 1 349 ? -10.594 6.961 16.531 1 75.44 349 PHE A C 1
ATOM 2880 O O . PHE A 1 349 ? -11.539 7.066 15.75 1 75.44 349 PHE A O 1
ATOM 2887 N N . VAL A 1 350 ? -10.102 7.988 17.312 1 88.81 350 VAL A N 1
ATOM 2888 C CA . VAL A 1 350 ? -10.734 9.305 17.266 1 88.81 350 VAL A CA 1
ATOM 2889 C C . VAL A 1 350 ? -9.656 10.391 17.312 1 88.81 350 VAL A C 1
ATOM 2891 O O . VAL A 1 350 ? -8.703 10.289 18.094 1 88.81 350 VAL A O 1
ATOM 2894 N N . ARG A 1 351 ? -9.875 11.469 16.484 1 91.5 351 ARG A N 1
ATOM 2895 C CA . ARG A 1 351 ? -8.984 12.625 16.484 1 91.5 351 ARG A CA 1
ATOM 2896 C C . ARG A 1 351 ? -9.781 13.922 16.531 1 91.5 351 ARG A C 1
ATOM 2898 O O . ARG A 1 351 ? -10.805 14.062 15.859 1 91.5 351 ARG A O 1
ATOM 2905 N N . VAL A 1 352 ? -9.289 14.797 17.375 1 94.56 352 VAL A N 1
ATOM 2906 C CA . VAL A 1 352 ? -9.844 16.156 17.406 1 94.56 352 VAL A CA 1
ATOM 2907 C C . VAL A 1 352 ? -9.18 17 16.312 1 94.56 352 VAL A C 1
ATOM 2909 O O . VAL A 1 352 ? -7.953 17.062 16.234 1 94.56 352 VAL A O 1
ATOM 2912 N N . LEU A 1 353 ? -10.016 17.688 15.531 1 93.56 353 LEU A N 1
ATOM 2913 C CA . LEU A 1 353 ? -9.453 18.438 14.406 1 93.56 353 LEU A CA 1
ATOM 2914 C C . LEU A 1 353 ? -9.414 19.938 14.719 1 93.56 353 LEU A C 1
ATOM 2916 O O . LEU A 1 353 ? -8.367 20.562 14.602 1 93.56 353 LEU A O 1
ATOM 2920 N N . CYS A 1 354 ? -10.578 20.531 15.039 1 92.94 354 CYS A N 1
ATOM 2921 C CA . CYS A 1 354 ? -10.609 21.953 15.305 1 92.94 354 CYS A CA 1
ATOM 2922 C C . CYS A 1 354 ? -11.93 22.359 15.953 1 92.94 354 CYS A C 1
ATOM 2924 O O . CYS A 1 354 ? -12.828 21.531 16.109 1 92.94 354 CYS A O 1
ATOM 2926 N N . LEU A 1 355 ? -11.914 23.594 16.375 1 92.81 355 LEU A N 1
ATOM 2927 C CA . LEU A 1 355 ? -13.117 24.25 16.875 1 92.81 355 LEU A CA 1
ATOM 2928 C C . LEU A 1 355 ? -13.789 25.047 15.758 1 92.81 355 LEU A C 1
ATOM 2930 O O . LEU A 1 355 ? -13.141 25.875 15.109 1 92.81 355 LEU A O 1
ATOM 2934 N N . LEU A 1 356 ? -15.008 24.766 15.602 1 90.44 356 LEU A N 1
ATOM 2935 C CA . LEU A 1 356 ? -15.742 25.484 14.562 1 90.44 356 LEU A CA 1
ATOM 2936 C C . LEU A 1 356 ? -16.266 26.812 15.086 1 90.44 356 LEU A C 1
ATOM 2938 O O . LEU A 1 356 ? -16.266 27.062 16.297 1 90.44 356 LEU A O 1
ATOM 2942 N N . GLN A 1 357 ? -16.766 27.656 14.133 1 86.19 357 GLN A N 1
ATOM 2943 C CA . GLN A 1 357 ? -17.219 29 14.484 1 86.19 357 GLN A CA 1
ATOM 2944 C C . GLN A 1 357 ? -18.438 28.938 15.398 1 86.19 357 GLN A C 1
ATOM 2946 O O . GLN A 1 357 ? -18.625 29.797 16.266 1 86.19 357 GLN A O 1
ATOM 2951 N N . ASN A 1 358 ? -19.219 27.891 15.188 1 86.19 358 ASN A N 1
ATOM 2952 C CA . ASN A 1 358 ? -20.438 27.766 15.984 1 86.19 358 ASN A CA 1
ATOM 2953 C C . ASN A 1 358 ? -20.141 27.188 17.359 1 86.19 358 ASN A C 1
ATOM 2955 O O . ASN A 1 358 ? -21.062 26.969 18.156 1 86.19 358 ASN A O 1
ATOM 2959 N N . GLY A 1 359 ? -18.922 26.891 17.625 1 89.12 359 GLY A N 1
ATOM 2960 C CA . GLY A 1 359 ? -18.531 26.406 18.938 1 89.12 359 GLY A CA 1
ATOM 2961 C C . GLY A 1 359 ? -18.469 24.891 19 1 89.12 359 GLY A C 1
ATOM 2962 O O . GLY A 1 359 ? -18.047 24.328 20.016 1 89.12 359 GLY A O 1
ATOM 2963 N N . GLU A 1 360 ? -18.797 24.25 17.984 1 93.06 360 GLU A N 1
ATOM 2964 C CA . GLU A 1 360 ? -18.734 22.797 17.969 1 93.06 360 GLU A CA 1
ATOM 2965 C C . GLU A 1 360 ? -17.312 22.312 17.688 1 93.06 360 GLU A C 1
ATOM 2967 O O . GLU A 1 360 ? -16.5 23.031 17.094 1 93.06 360 GLU A O 1
ATOM 2972 N N . ILE A 1 361 ? -17.109 21.125 18.172 1 95.12 361 ILE A N 1
ATOM 2973 C CA . ILE A 1 361 ? -15.805 20.5 17.969 1 95.12 361 ILE A CA 1
ATOM 2974 C C . ILE A 1 361 ? -15.891 19.484 16.828 1 95.12 361 ILE A C 1
ATOM 2976 O O . ILE A 1 361 ? -16.766 18.625 16.828 1 95.12 361 ILE A O 1
ATOM 2980 N N . LEU A 1 362 ? -15.008 19.625 15.883 1 94.56 362 LEU A N 1
ATOM 2981 C CA . LEU A 1 362 ? -14.969 18.703 14.766 1 94.56 362 LEU A CA 1
ATOM 2982 C C . LEU A 1 362 ? -14.07 17.5 15.086 1 94.56 362 LEU A C 1
ATOM 2984 O O . LEU A 1 362 ? -12.922 17.688 15.508 1 94.56 362 LEU A O 1
ATOM 2988 N N . LEU A 1 363 ? -14.594 16.297 14.859 1 94.38 363 LEU A N 1
ATOM 2989 C CA . LEU A 1 363 ? -13.891 15.055 15.172 1 94.38 363 LEU A CA 1
ATOM 2990 C C . LEU A 1 363 ? -13.781 14.156 13.945 1 94.38 363 LEU A C 1
ATOM 2992 O O . LEU A 1 363 ? -14.648 14.203 13.062 1 94.38 363 LEU A O 1
ATOM 2996 N N . GLU A 1 364 ? -12.68 13.453 13.859 1 91.5 364 GLU A N 1
ATOM 2997 C CA . GLU A 1 364 ? -12.484 12.398 12.867 1 91.5 364 GLU A CA 1
ATOM 2998 C C . GLU A 1 364 ? -12.484 11.023 13.523 1 91.5 364 GLU A C 1
ATOM 3000 O O . GLU A 1 364 ? -11.734 10.781 14.477 1 91.5 364 GLU A O 1
ATOM 3005 N N . TYR A 1 365 ? -13.281 10.094 12.977 1 87.56 365 TYR A N 1
ATOM 3006 C CA . TYR A 1 365 ? -13.359 8.75 13.523 1 87.56 365 TYR A CA 1
ATOM 3007 C C . TYR A 1 365 ? -12.797 7.727 12.547 1 87.56 365 TYR A C 1
ATOM 3009 O O . TYR A 1 365 ? -13.234 7.656 11.391 1 87.56 365 TYR A O 1
ATOM 3017 N N . LYS A 1 366 ? -11.805 6.949 13.031 1 80.25 366 LYS A N 1
ATOM 3018 C CA . LYS A 1 366 ? -11.242 5.773 12.375 1 80.25 366 LYS A CA 1
ATOM 3019 C C . LYS A 1 366 ? -10.797 6.102 10.953 1 80.25 366 LYS A C 1
ATOM 3021 O O . LYS A 1 366 ? -10.922 5.273 10.047 1 80.25 366 LYS A O 1
ATOM 3026 N N . SER A 1 367 ? -10.5 7.348 10.766 1 81.88 367 SER A N 1
ATOM 3027 C CA . SER A 1 367 ? -10.039 7.789 9.453 1 81.88 367 SER A CA 1
ATOM 3028 C C . SER A 1 367 ? -11.086 7.52 8.383 1 81.88 367 SER A C 1
ATOM 3030 O O . SER A 1 367 ? -10.75 7.137 7.258 1 81.88 367 SER A O 1
ATOM 3032 N N . ARG A 1 368 ? -12.375 7.707 8.781 1 80.69 368 ARG A N 1
ATOM 3033 C CA . ARG A 1 368 ? -13.438 7.359 7.832 1 80.69 368 ARG A CA 1
ATOM 3034 C C . ARG A 1 368 ? -14.602 8.336 7.934 1 80.69 368 ARG A C 1
ATOM 3036 O O . ARG A 1 368 ? -15.359 8.508 6.977 1 80.69 368 ARG A O 1
ATOM 3043 N N . ALA A 1 369 ? -14.672 8.891 9.039 1 86.06 369 ALA A N 1
ATOM 3044 C CA . ALA A 1 369 ? -15.875 9.688 9.234 1 86.06 369 ALA A CA 1
ATOM 3045 C C . ALA A 1 369 ? -15.562 10.992 9.961 1 86.06 369 ALA A C 1
ATOM 3047 O O . ALA A 1 369 ? -14.625 11.055 10.766 1 86.06 369 ALA A O 1
ATOM 3048 N N . LEU A 1 370 ? -16.438 12.008 9.648 1 90.38 370 LEU A N 1
ATOM 3049 C CA . LEU A 1 370 ? -16.391 13.297 10.336 1 90.38 370 LEU A CA 1
ATOM 3050 C C . LEU A 1 370 ? -17.625 13.492 11.211 1 90.38 370 LEU A C 1
ATOM 3052 O O . LEU A 1 370 ? -18.734 13.188 10.789 1 90.38 370 LEU A O 1
ATOM 3056 N N . VAL A 1 371 ? -17.359 13.945 12.414 1 92.12 371 VAL A N 1
ATOM 3057 C CA . VAL A 1 371 ? -18.438 14.141 13.375 1 92.12 371 VAL A CA 1
ATOM 3058 C C . VAL A 1 371 ? -18.266 15.492 14.07 1 92.12 371 VAL A C 1
ATOM 3060 O O . VAL A 1 371 ? -17.156 15.875 14.438 1 92.12 371 VAL A O 1
ATOM 3063 N N . SER A 1 372 ? -19.391 16.188 14.164 1 93.12 372 SER A N 1
ATOM 3064 C CA . SER A 1 372 ? -19.406 17.406 14.961 1 93.12 372 SER A CA 1
ATOM 3065 C C . SER A 1 372 ? -19.984 17.156 16.344 1 93.12 372 SER A C 1
ATOM 3067 O O . SER A 1 372 ? -20.969 16.438 16.5 1 93.12 372 SER A O 1
ATOM 3069 N N . PHE A 1 373 ? -19.344 17.672 17.328 1 95.62 373 PHE A N 1
ATOM 3070 C CA . PHE A 1 373 ? -19.766 17.547 18.719 1 95.62 373 PHE A CA 1
ATOM 3071 C C . PHE A 1 373 ? -20.094 18.906 19.312 1 95.62 373 PHE A C 1
ATOM 3073 O O . PHE A 1 373 ? -19.281 19.828 19.266 1 95.62 373 PHE A O 1
ATOM 3080 N N . ASP A 1 374 ? -21.219 18.922 19.906 1 95.25 374 ASP A N 1
ATOM 3081 C CA . ASP A 1 374 ? -21.609 20.125 20.625 1 95.25 374 ASP A CA 1
ATOM 3082 C C . ASP A 1 374 ? -21.328 20 22.109 1 95.25 374 ASP A C 1
ATOM 3084 O O . ASP A 1 374 ? -22.016 19.25 22.828 1 95.25 374 ASP A O 1
ATOM 3088 N N . PRO A 1 375 ? -20.453 20.734 22.547 1 94.06 375 PRO A N 1
ATOM 3089 C CA . PRO A 1 375 ? -20.078 20.594 23.969 1 94.06 375 PRO A CA 1
ATOM 3090 C C . PRO A 1 375 ? -21.188 21.031 24.906 1 94.06 375 PRO A C 1
ATOM 3092 O O . PRO A 1 375 ? -21.203 20.641 26.078 1 94.06 375 PRO A O 1
ATOM 3095 N N . LYS A 1 376 ? -22.047 21.875 24.547 1 92.88 376 LYS A N 1
ATOM 3096 C CA . LYS A 1 376 ? -23.141 22.359 25.391 1 92.88 376 LYS A CA 1
ATOM 3097 C C . LYS A 1 376 ? -24.234 21.297 25.547 1 92.88 376 LYS A C 1
ATOM 3099 O O . LYS A 1 376 ? -24.656 21 26.672 1 92.88 376 LYS A O 1
ATOM 3104 N N . SER A 1 377 ? -24.609 20.703 24.5 1 93.06 377 SER A N 1
ATOM 3105 C CA . SER A 1 377 ? -25.703 19.734 24.531 1 93.06 377 SER A CA 1
ATOM 3106 C C . SER A 1 377 ? -25.172 18.328 24.719 1 93.06 377 SER A C 1
ATOM 3108 O O . SER A 1 377 ? -25.906 17.422 25.125 1 93.06 377 SER A O 1
ATOM 3110 N N . GLY A 1 378 ? -23.938 18.188 24.359 1 92.25 378 GLY A N 1
ATOM 3111 C CA . GLY A 1 378 ? -23.359 16.844 24.438 1 92.25 378 GLY A CA 1
ATOM 3112 C C . GLY A 1 378 ? -23.766 15.961 23.266 1 92.25 378 GLY A C 1
ATOM 3113 O O . GLY A 1 378 ? -23.547 14.75 23.297 1 92.25 378 GLY A O 1
ATOM 3114 N N . LYS A 1 379 ? -24.328 16.547 22.281 1 92.56 379 LYS A N 1
ATOM 3115 C CA . LYS A 1 379 ? -24.859 15.766 21.156 1 92.56 379 LYS A CA 1
ATOM 3116 C C . LYS A 1 379 ? -23.812 15.664 20.031 1 92.56 379 LYS A C 1
ATOM 3118 O O . LYS A 1 379 ? -23.031 16.594 19.828 1 92.56 379 LYS A O 1
ATOM 3123 N N . PHE A 1 380 ? -23.875 14.508 19.391 1 93.31 380 PHE A N 1
ATOM 3124 C CA . PHE A 1 380 ? -23.031 14.25 18.219 1 93.31 380 PHE A CA 1
ATOM 3125 C C . PHE A 1 380 ? -23.844 14.336 16.938 1 93.31 380 PHE A C 1
ATOM 3127 O O . PHE A 1 380 ? -25.016 13.945 16.906 1 93.31 380 PHE A O 1
ATOM 3134 N N . LYS A 1 381 ? -23.203 14.891 15.93 1 88.81 381 LYS A N 1
ATOM 3135 C CA . LYS A 1 381 ? -23.797 14.945 14.602 1 88.81 381 LYS A CA 1
ATOM 3136 C C . LYS A 1 381 ? -22.844 14.422 13.547 1 88.81 381 LYS A C 1
ATOM 3138 O O . LYS A 1 381 ? -21.734 14.938 13.398 1 88.81 381 LYS A O 1
ATOM 3143 N N . ASP A 1 382 ? -23.25 13.445 12.82 1 87.69 382 ASP A N 1
ATOM 3144 C CA . ASP A 1 382 ? -22.453 12.922 11.711 1 87.69 382 ASP A CA 1
ATOM 3145 C C . ASP A 1 382 ? -22.5 13.867 10.508 1 87.69 382 ASP A C 1
ATOM 3147 O O . ASP A 1 382 ? -23.578 14.258 10.062 1 87.69 382 ASP A O 1
ATOM 3151 N N . LEU A 1 383 ? -21.328 14.227 10.062 1 86.38 383 LEU A N 1
ATOM 3152 C CA . LEU A 1 383 ? -21.234 15.078 8.875 1 86.38 383 LEU A CA 1
ATOM 3153 C C . LEU A 1 383 ? -21.047 14.242 7.617 1 86.38 383 LEU A C 1
ATOM 3155 O O . LEU A 1 383 ? -20.109 13.445 7.527 1 86.38 383 LEU A O 1
ATOM 3159 N N . MET A 1 384 ? -21.938 14.383 6.727 1 82.06 384 MET A N 1
ATOM 3160 C CA . MET A 1 384 ? -21.859 13.641 5.473 1 82.06 384 MET A CA 1
ATOM 3161 C C . MET A 1 384 ? -21.641 14.578 4.293 1 82.06 384 MET A C 1
ATOM 3163 O O . MET A 1 384 ? -22.344 15.586 4.16 1 82.06 384 MET A O 1
ATOM 3167 N N . PHE A 1 385 ? -20.641 14.328 3.574 1 84.44 385 PHE A N 1
ATOM 3168 C CA . PHE A 1 385 ? -20.344 15.062 2.352 1 84.44 385 PHE A CA 1
ATOM 3169 C C . PHE A 1 385 ? -20.422 14.148 1.135 1 84.44 385 PHE A C 1
ATOM 3171 O O . PHE A 1 385 ? -20 12.992 1.192 1 84.44 385 PHE A O 1
ATOM 3178 N N . GLN A 1 386 ? -20.891 14.633 0.089 1 82.19 386 GLN A N 1
ATOM 3179 C CA . GLN A 1 386 ? -20.938 13.867 -1.15 1 82.19 386 GLN A CA 1
ATOM 3180 C C . GLN A 1 386 ? -19.531 13.656 -1.717 1 82.19 386 GLN A C 1
ATOM 3182 O O . GLN A 1 386 ? -18.75 14.602 -1.849 1 82.19 386 GLN A O 1
ATOM 3187 N N . GLY A 1 387 ? -19.25 12.492 -1.974 1 79.12 387 GLY A N 1
ATOM 3188 C CA . GLY A 1 387 ? -17.984 12.18 -2.615 1 79.12 387 GLY A CA 1
ATOM 3189 C C . GLY A 1 387 ? -16.844 12.016 -1.632 1 79.12 387 GLY A C 1
ATOM 3190 O O . GLY A 1 387 ? -15.68 11.992 -2.025 1 79.12 387 GLY A O 1
ATOM 3191 N N . ILE A 1 388 ? -17.141 11.953 -0.424 1 83.56 388 ILE A N 1
ATOM 3192 C CA . ILE A 1 388 ? -16.094 11.797 0.576 1 83.56 388 ILE A CA 1
ATOM 3193 C C . ILE A 1 388 ? -15.406 10.438 0.403 1 83.56 388 ILE A C 1
ATOM 3195 O O . ILE A 1 388 ? -16.078 9.43 0.154 1 83.56 388 ILE A O 1
ATOM 3199 N N . PRO A 1 389 ? -14.094 10.5 0.39 1 80.38 389 PRO A N 1
ATOM 3200 C CA . PRO A 1 389 ? -13.391 9.219 0.251 1 80.38 389 PRO A CA 1
ATOM 3201 C C . PRO A 1 389 ? -13.711 8.242 1.378 1 80.38 389 PRO A C 1
ATOM 3203 O O . PRO A 1 389 ? -14.109 8.656 2.467 1 80.38 389 PRO A O 1
ATOM 3206 N N . LYS A 1 390 ? -13.492 6.957 1.106 1 73.19 390 LYS A N 1
ATOM 3207 C CA . LYS A 1 390 ? -13.82 5.926 2.088 1 73.19 390 LYS A CA 1
ATOM 3208 C C . LYS A 1 390 ? -12.859 5.961 3.268 1 73.19 390 LYS A C 1
ATOM 3210 O O . LYS A 1 390 ? -13.258 5.73 4.41 1 73.19 390 LYS A O 1
ATOM 3215 N N . TRP A 1 391 ? -11.609 6.23 2.939 1 78.12 391 TRP A N 1
ATOM 3216 C CA . TRP A 1 391 ? -10.57 6.34 3.957 1 78.12 391 TRP A CA 1
ATOM 3217 C C . TRP A 1 391 ? -9.734 7.598 3.754 1 78.12 391 TRP A C 1
ATOM 3219 O O . TRP A 1 391 ? -9.359 7.926 2.625 1 78.12 391 TRP A O 1
ATOM 3229 N N . PHE A 1 392 ? -9.594 8.305 4.887 1 85.31 392 PHE A N 1
ATOM 3230 C CA . PHE A 1 392 ? -8.859 9.555 4.727 1 85.31 392 PHE A CA 1
ATOM 3231 C C . PHE A 1 392 ? -8.258 10 6.055 1 85.31 392 PHE A C 1
ATOM 3233 O O . PHE A 1 392 ? -8.656 9.516 7.117 1 85.31 392 PHE A O 1
ATOM 3240 N N . GLN A 1 393 ? -7.266 10.766 5.922 1 88.94 393 GLN A N 1
ATOM 3241 C CA . GLN A 1 393 ? -6.789 11.617 7.008 1 88.94 393 GLN A CA 1
ATOM 3242 C C . GLN A 1 393 ? -7.109 13.086 6.742 1 88.94 393 GLN A C 1
ATOM 3244 O O . GLN A 1 393 ? -6.633 13.664 5.766 1 88.94 393 GLN A O 1
ATOM 3249 N N . ALA A 1 394 ? -7.875 13.609 7.625 1 91.38 394 ALA A N 1
ATOM 3250 C CA . ALA A 1 394 ? -8.305 14.992 7.43 1 91.38 394 ALA A CA 1
ATOM 3251 C C . ALA A 1 394 ? -7.281 15.969 8 1 91.38 394 ALA A C 1
ATOM 3253 O O . ALA A 1 394 ? -6.73 15.742 9.086 1 91.38 394 ALA A O 1
ATOM 3254 N N . VAL A 1 395 ? -7.023 17.062 7.254 1 92.31 395 VAL A N 1
ATOM 3255 C CA . VAL A 1 395 ? -6.141 18.156 7.668 1 92.31 395 VAL A CA 1
ATOM 3256 C C . VAL A 1 395 ? -6.891 19.484 7.594 1 92.31 395 VAL A C 1
ATOM 3258 O O . VAL A 1 395 ? -7.516 19.797 6.578 1 92.31 395 VAL A O 1
ATOM 3261 N N . VAL A 1 396 ? -6.855 20.156 8.727 1 92.38 396 VAL A N 1
ATOM 3262 C CA . VAL A 1 396 ? -7.465 21.484 8.734 1 92.38 396 VAL A CA 1
ATOM 3263 C C . VAL A 1 396 ? -6.609 22.453 7.914 1 92.38 396 VAL A C 1
ATOM 3265 O O . VAL A 1 396 ? -5.395 22.531 8.109 1 92.38 396 VAL A O 1
ATOM 3268 N N . HIS A 1 397 ? -7.27 23.156 6.973 1 91.69 397 HIS A N 1
ATOM 3269 C CA . HIS A 1 397 ? -6.539 24 6.043 1 91.69 397 HIS A CA 1
ATOM 3270 C C . HIS A 1 397 ? -7.285 25.312 5.793 1 91.69 397 HIS A C 1
ATOM 3272 O O . HIS A 1 397 ? -8.492 25.297 5.547 1 91.69 397 HIS A O 1
ATOM 3278 N N . VAL A 1 398 ? -6.566 26.359 5.957 1 87.06 398 VAL A N 1
ATOM 3279 C CA . VAL A 1 398 ? -7.113 27.656 5.562 1 87.06 398 VAL A CA 1
ATOM 3280 C C . VAL A 1 398 ? -6.734 27.953 4.113 1 87.06 398 VAL A C 1
ATOM 3282 O O . VAL A 1 398 ? -5.562 28.203 3.811 1 87.06 398 VAL A O 1
ATOM 3285 N N . GLY A 1 399 ? -7.715 27.891 3.291 1 84.06 399 GLY A N 1
ATOM 3286 C CA . GLY A 1 399 ? -7.449 28.141 1.882 1 84.06 399 GLY A CA 1
ATOM 3287 C C . GLY A 1 399 ? -7.004 29.562 1.594 1 84.06 399 GLY A C 1
ATOM 3288 O O . GLY A 1 399 ? -7.523 30.516 2.184 1 84.06 399 GLY A O 1
ATOM 3289 N N . SER A 1 400 ? -5.949 29.609 0.75 1 83.31 400 SER A N 1
ATOM 3290 C CA . SER A 1 400 ? -5.422 30.906 0.341 1 83.31 400 SER A CA 1
ATOM 3291 C C . SER A 1 400 ? -4.797 30.828 -1.05 1 83.31 400 SER A C 1
ATOM 3293 O O . SER A 1 400 ? -4.426 29.75 -1.515 1 83.31 400 SER A O 1
ATOM 3295 N N . LEU A 1 401 ? -4.758 32.031 -1.68 1 82.25 401 LEU A N 1
ATOM 3296 C CA . LEU A 1 401 ? -4.098 32.125 -2.977 1 82.25 401 LEU A CA 1
ATOM 3297 C C . LEU A 1 401 ? -2.688 32.688 -2.834 1 82.25 401 LEU A C 1
ATOM 3299 O O . LEU A 1 401 ? -1.979 32.844 -3.828 1 82.25 401 LEU A O 1
ATOM 3303 N N . SER A 1 402 ? -2.363 32.875 -1.63 1 80.25 402 SER A N 1
ATOM 3304 C CA . SER A 1 402 ? -1.062 33.469 -1.355 1 80.25 402 SER A CA 1
ATOM 3305 C C . SER A 1 402 ? 0.068 32.5 -1.589 1 80.25 402 SER A C 1
ATOM 3307 O O . SER A 1 402 ? -0.092 31.297 -1.339 1 80.25 402 SER A O 1
ATOM 3309 N N . TRP A 1 403 ? 1.137 33.094 -2.238 1 83.94 403 TRP A N 1
ATOM 3310 C CA . TRP A 1 403 ? 2.338 32.281 -2.418 1 83.94 403 TRP A CA 1
ATOM 3311 C C . TRP A 1 403 ? 3.541 32.938 -1.744 1 83.94 403 TRP A C 1
ATOM 3313 O O . TRP A 1 403 ? 3.479 34.094 -1.345 1 83.94 403 TRP A O 1
ATOM 3323 N N . ILE A 1 404 ? 4.535 32.156 -1.545 1 79.56 404 ILE A N 1
ATOM 3324 C CA . ILE A 1 404 ? 5.738 32.594 -0.847 1 79.56 404 ILE A CA 1
ATOM 3325 C C . ILE A 1 404 ? 6.434 33.688 -1.654 1 79.56 404 ILE A C 1
ATOM 3327 O O . ILE A 1 404 ? 6.605 33.562 -2.869 1 79.56 404 ILE A O 1
ATOM 3331 N N . ASP A 1 405 ? 6.23 35.031 -1.432 1 64.75 405 ASP A N 1
ATOM 3332 C CA . ASP A 1 405 ? 6.957 36.125 -2.072 1 64.75 405 ASP A CA 1
ATOM 3333 C C . ASP A 1 405 ? 8.461 35.906 -2.037 1 64.75 405 ASP A C 1
ATOM 3335 O O . ASP A 1 405 ? 9.047 35.75 -0.961 1 64.75 405 ASP A O 1
ATOM 3339 N N . THR A 1 406 ? 8.992 35.094 -2.867 1 51.28 406 THR A N 1
ATOM 3340 C CA . THR A 1 406 ? 10.445 35.031 -2.879 1 51.28 406 THR A CA 1
ATOM 3341 C C . THR A 1 406 ? 11.023 36.438 -3.115 1 51.28 406 THR A C 1
ATOM 3343 O O . THR A 1 406 ? 10.641 37.125 -4.07 1 51.28 406 THR A O 1
ATOM 3346 N N . SER A 1 407 ? 11.203 37.25 -2.211 1 41 407 SER A N 1
ATOM 3347 C CA . SER A 1 407 ? 12.062 38.406 -2.398 1 41 407 SER A CA 1
ATOM 3348 C C . SER A 1 407 ? 13.125 38.156 -3.457 1 41 407 SER A C 1
ATOM 3350 O O . SER A 1 407 ? 14.039 38.969 -3.643 1 41 407 SER A O 1
ATOM 3352 N N . ILE A 1 408 ? 13.359 37.188 -4.16 1 35.25 408 ILE A N 1
ATOM 3353 C CA . ILE A 1 408 ? 14.547 37.25 -4.996 1 35.25 408 ILE A CA 1
ATOM 3354 C C . ILE A 1 408 ? 14.367 38.344 -6.066 1 35.25 408 ILE A C 1
ATOM 3356 O O . ILE A 1 408 ? 15.266 38.562 -6.875 1 35.25 408 ILE A O 1
ATOM 3360 N N . ASP A 1 409 ? 13.32 38.906 -6.559 1 31.09 409 ASP A N 1
ATOM 3361 C CA . ASP A 1 409 ? 13.711 40 -7.43 1 31.09 409 ASP A CA 1
ATOM 3362 C C . ASP A 1 409 ? 14.336 41.125 -6.633 1 31.09 409 ASP A C 1
ATOM 3364 O O . ASP A 1 409 ? 14.406 42.281 -7.109 1 31.09 409 ASP A O 1
ATOM 3368 N N . ALA A 1 410 ? 14.812 41.062 -5.457 1 26.27 410 ALA A N 1
ATOM 3369 C CA . ALA A 1 410 ? 15.805 42.125 -5.23 1 26.27 410 ALA A CA 1
ATOM 3370 C C . ALA A 1 410 ? 17.078 41.844 -6.016 1 26.27 410 ALA A C 1
ATOM 3372 O O . ALA A 1 410 ? 17.516 40.688 -6.141 1 26.27 410 ALA A O 1
ATOM 3373 N N . MET B 1 1 ? -46.656 0.168 -43.594 1 20.77 1 MET B N 1
ATOM 3374 C CA . MET B 1 1 ? -45.531 0.412 -42.688 1 20.77 1 MET B CA 1
ATOM 3375 C C . MET B 1 1 ? -45.125 1.883 -42.688 1 20.77 1 MET B C 1
ATOM 3377 O O . MET B 1 1 ? -44.406 2.338 -41.812 1 20.77 1 MET B O 1
ATOM 3381 N N . GLU B 1 2 ? -45.469 2.83 -43.5 1 23.42 2 GLU B N 1
ATOM 3382 C CA . GLU B 1 2 ? -44.75 3.73 -44.406 1 23.42 2 GLU B CA 1
ATOM 3383 C C . GLU B 1 2 ? -44.5 5.078 -43.719 1 23.42 2 GLU B C 1
ATOM 3385 O O . GLU B 1 2 ? -45.406 5.887 -43.562 1 23.42 2 GLU B O 1
ATOM 3390 N N . LEU B 1 3 ? -43.844 5.039 -42.562 1 27.17 3 LEU B N 1
ATOM 3391 C CA . LEU B 1 3 ? -43.938 6.191 -41.656 1 27.17 3 LEU B CA 1
ATOM 3392 C C . LEU B 1 3 ? -43.375 7.445 -42.344 1 27.17 3 LEU B C 1
ATOM 3394 O O . LEU B 1 3 ? -42.281 7.41 -42.906 1 27.17 3 LEU B O 1
ATOM 3398 N N . ASP B 1 4 ? -44.156 8.398 -42.719 1 25.94 4 ASP B N 1
ATOM 3399 C CA . ASP B 1 4 ? -44.156 9.578 -43.594 1 25.94 4 ASP B CA 1
ATOM 3400 C C . ASP B 1 4 ? -43.031 10.547 -43.156 1 25.94 4 ASP B C 1
ATOM 3402 O O . ASP B 1 4 ? -42.938 10.883 -41.969 1 25.94 4 ASP B O 1
ATOM 3406 N N . PHE B 1 5 ? -41.906 10.648 -43.875 1 26.61 5 PHE B N 1
ATOM 3407 C CA . PHE B 1 5 ? -40.656 11.406 -43.875 1 26.61 5 PHE B CA 1
ATOM 3408 C C . PHE B 1 5 ? -40.906 12.898 -43.938 1 26.61 5 PHE B C 1
ATOM 3410 O O . PHE B 1 5 ? -41.125 13.461 -45 1 26.61 5 PHE B O 1
ATOM 3417 N N . GLU B 1 6 ? -41.906 13.289 -43.062 1 26.95 6 GLU B N 1
ATOM 3418 C CA . GLU B 1 6 ? -42.312 14.672 -43.312 1 26.95 6 GLU B CA 1
ATOM 3419 C C . GLU B 1 6 ? -41.094 15.578 -43.469 1 26.95 6 GLU B C 1
ATOM 3421 O O . GLU B 1 6 ? -40.062 15.336 -42.844 1 26.95 6 GLU B O 1
ATOM 3426 N N . LYS B 1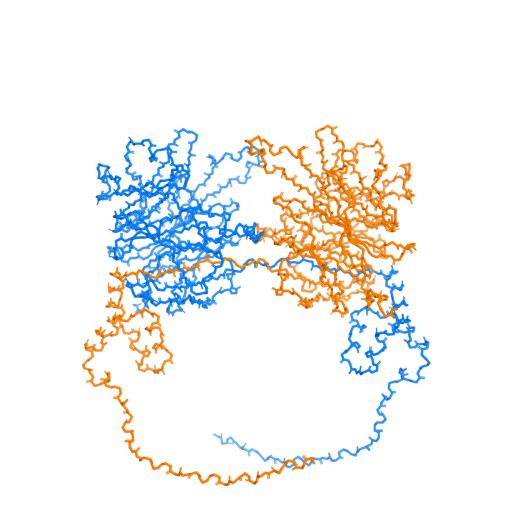 7 ? -41.094 16.359 -44.5 1 29.08 7 LYS B N 1
ATOM 3427 C CA . LYS B 1 7 ? -40.281 17.375 -45.156 1 29.08 7 LYS B CA 1
ATOM 3428 C C . LYS B 1 7 ? -39.781 18.406 -44.156 1 29.08 7 LYS B C 1
ATOM 3430 O O . LYS B 1 7 ? -40.562 18.922 -43.344 1 29.08 7 LYS B O 1
ATOM 3435 N N . GLU B 1 8 ? -38.5 18.375 -43.781 1 27.31 8 GLU B N 1
ATOM 3436 C CA . GLU B 1 8 ? -37.656 19.156 -42.875 1 27.31 8 GLU B CA 1
ATOM 3437 C C . GLU B 1 8 ? -37.75 20.641 -43.188 1 27.31 8 GLU B C 1
ATOM 3439 O O . GLU B 1 8 ? -37.312 21.109 -44.25 1 27.31 8 GLU B O 1
ATOM 3444 N N . GLY B 1 9 ? -38.938 21.203 -43 1 25.88 9 GLY B N 1
ATOM 3445 C CA . GLY B 1 9 ? -39.156 22.594 -43.375 1 25.88 9 GLY B CA 1
ATOM 3446 C C . GLY B 1 9 ? -38 23.5 -43 1 25.88 9 GLY B C 1
ATOM 3447 O O . GLY B 1 9 ? -37.219 23.156 -42.094 1 25.88 9 GLY B O 1
ATOM 3448 N N . GLU B 1 10 ? -37.594 24.359 -43.875 1 28.5 10 GLU B N 1
ATOM 3449 C CA . GLU B 1 10 ? -36.594 25.438 -43.938 1 28.5 10 GLU B CA 1
ATOM 3450 C C . GLU B 1 10 ? -36.719 26.344 -42.719 1 28.5 10 GLU B C 1
ATOM 3452 O O . GLU B 1 10 ? -37.688 27.094 -42.594 1 28.5 10 GLU B O 1
ATOM 3457 N N . ARG B 1 11 ? -36.531 25.797 -41.562 1 27.84 11 ARG B N 1
ATOM 3458 C CA . ARG B 1 11 ? -36.719 26.672 -40.438 1 27.84 11 ARG B CA 1
ATOM 3459 C C . ARG B 1 11 ? -35.969 28 -40.656 1 27.84 11 ARG B C 1
ATOM 3461 O O . ARG B 1 11 ? -34.781 28.031 -40.875 1 27.84 11 ARG B O 1
ATOM 3468 N N . LYS B 1 12 ? -36.625 28.969 -41.219 1 27.91 12 LYS B N 1
ATOM 3469 C CA . LYS B 1 12 ? -36.25 30.375 -41.375 1 27.91 12 LYS B CA 1
ATOM 3470 C C . LYS B 1 12 ? -35.469 30.844 -40.156 1 27.91 12 LYS B C 1
ATOM 3472 O O . LYS B 1 12 ? -35.906 30.688 -39 1 27.91 12 LYS B O 1
ATOM 3477 N N . ARG B 1 13 ? -34.188 30.969 -40.312 1 31.42 13 ARG B N 1
ATOM 3478 C CA . ARG B 1 13 ? -33.219 31.625 -39.438 1 31.42 13 ARG B CA 1
ATOM 3479 C C . ARG B 1 13 ? -33.688 33.031 -39.062 1 31.42 13 ARG B C 1
ATOM 3481 O O . ARG B 1 13 ? -33.719 33.938 -39.875 1 31.42 13 ARG B O 1
ATOM 3488 N N . ARG B 1 14 ? -34.875 33.094 -38.5 1 27.28 14 ARG B N 1
ATOM 3489 C CA . ARG B 1 14 ? -35.156 34.469 -38.094 1 27.28 14 ARG B CA 1
ATOM 3490 C C . ARG B 1 14 ? -33.906 35.156 -37.562 1 27.28 14 ARG B C 1
ATOM 3492 O O . ARG B 1 14 ? -33.188 34.594 -36.719 1 27.28 14 ARG B O 1
ATOM 3499 N N . LYS B 1 15 ? -33.406 36 -38.25 1 29.75 15 LYS B N 1
ATOM 3500 C CA . LYS B 1 15 ? -32.438 37.062 -37.969 1 29.75 15 LYS B CA 1
ATOM 3501 C C . LYS B 1 15 ? -32.719 37.719 -36.625 1 29.75 15 LYS B C 1
ATOM 3503 O O . LYS B 1 15 ? -33.719 38.469 -36.5 1 29.75 15 LYS B O 1
ATOM 3508 N N . VAL B 1 16 ? -32.719 36.938 -35.562 1 29.39 16 VAL B N 1
ATOM 3509 C CA . VAL B 1 16 ? -32.875 37.656 -34.312 1 29.39 16 VAL B CA 1
ATOM 3510 C C . VAL B 1 16 ? -32.125 38.969 -34.375 1 29.39 16 VAL B C 1
ATOM 3512 O O . VAL B 1 16 ? -30.938 39 -34.719 1 29.39 16 VAL B O 1
ATOM 3515 N N . ASP B 1 17 ? -32.594 40 -34.688 1 29.27 17 ASP B N 1
ATOM 3516 C CA . ASP B 1 17 ? -32.188 41.406 -34.594 1 29.27 17 ASP B CA 1
ATOM 3517 C C . ASP B 1 17 ? -31.203 41.594 -33.438 1 29.27 17 ASP B C 1
ATOM 3519 O O . ASP B 1 17 ? -31.359 41 -32.375 1 29.27 17 ASP B O 1
ATOM 3523 N N . ASP B 1 18 ? -29.938 41.906 -33.781 1 32.47 18 ASP B N 1
ATOM 3524 C CA . ASP B 1 18 ? -28.781 42.406 -33.031 1 32.47 18 ASP B CA 1
ATOM 3525 C C . ASP B 1 18 ? -29.203 43.406 -31.969 1 32.47 18 ASP B C 1
ATOM 3527 O O . ASP B 1 18 ? -29.172 44.625 -32.188 1 32.47 18 ASP B O 1
ATOM 3531 N N . ASP B 1 19 ? -30.438 43.438 -31.562 1 33.19 19 ASP B N 1
ATOM 3532 C CA . ASP B 1 19 ? -30.672 44.344 -30.469 1 33.19 19 ASP B CA 1
ATOM 3533 C C . ASP B 1 19 ? -29.516 44.344 -29.484 1 33.19 19 ASP B C 1
ATOM 3535 O O . ASP B 1 19 ? -28.938 43.281 -29.203 1 33.19 19 ASP B O 1
ATOM 3539 N N . GLU B 1 20 ? -28.812 45.5 -29.391 1 32.81 20 GLU B N 1
ATOM 3540 C CA . GLU B 1 20 ? -27.719 45.938 -28.5 1 32.81 20 GLU B CA 1
ATOM 3541 C C . GLU B 1 20 ? -27.828 45.281 -27.141 1 32.81 20 GLU B C 1
ATOM 3543 O O . GLU B 1 20 ? -28.594 45.719 -26.266 1 32.81 20 GLU B O 1
ATOM 3548 N N . GLU B 1 21 ? -28.203 44.125 -27.078 1 34.44 21 GLU B N 1
ATOM 3549 C CA . GLU B 1 21 ? -28.078 43.531 -25.734 1 34.44 21 GLU B CA 1
ATOM 3550 C C . GLU B 1 21 ? -26.828 44 -25.031 1 34.44 21 GLU B C 1
ATOM 3552 O O . GLU B 1 21 ? -25.703 43.781 -25.484 1 34.44 21 GLU B O 1
ATOM 3557 N N . GLU B 1 22 ? -26.859 45.281 -24.531 1 35.5 22 GLU B N 1
ATOM 3558 C CA . GLU B 1 22 ? -25.891 45.812 -23.578 1 35.5 22 GLU B CA 1
ATOM 3559 C C . GLU B 1 22 ? -25.203 44.688 -22.797 1 35.5 22 GLU B C 1
ATOM 3561 O O . GLU B 1 22 ? -25.875 43.875 -22.156 1 35.5 22 GLU B O 1
ATOM 3566 N N . HIS B 1 23 ? -24.328 44.094 -23.375 1 38.5 23 HIS B N 1
ATOM 3567 C CA . HIS B 1 23 ? -23.438 43.188 -22.641 1 38.5 23 HIS B CA 1
ATOM 3568 C C . HIS B 1 23 ? -23.312 43.594 -21.188 1 38.5 23 HIS B C 1
ATOM 3570 O O . HIS B 1 23 ? -23.062 44.75 -20.875 1 38.5 23 HIS B O 1
ATOM 3576 N N . PRO B 1 24 ? -24.188 43.188 -20.312 1 37.84 24 PRO B N 1
ATOM 3577 C CA . PRO B 1 24 ? -23.891 43.562 -18.922 1 37.84 24 PRO B CA 1
ATOM 3578 C C . PRO B 1 24 ? -22.406 43.812 -18.688 1 37.84 24 PRO B C 1
ATOM 3580 O O . PRO B 1 24 ? -21.609 42.875 -18.672 1 37.84 24 PRO B O 1
ATOM 3583 N N . GLU B 1 25 ? -21.688 44.5 -19.422 1 41.47 25 GLU B N 1
ATOM 3584 C CA . GLU B 1 25 ? -20.453 45.094 -18.938 1 41.47 25 GLU B CA 1
ATOM 3585 C C . GLU B 1 25 ? -20.422 45.188 -17.422 1 41.47 25 GLU B C 1
ATOM 3587 O O . GLU B 1 25 ? -21.266 45.875 -16.828 1 41.47 25 GLU B O 1
ATOM 3592 N N . SER B 1 26 ? -20.141 44.031 -16.812 1 46.66 26 SER B N 1
ATOM 3593 C CA . SER B 1 26 ? -20.375 43.5 -15.477 1 46.66 26 SER B CA 1
ATOM 3594 C C . SER B 1 26 ? -20.344 44.594 -14.422 1 46.66 26 SER B C 1
ATOM 3596 O O . SER B 1 26 ? -19.484 45.469 -14.469 1 46.66 26 SER B O 1
ATOM 3598 N N . ARG B 1 27 ? -21.453 45.062 -13.992 1 50.94 27 ARG B N 1
ATOM 3599 C CA . ARG B 1 27 ? -21.688 45.906 -12.828 1 50.94 27 ARG B CA 1
ATOM 3600 C C . ARG B 1 27 ? -20.484 45.875 -11.883 1 50.94 27 ARG B C 1
ATOM 3602 O O . ARG B 1 27 ? -20.234 46.844 -11.148 1 50.94 27 ARG B O 1
ATOM 3609 N N . LEU B 1 28 ? -19.906 44.75 -11.844 1 57.75 28 LEU B N 1
ATOM 3610 C CA . LEU B 1 28 ? -18.719 44.719 -10.984 1 57.75 28 LEU B CA 1
ATOM 3611 C C . LEU B 1 28 ? -17.625 45.625 -11.531 1 57.75 28 LEU B C 1
ATOM 3613 O O . LEU B 1 28 ? -16.859 46.219 -10.758 1 57.75 28 LEU B O 1
ATOM 3617 N N . GLU B 1 29 ? -17.609 45.875 -12.969 1 58.62 29 GLU B N 1
ATOM 3618 C CA . GLU B 1 29 ? -16.578 46.719 -13.57 1 58.62 29 GLU B CA 1
ATOM 3619 C C . GLU B 1 29 ? -16.797 48.188 -13.266 1 58.62 29 GLU B C 1
ATOM 3621 O O . GLU B 1 29 ? -15.867 49 -13.305 1 58.62 29 GLU B O 1
ATOM 3626 N N . SER B 1 30 ? -18.062 48.5 -13.008 1 65.88 30 SER B N 1
ATOM 3627 C CA . SER B 1 30 ? -18.375 49.906 -12.719 1 65.88 30 SER B CA 1
ATOM 3628 C C . SER B 1 30 ? -18.203 50.219 -11.234 1 65.88 30 SER B C 1
ATOM 3630 O O . SER B 1 30 ? -18.219 51.375 -10.828 1 65.88 30 SER B O 1
ATOM 3632 N N . LEU B 1 31 ? -18.062 49.25 -10.5 1 72 31 LEU B N 1
ATOM 3633 C CA . LEU B 1 31 ? -17.938 49.438 -9.055 1 72 31 LEU B CA 1
ATOM 3634 C C . LEU B 1 31 ? -16.5 49.844 -8.688 1 72 31 LEU B C 1
ATOM 3636 O O . LEU B 1 31 ? -15.555 49.406 -9.352 1 72 31 LEU B O 1
ATOM 3640 N N . PRO B 1 32 ? -16.438 50.875 -7.785 1 80.44 32 PRO B N 1
ATOM 3641 C CA . PRO B 1 32 ? -15.102 51.188 -7.297 1 80.44 32 PRO B CA 1
ATOM 3642 C C . PRO B 1 32 ? -14.305 49.969 -6.895 1 80.44 32 PRO B C 1
ATOM 3644 O O . PRO B 1 32 ? -14.883 48.969 -6.406 1 80.44 32 PRO B O 1
ATOM 3647 N N . ARG B 1 33 ? -13.109 50 -7.148 1 81.5 33 ARG B N 1
ATOM 3648 C CA . ARG B 1 33 ? -12.18 48.906 -6.918 1 81.5 33 ARG B CA 1
ATOM 3649 C C . ARG B 1 33 ? -12.273 48.406 -5.48 1 81.5 33 ARG B C 1
ATOM 3651 O O . ARG B 1 33 ? -12.227 47.188 -5.234 1 81.5 33 ARG B O 1
ATOM 3658 N N . GLU B 1 34 ? -12.484 49.406 -4.613 1 84.62 34 GLU B N 1
ATOM 3659 C CA . GLU B 1 34 ? -12.508 49.031 -3.195 1 84.62 34 GLU B CA 1
ATOM 3660 C C . GLU B 1 34 ? -13.719 48.156 -2.867 1 84.62 34 GLU B C 1
ATOM 3662 O O . GLU B 1 34 ? -13.617 47.25 -2.062 1 84.62 34 GLU B O 1
ATOM 3667 N N . ILE B 1 35 ? -14.719 48.438 -3.531 1 84.56 35 ILE B N 1
ATOM 3668 C CA . ILE B 1 35 ? -15.945 47.656 -3.279 1 84.56 35 ILE B CA 1
ATOM 3669 C C . ILE B 1 35 ? -15.828 46.281 -3.891 1 84.56 35 ILE B C 1
ATOM 3671 O O . ILE B 1 35 ? -16.25 45.281 -3.289 1 84.56 35 ILE B O 1
ATOM 3675 N N . ILE B 1 36 ? -15.242 46.25 -5.023 1 83.56 36 ILE B N 1
ATOM 3676 C CA . ILE B 1 36 ? -15.07 44.969 -5.684 1 83.56 36 ILE B CA 1
ATOM 3677 C C . ILE B 1 36 ? -14.211 44.062 -4.809 1 83.56 36 ILE B C 1
ATOM 3679 O O . ILE B 1 36 ? -14.555 42.875 -4.602 1 83.56 36 ILE B O 1
ATOM 3683 N N . LEU B 1 37 ? -13.18 44.625 -4.273 1 87.19 37 LEU B N 1
ATOM 3684 C CA . LEU B 1 37 ? -12.273 43.844 -3.434 1 87.19 37 LEU B CA 1
ATOM 3685 C C . LEU B 1 37 ? -12.984 43.375 -2.174 1 87.19 37 LEU B C 1
ATOM 3687 O O . LEU B 1 37 ? -12.773 42.219 -1.732 1 87.19 37 LEU B O 1
ATOM 3691 N N . ASP B 1 38 ? -13.883 44.188 -1.752 1 86.69 38 ASP B N 1
ATOM 3692 C CA . ASP B 1 38 ? -14.609 43.812 -0.536 1 86.69 38 ASP B CA 1
ATOM 3693 C C . ASP B 1 38 ? -15.578 42.656 -0.79 1 86.69 38 ASP B C 1
ATOM 3695 O O . ASP B 1 38 ? -15.688 41.75 0.029 1 86.69 38 ASP B O 1
ATOM 3699 N N . ILE B 1 39 ? -16.141 42.688 -1.881 1 84.69 39 ILE B N 1
ATOM 3700 C CA . ILE B 1 39 ? -17.094 41.625 -2.221 1 84.69 39 ILE B CA 1
ATOM 3701 C C . ILE B 1 39 ? -16.359 40.344 -2.49 1 84.69 39 ILE B C 1
ATOM 3703 O O . ILE B 1 39 ? -16.734 39.281 -1.972 1 84.69 39 ILE B O 1
ATOM 3707 N N . LEU B 1 40 ? -15.352 40.469 -3.188 1 85.62 40 LEU B N 1
ATOM 3708 C CA . LEU B 1 40 ? -14.633 39.281 -3.623 1 85.62 40 LEU B CA 1
ATOM 3709 C C . LEU B 1 40 ? -13.891 38.625 -2.457 1 85.62 40 LEU B C 1
ATOM 3711 O O . LEU B 1 40 ? -13.727 37.406 -2.422 1 85.62 40 LEU B O 1
ATOM 3715 N N . SER B 1 41 ? -13.5 39.406 -1.463 1 86 41 SER B N 1
ATOM 3716 C CA . SER B 1 41 ? -12.734 38.906 -0.327 1 86 41 SER B CA 1
ATOM 3717 C C . SER B 1 41 ? -13.609 38.031 0.58 1 86 41 SER B C 1
ATOM 3719 O O . SER B 1 41 ? -13.094 37.281 1.392 1 86 41 SER B O 1
ATOM 3721 N N . GLY B 1 42 ? -14.938 38.094 0.335 1 83.25 42 GLY B N 1
ATOM 3722 C CA . GLY B 1 42 ? -15.844 37.344 1.164 1 83.25 42 GLY B CA 1
ATOM 3723 C C . GLY B 1 42 ? -16.25 36 0.538 1 83.25 42 GLY B C 1
ATOM 3724 O O . GLY B 1 42 ? -16.922 35.188 1.174 1 83.25 42 GLY B O 1
ATOM 3725 N N . LEU B 1 43 ? -15.781 35.875 -0.625 1 81.62 43 LEU B N 1
ATOM 3726 C CA . LEU B 1 43 ? -16.141 34.625 -1.319 1 81.62 43 LEU B CA 1
ATOM 3727 C C . LEU B 1 43 ? -15.281 33.469 -0.843 1 81.62 43 LEU B C 1
ATOM 3729 O O . LEU B 1 43 ? -14.125 33.656 -0.451 1 81.62 43 LEU B O 1
ATOM 3733 N N . PRO B 1 44 ? -15.953 32.281 -0.78 1 82.12 44 PRO B N 1
ATOM 3734 C CA . PRO B 1 44 ? -15.125 31.109 -0.467 1 82.12 44 PRO B CA 1
ATOM 3735 C C . PRO B 1 44 ? -13.984 30.906 -1.459 1 82.12 44 PRO B C 1
ATOM 3737 O O . PRO B 1 44 ? -14.055 31.391 -2.592 1 82.12 44 PRO B O 1
ATOM 3740 N N . ILE B 1 45 ? -12.977 30.344 -1.029 1 84.62 45 ILE B N 1
ATOM 3741 C CA . ILE B 1 45 ? -11.773 30.188 -1.843 1 84.62 45 ILE B CA 1
ATOM 3742 C C . ILE B 1 45 ? -12.117 29.391 -3.105 1 84.62 45 ILE B C 1
ATOM 3744 O O . ILE B 1 45 ? -11.531 29.625 -4.168 1 84.62 45 ILE B O 1
ATOM 3748 N N . SER B 1 46 ? -13.062 28.438 -3.055 1 80.19 46 SER B N 1
ATOM 3749 C CA . SER B 1 46 ? -13.445 27.641 -4.215 1 80.19 46 SER B CA 1
ATOM 3750 C C . SER B 1 46 ? -14 28.516 -5.328 1 80.19 46 SER B C 1
ATOM 3752 O O . SER B 1 46 ? -13.859 28.188 -6.512 1 80.19 46 SER B O 1
ATOM 3754 N N . SER B 1 47 ? -14.578 29.594 -4.926 1 80.5 47 SER B N 1
ATOM 3755 C CA . SER B 1 47 ? -15.117 30.547 -5.902 1 80.5 47 SER B CA 1
ATOM 3756 C C . SER B 1 47 ? -14.023 31.438 -6.469 1 80.5 47 SER B C 1
ATOM 3758 O O . SER B 1 47 ? -14.008 31.719 -7.668 1 80.5 47 SER B O 1
ATOM 3760 N N . LEU B 1 48 ? -13.148 31.828 -5.648 1 84.81 48 LEU B N 1
ATOM 3761 C CA . LEU B 1 48 ? -12.086 32.719 -6.074 1 84.81 48 LEU B CA 1
ATOM 3762 C C . LEU B 1 48 ? -11.156 32.062 -7.074 1 84.81 48 LEU B C 1
ATOM 3764 O O . LEU B 1 48 ? -10.641 32.688 -7.988 1 84.81 48 LEU B O 1
ATOM 3768 N N . VAL B 1 49 ? -11 30.781 -6.906 1 82.88 49 VAL B N 1
ATOM 3769 C CA . VAL B 1 49 ? -10.094 30.031 -7.773 1 82.88 49 VAL B CA 1
ATOM 3770 C C . VAL B 1 49 ? -10.641 30 -9.195 1 82.88 49 VAL B C 1
ATOM 3772 O O . VAL B 1 49 ? -9.875 29.953 -10.164 1 82.88 49 VAL B O 1
ATOM 3775 N N . GLN B 1 50 ? -11.891 30.125 -9.367 1 82.19 50 GLN B N 1
ATOM 3776 C CA . GLN B 1 50 ? -12.523 30.078 -10.68 1 82.19 50 GLN B CA 1
ATOM 3777 C C . GLN B 1 50 ? -12.195 31.328 -11.492 1 82.19 50 GLN B C 1
ATOM 3779 O O . GLN B 1 50 ? -12.312 31.328 -12.719 1 82.19 50 GLN B O 1
ATOM 3784 N N . PHE B 1 51 ? -11.789 32.375 -10.852 1 82.81 51 PHE B N 1
ATOM 3785 C CA . PHE B 1 51 ? -11.445 33.625 -11.531 1 82.81 51 PHE B CA 1
ATOM 3786 C C . PHE B 1 51 ? -10.258 33.406 -12.469 1 82.81 51 PHE B C 1
ATOM 3788 O O . PHE B 1 51 ? -10.094 34.156 -13.438 1 82.81 51 PHE B O 1
ATOM 3795 N N . LYS B 1 52 ? -9.477 32.469 -12.156 1 79.81 52 LYS B N 1
ATOM 3796 C CA . LYS B 1 52 ? -8.273 32.188 -12.953 1 79.81 52 LYS B CA 1
ATOM 3797 C C . LYS B 1 52 ? -8.633 31.688 -14.344 1 79.81 52 LYS B C 1
ATOM 3799 O O . LYS B 1 52 ? -7.84 31.797 -15.281 1 79.81 52 LYS B O 1
ATOM 3804 N N . SER B 1 53 ? -9.836 31.141 -14.422 1 78.56 53 SER B N 1
ATOM 3805 C CA . SER B 1 53 ? -10.211 30.5 -15.68 1 78.56 53 SER B CA 1
ATOM 3806 C C . SER B 1 53 ? -11.281 31.297 -16.422 1 78.56 53 SER B C 1
ATOM 3808 O O . SER B 1 53 ? -11.828 30.828 -17.406 1 78.56 53 SER B O 1
ATOM 3810 N N . VAL B 1 54 ? -11.727 32.438 -16.062 1 77.06 54 VAL B N 1
ATOM 3811 C CA . VAL B 1 54 ? -12.805 33.219 -16.672 1 77.06 54 VAL B CA 1
ATOM 3812 C C . VAL B 1 54 ? -12.234 34.094 -17.781 1 77.06 54 VAL B C 1
ATOM 3814 O O . VAL B 1 54 ? -12.578 33.938 -18.953 1 77.06 54 VAL B O 1
ATOM 3817 N N . CYS B 1 55 ? -11.445 35.094 -17.469 1 82.62 55 CYS B N 1
ATOM 3818 C CA . CYS B 1 55 ? -10.773 35.969 -18.406 1 82.62 55 CYS B CA 1
ATOM 3819 C C . CYS B 1 55 ? -9.539 36.594 -17.781 1 82.62 55 CYS B C 1
ATOM 3821 O O . CYS B 1 55 ? -9.25 36.375 -16.594 1 82.62 55 CYS B O 1
ATOM 3823 N N . ARG B 1 56 ? -8.82 37.312 -18.562 1 82.81 56 ARG B N 1
ATOM 3824 C CA . ARG B 1 56 ? -7.551 37.875 -18.125 1 82.81 56 ARG B CA 1
ATOM 3825 C C . ARG B 1 56 ? -7.758 38.875 -16.984 1 82.81 56 ARG B C 1
ATOM 3827 O O . ARG B 1 56 ? -6.965 38.906 -16.047 1 82.81 56 ARG B O 1
ATOM 3834 N N . ALA B 1 57 ? -8.828 39.688 -17 1 79.44 57 ALA B N 1
ATOM 3835 C CA . ALA B 1 57 ? -9.102 40.656 -15.961 1 79.44 57 ALA B CA 1
ATOM 3836 C C . ALA B 1 57 ? -9.383 40 -14.617 1 79.44 57 ALA B C 1
ATOM 3838 O O . ALA B 1 57 ? -8.867 40.438 -13.586 1 79.44 57 ALA B O 1
ATOM 3839 N N . TRP B 1 58 ? -10.094 38.969 -14.773 1 81.12 58 TRP B N 1
ATOM 3840 C CA . TRP B 1 58 ? -10.438 38.219 -13.562 1 81.12 58 TRP B CA 1
ATOM 3841 C C . TRP B 1 58 ? -9.227 37.469 -13.016 1 81.12 58 TRP B C 1
ATOM 3843 O O . TRP B 1 58 ? -9.039 37.375 -11.797 1 81.12 58 TRP B O 1
ATOM 3853 N N . ARG B 1 59 ? -8.422 37.125 -13.836 1 83 59 ARG B N 1
ATOM 3854 C CA . ARG B 1 59 ? -7.195 36.438 -13.422 1 83 59 ARG B CA 1
ATOM 3855 C C . ARG B 1 59 ? -6.262 37.406 -12.703 1 83 59 ARG B C 1
ATOM 3857 O O . ARG B 1 59 ? -5.641 37.031 -11.695 1 83 59 ARG B O 1
ATOM 3864 N N . MET B 1 60 ? -6.258 38.562 -13.164 1 83.44 60 MET B N 1
ATOM 3865 C CA . MET B 1 60 ? -5.418 39.594 -12.539 1 83.44 60 MET B CA 1
ATOM 3866 C C . MET B 1 60 ? -5.961 39.969 -11.164 1 83.44 60 MET B C 1
ATOM 3868 O O . MET B 1 60 ? -5.188 40.219 -10.234 1 83.44 60 MET B O 1
ATOM 3872 N N . LEU B 1 61 ? -7.223 39.969 -11.094 1 82.81 61 LEU B N 1
ATOM 3873 C CA . LEU B 1 61 ? -7.855 40.281 -9.82 1 82.81 61 LEU B CA 1
ATOM 3874 C C . LEU B 1 61 ? -7.539 39.188 -8.781 1 82.81 61 LEU B C 1
ATOM 3876 O O . LEU B 1 61 ? -7.297 39.531 -7.609 1 82.81 61 LEU B O 1
ATOM 3880 N N . ALA B 1 62 ? -7.512 38 -9.211 1 80.94 62 ALA B N 1
ATOM 3881 C CA . ALA B 1 62 ? -7.258 36.875 -8.305 1 80.94 62 ALA B CA 1
ATOM 3882 C C . ALA B 1 62 ? -5.832 36.938 -7.762 1 80.94 62 ALA B C 1
ATOM 3884 O O . ALA B 1 62 ? -5.551 36.375 -6.695 1 80.94 62 ALA B O 1
ATOM 3885 N N . ARG B 1 63 ? -5.02 37.719 -8.516 1 81.5 63 ARG B N 1
ATOM 3886 C CA . ARG B 1 63 ? -3.621 37.812 -8.109 1 81.5 63 ARG B CA 1
ATOM 3887 C C . ARG B 1 63 ? -3.338 39.094 -7.379 1 81.5 63 ARG B C 1
ATOM 3889 O O . ARG B 1 63 ? -2.207 39.344 -6.957 1 81.5 63 ARG B O 1
ATOM 3896 N N . ASP B 1 64 ? -4.309 39.938 -7.309 1 85.25 64 ASP B N 1
ATOM 3897 C CA . ASP B 1 64 ? -4.145 41.219 -6.641 1 85.25 64 ASP B CA 1
ATOM 3898 C C . ASP B 1 64 ? -3.781 41.031 -5.172 1 85.25 64 ASP B C 1
ATOM 3900 O O . ASP B 1 64 ? -4.531 40.406 -4.414 1 85.25 64 ASP B O 1
ATOM 3904 N N . PRO B 1 65 ? -2.66 41.594 -4.727 1 85 65 PRO B N 1
ATOM 3905 C CA . PRO B 1 65 ? -2.186 41.375 -3.357 1 85 65 PRO B CA 1
ATOM 3906 C C . PRO B 1 65 ? -3.182 41.844 -2.303 1 85 65 PRO B C 1
ATOM 3908 O O . PRO B 1 65 ? -3.289 41.25 -1.232 1 85 65 PRO B O 1
ATOM 3911 N N . ASP B 1 66 ? -3.854 42.875 -2.592 1 87.06 66 ASP B N 1
ATOM 3912 C CA . ASP B 1 66 ? -4.836 43.375 -1.639 1 87.06 66 ASP B CA 1
ATOM 3913 C C . ASP B 1 66 ? -5.992 42.406 -1.468 1 87.06 66 ASP B C 1
ATOM 3915 O O . ASP B 1 66 ? -6.461 42.156 -0.351 1 87.06 66 ASP B O 1
ATOM 3919 N N . LEU B 1 67 ? -6.371 41.875 -2.512 1 86.38 67 LEU B N 1
ATOM 3920 C CA . LEU B 1 67 ? -7.449 40.906 -2.441 1 86.38 67 LEU B CA 1
ATOM 3921 C C . LEU B 1 67 ? -6.992 39.625 -1.705 1 86.38 67 LEU B C 1
ATOM 3923 O O . LEU B 1 67 ? -7.723 39.094 -0.863 1 86.38 67 LEU B O 1
ATOM 3927 N N . VAL B 1 68 ? -5.852 39.25 -2.014 1 85.44 68 VAL B N 1
ATOM 3928 C CA . VAL B 1 68 ? -5.316 38.031 -1.405 1 85.44 68 VAL B CA 1
ATOM 3929 C C . VAL B 1 68 ? -5.195 38.219 0.105 1 85.44 68 VAL B C 1
ATOM 3931 O O . VAL B 1 68 ? -5.598 37.344 0.88 1 85.44 68 VAL B O 1
ATOM 3934 N N . ASN B 1 69 ? -4.711 39.344 0.537 1 84.81 69 ASN B N 1
ATOM 3935 C CA . ASN B 1 69 ? -4.527 39.625 1.955 1 84.81 69 ASN B CA 1
ATOM 3936 C C . ASN B 1 69 ? -5.863 39.75 2.68 1 84.81 69 ASN B C 1
ATOM 3938 O O . ASN B 1 69 ? -6.035 39.219 3.771 1 84.81 69 ASN B O 1
ATOM 3942 N N . MET B 1 70 ? -6.742 40.469 2.078 1 87.06 70 MET B N 1
ATOM 3943 C CA . MET B 1 70 ? -8.062 40.625 2.678 1 87.06 70 MET B CA 1
ATOM 3944 C C . MET B 1 70 ? -8.781 39.281 2.797 1 87.06 70 MET B C 1
ATOM 3946 O O . MET B 1 70 ? -9.414 39 3.816 1 87.06 70 MET B O 1
ATOM 3950 N N . HIS B 1 71 ? -8.656 38.594 1.798 1 86.06 71 HIS B N 1
ATOM 3951 C CA . HIS B 1 71 ? -9.305 37.281 1.789 1 86.06 71 HIS B CA 1
ATOM 3952 C C . HIS B 1 71 ? -8.703 36.375 2.848 1 86.06 71 HIS B C 1
ATOM 3954 O O . HIS B 1 71 ? -9.43 35.656 3.549 1 86.06 71 HIS B O 1
ATOM 3960 N N . SER B 1 72 ? -7.441 36.344 2.98 1 84.31 72 SER B N 1
ATOM 3961 C CA . SER B 1 72 ? -6.758 35.5 3.961 1 84.31 72 SER B CA 1
ATOM 3962 C C . SER B 1 72 ? -7.195 35.844 5.383 1 84.31 72 SER B C 1
ATOM 3964 O O . SER B 1 72 ? -7.391 34.969 6.207 1 84.31 72 SER B O 1
ATOM 3966 N N . THR B 1 73 ? -7.344 37.062 5.625 1 83.25 73 THR B N 1
ATOM 3967 C CA . THR B 1 73 ? -7.762 37.5 6.949 1 83.25 73 THR B CA 1
ATOM 3968 C C . THR B 1 73 ? -9.188 37.062 7.246 1 83.25 73 THR B C 1
ATOM 3970 O O . THR B 1 73 ? -9.484 36.594 8.352 1 83.25 73 THR B O 1
ATOM 3973 N N . ARG B 1 74 ? -9.984 37.188 6.266 1 83.25 74 ARG B N 1
ATOM 3974 C CA . ARG B 1 74 ? -11.383 36.812 6.449 1 83.25 74 ARG B CA 1
ATOM 3975 C C . ARG B 1 74 ? -11.516 35.312 6.605 1 83.25 74 ARG B C 1
ATOM 3977 O O . ARG B 1 74 ? -12.336 34.812 7.391 1 83.25 74 ARG B O 1
ATOM 3984 N N . MET B 1 75 ? -10.727 34.625 5.848 1 81.62 75 MET B N 1
ATOM 3985 C CA . MET B 1 75 ? -10.797 33.156 5.902 1 81.62 75 MET B CA 1
ATOM 3986 C C . MET B 1 75 ? -10.289 32.656 7.246 1 81.62 75 MET B C 1
ATOM 3988 O O . MET B 1 75 ? -10.758 31.609 7.734 1 81.62 75 MET B O 1
ATOM 3992 N N . ALA B 1 76 ? -9.375 33.344 7.805 1 77.62 76 ALA B N 1
ATOM 3993 C CA . ALA B 1 76 ? -8.836 32.969 9.102 1 77.62 76 ALA B CA 1
ATOM 3994 C C . ALA B 1 76 ? -9.922 33 10.18 1 77.62 76 ALA B C 1
ATOM 3996 O O . ALA B 1 76 ? -9.844 32.281 11.18 1 77.62 76 ALA B O 1
ATOM 3997 N N . GLU B 1 77 ? -10.93 33.812 9.883 1 78.12 77 GLU B N 1
ATOM 3998 C CA . GLU B 1 77 ? -12 34 10.859 1 78.12 77 GLU B CA 1
ATOM 3999 C C . GLU B 1 77 ? -13.188 33.094 10.539 1 78.12 77 GLU B C 1
ATOM 4001 O O . GLU B 1 77 ? -14.133 33 11.32 1 78.12 77 GLU B O 1
ATOM 4006 N N . SER B 1 78 ? -13.125 32.438 9.422 1 79.06 78 SER B N 1
ATOM 4007 C CA . SER B 1 78 ? -14.203 31.562 9 1 79.06 78 SER B CA 1
ATOM 4008 C C . SER B 1 78 ? -13.852 30.109 9.258 1 79.06 78 SER B C 1
ATOM 4010 O O . SER B 1 78 ? -12.75 29.797 9.711 1 79.06 78 SER B O 1
ATOM 4012 N N . ASN B 1 79 ? -14.883 29.266 9.094 1 82.31 79 ASN B N 1
ATOM 4013 C CA . ASN B 1 79 ? -14.586 27.844 9.18 1 82.31 79 ASN B CA 1
ATOM 4014 C C . ASN B 1 79 ? -13.547 27.422 8.141 1 82.31 79 ASN B C 1
ATOM 4016 O O . ASN B 1 79 ? -13.609 27.859 6.988 1 82.31 79 ASN B O 1
ATOM 4020 N N . PRO B 1 80 ? -12.578 26.75 8.633 1 81.31 80 PRO B N 1
ATOM 4021 C CA . PRO B 1 80 ? -11.531 26.328 7.699 1 81.31 80 PRO B CA 1
ATOM 4022 C C . PRO B 1 80 ? -12.023 25.281 6.703 1 81.31 80 PRO B C 1
ATOM 4024 O O . PRO B 1 80 ? -13.148 24.797 6.816 1 81.31 80 PRO B O 1
ATOM 4027 N N . CYS B 1 81 ? -11.219 25.125 5.684 1 84.62 81 CYS B N 1
ATOM 4028 C CA . CYS B 1 81 ? -11.445 24 4.781 1 84.62 81 CYS B CA 1
ATOM 4029 C C . CYS B 1 81 ? -10.75 22.75 5.297 1 84.62 81 CYS B C 1
ATOM 4031 O O . CYS B 1 81 ? -9.828 22.828 6.113 1 84.62 81 CYS B O 1
ATOM 4033 N N . LEU B 1 82 ? -11.328 21.609 4.906 1 88.44 82 LEU B N 1
ATOM 4034 C CA . LEU B 1 82 ? -10.695 20.328 5.223 1 88.44 82 LEU B CA 1
ATOM 4035 C C . LEU B 1 82 ? -10.039 19.719 3.986 1 88.44 82 LEU B C 1
ATOM 4037 O O . LEU B 1 82 ? -10.633 19.719 2.906 1 88.44 82 LEU B O 1
ATOM 4041 N N . ILE B 1 83 ? -8.844 19.312 4.168 1 88.94 83 ILE B N 1
ATOM 4042 C CA . ILE B 1 83 ? -8.156 18.547 3.137 1 88.94 83 ILE B CA 1
ATOM 4043 C C . ILE B 1 83 ? -8.102 17.078 3.541 1 88.94 83 ILE B C 1
ATOM 4045 O O . ILE B 1 83 ? -7.699 16.75 4.66 1 88.94 83 ILE B O 1
ATOM 4049 N N . PHE B 1 84 ? -8.594 16.219 2.629 1 86.56 84 PHE B N 1
ATOM 4050 C CA . PHE B 1 84 ? -8.57 14.781 2.857 1 86.56 84 PHE B CA 1
ATOM 4051 C C . PHE B 1 84 ? -7.414 14.133 2.107 1 86.56 84 PHE B C 1
ATOM 4053 O O . PHE B 1 84 ? -7.355 14.188 0.876 1 86.56 84 PHE B O 1
ATOM 4060 N N . HIS B 1 85 ? -6.504 13.641 2.908 1 84.38 85 HIS B N 1
ATOM 4061 C CA . HIS B 1 85 ? -5.449 12.797 2.359 1 84.38 85 HIS B CA 1
ATOM 4062 C C . HIS B 1 85 ? -5.883 11.336 2.311 1 84.38 85 HIS B C 1
ATOM 4064 O O . HIS B 1 85 ? -6.141 10.727 3.35 1 84.38 85 HIS B O 1
ATOM 4070 N N . CYS B 1 86 ? -5.961 10.75 1.069 1 80.5 86 CYS B N 1
ATOM 4071 C CA . CYS B 1 86 ? -6.488 9.398 0.916 1 80.5 86 CYS B CA 1
ATOM 4072 C C . CYS B 1 86 ? -5.523 8.531 0.119 1 80.5 86 CYS B C 1
ATOM 4074 O O . CYS B 1 86 ? -4.797 9.023 -0.741 1 80.5 86 CYS B O 1
ATOM 4076 N N . ASP B 1 87 ? -5.531 7.266 0.595 1 72.69 87 ASP B N 1
ATOM 4077 C CA . ASP B 1 87 ? -4.746 6.27 -0.129 1 72.69 87 ASP B CA 1
ATOM 4078 C C . ASP B 1 87 ? -5.621 5.469 -1.089 1 72.69 87 ASP B C 1
ATOM 4080 O O . ASP B 1 87 ? -6.758 5.121 -0.758 1 72.69 87 ASP B O 1
ATOM 4084 N N . TYR B 1 88 ? -5.137 5.402 -2.242 1 65.69 88 TYR B N 1
ATOM 4085 C CA . TYR B 1 88 ? -5.762 4.453 -3.156 1 65.69 88 TYR B CA 1
ATOM 4086 C C . TYR B 1 88 ? -4.977 3.15 -3.211 1 65.69 88 TYR B C 1
ATOM 4088 O O . TYR B 1 88 ? -3.75 3.152 -3.092 1 65.69 88 TYR B O 1
ATOM 4096 N N . PRO B 1 89 ? -5.816 2.184 -3.186 1 61.66 89 PRO B N 1
ATOM 4097 C CA . PRO B 1 89 ? -5.211 0.856 -3.057 1 61.66 89 PRO B CA 1
ATOM 4098 C C . PRO B 1 89 ? -4.105 0.61 -4.082 1 61.66 89 PRO B C 1
ATOM 4100 O O . PRO B 1 89 ? -4.082 1.254 -5.133 1 61.66 89 PRO B O 1
ATOM 4103 N N . ILE B 1 90 ? -3.188 -0.118 -3.607 1 66.94 90 ILE B N 1
ATOM 4104 C CA . ILE B 1 90 ? -2.178 -0.667 -4.508 1 66.94 90 ILE B CA 1
ATOM 4105 C C . ILE B 1 90 ? -2.855 -1.309 -5.715 1 66.94 90 ILE B C 1
ATOM 4107 O O . ILE B 1 90 ? -3.938 -1.888 -5.59 1 66.94 90 ILE B O 1
ATOM 4111 N N . ARG B 1 91 ? -2.441 -0.868 -6.867 1 71.31 91 ARG B N 1
ATOM 4112 C CA . ARG B 1 91 ? -2.953 -1.498 -8.078 1 71.31 91 ARG B CA 1
ATOM 4113 C C . ARG B 1 91 ? -1.979 -2.547 -8.602 1 71.31 91 ARG B C 1
ATOM 4115 O O . ARG B 1 91 ? -0.775 -2.295 -8.688 1 71.31 91 ARG B O 1
ATOM 4122 N N . ASN B 1 92 ? -2.566 -3.689 -8.773 1 79.44 92 ASN B N 1
ATOM 4123 C CA . ASN B 1 92 ? -1.747 -4.758 -9.336 1 79.44 92 ASN B CA 1
ATOM 4124 C C . ASN B 1 92 ? -1.816 -4.77 -10.859 1 79.44 92 ASN B C 1
ATOM 4126 O O . ASN B 1 92 ? -2.809 -4.332 -11.445 1 79.44 92 ASN B O 1
ATOM 4130 N N . GLN B 1 93 ? -0.678 -5.164 -11.445 1 83.69 93 GLN B N 1
ATOM 4131 C CA . GLN B 1 93 ? -0.598 -5.379 -12.891 1 83.69 93 GLN B CA 1
ATOM 4132 C C . GLN B 1 93 ? 0.071 -6.715 -13.211 1 83.69 93 GLN B C 1
ATOM 4134 O O . GLN B 1 93 ? 0.844 -7.238 -12.406 1 83.69 93 GLN B O 1
ATOM 4139 N N . LEU B 1 94 ? -0.359 -7.266 -14.336 1 90.56 94 LEU B N 1
ATOM 4140 C CA . LEU B 1 94 ? 0.26 -8.484 -14.859 1 90.56 94 LEU B CA 1
ATOM 4141 C C . LEU B 1 94 ? 1.053 -8.188 -16.125 1 90.56 94 LEU B C 1
ATOM 4143 O O . LEU B 1 94 ? 0.591 -7.445 -17 1 90.56 94 LEU B O 1
ATOM 4147 N N . TYR B 1 95 ? 2.273 -8.695 -16.141 1 91 95 TYR B N 1
ATOM 4148 C CA . TYR B 1 95 ? 3.143 -8.656 -17.312 1 91 95 TYR B CA 1
ATOM 4149 C C . TYR B 1 95 ? 3.561 -10.062 -17.734 1 91 95 TYR B C 1
ATOM 4151 O O . TYR B 1 95 ? 3.389 -11.016 -16.969 1 91 95 TYR B O 1
ATOM 4159 N N . PHE B 1 96 ? 3.971 -10.219 -19 1 91.31 96 PHE B N 1
ATOM 4160 C CA . PHE B 1 96 ? 4.465 -11.539 -19.391 1 91.31 96 PHE B CA 1
ATOM 4161 C C . PHE B 1 96 ? 5.656 -11.414 -20.328 1 91.31 96 PHE B C 1
ATOM 4163 O O . PHE B 1 96 ? 5.848 -10.383 -20.969 1 91.31 96 PHE B O 1
ATOM 4170 N N . VAL B 1 97 ? 6.453 -12.406 -20.266 1 89.75 97 VAL B N 1
ATOM 4171 C CA . VAL B 1 97 ? 7.566 -12.547 -21.203 1 89.75 97 VAL B CA 1
ATOM 4172 C C . VAL B 1 97 ? 7.723 -14.016 -21.594 1 89.75 97 VAL B C 1
ATOM 4174 O O . VAL B 1 97 ? 7.48 -14.914 -20.797 1 89.75 97 VAL B O 1
ATOM 4177 N N . GLU B 1 98 ? 7.988 -14.211 -22.875 1 86.31 98 GLU B N 1
ATOM 4178 C CA . GLU B 1 98 ? 8.32 -15.555 -23.359 1 86.31 98 GLU B CA 1
ATOM 4179 C C . GLU B 1 98 ? 9.82 -15.82 -23.234 1 86.31 98 GLU B C 1
ATOM 4181 O O . GLU B 1 98 ? 10.641 -15 -23.672 1 86.31 98 GLU B O 1
ATOM 4186 N N . LEU B 1 99 ? 10.125 -16.859 -22.547 1 84.81 99 LEU B N 1
ATOM 4187 C CA . LEU B 1 99 ? 11.539 -17.188 -22.375 1 84.81 99 LEU B CA 1
ATOM 4188 C C . LEU B 1 99 ? 12.117 -17.781 -23.656 1 84.81 99 LEU B C 1
ATOM 4190 O O . LEU B 1 99 ? 11.562 -18.719 -24.219 1 84.81 99 LEU B O 1
ATOM 4194 N N . PRO B 1 100 ? 13.164 -17.078 -24.094 1 72.5 100 PRO B N 1
ATOM 4195 C CA . PRO B 1 100 ? 13.727 -17.547 -25.375 1 72.5 100 PRO B CA 1
ATOM 4196 C C . PRO B 1 100 ? 14.406 -18.906 -25.25 1 72.5 100 PRO B C 1
ATOM 4198 O O . PRO B 1 100 ? 14.906 -19.266 -24.188 1 72.5 100 PRO B O 1
ATOM 4201 N N . ALA B 1 101 ? 14.242 -19.828 -26.141 1 63.41 101 ALA B N 1
ATOM 4202 C CA . ALA B 1 101 ? 14.992 -21.078 -26.156 1 63.41 101 ALA B CA 1
ATOM 4203 C C . ALA B 1 101 ? 16.484 -20.828 -26.312 1 63.41 101 ALA B C 1
ATOM 4205 O O . ALA B 1 101 ? 17.297 -21.516 -25.688 1 63.41 101 ALA B O 1
ATOM 4206 N N . CYS B 1 102 ? 17.031 -20.266 -27.328 1 57.19 102 CYS B N 1
ATOM 4207 C CA . CYS B 1 102 ? 18.453 -20.062 -27.578 1 57.19 102 CYS B CA 1
ATOM 4208 C C . CYS B 1 102 ? 18.797 -18.578 -27.641 1 57.19 102 CYS B C 1
ATOM 4210 O O . CYS B 1 102 ? 19.953 -18.203 -27.594 1 57.19 102 CYS B O 1
ATOM 4212 N N . ASN B 1 103 ? 18.109 -17.781 -28.453 1 53.16 103 ASN B N 1
ATOM 4213 C CA . ASN B 1 103 ? 18.609 -16.656 -29.234 1 53.16 103 ASN B CA 1
ATOM 4214 C C . ASN B 1 103 ? 18.703 -15.391 -28.391 1 53.16 103 ASN B C 1
ATOM 4216 O O . ASN B 1 103 ? 17.969 -15.242 -27.406 1 53.16 103 ASN B O 1
ATOM 4220 N N . ASP B 1 104 ? 19.797 -14.492 -28.75 1 55.19 104 ASP B N 1
ATOM 4221 C CA . ASP B 1 104 ? 20.344 -13.188 -28.391 1 55.19 104 ASP B CA 1
ATOM 4222 C C . ASP B 1 104 ? 19.234 -12.141 -28.297 1 55.19 104 ASP B C 1
ATOM 4224 O O . ASP B 1 104 ? 19.5 -10.938 -28.25 1 55.19 104 ASP B O 1
ATOM 4228 N N . LYS B 1 105 ? 18.047 -12.555 -28.688 1 56.53 105 LYS B N 1
ATOM 4229 C CA . LYS B 1 105 ? 17.141 -11.422 -28.812 1 56.53 105 LYS B CA 1
ATOM 4230 C C . LYS B 1 105 ? 16.578 -11.008 -27.438 1 56.53 105 LYS B C 1
ATOM 4232 O O . LYS B 1 105 ? 16.188 -11.859 -26.641 1 56.53 105 LYS B O 1
ATOM 4237 N N . LYS B 1 106 ? 16.781 -9.82 -27.203 1 64 106 LYS B N 1
ATOM 4238 C CA . LYS B 1 106 ? 16.25 -9.156 -26.016 1 64 106 LYS B CA 1
ATOM 4239 C C . LYS B 1 106 ? 14.719 -9.133 -26.047 1 64 106 LYS B C 1
ATOM 4241 O O . LYS B 1 106 ? 14.117 -8.5 -26.922 1 64 106 LYS B O 1
ATOM 4246 N N . GLU B 1 107 ? 14.109 -10.109 -25.344 1 77.44 107 GLU B N 1
ATOM 4247 C CA . GLU B 1 107 ? 12.656 -10.148 -25.266 1 77.44 107 GLU B CA 1
ATOM 4248 C C . GLU B 1 107 ? 12.117 -8.992 -24.422 1 77.44 107 GLU B C 1
ATOM 4250 O O . GLU B 1 107 ? 12.781 -8.539 -23.484 1 77.44 107 GLU B O 1
ATOM 4255 N N . LYS B 1 108 ? 11.031 -8.445 -24.953 1 81.94 108 LYS B N 1
ATOM 4256 C CA . LYS B 1 108 ? 10.375 -7.344 -24.25 1 81.94 108 LYS B CA 1
ATOM 4257 C C . LYS B 1 108 ? 9.211 -7.852 -23.406 1 81.94 108 LYS B C 1
ATOM 4259 O O . LYS B 1 108 ? 8.453 -8.727 -23.828 1 81.94 108 LYS B O 1
ATOM 4264 N N . VAL B 1 109 ? 9.188 -7.324 -22.25 1 88.88 109 VAL B N 1
ATOM 4265 C CA . VAL B 1 109 ? 8.07 -7.629 -21.359 1 88.88 109 VAL B CA 1
ATOM 4266 C C . VAL B 1 109 ? 6.824 -6.867 -21.797 1 88.88 109 VAL B C 1
ATOM 4268 O O . VAL B 1 109 ? 6.898 -5.68 -22.125 1 88.88 109 VAL B O 1
ATOM 4271 N N . LYS B 1 110 ? 5.734 -7.551 -21.859 1 86.5 110 LYS B N 1
ATOM 4272 C CA . LYS B 1 110 ? 4.465 -6.957 -22.266 1 86.5 110 LYS B CA 1
ATOM 4273 C C . LYS B 1 110 ? 3.457 -6.949 -21.125 1 86.5 110 LYS B C 1
ATOM 4275 O O . LYS B 1 110 ? 3.445 -7.863 -20.297 1 86.5 110 LYS B O 1
ATOM 4280 N N . MET B 1 111 ? 2.561 -5.945 -21.203 1 87.81 111 MET B N 1
ATOM 4281 C CA . MET B 1 111 ? 1.554 -5.785 -20.156 1 87.81 111 MET B CA 1
ATOM 4282 C C . MET B 1 111 ? 0.214 -6.363 -20.594 1 87.81 111 MET B C 1
ATOM 4284 O O . MET B 1 111 ? -0.196 -6.184 -21.75 1 87.81 111 MET B O 1
ATOM 4288 N N . PHE B 1 112 ? -0.438 -7.078 -19.656 1 88.75 112 PHE B N 1
ATOM 4289 C CA . PHE B 1 112 ? -1.794 -7.547 -19.922 1 88.75 112 PHE B CA 1
ATOM 4290 C C . PHE B 1 112 ? -2.814 -6.465 -19.594 1 88.75 112 PHE B C 1
ATOM 4292 O O . PHE B 1 112 ? -2.643 -5.723 -18.625 1 88.75 112 PHE B O 1
ATOM 4299 N N . ASP B 1 113 ? -3.803 -6.402 -20.344 1 84.5 113 ASP B N 1
ATOM 4300 C CA . ASP B 1 113 ? -4.988 -5.633 -19.969 1 84.5 113 ASP B CA 1
ATOM 4301 C C . ASP B 1 113 ? -5.984 -6.496 -19.203 1 84.5 113 ASP B C 1
ATOM 4303 O O . ASP B 1 113 ? -6.746 -7.258 -19.797 1 84.5 113 ASP B O 1
ATOM 4307 N N . VAL B 1 114 ? -5.992 -6.328 -18.016 1 87.56 114 VAL B N 1
ATOM 4308 C CA . VAL B 1 114 ? -6.867 -7.145 -17.188 1 87.56 114 VAL B CA 1
ATOM 4309 C C . VAL B 1 114 ? -8.281 -6.574 -17.203 1 87.56 114 VAL B C 1
ATOM 4311 O O . VAL B 1 114 ? -8.523 -5.484 -16.672 1 87.56 114 VAL B O 1
ATOM 4314 N N . PRO B 1 115 ? -9.18 -7.305 -17.672 1 88.19 115 PRO B N 1
ATOM 4315 C CA . PRO B 1 115 ? -10.516 -6.762 -17.906 1 88.19 115 PRO B CA 1
ATOM 4316 C C . PRO B 1 115 ? -11.281 -6.496 -16.609 1 88.19 115 PRO B C 1
ATOM 4318 O O . PRO B 1 115 ? -12.211 -5.688 -16.578 1 88.19 115 PRO B O 1
ATOM 4321 N N . PHE B 1 116 ? -11.094 -7.078 -15.578 1 86.5 116 PHE B N 1
ATOM 4322 C CA . PHE B 1 116 ? -11.844 -6.914 -14.344 1 86.5 116 PHE B CA 1
ATOM 4323 C C . PHE B 1 116 ? -11.055 -6.098 -13.328 1 86.5 116 PHE B C 1
ATOM 4325 O O . PHE B 1 116 ? -11.281 -6.211 -12.125 1 86.5 116 PHE B O 1
ATOM 4332 N N . TRP B 1 117 ? -10.203 -5.312 -13.758 1 82.56 117 TRP B N 1
ATOM 4333 C CA . TRP B 1 117 ? -9.312 -4.52 -12.914 1 82.56 117 TRP B CA 1
ATOM 4334 C C . TRP B 1 117 ? -10.102 -3.539 -12.055 1 82.56 117 TRP B C 1
ATOM 4336 O O . TRP B 1 117 ? -9.742 -3.283 -10.906 1 82.56 117 TRP B O 1
ATOM 4346 N N . SER B 1 118 ? -11.07 -2.98 -12.562 1 74.69 118 SER B N 1
ATOM 4347 C CA . SER B 1 118 ? -11.883 -2.012 -11.828 1 74.69 118 SER B CA 1
ATOM 4348 C C . SER B 1 118 ? -12.586 -2.662 -10.641 1 74.69 118 SER B C 1
ATOM 4350 O O . SER B 1 118 ? -12.758 -2.033 -9.594 1 74.69 118 SER B O 1
ATOM 4352 N N . ALA B 1 119 ? -12.93 -3.891 -10.852 1 75.69 119 ALA B N 1
ATOM 4353 C CA . ALA B 1 119 ? -13.633 -4.621 -9.797 1 75.69 119 ALA B CA 1
ATOM 4354 C C . ALA B 1 119 ? -12.656 -5.215 -8.789 1 75.69 119 ALA B C 1
ATOM 4356 O O . ALA B 1 119 ? -12.992 -5.355 -7.609 1 75.69 119 ALA B O 1
ATOM 4357 N N . MET B 1 120 ? -11.562 -5.59 -9.289 1 80.81 120 MET B N 1
ATOM 4358 C CA . MET B 1 120 ? -10.531 -6.203 -8.453 1 80.81 120 MET B CA 1
ATOM 4359 C C . MET B 1 120 ? -9.172 -5.574 -8.727 1 80.81 120 MET B C 1
ATOM 4361 O O . MET B 1 120 ? -8.352 -6.141 -9.453 1 80.81 120 MET B O 1
ATOM 4365 N N . SER B 1 121 ? -8.883 -4.52 -8.055 1 75.56 121 SER B N 1
ATOM 4366 C CA . SER B 1 121 ? -7.668 -3.764 -8.344 1 75.56 121 SER B CA 1
ATOM 4367 C C . SER B 1 121 ? -6.453 -4.383 -7.66 1 75.56 121 SER B C 1
ATOM 4369 O O . SER B 1 121 ? -5.316 -4.152 -8.07 1 75.56 121 SER B O 1
ATOM 4371 N N . GLU B 1 122 ? -6.715 -5.133 -6.633 1 80.56 122 GLU B N 1
ATOM 4372 C CA . GLU B 1 122 ? -5.641 -5.828 -5.93 1 80.56 122 GLU B CA 1
ATOM 4373 C C . GLU B 1 122 ? -5.902 -7.332 -5.867 1 80.56 122 GLU B C 1
ATOM 4375 O O . GLU B 1 122 ? -6.934 -7.766 -5.352 1 80.56 122 GLU B O 1
ATOM 4380 N N . PHE B 1 123 ? -5.016 -8.039 -6.504 1 84.81 123 PHE B N 1
ATOM 4381 C CA . PHE B 1 123 ? -5.227 -9.484 -6.512 1 84.81 123 PHE B CA 1
ATOM 4382 C C . PHE B 1 123 ? -3.918 -10.227 -6.281 1 84.81 123 PHE B C 1
ATOM 4384 O O . PHE B 1 123 ? -2.838 -9.648 -6.418 1 84.81 123 PHE B O 1
ATOM 4391 N N . ASP B 1 124 ? -4.094 -11.469 -5.859 1 85.62 124 ASP B N 1
ATOM 4392 C CA . ASP B 1 124 ? -2.99 -12.422 -5.777 1 85.62 124 ASP B CA 1
ATOM 4393 C C . ASP B 1 124 ? -3.162 -13.555 -6.793 1 85.62 124 ASP B C 1
ATOM 4395 O O . ASP B 1 124 ? -4.285 -13.93 -7.121 1 85.62 124 ASP B O 1
ATOM 4399 N N . VAL B 1 125 ? -2.025 -13.969 -7.281 1 90 125 VAL B N 1
ATOM 4400 C CA . VAL B 1 125 ? -2.07 -15.133 -8.156 1 90 125 VAL B CA 1
ATOM 4401 C C . VAL B 1 125 ? -2.057 -16.406 -7.312 1 90 125 VAL B C 1
ATOM 4403 O O . VAL B 1 125 ? -1.062 -16.703 -6.645 1 90 125 VAL B O 1
ATOM 4406 N N . VAL B 1 126 ? -3.102 -17.141 -7.43 1 91.38 126 VAL B N 1
ATOM 4407 C CA . VAL B 1 126 ? -3.225 -18.391 -6.68 1 91.38 126 VAL B CA 1
ATOM 4408 C C . VAL B 1 126 ? -2.422 -19.5 -7.371 1 91.38 126 VAL B C 1
ATOM 4410 O O . VAL B 1 126 ? -1.71 -20.25 -6.715 1 91.38 126 VAL B O 1
ATOM 4413 N N . GLY B 1 127 ? -2.678 -19.531 -8.719 1 92.19 127 GLY B N 1
ATOM 4414 C CA . GLY B 1 127 ? -1.981 -20.562 -9.477 1 92.19 127 GLY B CA 1
ATOM 4415 C C . GLY B 1 127 ? -2.223 -20.469 -10.969 1 92.19 127 GLY B C 1
ATOM 4416 O O . GLY B 1 127 ? -3.062 -19.688 -11.422 1 92.19 127 GLY B O 1
ATOM 4417 N N . SER B 1 128 ? -1.387 -21.25 -11.688 1 92.5 128 SER B N 1
ATOM 4418 C CA . SER B 1 128 ? -1.458 -21.344 -13.141 1 92.5 128 SER B CA 1
ATOM 4419 C C . SER B 1 128 ? -1.602 -22.797 -13.586 1 92.5 128 SER B C 1
ATOM 4421 O O . SER B 1 128 ? -0.898 -23.672 -13.094 1 92.5 128 SER B O 1
ATOM 4423 N N . CYS B 1 129 ? -2.58 -22.984 -14.484 1 91.69 129 CYS B N 1
ATOM 4424 C CA . CYS B 1 129 ? -2.822 -24.328 -14.977 1 91.69 129 CYS B CA 1
ATOM 4425 C C . CYS B 1 129 ? -3.393 -24.312 -16.391 1 91.69 129 CYS B C 1
ATOM 4427 O O . CYS B 1 129 ? -4.465 -23.75 -16.625 1 91.69 129 CYS B O 1
ATOM 4429 N N . ASN B 1 130 ? -2.715 -24.906 -17.297 1 88.25 130 ASN B N 1
ATOM 4430 C CA . ASN B 1 130 ? -3.184 -25.094 -18.656 1 88.25 130 ASN B CA 1
ATOM 4431 C C . ASN B 1 130 ? -3.633 -23.766 -19.281 1 88.25 130 ASN B C 1
ATOM 4433 O O . ASN B 1 130 ? -4.711 -23.688 -19.859 1 88.25 130 ASN B O 1
ATOM 4437 N N . GLY B 1 131 ? -2.9 -22.812 -19.094 1 89.25 131 GLY B N 1
ATOM 4438 C CA . GLY B 1 131 ? -3.17 -21.531 -19.719 1 89.25 131 GLY B CA 1
ATOM 4439 C C . GLY B 1 131 ? -4.078 -20.641 -18.891 1 89.25 131 GLY B C 1
ATOM 4440 O O . GLY B 1 131 ? -4.309 -19.484 -19.25 1 89.25 131 GLY B O 1
ATOM 4441 N N . LEU B 1 132 ? -4.562 -21.156 -17.859 1 93.31 132 LEU B N 1
ATOM 4442 C CA . LEU B 1 132 ? -5.48 -20.391 -17.016 1 93.31 132 LEU B CA 1
ATOM 4443 C C . LEU B 1 132 ? -4.781 -19.906 -15.742 1 93.31 132 LEU B C 1
ATOM 4445 O O . LEU B 1 132 ? -3.879 -20.578 -15.234 1 93.31 132 LEU B O 1
ATOM 4449 N N . LEU B 1 133 ? -5.215 -18.75 -15.328 1 94.56 133 LEU B N 1
ATOM 4450 C CA . LEU B 1 133 ? -4.793 -18.219 -14.047 1 94.56 133 LEU B CA 1
ATOM 4451 C C . LEU B 1 133 ? -5.969 -18.141 -13.07 1 94.56 133 LEU B C 1
ATOM 4453 O O . LEU B 1 133 ? -7.086 -17.797 -13.469 1 94.56 133 LEU B O 1
ATOM 4457 N N . CYS B 1 134 ? -5.695 -18.516 -11.883 1 95.25 134 CYS B N 1
ATOM 4458 C CA . CYS B 1 134 ? -6.637 -18.25 -10.805 1 95.25 134 CYS B CA 1
ATOM 4459 C C . CYS B 1 134 ? -6.176 -17.078 -9.953 1 95.25 134 CYS B C 1
ATOM 4461 O O . CYS B 1 134 ? -5.066 -17.094 -9.422 1 95.25 134 CYS B O 1
ATOM 4463 N N . LEU B 1 135 ? -7.051 -16.047 -9.852 1 93.38 135 LEU B N 1
ATOM 4464 C CA . LEU B 1 135 ? -6.723 -14.828 -9.109 1 93.38 135 LEU B CA 1
ATOM 4465 C C . LEU B 1 135 ? -7.688 -14.633 -7.941 1 93.38 135 LEU B C 1
ATOM 4467 O O . LEU B 1 135 ? -8.891 -14.867 -8.078 1 93.38 135 LEU B O 1
ATOM 4471 N N . SER B 1 136 ? -7.102 -14.219 -6.84 1 90.69 136 SER B N 1
ATOM 4472 C CA . SER B 1 136 ? -7.926 -13.961 -5.668 1 90.69 136 SER B CA 1
ATOM 4473 C C . SER B 1 136 ? -7.859 -12.492 -5.262 1 90.69 136 SER B C 1
ATOM 4475 O O . SER B 1 136 ? -6.801 -11.859 -5.348 1 90.69 136 SER B O 1
ATOM 4477 N N . ASP B 1 137 ? -8.945 -12 -4.855 1 83.06 137 ASP B N 1
ATOM 4478 C CA . ASP B 1 137 ? -9.008 -10.625 -4.371 1 83.06 137 ASP B CA 1
ATOM 4479 C C . ASP B 1 137 ? -8.242 -10.469 -3.059 1 83.06 137 ASP B C 1
ATOM 4481 O O . ASP B 1 137 ? -8.602 -11.078 -2.049 1 83.06 137 ASP B O 1
ATOM 4485 N N . ALA B 1 138 ? -7.289 -9.672 -3.129 1 76 138 ALA B N 1
ATOM 4486 C CA . ALA B 1 138 ? -6.414 -9.531 -1.97 1 76 138 ALA B CA 1
ATOM 4487 C C . ALA B 1 138 ? -7.004 -8.562 -0.949 1 76 138 ALA B C 1
ATOM 4489 O O . ALA B 1 138 ? -6.629 -8.586 0.226 1 76 138 ALA B O 1
ATOM 4490 N N . LEU B 1 139 ? -7.832 -7.766 -1.406 1 67.44 139 LEU B N 1
ATOM 4491 C CA . LEU B 1 139 ? -8.359 -6.727 -0.523 1 67.44 139 LEU B CA 1
ATOM 4492 C C . LEU B 1 139 ? -9.57 -7.234 0.245 1 67.44 139 LEU B C 1
ATOM 4494 O O . LEU B 1 139 ? -9.664 -7.051 1.461 1 67.44 139 LEU B O 1
ATOM 4498 N N . TYR B 1 140 ? -10.477 -7.859 -0.45 1 61.94 140 TYR B N 1
ATOM 4499 C CA . TYR B 1 140 ? -11.742 -8.203 0.184 1 61.94 140 TYR B CA 1
ATOM 4500 C C . TYR B 1 140 ? -11.883 -9.711 0.343 1 61.94 140 TYR B C 1
ATOM 4502 O O . TYR B 1 140 ? -12.797 -10.195 1.015 1 61.94 140 TYR B O 1
ATOM 4510 N N . ASN B 1 141 ? -10.906 -10.391 -0.167 1 61.28 141 ASN B N 1
ATOM 4511 C CA . ASN B 1 141 ? -10.844 -11.844 -0.083 1 61.28 141 ASN B CA 1
ATOM 4512 C C . ASN B 1 141 ? -12.172 -12.492 -0.453 1 61.28 141 ASN B C 1
ATOM 4514 O O . ASN B 1 141 ? -12.539 -13.523 0.104 1 61.28 141 ASN B O 1
ATOM 4518 N N . ASP B 1 142 ? -12.906 -11.859 -1.275 1 67.75 142 ASP B N 1
ATOM 4519 C CA . ASP B 1 142 ? -14.242 -12.383 -1.545 1 67.75 142 ASP B CA 1
ATOM 4520 C C . ASP B 1 142 ? -14.359 -12.883 -2.982 1 67.75 142 ASP B C 1
ATOM 4522 O O . ASP B 1 142 ? -15.203 -13.727 -3.287 1 67.75 142 ASP B O 1
ATOM 4526 N N . ALA B 1 143 ? -13.531 -12.367 -3.744 1 82.62 143 ALA B N 1
ATOM 4527 C CA . ALA B 1 143 ? -13.742 -12.719 -5.148 1 82.62 143 ALA B CA 1
ATOM 4528 C C . ALA B 1 143 ? -12.57 -13.523 -5.695 1 82.62 143 ALA B C 1
ATOM 4530 O O . ALA B 1 143 ? -11.414 -13.281 -5.336 1 82.62 143 ALA B O 1
ATOM 4531 N N . LEU B 1 144 ? -12.984 -14.578 -6.461 1 92.44 144 LEU B N 1
ATOM 4532 C CA . LEU B 1 144 ? -12.016 -15.367 -7.227 1 92.44 144 LEU B CA 1
ATOM 4533 C C . LEU B 1 144 ? -12.336 -15.312 -8.719 1 92.44 144 LEU B C 1
ATOM 4535 O O . LEU B 1 144 ? -13.5 -15.359 -9.109 1 92.44 144 LEU B O 1
ATOM 4539 N N . TYR B 1 145 ? -11.281 -15.172 -9.484 1 94.25 145 TYR B N 1
ATOM 4540 C CA . TYR B 1 145 ? -11.438 -15.133 -10.938 1 94.25 145 TYR B CA 1
ATOM 4541 C C . TYR B 1 145 ? -10.57 -16.188 -11.602 1 94.25 145 TYR B C 1
ATOM 4543 O O . TYR B 1 145 ? -9.422 -16.406 -11.203 1 94.25 145 TYR B O 1
ATOM 4551 N N . ILE B 1 146 ? -11.18 -16.875 -12.523 1 95.94 146 ILE B N 1
ATOM 4552 C CA . ILE B 1 146 ? -10.414 -17.641 -13.5 1 95.94 146 ILE B CA 1
ATOM 4553 C C . ILE B 1 146 ? -10.172 -16.797 -14.75 1 95.94 146 ILE B C 1
ATOM 4555 O O . ILE B 1 146 ? -11.109 -16.203 -15.305 1 95.94 146 ILE B O 1
ATOM 4559 N N . TYR B 1 147 ? -8.859 -16.75 -15.125 1 95.69 147 TYR B N 1
ATOM 4560 C CA . TYR B 1 147 ? -8.5 -15.797 -16.172 1 95.69 147 TYR B CA 1
ATOM 4561 C C . TYR B 1 147 ? -7.516 -16.422 -17.156 1 95.69 147 TYR B C 1
ATOM 4563 O O . TYR B 1 147 ? -6.531 -17.047 -16.75 1 95.69 147 TYR B O 1
ATOM 4571 N N . ASN B 1 148 ? -7.859 -16.344 -18.391 1 93.19 148 ASN B N 1
ATOM 4572 C CA . ASN B 1 148 ? -6.906 -16.609 -19.469 1 93.19 148 ASN B CA 1
ATOM 4573 C C . ASN B 1 148 ? -6.383 -15.305 -20.078 1 93.19 148 ASN B C 1
ATOM 4575 O O . ASN B 1 148 ? -7.07 -14.664 -20.875 1 93.19 148 ASN B O 1
ATOM 4579 N N . PRO B 1 149 ? -5.254 -14.969 -19.766 1 91.38 149 PRO B N 1
ATOM 4580 C CA . PRO B 1 149 ? -4.762 -13.656 -20.188 1 91.38 149 PRO B CA 1
ATOM 4581 C C . PRO B 1 149 ? -4.57 -13.555 -21.688 1 91.38 149 PRO B C 1
ATOM 4583 O O . PRO B 1 149 ? -4.668 -12.461 -22.266 1 91.38 149 PRO B O 1
ATOM 4586 N N . PHE B 1 150 ? -4.305 -14.586 -22.344 1 86.88 150 PHE B N 1
ATOM 4587 C CA . PHE B 1 150 ? -4.043 -14.539 -23.781 1 86.88 150 PHE B CA 1
ATOM 4588 C C . PHE B 1 150 ? -5.348 -14.562 -24.578 1 86.88 150 PHE B C 1
ATOM 4590 O O . PHE B 1 150 ? -5.461 -13.914 -25.625 1 86.88 150 PHE B O 1
ATOM 4597 N N . ALA B 1 151 ? -6.281 -15.266 -24.078 1 85.25 151 ALA B N 1
ATOM 4598 C CA . ALA B 1 151 ? -7.59 -15.281 -24.719 1 85.25 151 ALA B CA 1
ATOM 4599 C C . ALA B 1 151 ? -8.461 -14.125 -24.234 1 85.25 151 ALA B C 1
ATOM 4601 O O . ALA B 1 151 ? -9.523 -13.859 -24.797 1 85.25 151 ALA B O 1
ATOM 4602 N N . ARG B 1 152 ? -8.125 -13.477 -23.234 1 86.81 152 ARG B N 1
ATOM 4603 C CA . ARG B 1 152 ? -8.844 -12.367 -22.609 1 86.81 152 ARG B CA 1
ATOM 4604 C C . ARG B 1 152 ? -10.219 -12.805 -22.125 1 86.81 152 ARG B C 1
ATOM 4606 O O . ARG B 1 152 ? -11.195 -12.07 -22.281 1 86.81 152 ARG B O 1
ATOM 4613 N N . LYS B 1 153 ? -10.273 -13.984 -21.734 1 89.88 153 LYS B N 1
ATOM 4614 C CA . LYS B 1 153 ? -11.492 -14.523 -21.141 1 89.88 153 LYS B CA 1
ATOM 4615 C C . LYS B 1 153 ? -11.359 -14.672 -19.641 1 89.88 153 LYS B C 1
ATOM 4617 O O . LYS B 1 153 ? -10.273 -14.945 -19.125 1 89.88 153 LYS B O 1
ATOM 4622 N N . TYR B 1 154 ? -12.469 -14.422 -19.016 1 94.12 154 TYR B N 1
ATOM 4623 C CA . TYR B 1 154 ? -12.422 -14.578 -17.562 1 94.12 154 TYR B CA 1
ATOM 4624 C C . TYR B 1 154 ? -13.789 -14.977 -17.016 1 94.12 154 TYR B C 1
ATOM 4626 O O . TYR B 1 154 ? -14.805 -14.82 -17.688 1 94.12 154 TYR B O 1
ATOM 4634 N N . GLN B 1 155 ? -13.781 -15.562 -15.875 1 93.62 155 GLN B N 1
ATOM 4635 C CA . GLN B 1 155 ? -14.977 -15.969 -15.141 1 93.62 155 GLN B CA 1
ATOM 4636 C C . GLN B 1 155 ? -14.828 -15.68 -13.648 1 93.62 155 GLN B C 1
ATOM 4638 O O . GLN B 1 155 ? -13.828 -16.062 -13.039 1 93.62 155 GLN B O 1
ATOM 4643 N N . GLU B 1 156 ? -15.844 -14.953 -13.133 1 93.5 156 GLU B N 1
ATOM 4644 C CA . GLU B 1 156 ? -15.898 -14.766 -11.688 1 93.5 156 GLU B CA 1
ATOM 4645 C C . GLU B 1 156 ? -16.609 -15.93 -11 1 93.5 156 GLU B C 1
ATOM 4647 O O . GLU B 1 156 ? -17.688 -16.344 -11.43 1 93.5 156 GLU B O 1
ATOM 4652 N N . LEU B 1 157 ? -15.977 -16.438 -10.023 1 93.38 157 LEU B N 1
ATOM 4653 C CA . LEU B 1 157 ? -16.594 -17.547 -9.297 1 93.38 157 LEU B CA 1
ATOM 4654 C C . LEU B 1 157 ? -17.625 -17.016 -8.305 1 93.38 157 LEU B C 1
ATOM 4656 O O . LEU B 1 157 ? -17.547 -15.875 -7.848 1 93.38 157 LEU B O 1
ATOM 4660 N N . PRO B 1 158 ? -18.562 -17.875 -8.031 1 90.44 158 PRO B N 1
ATOM 4661 C CA . PRO B 1 158 ? -19.562 -17.453 -7.051 1 90.44 158 PRO B CA 1
ATOM 4662 C C . PRO B 1 158 ? -18.953 -17.203 -5.668 1 90.44 158 PRO B C 1
ATOM 4664 O O . PRO B 1 158 ? -17.891 -17.734 -5.348 1 90.44 158 PRO B O 1
ATOM 4667 N N . LYS B 1 159 ? -19.703 -16.406 -4.914 1 85.25 159 LYS B N 1
ATOM 4668 C CA . LYS B 1 159 ? -19.234 -16.094 -3.566 1 85.25 159 LYS B CA 1
ATOM 4669 C C . LYS B 1 159 ? -19.391 -17.312 -2.648 1 85.25 159 LYS B C 1
ATOM 4671 O O . LYS B 1 159 ? -20.328 -18.094 -2.795 1 85.25 159 LYS B O 1
ATOM 4676 N N . SER B 1 160 ? -18.406 -17.438 -1.884 1 81.81 160 SER B N 1
ATOM 4677 C CA . SER B 1 160 ? -18.422 -18.531 -0.926 1 81.81 160 SER B CA 1
ATOM 4678 C C . SER B 1 160 ? -18.656 -18.031 0.493 1 81.81 160 SE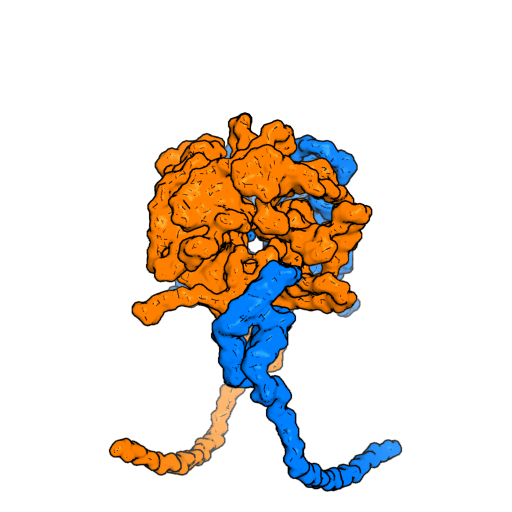R B C 1
ATOM 4680 O O . SER B 1 160 ? -18.781 -16.828 0.716 1 81.81 160 SER B O 1
ATOM 4682 N N . MET B 1 161 ? -18.719 -18.953 1.419 1 78 161 MET B N 1
ATOM 4683 C CA . MET B 1 161 ? -18.906 -18.625 2.828 1 78 161 MET B CA 1
ATOM 4684 C C . MET B 1 161 ? -17.734 -17.797 3.35 1 78 161 MET B C 1
ATOM 4686 O O . MET B 1 161 ? -16.578 -18.078 3.023 1 78 161 MET B O 1
ATOM 4690 N N . GLN B 1 162 ? -18.125 -16.719 4.023 1 76.31 162 GLN B N 1
ATOM 4691 C CA . GLN B 1 162 ? -17.094 -15.852 4.578 1 76.31 162 GLN B CA 1
ATOM 4692 C C . GLN B 1 162 ? -17.219 -15.758 6.098 1 76.31 162 GLN B C 1
ATOM 4694 O O . GLN B 1 162 ? -18.312 -15.82 6.641 1 76.31 162 GLN B O 1
ATOM 4699 N N . TYR B 1 163 ? -16.031 -15.82 6.688 1 68.81 163 TYR B N 1
ATOM 4700 C CA . TYR B 1 163 ? -15.977 -15.648 8.133 1 68.81 163 TYR B CA 1
ATOM 4701 C C . TYR B 1 163 ? -15.289 -14.336 8.492 1 68.81 163 TYR B C 1
ATOM 4703 O O . TYR B 1 163 ? -14.531 -13.781 7.695 1 68.81 163 TYR B O 1
ATOM 4711 N N . LEU B 1 164 ? -15.562 -13.93 9.719 1 62.34 164 LEU B N 1
ATOM 4712 C CA . LEU B 1 164 ? -14.852 -12.766 10.227 1 62.34 164 LEU B CA 1
ATOM 4713 C C . LEU B 1 164 ? -13.414 -13.117 10.594 1 62.34 164 LEU B C 1
ATOM 4715 O O . LEU B 1 164 ? -13.164 -14.18 11.164 1 62.34 164 LEU B O 1
ATOM 4719 N N . HIS B 1 165 ? -12.469 -12.391 10.344 1 60.91 165 HIS B N 1
ATOM 4720 C CA . HIS B 1 165 ? -11.055 -12.57 10.672 1 60.91 165 HIS B CA 1
ATOM 4721 C C . HIS B 1 165 ? -10.531 -13.898 10.133 1 60.91 165 HIS B C 1
ATOM 4723 O O . HIS B 1 165 ? -10.023 -14.727 10.898 1 60.91 165 HIS B O 1
ATOM 4729 N N . GLN B 1 166 ? -10.75 -14.086 8.977 1 74.38 166 GLN B N 1
ATOM 4730 C CA . GLN B 1 166 ? -10.359 -15.352 8.359 1 74.38 166 GLN B CA 1
ATOM 4731 C C . GLN B 1 166 ? -9 -15.227 7.684 1 74.38 166 GLN B C 1
ATOM 4733 O O . GLN B 1 166 ? -8.609 -14.148 7.238 1 74.38 166 GLN B O 1
ATOM 4738 N N . GLU B 1 167 ? -8.258 -16.344 7.809 1 78.38 167 GLU B N 1
ATOM 4739 C CA . GLU B 1 167 ? -7.078 -16.578 6.977 1 78.38 167 GLU B CA 1
ATOM 4740 C C . GLU B 1 167 ? -7.371 -17.578 5.867 1 78.38 167 GLU B C 1
ATOM 4742 O O . GLU B 1 167 ? -7.953 -18.641 6.117 1 78.38 167 GLU B O 1
ATOM 4747 N N . LEU B 1 168 ? -6.945 -17.234 4.684 1 85 168 LEU B N 1
ATOM 4748 C CA . LEU B 1 168 ? -7.34 -18.047 3.539 1 85 168 LEU B CA 1
ATOM 4749 C C . LEU B 1 168 ? -6.117 -18.672 2.871 1 85 168 LEU B C 1
ATOM 4751 O O . LEU B 1 168 ? -5.078 -18.016 2.742 1 85 168 LEU B O 1
ATOM 4755 N N . VAL B 1 169 ? -6.277 -19.906 2.525 1 89.38 169 VAL B N 1
ATOM 4756 C CA . VAL B 1 169 ? -5.34 -20.609 1.656 1 89.38 169 VAL B CA 1
ATOM 4757 C C . VAL B 1 169 ? -6.074 -21.156 0.432 1 89.38 169 VAL B C 1
ATOM 4759 O O . VAL B 1 169 ? -7.117 -21.797 0.562 1 89.38 169 VAL B O 1
ATOM 4762 N N . PHE B 1 170 ? -5.5 -20.891 -0.736 1 91.94 170 PHE B N 1
ATOM 4763 C CA . PHE B 1 170 ? -6.164 -21.312 -1.967 1 91.94 170 PHE B CA 1
ATOM 4764 C C . PHE B 1 170 ? -5.309 -22.328 -2.721 1 91.94 170 PHE B C 1
ATOM 4766 O O . PHE B 1 170 ? -4.094 -22.391 -2.529 1 91.94 170 PHE B O 1
ATOM 4773 N N . GLY B 1 171 ? -5.961 -23.078 -3.521 1 94.31 171 GLY B N 1
ATOM 4774 C CA . GLY B 1 171 ? -5.367 -23.969 -4.512 1 94.31 171 GLY B CA 1
ATOM 4775 C C . GLY B 1 171 ? -6.168 -24.047 -5.797 1 94.31 171 GLY B C 1
ATOM 4776 O O . GLY B 1 171 ? -7.398 -23.969 -5.773 1 94.31 171 GLY B O 1
ATOM 4777 N N . PHE B 1 172 ? -5.422 -24.203 -6.895 1 95.69 172 PHE B N 1
ATOM 4778 C CA . PHE B 1 172 ? -6.035 -24.328 -8.211 1 95.69 172 PHE B CA 1
ATOM 4779 C C . PHE B 1 172 ? -5.305 -25.359 -9.055 1 95.69 172 PHE B C 1
ATOM 4781 O O . PHE B 1 172 ? -4.07 -25.391 -9.07 1 95.69 172 PHE B O 1
ATOM 4788 N N . GLY B 1 173 ? -6.121 -26.172 -9.656 1 95.88 173 GLY B N 1
ATOM 4789 C CA . GLY B 1 173 ? -5.465 -27.172 -10.484 1 95.88 173 GLY B CA 1
ATOM 4790 C C . GLY B 1 173 ? -6.43 -27.953 -11.359 1 95.88 173 GLY B C 1
ATOM 4791 O O . GLY B 1 173 ? -7.645 -27.734 -11.305 1 95.88 173 GLY B O 1
ATOM 4792 N N . PHE B 1 174 ? -5.832 -28.797 -12.211 1 94.62 174 PHE B N 1
ATOM 4793 C CA . PHE B 1 174 ? -6.516 -29.672 -13.148 1 94.62 174 PHE B CA 1
ATOM 4794 C C . PHE B 1 174 ? -6.113 -31.125 -12.922 1 94.62 174 PHE B C 1
ATOM 4796 O O . PHE B 1 174 ? -4.941 -31.422 -12.695 1 94.62 174 PHE B O 1
ATOM 4803 N N . HIS B 1 175 ? -7.117 -31.953 -12.977 1 95.06 175 HIS B N 1
ATOM 4804 C CA . HIS B 1 175 ? -6.816 -33.375 -12.906 1 95.06 175 HIS B CA 1
ATOM 4805 C C . HIS B 1 175 ? -6.926 -34.031 -14.281 1 95.06 175 HIS B C 1
ATOM 4807 O O . HIS B 1 175 ? -7.984 -34 -14.906 1 95.06 175 HIS B O 1
ATOM 4813 N N . PRO B 1 176 ? -5.91 -34.719 -14.664 1 90.5 176 PRO B N 1
ATOM 4814 C CA . PRO B 1 176 ? -5.879 -35.25 -16.016 1 90.5 176 PRO B CA 1
ATOM 4815 C C . PRO B 1 176 ? -6.855 -36.406 -16.219 1 90.5 176 PRO B C 1
ATOM 4817 O O . PRO B 1 176 ? -7.309 -36.656 -17.344 1 90.5 176 PRO B O 1
ATOM 4820 N N . THR B 1 177 ? -7.176 -37.125 -15.203 1 92.38 177 THR B N 1
ATOM 4821 C CA . THR B 1 177 ? -8.07 -38.281 -15.336 1 92.38 177 THR B CA 1
ATOM 4822 C C . THR B 1 177 ? -9.531 -37.812 -15.359 1 92.38 177 THR B C 1
ATOM 4824 O O . THR B 1 177 ? -10.297 -38.219 -16.234 1 92.38 177 THR B O 1
ATOM 4827 N N . THR B 1 178 ? -9.883 -37 -14.398 1 92.69 178 THR B N 1
ATOM 4828 C CA . THR B 1 178 ? -11.258 -36.531 -14.32 1 92.69 178 THR B CA 1
ATOM 4829 C C . THR B 1 178 ? -11.492 -35.375 -15.305 1 92.69 178 THR B C 1
ATOM 4831 O O . THR B 1 178 ? -12.641 -35.031 -15.609 1 92.69 178 THR B O 1
ATOM 4834 N N . MET B 1 179 ? -10.438 -34.781 -15.812 1 91.19 179 MET B N 1
ATOM 4835 C CA . MET B 1 179 ? -10.484 -33.688 -16.766 1 91.19 179 MET B CA 1
ATOM 4836 C C . MET B 1 179 ? -11.258 -32.5 -16.188 1 91.19 179 MET B C 1
ATOM 4838 O O . MET B 1 179 ? -12.047 -31.875 -16.891 1 91.19 179 MET B O 1
ATOM 4842 N N . GLU B 1 180 ? -11.117 -32.281 -14.891 1 93.75 180 GLU B N 1
ATOM 4843 C CA . GLU B 1 180 ? -11.82 -31.203 -14.211 1 93.75 180 GLU B CA 1
ATOM 4844 C C . GLU B 1 180 ? -10.836 -30.203 -13.586 1 93.75 180 GLU B C 1
ATOM 4846 O O . GLU B 1 180 ? -9.789 -30.609 -13.078 1 93.75 180 GLU B O 1
ATOM 4851 N N . TYR B 1 181 ? -11.312 -28.969 -13.711 1 95.69 181 TYR B N 1
ATOM 4852 C CA . TYR B 1 181 ? -10.633 -27.922 -12.945 1 95.69 181 TYR B CA 1
ATOM 4853 C C . TYR B 1 181 ? -11.297 -27.703 -11.594 1 95.69 181 TYR B C 1
ATOM 4855 O O . TYR B 1 181 ? -12.531 -27.703 -11.5 1 95.69 181 TYR B O 1
ATOM 4863 N N . LYS B 1 182 ? -10.453 -27.562 -10.602 1 96.38 182 LYS B N 1
ATOM 4864 C CA . LYS B 1 182 ? -11.016 -27.312 -9.281 1 96.38 182 LYS B CA 1
ATOM 4865 C C . LYS B 1 182 ? -10.25 -26.219 -8.547 1 96.38 182 LYS B C 1
ATOM 4867 O O . LYS B 1 182 ? -9.039 -26.062 -8.742 1 96.38 182 LYS B O 1
ATOM 4872 N N . VAL B 1 183 ? -11 -25.484 -7.793 1 95.31 183 VAL B N 1
ATOM 4873 C CA . VAL B 1 183 ? -10.43 -24.516 -6.859 1 95.31 183 VAL B CA 1
ATOM 4874 C C . VAL B 1 183 ? -10.695 -24.969 -5.426 1 95.31 183 VAL B C 1
ATOM 4876 O O . VAL B 1 183 ? -11.828 -25.328 -5.082 1 95.31 183 VAL B O 1
ATOM 4879 N N . VAL B 1 184 ? -9.625 -24.984 -4.641 1 94.56 184 VAL B N 1
ATOM 4880 C CA . VAL B 1 184 ? -9.742 -25.359 -3.234 1 94.56 184 VAL B CA 1
ATOM 4881 C C . VAL B 1 184 ? -9.531 -24.141 -2.354 1 94.56 184 VAL B C 1
ATOM 4883 O O . VAL B 1 184 ? -8.562 -23.391 -2.529 1 94.56 184 VAL B O 1
ATOM 4886 N N . LYS B 1 185 ? -10.445 -23.938 -1.453 1 92.5 185 LYS B N 1
ATOM 4887 C CA . LYS B 1 185 ? -10.383 -22.844 -0.49 1 92.5 185 LYS B CA 1
ATOM 4888 C C . LYS B 1 185 ? -10.383 -23.375 0.942 1 92.5 185 LYS B C 1
ATOM 4890 O O . LYS B 1 185 ? -11.305 -24.062 1.356 1 92.5 185 LYS B O 1
ATOM 4895 N N . ILE B 1 186 ? -9.336 -23.047 1.643 1 91.5 186 ILE B N 1
ATOM 4896 C CA . ILE B 1 186 ? -9.242 -23.422 3.047 1 91.5 186 ILE B CA 1
ATOM 4897 C C . ILE B 1 186 ? -9.344 -22.188 3.928 1 91.5 186 ILE B C 1
ATOM 4899 O O . ILE B 1 186 ? -8.531 -21.266 3.816 1 91.5 186 ILE B O 1
ATOM 4903 N N . ILE B 1 187 ? -10.305 -22.234 4.832 1 88.69 187 ILE B N 1
ATOM 4904 C CA . ILE B 1 187 ? -10.594 -21.078 5.68 1 88.69 187 ILE B CA 1
ATOM 4905 C C . ILE B 1 187 ? -10.25 -21.406 7.129 1 88.69 187 ILE B C 1
ATOM 4907 O O . ILE B 1 187 ? -10.758 -22.375 7.695 1 88.69 187 ILE B O 1
ATOM 4911 N N . TYR B 1 188 ? -9.328 -20.547 7.645 1 84.88 188 TYR B N 1
ATOM 4912 C CA . TYR B 1 188 ? -9.055 -20.609 9.078 1 84.88 188 TYR B CA 1
ATOM 4913 C C . TYR B 1 188 ? -9.703 -19.438 9.805 1 84.88 188 TYR B C 1
ATOM 4915 O O . TYR B 1 188 ? -9.555 -18.297 9.391 1 84.88 188 TYR B O 1
ATOM 4923 N N . TYR B 1 189 ? -10.492 -19.641 10.789 1 80.25 189 TYR B N 1
ATOM 4924 C CA . TYR B 1 189 ? -11.18 -18.547 11.477 1 80.25 189 TYR B CA 1
ATOM 4925 C C . TYR B 1 189 ? -11.242 -18.812 12.977 1 80.25 189 TYR B C 1
ATOM 4927 O O . TYR B 1 189 ? -11.133 -19.953 13.422 1 80.25 189 TYR B O 1
ATOM 4935 N N . LYS B 1 190 ? -11.188 -17.531 13.719 1 72.88 190 LYS B N 1
ATOM 4936 C CA . LYS B 1 190 ? -11.281 -17.625 15.172 1 72.88 190 LYS B CA 1
ATOM 4937 C C . LYS B 1 190 ? -12.742 -17.578 15.633 1 72.88 190 LYS B C 1
ATOM 4939 O O . LYS B 1 190 ? -13.57 -16.922 15.008 1 72.88 190 LYS B O 1
ATOM 4944 N N . ASN B 1 191 ? -13.133 -18.375 16.516 1 61.66 191 ASN B N 1
ATOM 4945 C CA . ASN B 1 191 ? -14.461 -18.297 17.109 1 61.66 191 ASN B CA 1
ATOM 4946 C C . ASN B 1 191 ? -14.648 -17 17.906 1 61.66 191 ASN B C 1
ATOM 4948 O O . ASN B 1 191 ? -13.75 -16.578 18.625 1 61.66 191 ASN B O 1
ATOM 4952 N N . SER B 1 192 ? -15.398 -15.977 17.391 1 53 192 SER B N 1
ATOM 4953 C CA . SER B 1 192 ? -15.734 -14.695 18 1 53 192 SER B CA 1
ATOM 4954 C C . SER B 1 192 ? -15.75 -14.781 19.516 1 53 192 SER B C 1
ATOM 4956 O O . SER B 1 192 ? -15.516 -13.781 20.203 1 53 192 SER B O 1
ATOM 4958 N N . ASP B 1 193 ? -16.547 -15.664 20.125 1 48.06 193 ASP B N 1
ATOM 4959 C CA . ASP B 1 193 ? -16.875 -15.539 21.547 1 48.06 193 ASP B CA 1
ATOM 4960 C C . ASP B 1 193 ? -15.594 -15.422 22.375 1 48.06 193 ASP B C 1
ATOM 4962 O O . ASP B 1 193 ? -15.656 -15.078 23.562 1 48.06 193 ASP B O 1
ATOM 4966 N N . ARG B 1 194 ? -14.656 -16.219 22.25 1 43.34 194 ARG B N 1
ATOM 4967 C CA . ARG B 1 194 ? -13.609 -16.156 23.266 1 43.34 194 ARG B CA 1
ATOM 4968 C C . ARG B 1 194 ? -12.672 -14.969 23.016 1 43.34 194 ARG B C 1
ATOM 4970 O O . ARG B 1 194 ? -11.781 -15.047 22.172 1 43.34 194 ARG B O 1
ATOM 4977 N N . CYS B 1 195 ? -13.18 -13.844 23.172 1 37.31 195 CYS B N 1
ATOM 4978 C CA . CYS B 1 195 ? -12.516 -12.547 23.125 1 37.31 195 CYS B CA 1
ATOM 4979 C C . CYS B 1 195 ? -11.102 -12.633 23.688 1 37.31 195 CYS B C 1
ATOM 4981 O O . CYS B 1 195 ? -10.43 -11.609 23.859 1 37.31 195 CYS B O 1
ATOM 4983 N N . TYR B 1 196 ? -11.016 -13.508 24.922 1 34.72 196 TYR B N 1
ATOM 4984 C CA . TYR B 1 196 ? -9.93 -13.164 25.844 1 34.72 196 TYR B CA 1
ATOM 4985 C C . TYR B 1 196 ? -8.648 -12.859 25.078 1 34.72 196 TYR B C 1
ATOM 4987 O O . TYR B 1 196 ? -8.477 -13.289 23.938 1 34.72 196 TYR B O 1
ATOM 4995 N N . ARG B 1 197 ? -7.641 -12.188 25.828 1 35.97 197 ARG B N 1
ATOM 4996 C CA . ARG B 1 197 ? -6.305 -11.602 25.828 1 35.97 197 ARG B CA 1
ATOM 4997 C C . ARG B 1 197 ? -5.344 -12.43 24.984 1 35.97 197 ARG B C 1
ATOM 4999 O O . ARG B 1 197 ? -4.184 -12.055 24.812 1 35.97 197 ARG B O 1
ATOM 5006 N N . ARG B 1 198 ? -5.465 -13.867 25.266 1 34 198 ARG B N 1
ATOM 5007 C CA . ARG B 1 198 ? -4.188 -14.562 25.141 1 34 198 ARG B CA 1
ATOM 5008 C C . ARG B 1 198 ? -3.654 -14.469 23.719 1 34 198 ARG B C 1
ATOM 5010 O O . ARG B 1 198 ? -4.414 -14.211 22.781 1 34 198 ARG B O 1
ATOM 5017 N N . THR B 1 199 ? -2.512 -14.977 23.656 1 37.69 199 THR B N 1
ATOM 5018 C CA . THR B 1 199 ? -1.489 -15.188 22.625 1 37.69 199 THR B CA 1
ATOM 5019 C C . THR B 1 199 ? -2.104 -15.766 21.359 1 37.69 199 THR B C 1
ATOM 5021 O O . THR B 1 199 ? -2.949 -16.656 21.422 1 37.69 199 THR B O 1
ATOM 5024 N N . PHE B 1 200 ? -2.371 -15.125 20.344 1 40.62 200 PHE B N 1
ATOM 5025 C CA . PHE B 1 200 ? -2.514 -15.602 18.984 1 40.62 200 PHE B CA 1
ATOM 5026 C C . PHE B 1 200 ? -2.082 -17.062 18.859 1 40.62 200 PHE B C 1
ATOM 5028 O O . PHE B 1 200 ? -0.964 -17.344 18.438 1 40.62 200 PHE B O 1
ATOM 5035 N N . ARG B 1 201 ? -2.27 -17.844 19.844 1 42.56 201 ARG B N 1
ATOM 5036 C CA . ARG B 1 201 ? -1.896 -19.203 19.516 1 42.56 201 ARG B CA 1
ATOM 5037 C C . ARG B 1 201 ? -2.676 -19.703 18.312 1 42.56 201 ARG B C 1
ATOM 5039 O O . ARG B 1 201 ? -3.908 -19.688 18.312 1 42.56 201 ARG B O 1
ATOM 5046 N N . ILE B 1 202 ? -2.227 -19.781 17.188 1 49.22 202 ILE B N 1
ATOM 5047 C CA . ILE B 1 202 ? -2.559 -20.453 15.938 1 49.22 202 ILE B CA 1
ATOM 5048 C C . ILE B 1 202 ? -3.355 -21.719 16.234 1 49.22 202 ILE B C 1
ATOM 5050 O O . ILE B 1 202 ? -4.199 -22.141 15.445 1 49.22 202 ILE B O 1
ATOM 5054 N N . THR B 1 203 ? -3.301 -22.25 17.547 1 53 203 THR B N 1
ATOM 5055 C CA . THR B 1 203 ? -3.811 -23.578 17.828 1 53 203 THR B CA 1
ATOM 5056 C C . THR B 1 203 ? -5.336 -23.578 17.875 1 53 203 THR B C 1
ATOM 5058 O O . THR B 1 203 ? -5.969 -24.641 17.781 1 53 203 THR B O 1
ATOM 5061 N N . ASN B 1 204 ? -5.93 -22.469 17.969 1 59.88 204 ASN B N 1
ATOM 5062 C CA . ASN B 1 204 ? -7.363 -22.609 18.203 1 59.88 204 ASN B CA 1
ATOM 5063 C C . ASN B 1 204 ? -8.18 -22.094 17.031 1 59.88 204 ASN B C 1
ATOM 5065 O O . ASN B 1 204 ? -9.297 -21.594 17.219 1 59.88 204 ASN B O 1
ATOM 5069 N N . MET B 1 205 ? -7.566 -22.328 15.953 1 72.25 205 MET B N 1
ATOM 5070 C CA . MET B 1 205 ? -8.359 -21.859 14.82 1 72.25 205 MET B CA 1
ATOM 5071 C C . MET B 1 205 ? -9.219 -22.984 14.258 1 72.25 205 MET B C 1
ATOM 5073 O O . MET B 1 205 ? -8.766 -24.125 14.156 1 72.25 205 MET B O 1
ATOM 5077 N N . ASN B 1 206 ? -10.531 -22.75 14.102 1 82.88 206 ASN B N 1
ATOM 5078 C CA . ASN B 1 206 ? -11.375 -23.625 13.297 1 82.88 206 ASN B CA 1
ATOM 5079 C C . ASN B 1 206 ? -11.039 -23.516 11.812 1 82.88 206 ASN B C 1
ATOM 5081 O O . ASN B 1 206 ? -10.398 -22.547 11.391 1 82.88 206 ASN B O 1
ATOM 5085 N N . SER B 1 207 ? -11.242 -24.656 11.219 1 88.38 207 SER B N 1
ATOM 5086 C CA . SER B 1 207 ? -10.961 -24.625 9.789 1 88.38 207 SER B CA 1
ATOM 5087 C C . SER B 1 207 ? -12.133 -25.156 8.977 1 88.38 207 SER B C 1
ATOM 5089 O O . SER B 1 207 ? -12.961 -25.906 9.508 1 88.38 207 SER B O 1
ATOM 5091 N N . GLU B 1 208 ? -12.312 -24.688 7.789 1 91 208 GLU B N 1
ATOM 5092 C CA . GLU B 1 208 ? -13.297 -25.141 6.812 1 91 208 GLU B CA 1
ATOM 5093 C C . GLU B 1 208 ? -12.695 -25.219 5.414 1 91 208 GLU B C 1
ATOM 5095 O O . GLU B 1 208 ? -12.039 -24.266 4.969 1 91 208 GLU B O 1
ATOM 5100 N N . VAL B 1 209 ? -12.969 -26.406 4.82 1 93.5 209 VAL B N 1
ATOM 5101 C CA . VAL B 1 209 ? -12.477 -26.578 3.457 1 93.5 209 VAL B CA 1
ATOM 5102 C C . VAL B 1 209 ? -13.633 -26.5 2.471 1 93.5 209 VAL B C 1
ATOM 5104 O O . VAL B 1 209 ? -14.648 -27.188 2.635 1 93.5 209 VAL B O 1
ATOM 5107 N N . GLN B 1 210 ? -13.484 -25.672 1.433 1 94.19 210 GLN B N 1
ATOM 5108 C CA . GLN B 1 210 ? -14.461 -25.531 0.357 1 94.19 210 GLN B CA 1
ATOM 5109 C C . GLN B 1 210 ? -13.828 -25.828 -1.001 1 94.19 210 GLN B C 1
ATOM 5111 O O . GLN B 1 210 ? -12.695 -25.438 -1.262 1 94.19 210 GLN B O 1
ATOM 5116 N N . ILE B 1 211 ? -14.625 -26.547 -1.774 1 96 211 ILE B N 1
ATOM 5117 C CA . ILE B 1 211 ? -14.125 -26.906 -3.098 1 96 211 ILE B CA 1
ATOM 5118 C C . ILE B 1 211 ? -15.109 -26.422 -4.164 1 96 211 ILE B C 1
ATOM 5120 O O . ILE B 1 211 ? -16.328 -26.547 -3.998 1 96 211 ILE B O 1
ATOM 5124 N N . PHE B 1 212 ? -14.602 -25.938 -5.242 1 96.06 212 PHE B N 1
ATOM 5125 C CA . PHE B 1 212 ? -15.391 -25.531 -6.402 1 96.06 212 PHE B CA 1
ATOM 5126 C C . PHE B 1 212 ? -14.883 -26.219 -7.668 1 96.06 212 PHE B C 1
ATOM 5128 O O . PHE B 1 212 ? -13.711 -26.078 -8.016 1 96.06 212 PHE B O 1
ATOM 5135 N N . THR B 1 213 ? -15.719 -26.891 -8.25 1 95 213 THR B N 1
ATOM 5136 C CA . THR B 1 213 ? -15.414 -27.469 -9.555 1 95 213 THR B CA 1
ATOM 5137 C C . THR B 1 213 ? -15.906 -26.562 -10.68 1 95 213 THR B C 1
ATOM 5139 O O . THR B 1 213 ? -17.078 -26.172 -10.711 1 95 213 THR B O 1
ATOM 5142 N N . LEU B 1 214 ? -14.977 -26.234 -11.516 1 93.5 214 LEU B N 1
ATOM 5143 C CA . LEU B 1 214 ? -15.375 -25.359 -12.609 1 93.5 214 LEU B CA 1
ATOM 5144 C C . LEU B 1 214 ? -16.469 -26 -13.453 1 93.5 214 LEU B C 1
ATOM 5146 O O . LEU B 1 214 ? -16.375 -27.172 -13.82 1 93.5 214 LEU B O 1
ATOM 5150 N N . GLY B 1 215 ? -17.406 -25.203 -13.828 1 87.5 215 GLY B N 1
ATOM 5151 C CA . GLY B 1 215 ? -18.594 -25.719 -14.508 1 87.5 215 GLY B CA 1
ATOM 5152 C C . GLY B 1 215 ? -19.781 -25.922 -13.578 1 87.5 215 GLY B C 1
ATOM 5153 O O . GLY B 1 215 ? -20.922 -26.016 -14.023 1 87.5 215 GLY B O 1
ATOM 5154 N N . SER B 1 216 ? -19.422 -25.984 -12.289 1 88.44 216 SER B N 1
ATOM 5155 C CA . SER B 1 216 ? -20.484 -26.094 -11.297 1 88.44 216 SER B CA 1
ATOM 5156 C C . SER B 1 216 ? -21.016 -24.703 -10.922 1 88.44 216 SER B C 1
ATOM 5158 O O . SER B 1 216 ? -20.469 -23.688 -11.336 1 88.44 216 SER B O 1
ATOM 5160 N N . SER B 1 217 ? -22.109 -24.719 -10.117 1 87.75 217 SER B N 1
ATOM 5161 C CA . SER B 1 217 ? -22.734 -23.453 -9.781 1 87.75 217 SER B CA 1
ATOM 5162 C C . SER B 1 217 ? -22.438 -23.062 -8.336 1 87.75 217 SER B C 1
ATOM 5164 O O . SER B 1 217 ? -22.672 -21.922 -7.941 1 87.75 217 SER B O 1
ATOM 5166 N N . SER B 1 218 ? -21.922 -24.062 -7.605 1 91.06 218 SER B N 1
ATOM 5167 C CA . SER B 1 218 ? -21.797 -23.719 -6.195 1 91.06 218 SER B CA 1
ATOM 5168 C C . SER B 1 218 ? -20.547 -24.359 -5.586 1 91.06 218 SER B C 1
ATOM 5170 O O . SER B 1 218 ? -20.016 -25.328 -6.129 1 91.06 218 SER B O 1
ATOM 5172 N N . TRP B 1 219 ? -20.234 -23.781 -4.488 1 94.19 219 TRP B N 1
ATOM 5173 C CA . TRP B 1 219 ? -19.156 -24.312 -3.674 1 94.19 219 TRP B CA 1
ATOM 5174 C C . TRP B 1 219 ? -19.641 -25.484 -2.82 1 94.19 219 TRP B C 1
ATOM 5176 O O . TRP B 1 219 ? -20.766 -25.453 -2.305 1 94.19 219 TRP B O 1
ATOM 5186 N N . ARG B 1 220 ? -18.812 -26.484 -2.607 1 94.94 220 ARG B N 1
ATOM 5187 C CA . ARG B 1 220 ? -19.094 -27.625 -1.726 1 94.94 220 ARG B CA 1
ATOM 5188 C C . ARG B 1 220 ? -18.203 -27.578 -0.49 1 94.94 220 ARG B C 1
ATOM 5190 O O . ARG B 1 220 ? -17 -27.297 -0.588 1 94.94 220 ARG B O 1
ATOM 5197 N N . SER B 1 221 ? -18.75 -27.875 0.657 1 92.88 221 SER B N 1
ATOM 5198 C CA . SER B 1 221 ? -17.984 -27.922 1.901 1 92.88 221 SER B CA 1
ATOM 5199 C C . SER B 1 221 ? -17.453 -29.312 2.174 1 92.88 221 SER B C 1
ATOM 5201 O O . SER B 1 221 ? -18.172 -30.312 2.014 1 92.88 221 SER B O 1
ATOM 5203 N N . MET B 1 222 ? -16.203 -29.422 2.555 1 92 222 MET B N 1
ATOM 5204 C CA . MET B 1 222 ? -15.578 -30.703 2.844 1 92 222 MET B CA 1
ATOM 5205 C C . MET B 1 222 ? -15.328 -30.875 4.34 1 92 222 MET B C 1
ATOM 5207 O O . MET B 1 222 ? -14.781 -31.891 4.777 1 92 222 MET B O 1
ATOM 5211 N N . GLY B 1 223 ? -15.641 -29.844 5.09 1 88.75 223 GLY B N 1
ATOM 5212 C CA . GLY B 1 223 ? -15.43 -29.906 6.527 1 88.75 223 GLY B CA 1
ATOM 5213 C C . GLY B 1 223 ? -14.109 -29.312 6.961 1 88.75 223 GLY B C 1
ATOM 5214 O O . GLY B 1 223 ? -13.617 -28.359 6.348 1 88.75 223 GLY B O 1
ATOM 5215 N N . LYS B 1 224 ? -13.547 -29.844 8.07 1 86.94 224 LYS B N 1
ATOM 5216 C CA . LYS B 1 224 ? -12.375 -29.25 8.703 1 86.94 224 LYS B CA 1
ATOM 5217 C C . LYS B 1 224 ? -11.086 -29.719 8.016 1 86.94 224 LYS B C 1
ATOM 5219 O O . LYS B 1 224 ? -11.008 -30.844 7.52 1 86.94 224 LYS B O 1
ATOM 5224 N N . ALA B 1 225 ? -10.219 -28.812 7.977 1 83.69 225 ALA B N 1
ATOM 5225 C CA . ALA B 1 225 ? -8.883 -29.156 7.504 1 83.69 225 ALA B CA 1
ATOM 5226 C C . ALA B 1 225 ? -8.039 -29.766 8.625 1 83.69 225 ALA B C 1
ATOM 5228 O O . ALA B 1 225 ? -8.094 -29.297 9.766 1 83.69 225 ALA B O 1
ATOM 5229 N N . ALA B 1 226 ? -7.359 -30.781 8.305 1 76.25 226 ALA B N 1
ATOM 5230 C CA . ALA B 1 226 ? -6.586 -31.484 9.32 1 76.25 226 ALA B CA 1
ATOM 5231 C C . ALA B 1 226 ? -5.293 -30.75 9.641 1 76.25 226 ALA B C 1
ATOM 5233 O O . ALA B 1 226 ? -4.691 -30.953 10.695 1 76.25 226 ALA B O 1
ATOM 5234 N N . HIS B 1 227 ? -4.867 -29.906 8.797 1 81.44 227 HIS B N 1
ATOM 5235 C CA . HIS B 1 227 ? -3.566 -29.266 8.969 1 81.44 227 HIS B CA 1
ATOM 5236 C C . HIS B 1 227 ? -3.672 -27.75 8.797 1 81.44 227 HIS B C 1
ATOM 5238 O O . HIS B 1 227 ? -4.566 -27.266 8.102 1 81.44 227 HIS B O 1
ATOM 5244 N N . HIS B 1 228 ? -2.758 -27.109 9.438 1 84.12 228 HIS B N 1
ATOM 5245 C CA . HIS B 1 228 ? -2.637 -25.672 9.227 1 84.12 228 HIS B CA 1
ATOM 5246 C C . HIS B 1 228 ? -1.58 -25.359 8.172 1 84.12 228 HIS B C 1
ATOM 5248 O O . HIS B 1 228 ? -0.382 -25.5 8.43 1 84.12 228 HIS B O 1
ATOM 5254 N N . LEU B 1 229 ? -2.098 -24.891 7.059 1 86.44 229 LEU B N 1
ATOM 5255 C CA . LEU B 1 229 ? -1.233 -24.703 5.898 1 86.44 229 LEU B CA 1
ATOM 5256 C C . LEU B 1 229 ? -0.718 -23.266 5.828 1 86.44 229 LEU B C 1
ATOM 5258 O O . LEU B 1 229 ? -1.392 -22.344 6.285 1 86.44 229 LEU B O 1
ATOM 5262 N N . LEU B 1 230 ? 0.454 -23.109 5.309 1 78 230 LEU B N 1
ATOM 5263 C CA . LEU B 1 230 ? 1.041 -21.781 5.102 1 78 230 LEU B CA 1
ATOM 5264 C C . LEU B 1 230 ? 0.372 -21.062 3.934 1 78 230 LEU B C 1
ATOM 5266 O O . LEU B 1 230 ? 0.076 -21.688 2.908 1 78 230 LEU B O 1
ATOM 5270 N N . GLN B 1 231 ? 0.008 -19.609 4.105 1 68.56 231 GLN B N 1
ATOM 5271 C CA . GLN B 1 231 ? -0.617 -18.797 3.074 1 68.56 231 GLN B CA 1
ATOM 5272 C C . GLN B 1 231 ? 0.391 -18.391 1.998 1 68.56 231 GLN B C 1
ATOM 5274 O O . GLN B 1 231 ? 0.008 -18.047 0.88 1 68.56 231 GLN B O 1
ATOM 5279 N N . GLY B 1 232 ? 1.411 -18.969 1.685 1 59.56 232 GLY B N 1
ATOM 5280 C CA . GLY B 1 232 ? 2.424 -18.469 0.767 1 59.56 232 GLY B CA 1
ATOM 5281 C C . GLY B 1 232 ? 2.119 -18.797 -0.685 1 59.56 232 GLY B C 1
ATOM 5282 O O . GLY B 1 232 ? 1.104 -19.422 -0.989 1 59.56 232 GLY B O 1
ATOM 5283 N N . PRO B 1 233 ? 2.758 -17.969 -1.616 1 56.81 233 PRO B N 1
ATOM 5284 C CA . PRO B 1 233 ? 2.58 -18.078 -3.066 1 56.81 233 PRO B CA 1
ATOM 5285 C C . PRO B 1 233 ? 2.746 -19.516 -3.572 1 56.81 233 PRO B C 1
ATOM 5287 O O . PRO B 1 233 ? 2.715 -19.75 -4.785 1 56.81 233 PRO B O 1
ATOM 5290 N N . SER B 1 234 ? 2.701 -20.531 -2.75 1 64.25 234 SER B N 1
ATOM 5291 C CA . SER B 1 234 ? 3.494 -21.578 -3.363 1 64.25 234 SER B CA 1
ATOM 5292 C C . SER B 1 234 ? 2.699 -22.875 -3.465 1 64.25 234 SER B C 1
ATOM 5294 O O . SER B 1 234 ? 3.186 -23.938 -3.072 1 64.25 234 SER B O 1
ATOM 5296 N N . GLN B 1 235 ? 1.451 -22.844 -3.9 1 83.06 235 GLN B N 1
ATOM 5297 C CA . GLN B 1 235 ? 0.95 -24.172 -4.191 1 83.06 235 GLN B CA 1
ATOM 5298 C C . GLN B 1 235 ? 1.569 -24.734 -5.473 1 83.06 235 GLN B C 1
ATOM 5300 O O . GLN B 1 235 ? 1.931 -23.969 -6.371 1 83.06 235 GLN B O 1
ATOM 5305 N N . VAL B 1 236 ? 1.798 -26.031 -5.426 1 93 236 VAL B N 1
ATOM 5306 C CA . VAL B 1 236 ? 2.316 -26.688 -6.621 1 93 236 VAL B CA 1
ATOM 5307 C C . VAL B 1 236 ? 1.396 -27.844 -7.02 1 93 236 VAL B C 1
ATOM 5309 O O . VAL B 1 236 ? 0.779 -28.484 -6.16 1 93 236 VAL B O 1
ATOM 5312 N N . LEU B 1 237 ? 1.297 -28.047 -8.305 1 95 237 LEU B N 1
ATOM 5313 C CA . LEU B 1 237 ? 0.453 -29.094 -8.867 1 95 237 LEU B CA 1
ATOM 5314 C C . LEU B 1 237 ? 1.299 -30.172 -9.531 1 95 237 LEU B C 1
ATOM 5316 O O . LEU B 1 237 ? 2.094 -29.891 -10.43 1 95 237 LEU B O 1
ATOM 5320 N N . VAL B 1 238 ? 1.152 -31.406 -9.023 1 94.62 238 VAL B N 1
ATOM 5321 C CA . VAL B 1 238 ? 1.84 -32.531 -9.617 1 94.62 238 VAL B CA 1
ATOM 5322 C C . VAL B 1 238 ? 0.859 -33.688 -9.797 1 94.62 238 VAL B C 1
ATOM 5324 O O . VAL B 1 238 ? 0.229 -34.156 -8.836 1 94.62 238 VAL B O 1
ATOM 5327 N N . LYS B 1 239 ? 0.717 -34.125 -10.961 1 90.94 239 LYS B N 1
ATOM 5328 C CA . LYS B 1 239 ? -0.099 -35.281 -11.297 1 90.94 239 LYS B CA 1
ATOM 5329 C C . LYS B 1 239 ? -1.501 -35.156 -10.711 1 90.94 239 LYS B C 1
ATOM 5331 O O . LYS B 1 239 ? -2.008 -36.125 -10.094 1 90.94 239 LYS B O 1
ATOM 5336 N N . GLY B 1 240 ? -2.029 -34.031 -10.766 1 94.31 240 GLY B N 1
ATOM 5337 C CA . GLY B 1 240 ? -3.404 -33.812 -10.352 1 94.31 240 GLY B CA 1
ATOM 5338 C C . GLY B 1 240 ? -3.543 -33.562 -8.859 1 94.31 240 GLY B C 1
ATOM 5339 O O . GLY B 1 240 ? -4.66 -33.469 -8.344 1 94.31 240 GLY B O 1
ATOM 5340 N N . ARG B 1 241 ? -2.453 -33.438 -8.172 1 96 241 ARG B N 1
ATOM 5341 C CA . ARG B 1 241 ? -2.471 -33.219 -6.738 1 96 241 ARG B CA 1
ATOM 5342 C C . ARG B 1 241 ? -1.899 -31.828 -6.406 1 96 241 ARG B C 1
ATOM 5344 O O . ARG B 1 241 ? -0.889 -31.422 -6.98 1 96 241 ARG B O 1
ATOM 5351 N N . LEU B 1 242 ? -2.605 -31.219 -5.473 1 96.12 242 LEU B N 1
ATOM 5352 C CA . LEU B 1 242 ? -2.098 -29.953 -4.957 1 96.12 242 LEU B CA 1
ATOM 5353 C C . LEU B 1 242 ? -1.239 -30.172 -3.717 1 96.12 242 LEU B C 1
ATOM 5355 O O . LEU B 1 242 ? -1.539 -31.031 -2.896 1 96.12 242 LEU B O 1
ATOM 5359 N N . HIS B 1 243 ? -0.186 -29.375 -3.561 1 95.81 243 HIS B N 1
ATOM 5360 C CA . HIS B 1 243 ? 0.72 -29.531 -2.43 1 95.81 243 HIS B CA 1
ATOM 5361 C C . HIS B 1 243 ? 0.955 -28.203 -1.714 1 95.81 243 HIS B C 1
ATOM 5363 O O . HIS B 1 243 ? 1.102 -27.172 -2.359 1 95.81 243 HIS B O 1
ATOM 5369 N N . TRP B 1 244 ? 0.984 -28.266 -0.351 1 93.81 244 TRP B N 1
ATOM 5370 C CA . TRP B 1 244 ? 1.315 -27.141 0.517 1 93.81 244 TRP B CA 1
ATOM 5371 C C . TRP B 1 244 ? 2.295 -27.562 1.606 1 93.81 244 TRP B C 1
ATOM 5373 O O . TRP B 1 244 ? 2.469 -28.75 1.866 1 93.81 244 TRP B O 1
ATOM 5383 N N . VAL B 1 245 ? 2.914 -26.5 2.184 1 90.25 245 VAL B N 1
ATOM 5384 C CA . VAL B 1 245 ? 3.754 -26.719 3.355 1 90.25 245 VAL B CA 1
ATOM 5385 C C . VAL B 1 245 ? 3.01 -26.281 4.617 1 90.25 245 VAL B C 1
ATOM 5387 O O . VAL B 1 245 ? 2.303 -25.266 4.609 1 90.25 245 VAL B O 1
ATOM 5390 N N . THR B 1 246 ? 3.178 -27 5.688 1 87.31 246 THR B N 1
ATOM 5391 C CA . THR B 1 246 ? 2.502 -26.656 6.938 1 87.31 246 THR B CA 1
ATOM 5392 C C . THR B 1 246 ? 3.32 -25.656 7.746 1 87.31 246 THR B C 1
ATOM 5394 O O . THR B 1 246 ? 4.527 -25.531 7.539 1 87.31 246 THR B O 1
ATOM 5397 N N . TRP B 1 247 ? 2.576 -24.984 8.586 1 80.62 247 TRP B N 1
ATOM 5398 C CA . TRP B 1 247 ? 3.254 -24.188 9.602 1 80.62 247 TRP B CA 1
ATOM 5399 C C . TRP B 1 247 ? 4.066 -25.078 10.539 1 80.62 247 TRP B C 1
ATOM 5401 O O . TRP B 1 247 ? 3.656 -26.188 10.859 1 80.62 247 TRP B O 1
ATOM 5411 N N . PRO B 1 248 ? 5.215 -24.391 10.898 1 71.81 248 PRO B N 1
ATOM 5412 C CA . PRO B 1 248 ? 5.965 -25.203 11.859 1 71.81 248 PRO B CA 1
ATOM 5413 C C . PRO B 1 248 ? 5.305 -25.234 13.242 1 71.81 248 PRO B C 1
ATOM 5415 O O . PRO B 1 248 ? 4.785 -24.219 13.703 1 71.81 248 PRO B O 1
ATOM 5418 N N . ARG B 1 249 ? 4.711 -26.219 13.727 1 63.16 249 ARG B N 1
ATOM 5419 C CA . ARG B 1 249 ? 4.211 -26.344 15.094 1 63.16 249 ARG B CA 1
ATOM 5420 C C . ARG B 1 249 ? 5.355 -26.578 16.078 1 63.16 249 ARG B C 1
ATOM 5422 O O . ARG B 1 249 ? 6.434 -27.016 15.68 1 63.16 249 ARG B O 1
ATOM 5429 N N . ARG B 1 250 ? 4.941 -26.109 17.328 1 58.41 250 ARG B N 1
ATOM 5430 C CA . ARG B 1 250 ? 5.887 -26.375 18.406 1 58.41 250 ARG B CA 1
ATOM 5431 C C . ARG B 1 250 ? 6.352 -27.828 18.391 1 58.41 250 ARG B C 1
ATOM 5433 O O . ARG B 1 250 ? 5.531 -28.734 18.375 1 58.41 250 ARG B O 1
ATOM 5440 N N . TYR B 1 251 ? 7.617 -28.109 18.109 1 56.22 251 TYR B N 1
ATOM 5441 C CA . TYR B 1 251 ? 8.375 -29.344 18.172 1 56.22 251 TYR B CA 1
ATOM 5442 C C . TYR B 1 251 ? 8.078 -30.219 16.953 1 56.22 251 TYR B C 1
ATOM 5444 O O . TYR B 1 251 ? 8.492 -31.375 16.891 1 56.22 251 TYR B O 1
ATOM 5452 N N . LYS B 1 252 ? 7.016 -29.688 16.172 1 63 252 LYS B N 1
ATOM 5453 C CA . LYS B 1 252 ? 6.758 -30.562 15.023 1 63 252 LYS B CA 1
ATOM 5454 C C . LYS B 1 252 ? 7.391 -30 13.75 1 63 252 LYS B C 1
ATOM 5456 O O . LYS B 1 252 ? 7.496 -28.781 13.594 1 63 252 LYS B O 1
ATOM 5461 N N . ARG B 1 253 ? 7.836 -30.953 12.961 1 72.31 253 ARG B N 1
ATOM 5462 C CA . ARG B 1 253 ? 8.484 -30.766 11.664 1 72.31 253 ARG B CA 1
ATOM 5463 C C . ARG B 1 253 ? 7.516 -30.141 10.664 1 72.31 253 ARG B C 1
ATOM 5465 O O . ARG B 1 253 ? 6.297 -30.266 10.812 1 72.31 253 ARG B O 1
ATOM 5472 N N . ARG B 1 254 ? 8.102 -29.391 9.766 1 82.44 254 ARG B N 1
ATOM 5473 C CA . ARG B 1 254 ? 7.32 -28.984 8.602 1 82.44 254 ARG B CA 1
ATOM 5474 C C . ARG B 1 254 ? 6.953 -30.172 7.73 1 82.44 254 ARG B C 1
ATOM 5476 O O . ARG B 1 254 ? 7.766 -31.078 7.543 1 82.44 254 ARG B O 1
ATOM 5483 N N . SER B 1 255 ? 5.723 -30.266 7.387 1 87.81 255 SER B N 1
ATOM 5484 C CA . SER B 1 255 ? 5.262 -31.359 6.555 1 87.81 255 SER B CA 1
ATOM 5485 C C . SER B 1 255 ? 4.688 -30.859 5.234 1 87.81 255 SER B C 1
ATOM 5487 O O . SER B 1 255 ? 4.289 -29.703 5.129 1 87.81 255 SER B O 1
ATOM 5489 N N . ILE B 1 256 ? 4.766 -31.734 4.293 1 92 256 ILE B N 1
ATOM 5490 C CA . ILE B 1 256 ? 4.125 -31.484 3.008 1 92 256 ILE B CA 1
ATOM 5491 C C . ILE B 1 256 ? 2.76 -32.156 2.967 1 92 256 ILE B C 1
ATOM 5493 O O . ILE B 1 256 ? 2.656 -33.375 3.199 1 92 256 ILE B O 1
ATOM 5497 N N . ILE B 1 257 ? 1.804 -31.375 2.723 1 93.31 257 ILE B N 1
ATOM 5498 C CA . ILE B 1 257 ? 0.448 -31.906 2.631 1 93.31 257 ILE B CA 1
ATOM 5499 C C . ILE B 1 257 ? -0.04 -31.828 1.186 1 93.31 257 ILE B C 1
ATOM 5501 O O . ILE B 1 257 ? 0.164 -30.812 0.509 1 93.31 257 ILE B O 1
ATOM 5505 N N . SER B 1 258 ? -0.626 -32.969 0.771 1 95.19 258 SER B N 1
ATOM 5506 C CA . SER B 1 258 ? -1.171 -33 -0.583 1 95.19 258 SER B CA 1
ATOM 5507 C C . SER B 1 258 ? -2.688 -33.156 -0.565 1 95.19 258 SER B C 1
ATOM 5509 O O . SER B 1 258 ? -3.248 -33.688 0.396 1 95.19 258 SER B O 1
ATOM 5511 N N . PHE B 1 259 ? -3.33 -32.656 -1.6 1 95.38 259 PHE B N 1
ATOM 5512 C CA . PHE B 1 259 ? -4.758 -32.812 -1.847 1 95.38 259 PHE B CA 1
ATOM 5513 C C . PHE B 1 259 ? -5.012 -33.344 -3.256 1 95.38 259 PHE B C 1
ATOM 5515 O O . PHE B 1 259 ? -4.664 -32.688 -4.238 1 95.38 259 PHE B O 1
ATOM 5522 N N . ASP B 1 260 ? -5.598 -34.469 -3.275 1 96.5 260 ASP B N 1
ATOM 5523 C CA . ASP B 1 260 ? -5.918 -35.031 -4.57 1 96.5 260 ASP B CA 1
ATOM 5524 C C . ASP B 1 260 ? -7.203 -34.438 -5.145 1 96.5 260 ASP B C 1
ATOM 5526 O O . ASP B 1 260 ? -8.266 -34.531 -4.527 1 96.5 260 ASP B O 1
ATOM 5530 N N . LEU B 1 261 ? -7.172 -34 -6.312 1 96.5 261 LEU B N 1
ATOM 5531 C CA . LEU B 1 261 ? -8.32 -33.344 -6.914 1 96.5 261 LEU B CA 1
ATOM 5532 C C . LEU B 1 261 ? -9.344 -34.344 -7.398 1 96.5 261 LEU B C 1
ATOM 5534 O O . LEU B 1 261 ? -10.5 -34 -7.664 1 96.5 261 LEU B O 1
ATOM 5538 N N . ALA B 1 262 ? -8.945 -35.531 -7.566 1 95.69 262 ALA B N 1
ATOM 5539 C CA . ALA B 1 262 ? -9.867 -36.562 -8.016 1 95.69 262 ALA B CA 1
ATOM 5540 C C . ALA B 1 262 ? -10.648 -37.125 -6.836 1 95.69 262 ALA B C 1
ATOM 5542 O O . ALA B 1 262 ? -11.883 -37.094 -6.812 1 95.69 262 ALA B O 1
ATOM 5543 N N . ASP B 1 263 ? -9.969 -37.562 -5.832 1 94 263 ASP B N 1
ATOM 5544 C CA . ASP B 1 263 ? -10.641 -38.188 -4.699 1 94 263 ASP B CA 1
ATOM 5545 C C . ASP B 1 263 ? -10.914 -37.188 -3.592 1 94 263 ASP B C 1
ATOM 5547 O O . ASP B 1 263 ? -11.609 -37.469 -2.621 1 94 263 ASP B O 1
ATOM 5551 N N . GLU B 1 264 ? -10.383 -36.062 -3.686 1 94.75 264 GLU B N 1
ATOM 5552 C CA . GLU B 1 264 ? -10.625 -34.938 -2.768 1 94.75 264 GLU B CA 1
ATOM 5553 C C . GLU B 1 264 ? -10.242 -35.312 -1.338 1 94.75 264 GLU B C 1
ATOM 5555 O O . GLU B 1 264 ? -11.016 -35.094 -0.406 1 94.75 264 GLU B O 1
ATOM 5560 N N . GLN B 1 265 ? -9.055 -35.844 -1.202 1 94.06 265 GLN B N 1
ATOM 5561 C CA . GLN B 1 265 ? -8.523 -36.25 0.094 1 94.06 265 GLN B CA 1
ATOM 5562 C C . GLN B 1 265 ? -7.152 -35.625 0.348 1 94.06 265 GLN B C 1
ATOM 5564 O O . GLN B 1 265 ? -6.328 -35.562 -0.562 1 94.06 265 GLN B O 1
ATOM 5569 N N . PHE B 1 266 ? -6.996 -35.312 1.611 1 94.5 266 PHE B N 1
ATOM 5570 C CA . PHE B 1 266 ? -5.688 -34.844 2.049 1 94.5 266 PHE B CA 1
ATOM 5571 C C . PHE B 1 266 ? -4.789 -36 2.438 1 94.5 266 PHE B C 1
ATOM 5573 O O . PHE B 1 266 ? -5.258 -37 2.994 1 94.5 266 PHE B O 1
ATOM 5580 N N . GLN B 1 267 ? -3.562 -35.844 2.145 1 93.94 267 GLN B N 1
ATOM 5581 C CA . GLN B 1 267 ? -2.557 -36.812 2.551 1 93.94 267 GLN B CA 1
ATOM 5582 C C . GLN B 1 267 ? -1.224 -36.125 2.854 1 93.94 267 GLN B C 1
ATOM 5584 O O . GLN B 1 267 ? -0.873 -35.125 2.225 1 93.94 267 GLN B O 1
ATOM 5589 N N . GLU B 1 268 ? -0.561 -36.688 3.781 1 92.88 268 GLU B N 1
ATOM 5590 C CA . GLU B 1 268 ? 0.801 -36.219 4.031 1 92.88 268 GLU B CA 1
ATOM 5591 C C . GLU B 1 268 ? 1.794 -36.875 3.088 1 92.88 268 GLU B C 1
ATOM 5593 O O . GLU B 1 268 ? 1.761 -38.094 2.91 1 92.88 268 GLU B O 1
ATOM 5598 N N . VAL B 1 269 ? 2.574 -36.125 2.436 1 93.62 269 VAL B N 1
ATOM 5599 C CA . VAL B 1 269 ? 3.602 -36.656 1.548 1 93.62 269 VAL B CA 1
ATOM 5600 C C . VAL B 1 269 ? 4.801 -37.125 2.367 1 93.62 269 VAL B C 1
ATOM 5602 O O . VAL B 1 269 ? 5.32 -36.375 3.203 1 93.62 269 VAL B O 1
ATOM 5605 N N . PRO B 1 270 ? 5.156 -38.281 2.135 1 92.19 270 PRO B N 1
ATOM 5606 C CA . PRO B 1 270 ? 6.316 -38.781 2.887 1 92.19 270 PRO B CA 1
ATOM 5607 C C . PRO B 1 270 ? 7.598 -38.031 2.539 1 92.19 270 PRO B C 1
ATOM 5609 O O . PRO B 1 270 ? 7.891 -37.812 1.361 1 92.19 270 PRO B O 1
ATOM 5612 N N . THR B 1 271 ? 8.258 -37.594 3.488 1 89.5 271 THR B N 1
ATOM 5613 C CA . THR B 1 271 ? 9.531 -36.875 3.318 1 89.5 271 THR B CA 1
ATOM 5614 C C . THR B 1 271 ? 10.664 -37.688 3.957 1 89.5 271 THR B C 1
ATOM 5616 O O . THR B 1 271 ? 10.445 -38.438 4.902 1 89.5 271 THR B O 1
ATOM 5619 N N . PRO B 1 272 ? 11.805 -37.5 3.385 1 83.5 272 PRO B N 1
ATOM 5620 C CA . PRO B 1 272 ? 12.93 -38.219 3.988 1 83.5 272 PRO B CA 1
ATOM 5621 C C . PRO B 1 272 ? 13.227 -37.781 5.414 1 83.5 272 PRO B C 1
ATOM 5623 O O . PRO B 1 272 ? 12.922 -36.625 5.777 1 83.5 272 PRO B O 1
ATOM 5626 N N . ASP B 1 273 ? 13.719 -38.75 6.223 1 76.06 273 ASP B N 1
ATOM 5627 C CA . ASP B 1 273 ? 14.086 -38.438 7.602 1 76.06 273 ASP B CA 1
ATOM 5628 C C . ASP B 1 273 ? 15.438 -37.75 7.672 1 76.06 273 ASP B C 1
ATOM 5630 O O . ASP B 1 273 ? 16.438 -38.344 8.039 1 76.06 273 ASP B O 1
ATOM 5634 N N . CYS B 1 274 ? 15.5 -36.719 6.973 1 74.31 274 CYS B N 1
ATOM 5635 C CA . CYS B 1 274 ? 16.75 -35.969 7.027 1 74.31 274 CYS B CA 1
ATOM 5636 C C . CYS B 1 274 ? 16.531 -34.625 7.703 1 74.31 274 CYS B C 1
ATOM 5638 O O . CYS B 1 274 ? 15.414 -34.094 7.734 1 74.31 274 CYS B O 1
ATOM 5640 N N . TYR B 1 275 ? 17.547 -34.25 8.297 1 70.19 275 TYR B N 1
ATOM 5641 C CA . TYR B 1 275 ? 17.578 -33 9.062 1 70.19 275 TYR B CA 1
ATOM 5642 C C . TYR B 1 275 ? 17.172 -31.812 8.195 1 70.19 275 TYR B C 1
ATOM 5644 O O . TYR B 1 275 ? 16.453 -30.922 8.641 1 70.19 275 TYR B O 1
ATOM 5652 N N . THR B 1 276 ? 17.469 -31.922 6.98 1 76.06 276 THR B N 1
ATOM 5653 C CA . THR B 1 276 ? 17.328 -30.766 6.102 1 76.06 276 THR B CA 1
ATOM 5654 C C . THR B 1 276 ? 15.852 -30.422 5.871 1 76.06 276 THR B C 1
ATOM 5656 O O . THR B 1 276 ? 15.438 -29.281 6.059 1 76.06 276 THR B O 1
ATOM 5659 N N . LEU B 1 277 ? 15 -31.359 5.52 1 78.44 277 LEU B N 1
ATOM 5660 C CA . LEU B 1 277 ? 13.602 -31.094 5.188 1 78.44 277 LEU B CA 1
ATOM 5661 C C . LEU B 1 277 ? 12.75 -31 6.449 1 78.44 277 LEU B C 1
ATOM 5663 O O . LEU B 1 277 ? 11.633 -30.5 6.414 1 78.44 277 LEU B O 1
ATOM 5667 N N . ASN B 1 278 ? 13.367 -31.484 7.512 1 75.69 278 ASN B N 1
ATOM 5668 C CA . ASN B 1 278 ? 12.594 -31.484 8.75 1 75.69 278 ASN B CA 1
ATOM 5669 C C . ASN B 1 278 ? 12.781 -30.172 9.523 1 75.69 278 ASN B C 1
ATOM 5671 O O . ASN B 1 278 ? 11.867 -29.719 10.219 1 75.69 278 ASN B O 1
ATOM 5675 N N . ARG B 1 279 ? 13.898 -29.578 9.305 1 74.75 279 ARG B N 1
ATOM 5676 C CA . ARG B 1 279 ? 14.211 -28.469 10.211 1 74.75 279 ARG B CA 1
ATOM 5677 C C . ARG B 1 279 ? 14.344 -27.156 9.438 1 74.75 279 ARG B C 1
ATOM 5679 O O . ARG B 1 279 ? 14.086 -26.078 9.984 1 74.75 279 ARG B O 1
ATOM 5686 N N . ARG B 1 280 ? 14.648 -27.297 8.273 1 81.5 280 ARG B N 1
ATOM 5687 C CA . ARG B 1 280 ? 14.922 -26.078 7.531 1 81.5 280 ARG B CA 1
ATOM 5688 C C . ARG B 1 280 ? 13.68 -25.609 6.766 1 81.5 280 ARG B C 1
ATOM 5690 O O . ARG B 1 280 ? 12.773 -26.406 6.512 1 81.5 280 ARG B O 1
ATOM 5697 N N . LYS B 1 281 ? 13.727 -24.344 6.469 1 85.56 281 LYS B N 1
ATOM 5698 C CA . LYS B 1 281 ? 12.656 -23.766 5.652 1 85.56 281 LYS B CA 1
ATOM 5699 C C . LYS B 1 281 ? 12.852 -24.109 4.176 1 85.56 281 LYS B C 1
ATOM 5701 O O . LYS B 1 281 ? 13.984 -24.141 3.686 1 85.56 281 LYS B O 1
ATOM 5706 N N . TYR B 1 282 ? 11.773 -24.5 3.566 1 89.19 282 TYR B N 1
ATOM 5707 C CA . TYR B 1 282 ? 11.828 -24.781 2.137 1 89.19 282 TYR B CA 1
ATOM 5708 C C . TYR B 1 282 ? 10.531 -24.359 1.449 1 89.19 282 TYR B C 1
ATOM 5710 O O . TYR B 1 282 ? 9.516 -24.125 2.111 1 89.19 282 TYR B O 1
ATOM 5718 N N . HIS B 1 283 ? 10.609 -24.188 0.144 1 91 283 HIS B N 1
ATOM 5719 C CA . HIS B 1 283 ? 9.406 -24.047 -0.671 1 91 283 HIS B CA 1
ATOM 5720 C C . HIS B 1 283 ? 9.328 -25.141 -1.734 1 91 283 HIS B C 1
ATOM 5722 O O . HIS B 1 283 ? 10.336 -25.766 -2.066 1 91 283 HIS B O 1
ATOM 5728 N N . LEU B 1 284 ? 8.141 -25.359 -2.199 1 93.56 284 LEU B N 1
ATOM 5729 C CA . LEU B 1 284 ? 7.91 -26.422 -3.16 1 93.56 284 LEU B CA 1
ATOM 5730 C C . LEU B 1 284 ? 7.941 -25.891 -4.59 1 93.56 284 LEU B C 1
ATOM 5732 O O . LEU B 1 284 ? 7.574 -24.75 -4.836 1 93.56 284 LEU B O 1
ATOM 5736 N N . VAL B 1 285 ? 8.422 -26.766 -5.477 1 94.56 285 VAL B N 1
ATOM 5737 C CA . VAL B 1 285 ? 8.477 -26.438 -6.898 1 94.56 285 VAL B CA 1
ATOM 5738 C C . VAL B 1 285 ? 8.367 -27.719 -7.727 1 94.56 285 VAL B C 1
ATOM 5740 O O . VAL B 1 285 ? 8.602 -28.828 -7.219 1 94.56 285 VAL B O 1
ATOM 5743 N N . VAL B 1 286 ? 7.953 -27.531 -8.938 1 93.5 286 VAL B N 1
ATOM 5744 C CA . VAL B 1 286 ? 7.906 -28.672 -9.867 1 93.5 286 VAL B CA 1
ATOM 5745 C C . VAL B 1 286 ? 9.078 -28.594 -10.836 1 93.5 286 VAL B C 1
ATOM 5747 O O . VAL B 1 286 ? 9.234 -27.594 -11.555 1 93.5 286 VAL B O 1
ATOM 5750 N N . LEU B 1 287 ? 9.859 -29.609 -10.805 1 93.44 287 LEU B N 1
ATOM 5751 C CA . LEU B 1 287 ? 10.992 -29.688 -11.727 1 93.44 287 LEU B CA 1
ATOM 5752 C C . LEU B 1 287 ? 10.914 -30.953 -12.57 1 93.44 287 LEU B C 1
ATOM 5754 O O . LEU B 1 287 ? 10.898 -32.062 -12.031 1 93.44 287 LEU B O 1
ATOM 5758 N N . GLY B 1 288 ? 10.844 -30.781 -13.875 1 86.56 288 GLY B N 1
ATOM 5759 C CA . GLY B 1 288 ? 10.75 -31.922 -14.758 1 86.56 288 GLY B CA 1
ATOM 5760 C C . GLY B 1 288 ? 9.523 -32.781 -14.5 1 86.56 288 GLY B C 1
ATOM 5761 O O . GLY B 1 288 ? 9.602 -34 -14.547 1 86.56 288 GLY B O 1
ATOM 5762 N N . GLY B 1 289 ? 8.531 -32.188 -14.023 1 89.25 289 GLY B N 1
ATOM 5763 C CA . GLY B 1 289 ? 7.305 -32.938 -13.766 1 89.25 289 GLY B CA 1
ATOM 5764 C C . GLY B 1 289 ? 7.285 -33.594 -12.398 1 89.25 289 GLY B C 1
ATOM 5765 O O . GLY B 1 289 ? 6.301 -34.25 -12.031 1 89.25 289 GLY B O 1
ATOM 5766 N N . CYS B 1 290 ? 8.305 -33.438 -11.617 1 95.5 290 CYS B N 1
ATOM 5767 C CA . CYS B 1 290 ? 8.398 -34.062 -10.305 1 95.5 290 CYS B CA 1
ATOM 5768 C C . CYS B 1 290 ? 8.266 -33 -9.195 1 95.5 290 CYS B C 1
ATOM 5770 O O . CYS B 1 290 ? 8.633 -31.859 -9.383 1 95.5 290 CYS B O 1
ATOM 5772 N N . LEU B 1 291 ? 7.793 -33.531 -8.086 1 96.12 291 LEU B N 1
ATOM 5773 C CA . LEU B 1 291 ? 7.746 -32.688 -6.902 1 96.12 291 LEU B CA 1
ATOM 5774 C C . LEU B 1 291 ? 9.148 -32.438 -6.348 1 96.12 291 LEU B C 1
ATOM 5776 O O . LEU B 1 291 ? 9.945 -33.375 -6.246 1 96.12 291 LEU B O 1
ATOM 5780 N N . ALA B 1 292 ? 9.422 -31.25 -6.031 1 95.94 292 ALA B N 1
ATOM 5781 C CA . ALA B 1 292 ? 10.742 -30.922 -5.496 1 95.94 292 ALA B CA 1
ATOM 5782 C C . ALA B 1 292 ? 10.625 -29.906 -4.355 1 95.94 292 ALA B C 1
ATOM 5784 O O . ALA B 1 292 ? 9.633 -29.188 -4.262 1 95.94 292 ALA B O 1
ATOM 5785 N N . ALA B 1 293 ? 11.578 -29.922 -3.467 1 94 293 ALA B N 1
ATOM 5786 C CA . ALA B 1 293 ? 11.695 -28.969 -2.359 1 94 293 ALA B CA 1
ATOM 5787 C C . ALA B 1 293 ? 13.008 -28.203 -2.436 1 94 293 ALA B C 1
ATOM 5789 O O . ALA B 1 293 ? 14.086 -28.797 -2.506 1 94 293 ALA B O 1
ATOM 5790 N N . ALA B 1 294 ? 12.906 -26.922 -2.527 1 93.69 294 ALA B N 1
ATOM 5791 C CA . ALA B 1 294 ? 14.086 -26.062 -2.477 1 93.69 294 ALA B CA 1
ATOM 5792 C C . ALA B 1 294 ? 14.359 -25.594 -1.049 1 93.69 294 ALA B C 1
ATOM 5794 O O . ALA B 1 294 ? 13.656 -24.719 -0.528 1 93.69 294 ALA B O 1
ATOM 5795 N N . VAL B 1 295 ? 15.383 -26.047 -0.506 1 92.12 295 VAL B N 1
ATOM 5796 C CA . VAL B 1 295 ? 15.711 -25.797 0.896 1 92.12 295 VAL B CA 1
ATOM 5797 C C . VAL B 1 295 ? 16.688 -24.625 1.004 1 92.12 295 VAL B C 1
ATOM 5799 O O . VAL B 1 295 ? 17.719 -24.609 0.324 1 92.12 295 VAL B O 1
ATOM 5802 N N . TYR B 1 296 ? 16.266 -23.75 1.873 1 88.81 296 TYR B N 1
ATOM 5803 C CA . TYR B 1 296 ? 17.109 -22.578 2.082 1 88.81 296 TYR B CA 1
ATOM 5804 C C . TYR B 1 296 ? 18.266 -22.891 3.029 1 88.81 296 TYR B C 1
ATOM 5806 O O . TYR B 1 296 ? 18.047 -23.438 4.121 1 88.81 296 TYR B O 1
ATOM 5814 N N . SER B 1 297 ? 19.375 -22.594 2.598 1 84 297 SER B N 1
ATOM 5815 C CA . SER B 1 297 ? 20.562 -22.75 3.414 1 84 297 SER B CA 1
ATOM 5816 C C . SER B 1 297 ? 21.188 -21.406 3.758 1 84 297 SER B C 1
ATOM 5818 O O . SER B 1 297 ? 20.609 -20.359 3.467 1 84 297 SER B O 1
ATOM 5820 N N . ASN B 1 298 ? 22.312 -21.422 4.402 1 76.75 298 ASN B N 1
ATOM 5821 C CA . ASN B 1 298 ? 22.969 -20.188 4.836 1 76.75 298 ASN B CA 1
ATOM 5822 C C . ASN B 1 298 ? 23.438 -19.359 3.65 1 76.75 298 ASN B C 1
ATOM 5824 O O . ASN B 1 298 ? 23.844 -19.906 2.627 1 76.75 298 ASN B O 1
ATOM 5828 N N . PHE B 1 299 ? 23.391 -18.078 3.711 1 70 299 PHE B N 1
ATOM 5829 C CA . PHE B 1 299 ? 23.969 -17.078 2.82 1 70 299 PHE B CA 1
ATOM 5830 C C . PHE B 1 299 ? 23.328 -17.156 1.439 1 70 299 PHE B C 1
ATOM 5832 O O . PHE B 1 299 ? 24.016 -17 0.424 1 70 299 PHE B O 1
ATOM 5839 N N . GLY B 1 300 ? 22.109 -17.656 1.314 1 75.5 300 GLY B N 1
ATOM 5840 C CA . GLY B 1 300 ? 21.422 -17.625 0.035 1 75.5 300 GLY B CA 1
ATOM 5841 C C . GLY B 1 300 ? 21.609 -18.875 -0.787 1 75.5 300 GLY B C 1
ATOM 5842 O O . GLY B 1 300 ? 21.172 -18.953 -1.937 1 75.5 300 GLY B O 1
ATOM 5843 N N . LYS B 1 301 ? 22.234 -19.828 -0.218 1 86.12 301 LYS B N 1
ATOM 5844 C CA . LYS B 1 301 ? 22.406 -21.109 -0.897 1 86.12 301 LYS B CA 1
ATOM 5845 C C . LYS B 1 301 ? 21.125 -21.922 -0.857 1 86.12 301 LYS B C 1
ATOM 5847 O O . LYS B 1 301 ? 20.312 -21.781 0.067 1 86.12 301 LYS B O 1
ATOM 5852 N N . LEU B 1 302 ? 21.016 -22.703 -1.975 1 92.94 302 LEU B N 1
ATOM 5853 C CA . LEU B 1 302 ? 19.828 -23.562 -2.051 1 92.94 302 LEU B CA 1
ATOM 5854 C C . LEU B 1 302 ? 20.219 -25 -2.354 1 92.94 302 LEU B C 1
ATOM 5856 O O . LEU B 1 302 ? 21.125 -25.25 -3.15 1 92.94 302 LEU B O 1
ATOM 5860 N N . GLU B 1 303 ? 19.594 -25.891 -1.642 1 93.38 303 GLU B N 1
ATOM 5861 C CA . GLU B 1 303 ? 19.594 -27.312 -1.982 1 93.38 303 GLU B CA 1
ATOM 5862 C C . GLU B 1 303 ? 18.234 -27.766 -2.5 1 93.38 303 GLU B C 1
ATOM 5864 O O . GLU B 1 303 ? 17.219 -27.531 -1.86 1 93.38 303 GLU B O 1
ATOM 5869 N N . ILE B 1 304 ? 18.281 -28.438 -3.623 1 95.5 304 ILE B N 1
ATOM 5870 C CA . ILE B 1 304 ? 17 -28.875 -4.191 1 95.5 304 ILE B CA 1
ATOM 5871 C C . ILE B 1 304 ? 16.875 -30.391 -4.094 1 95.5 304 ILE B C 1
ATOM 5873 O O . ILE B 1 304 ? 17.719 -31.125 -4.625 1 95.5 304 ILE B O 1
ATOM 5877 N N . TRP B 1 305 ? 15.898 -30.828 -3.412 1 95.38 305 TRP B N 1
ATOM 5878 C CA . TRP B 1 305 ? 15.547 -32.25 -3.303 1 95.38 305 TRP B CA 1
ATOM 5879 C C . TRP B 1 305 ? 14.383 -32.594 -4.23 1 95.38 305 TRP B C 1
ATOM 5881 O O . TRP B 1 305 ? 13.359 -31.891 -4.242 1 95.38 305 TRP B O 1
ATOM 5891 N N . VAL B 1 306 ? 14.531 -33.688 -5.02 1 96 306 VAL B N 1
ATOM 5892 C CA . VAL B 1 306 ? 13.516 -34.062 -5.988 1 96 306 VAL B CA 1
ATOM 5893 C C . VAL B 1 306 ? 12.984 -35.469 -5.66 1 96 306 VAL B C 1
ATOM 5895 O O . VAL B 1 306 ? 13.766 -36.375 -5.398 1 96 306 VAL B O 1
ATOM 5898 N N . MET B 1 307 ? 11.664 -35.562 -5.672 1 96.19 307 MET B N 1
ATOM 5899 C CA . MET B 1 307 ? 11.023 -36.844 -5.551 1 96.19 307 MET B CA 1
ATOM 5900 C C . MET B 1 307 ? 10.883 -37.531 -6.914 1 96.19 307 MET B C 1
ATOM 5902 O O . MET B 1 307 ? 9.938 -37.25 -7.652 1 96.19 307 MET B O 1
ATOM 5906 N N . ARG B 1 308 ? 11.586 -38.5 -7.18 1 95.31 308 ARG B N 1
ATOM 5907 C CA . ARG B 1 308 ? 11.625 -39.094 -8.508 1 95.31 308 ARG B CA 1
ATOM 5908 C C . ARG B 1 308 ? 10.359 -39.906 -8.781 1 95.31 308 ARG B C 1
ATOM 5910 O O . ARG B 1 308 ? 9.836 -39.875 -9.898 1 95.31 308 ARG B O 1
ATOM 5917 N N . GLU B 1 309 ? 10.039 -40.625 -7.793 1 95.12 309 GLU B N 1
ATOM 5918 C CA . GLU B 1 309 ? 8.781 -41.344 -7.855 1 95.12 309 GLU B CA 1
ATOM 5919 C C . GLU B 1 309 ? 7.785 -40.844 -6.82 1 95.12 309 GLU B C 1
ATOM 5921 O O . GLU B 1 309 ? 8.031 -40.938 -5.617 1 95.12 309 GLU B O 1
ATOM 5926 N N . TYR B 1 310 ? 6.75 -40.438 -7.34 1 94.69 310 TYR B N 1
ATOM 5927 C CA . TYR B 1 310 ? 5.801 -39.781 -6.453 1 94.69 310 TYR B CA 1
ATOM 5928 C C . TYR B 1 310 ? 5.309 -40.719 -5.371 1 94.69 310 TYR B C 1
ATOM 5930 O O . TYR B 1 310 ? 4.926 -41.844 -5.66 1 94.69 310 TYR B O 1
ATOM 5938 N N . GLY B 1 311 ? 5.344 -40.219 -4.164 1 92.56 311 GLY B N 1
ATOM 5939 C CA . GLY B 1 311 ? 4.793 -40.969 -3.047 1 92.56 311 GLY B CA 1
ATOM 5940 C C . GLY B 1 311 ? 5.797 -41.906 -2.406 1 92.56 311 GLY B C 1
ATOM 5941 O O . GLY B 1 311 ? 5.504 -42.531 -1.389 1 92.56 311 GLY B O 1
ATOM 5942 N N . VAL B 1 312 ? 6.922 -42.031 -3.002 1 94.25 312 VAL B N 1
ATOM 5943 C CA . VAL B 1 312 ? 7.926 -42.938 -2.475 1 94.25 312 VAL B CA 1
ATOM 5944 C C . VAL B 1 312 ? 8.984 -42.156 -1.699 1 94.25 312 VAL B C 1
ATOM 5946 O O . VAL B 1 312 ? 9.742 -41.375 -2.283 1 94.25 312 VAL B O 1
ATOM 5949 N N . LYS B 1 313 ? 9.078 -42.469 -0.527 1 92.81 313 LYS B N 1
ATOM 5950 C CA . LYS B 1 313 ? 9.961 -41.75 0.391 1 92.81 313 LYS B CA 1
ATOM 5951 C C . LYS B 1 313 ? 11.422 -41.875 -0.038 1 92.81 313 LYS B C 1
ATOM 5953 O O . LYS B 1 313 ? 12.164 -40.906 -0.053 1 92.81 313 LYS B O 1
ATOM 5958 N N . GLU B 1 314 ? 11.805 -43.062 -0.437 1 92.06 314 GLU B N 1
ATOM 5959 C CA . GLU B 1 314 ? 13.195 -43.375 -0.749 1 92.06 314 GLU B CA 1
ATOM 5960 C C . GLU B 1 314 ? 13.602 -42.781 -2.098 1 92.06 314 GLU B C 1
ATOM 5962 O O . GLU B 1 314 ? 14.789 -42.75 -2.434 1 92.06 314 GLU B O 1
ATOM 5967 N N . SER B 1 315 ? 12.664 -42.25 -2.748 1 94.38 315 SER B N 1
ATOM 5968 C CA . SER B 1 315 ? 12.977 -41.75 -4.086 1 94.38 315 SER B CA 1
ATOM 5969 C C . SER B 1 315 ? 13.484 -40.312 -4.047 1 94.38 315 SER B C 1
ATOM 5971 O O . SER B 1 315 ? 13.961 -39.781 -5.055 1 94.38 315 SER B O 1
ATOM 5973 N N . TRP B 1 316 ? 13.383 -39.75 -2.836 1 94.88 316 TRP B N 1
ATOM 5974 C CA . TRP B 1 316 ? 13.891 -38.375 -2.709 1 94.88 316 TRP B CA 1
ATOM 5975 C C . TRP B 1 316 ? 15.406 -38.344 -2.877 1 94.88 316 TRP B C 1
ATOM 5977 O O . TRP B 1 316 ? 16.125 -39.156 -2.248 1 94.88 316 TRP B O 1
ATOM 5987 N N . ILE B 1 317 ? 15.875 -37.5 -3.74 1 94.38 317 ILE B N 1
ATOM 5988 C CA . ILE B 1 317 ? 17.312 -37.344 -3.93 1 94.38 317 ILE B CA 1
ATOM 5989 C C . ILE B 1 317 ? 17.656 -35.844 -4.008 1 94.38 317 ILE B C 1
ATOM 5991 O O . ILE B 1 317 ? 16.922 -35.062 -4.598 1 94.38 317 ILE B O 1
ATOM 5995 N N . LYS B 1 318 ? 18.766 -35.562 -3.385 1 92.94 318 LYS B N 1
ATOM 5996 C CA . LYS B 1 318 ? 19.312 -34.219 -3.582 1 92.94 318 LYS B CA 1
ATOM 5997 C C . LYS B 1 318 ? 19.891 -34.062 -4.984 1 92.94 318 LYS B C 1
ATOM 5999 O O . LYS B 1 318 ? 20.969 -34.594 -5.277 1 92.94 318 LYS B O 1
ATOM 6004 N N . LYS B 1 319 ? 19.266 -33.344 -5.824 1 94.06 319 LYS B N 1
ATOM 6005 C CA . LYS B 1 319 ? 19.625 -33.312 -7.238 1 94.06 319 LYS B CA 1
ATOM 6006 C C . LYS B 1 319 ? 20.5 -32.094 -7.547 1 94.06 319 LYS B C 1
ATOM 6008 O O . LYS B 1 319 ? 21.406 -32.156 -8.391 1 94.06 319 LYS B O 1
ATOM 6013 N N . PHE B 1 320 ? 20.234 -30.953 -6.949 1 94.44 320 PHE B N 1
ATOM 6014 C CA . PHE B 1 320 ? 20.969 -29.734 -7.293 1 94.44 320 PHE B CA 1
ATOM 6015 C C . PHE B 1 320 ? 21.453 -29.016 -6.035 1 94.44 320 PHE B C 1
ATOM 6017 O O . PHE B 1 320 ? 20.812 -29.078 -4.992 1 94.44 320 PHE B O 1
ATOM 6024 N N . ASN B 1 321 ? 22.562 -28.438 -6.176 1 93.31 321 ASN B N 1
ATOM 6025 C CA . ASN B 1 321 ? 23.141 -27.516 -5.203 1 93.31 321 ASN B CA 1
ATOM 6026 C C . ASN B 1 321 ? 23.453 -26.156 -5.836 1 93.31 321 ASN B C 1
ATOM 6028 O O . ASN B 1 321 ? 24.297 -26.062 -6.738 1 93.31 321 ASN B O 1
ATOM 6032 N N . ILE B 1 322 ? 22.766 -25.203 -5.406 1 93.75 322 ILE B N 1
ATOM 6033 C CA . ILE B 1 322 ? 22.922 -23.859 -5.973 1 93.75 322 ILE B CA 1
ATOM 6034 C C . ILE B 1 322 ? 23.688 -22.969 -4.992 1 93.75 322 ILE B C 1
ATOM 6036 O O . ILE B 1 322 ? 23.266 -22.828 -3.84 1 93.75 322 ILE B O 1
ATOM 6040 N N . GLY B 1 323 ? 24.703 -22.344 -5.418 1 88.75 323 GLY B N 1
ATOM 6041 C CA . GLY B 1 323 ? 25.5 -21.469 -4.582 1 88.75 323 GLY B CA 1
ATOM 6042 C C . GLY B 1 323 ? 24.891 -20.078 -4.414 1 88.75 323 GLY B C 1
ATOM 6043 O O . GLY B 1 323 ? 23.781 -19.828 -4.895 1 88.75 323 GLY B O 1
ATOM 6044 N N . SER B 1 324 ? 25.594 -19.328 -3.646 1 85.94 324 SER B N 1
ATOM 6045 C CA . SER B 1 324 ? 25.141 -17.953 -3.428 1 85.94 324 SER B CA 1
ATOM 6046 C C . SER B 1 324 ? 25.453 -17.078 -4.641 1 85.94 324 SER B C 1
ATOM 6048 O O . SER B 1 324 ? 26.438 -17.281 -5.336 1 85.94 324 SER B O 1
ATOM 6050 N N . HIS B 1 325 ? 24.516 -16.219 -4.938 1 85.69 325 HIS B N 1
ATOM 6051 C CA . HIS B 1 325 ? 24.672 -15.297 -6.055 1 85.69 325 HIS B CA 1
ATOM 6052 C C . HIS B 1 325 ? 24.391 -13.867 -5.629 1 85.69 325 HIS B C 1
ATOM 6054 O O . HIS B 1 325 ? 23.422 -13.609 -4.902 1 85.69 325 HIS B O 1
ATOM 6060 N N . VAL B 1 326 ? 25.234 -12.914 -5.949 1 75.06 326 VAL B N 1
ATOM 6061 C CA . VAL B 1 326 ? 25.031 -11.492 -5.695 1 75.06 326 VAL B CA 1
ATOM 6062 C C . VAL B 1 326 ? 24.625 -10.789 -6.988 1 75.06 326 VAL B C 1
ATOM 6064 O O . VAL B 1 326 ? 25.344 -10.859 -7.992 1 75.06 326 VAL B O 1
ATOM 6067 N N . LEU B 1 327 ? 23.406 -10.297 -6.961 1 74.38 327 LEU B N 1
ATOM 6068 C CA . LEU B 1 327 ? 22.891 -9.586 -8.133 1 74.38 327 LEU B CA 1
ATOM 6069 C C . LEU B 1 327 ? 23.719 -8.336 -8.414 1 74.38 327 LEU B C 1
ATOM 6071 O O . LEU B 1 327 ? 24.062 -7.59 -7.488 1 74.38 327 LEU B O 1
ATOM 6075 N N . ARG B 1 328 ? 24.141 -8.195 -9.641 1 58 328 ARG B N 1
ATOM 6076 C CA . ARG B 1 328 ? 24.875 -7 -10.039 1 58 328 ARG B CA 1
ATOM 6077 C C . ARG B 1 328 ? 23.922 -5.828 -10.266 1 58 328 ARG B C 1
ATOM 6079 O O . ARG B 1 328 ? 22.859 -5.992 -10.883 1 58 328 ARG B O 1
ATOM 6086 N N . GLY B 1 329 ? 24.156 -4.688 -9.648 1 54.53 329 GLY B N 1
ATOM 6087 C CA . GLY B 1 329 ? 23.469 -3.441 -9.945 1 54.53 329 GLY B CA 1
ATOM 6088 C C . GLY B 1 329 ? 22.234 -3.211 -9.078 1 54.53 329 GLY B C 1
ATOM 6089 O O . GLY B 1 329 ? 21.547 -2.203 -9.227 1 54.53 329 GLY B O 1
ATOM 6090 N N . PHE B 1 330 ? 21.797 -4.223 -8.727 1 52.62 330 PHE B N 1
ATOM 6091 C CA . PHE B 1 330 ? 20.562 -3.955 -7.984 1 52.62 330 PHE B CA 1
ATOM 6092 C C . PHE B 1 330 ? 20.859 -3.152 -6.723 1 52.62 330 PHE B C 1
ATOM 6094 O O . PHE B 1 330 ? 21.422 -3.678 -5.766 1 52.62 330 PHE B O 1
ATOM 6101 N N . GLU B 1 331 ? 21.438 -2.057 -7.066 1 48.66 331 GLU B N 1
ATOM 6102 C CA . GLU B 1 331 ? 21.672 -1.082 -6.004 1 48.66 331 GLU B CA 1
ATOM 6103 C C . GLU B 1 331 ? 20.531 -1.098 -4.984 1 48.66 331 GLU B C 1
ATOM 6105 O O . GLU B 1 331 ? 19.391 -1.412 -5.324 1 48.66 331 GLU B O 1
ATOM 6110 N N . ARG B 1 332 ? 20.906 -1.146 -3.766 1 45.97 332 ARG B N 1
ATOM 6111 C CA . ARG B 1 332 ? 20.219 -1.041 -2.484 1 45.97 332 ARG B CA 1
ATOM 6112 C C . ARG B 1 332 ? 19.078 -0.029 -2.555 1 45.97 332 ARG B C 1
ATOM 6114 O O . ARG B 1 332 ? 18.391 0.217 -1.559 1 45.97 332 ARG B O 1
ATOM 6121 N N . ASN B 1 333 ? 19.188 0.654 -3.584 1 42.5 333 ASN B N 1
ATOM 6122 C CA . ASN B 1 333 ? 18.203 1.71 -3.373 1 42.5 333 ASN B CA 1
ATOM 6123 C C . ASN B 1 333 ? 16.797 1.15 -3.312 1 42.5 333 ASN B C 1
ATOM 6125 O O . ASN B 1 333 ? 16.078 1.142 -4.32 1 42.5 333 ASN B O 1
ATOM 6129 N N . VAL B 1 334 ? 16.703 0.069 -2.789 1 46.69 334 VAL B N 1
ATOM 6130 C CA . VAL B 1 334 ? 15.352 -0.425 -2.535 1 46.69 334 VAL B CA 1
ATOM 6131 C C . VAL B 1 334 ? 14.477 0.714 -2.021 1 46.69 334 VAL B C 1
ATOM 6133 O O . VAL B 1 334 ? 14.703 1.237 -0.928 1 46.69 334 VAL B O 1
ATOM 6136 N N . ASN B 1 335 ? 14.094 1.504 -2.873 1 44.12 335 ASN B N 1
ATOM 6137 C CA . ASN B 1 335 ? 13.172 2.574 -2.512 1 44.12 335 ASN B CA 1
ATOM 6138 C C . ASN B 1 335 ? 12.078 2.078 -1.569 1 44.12 335 ASN B C 1
ATOM 6140 O O . ASN B 1 335 ? 11.789 0.88 -1.52 1 44.12 335 ASN B O 1
ATOM 6144 N N . GLN B 1 336 ? 11.688 2.773 -0.654 1 46 336 GLN B N 1
ATOM 6145 C CA . GLN B 1 336 ? 10.703 2.697 0.425 1 46 336 GLN B CA 1
ATOM 6146 C C . GLN B 1 336 ? 9.406 2.051 -0.053 1 46 336 GLN B C 1
ATOM 6148 O O . GLN B 1 336 ? 8.648 1.498 0.748 1 46 336 GLN B O 1
ATOM 6153 N N . SER B 1 337 ? 9.156 2.125 -1.441 1 49.72 337 SER B N 1
ATOM 6154 C CA . SER B 1 337 ? 7.922 1.52 -1.926 1 49.72 337 SER B CA 1
ATOM 6155 C C . SER B 1 337 ? 7.809 0.065 -1.481 1 49.72 337 SER B C 1
ATOM 6157 O O . SER B 1 337 ? 6.746 -0.547 -1.612 1 49.72 337 SER B O 1
ATOM 6159 N N . PHE B 1 338 ? 8.961 -0.327 -0.93 1 53.53 338 PHE B N 1
ATOM 6160 C CA . PHE B 1 338 ? 9.109 -1.715 -0.505 1 53.53 338 PHE B CA 1
ATOM 6161 C C . PHE B 1 338 ? 8.141 -2.037 0.627 1 53.53 338 PHE B C 1
ATOM 6163 O O . PHE B 1 338 ? 7.637 -3.16 0.72 1 53.53 338 PHE B O 1
ATOM 6170 N N . LYS B 1 339 ? 7.988 -0.933 1.341 1 53.88 339 LYS B N 1
ATOM 6171 C CA . LYS B 1 339 ? 7.316 -1.229 2.602 1 53.88 339 LYS B CA 1
ATOM 6172 C C . LYS B 1 339 ? 5.82 -1.463 2.387 1 53.88 339 LYS B C 1
ATOM 6174 O O . LYS B 1 339 ? 5.172 -2.129 3.195 1 53.88 339 LYS B O 1
ATOM 6179 N N . ILE B 1 340 ? 5.453 -1.065 1.192 1 57.66 340 ILE B N 1
ATOM 6180 C CA . ILE B 1 340 ? 4.004 -1.159 1.059 1 57.66 340 ILE B CA 1
ATOM 6181 C C . ILE B 1 340 ? 3.645 -2.316 0.131 1 57.66 340 ILE B C 1
ATOM 6183 O O . ILE B 1 340 ? 2.518 -2.814 0.157 1 57.66 340 ILE B O 1
ATOM 6187 N N . SER B 1 341 ? 4.754 -2.766 -0.474 1 63.03 341 SER B N 1
ATOM 6188 C CA . SER B 1 341 ? 4.43 -3.828 -1.419 1 63.03 341 SER B CA 1
ATOM 6189 C C . SER B 1 341 ? 4.219 -5.16 -0.704 1 63.03 341 SER B C 1
ATOM 6191 O O . SER B 1 341 ? 5.078 -5.598 0.065 1 63.03 341 SER B O 1
ATOM 6193 N N . LYS B 1 342 ? 3.055 -5.695 -0.958 1 66.19 342 LYS B N 1
ATOM 6194 C CA . LYS B 1 342 ? 2.777 -7.031 -0.442 1 66.19 342 LYS B CA 1
ATOM 6195 C C . LYS B 1 342 ? 3.744 -8.055 -1.026 1 66.19 342 LYS B C 1
ATOM 6197 O O . LYS B 1 342 ? 4.051 -9.062 -0.385 1 66.19 342 LYS B O 1
ATOM 6202 N N . ILE B 1 343 ? 4.211 -7.789 -2.201 1 67.81 343 ILE B N 1
ATOM 6203 C CA . ILE B 1 343 ? 5.09 -8.727 -2.889 1 67.81 343 ILE B CA 1
ATOM 6204 C C . ILE B 1 343 ? 6.453 -8.758 -2.195 1 67.81 343 ILE B C 1
ATOM 6206 O O . ILE B 1 343 ? 7.035 -9.828 -2.01 1 67.81 343 ILE B O 1
ATOM 6210 N N . ILE B 1 344 ? 6.777 -7.578 -1.777 1 63.09 344 ILE B N 1
ATOM 6211 C CA . ILE B 1 344 ? 8.086 -7.508 -1.143 1 63.09 344 ILE B CA 1
ATOM 6212 C C . ILE B 1 344 ? 8.008 -8.086 0.268 1 63.09 344 ILE B C 1
ATOM 6214 O O . ILE B 1 344 ? 8.922 -8.797 0.706 1 63.09 344 ILE B O 1
ATOM 6218 N N . SER B 1 345 ? 6.855 -7.715 0.81 1 60.38 345 SER B N 1
ATOM 6219 C CA . SER B 1 345 ? 6.711 -8.18 2.186 1 60.38 345 SER B CA 1
ATOM 6220 C C . SER B 1 345 ? 6.664 -9.703 2.252 1 60.38 345 SER B C 1
ATOM 6222 O O . SER B 1 345 ? 7.141 -10.305 3.221 1 60.38 345 SER B O 1
ATOM 6224 N N . LYS B 1 346 ? 6.152 -10.266 1.186 1 60.09 346 LYS B N 1
ATOM 6225 C CA . LYS B 1 346 ? 6.008 -11.719 1.146 1 60.09 346 LYS B CA 1
ATOM 6226 C C . LYS B 1 346 ? 7.195 -12.375 0.446 1 60.09 346 LYS B C 1
ATOM 6228 O O . LYS B 1 346 ? 7.305 -13.602 0.412 1 60.09 346 LYS B O 1
ATOM 6233 N N . GLY B 1 347 ? 8.039 -11.477 -0.05 1 59.56 347 GLY B N 1
ATOM 6234 C CA . GLY B 1 347 ? 9.062 -12 -0.939 1 59.56 347 GLY B CA 1
ATOM 6235 C C . GLY B 1 347 ? 10.203 -12.672 -0.201 1 59.56 347 GLY B C 1
ATOM 6236 O O . GLY B 1 347 ? 10.484 -12.344 0.952 1 59.56 347 GLY B O 1
ATOM 6237 N N . ARG B 1 348 ? 10.617 -13.836 -0.85 1 64.31 348 ARG B N 1
ATOM 6238 C CA . ARG B 1 348 ? 11.797 -14.562 -0.406 1 64.31 348 ARG B CA 1
ATOM 6239 C C . ARG B 1 348 ? 13.055 -14.039 -1.097 1 64.31 348 ARG B C 1
ATOM 6241 O O . ARG B 1 348 ? 12.969 -13.406 -2.152 1 64.31 348 ARG B O 1
ATOM 6248 N N . PHE B 1 349 ? 14.125 -14.258 -0.383 1 75.69 349 PHE B N 1
ATOM 6249 C CA . PHE B 1 349 ? 15.391 -13.805 -0.953 1 75.69 349 PHE B CA 1
ATOM 6250 C C . PHE B 1 349 ? 15.641 -14.453 -2.309 1 75.69 349 PHE B C 1
ATOM 6252 O O . PHE B 1 349 ? 15.992 -13.773 -3.275 1 75.69 349 PHE B O 1
ATOM 6259 N N . VAL B 1 350 ? 15.398 -15.812 -2.367 1 88.75 350 VAL B N 1
ATOM 6260 C CA . VAL B 1 350 ? 15.562 -16.531 -3.623 1 88.75 350 VAL B CA 1
ATOM 6261 C C . VAL B 1 350 ? 14.453 -17.578 -3.77 1 88.75 350 VAL B C 1
ATOM 6263 O O . VAL B 1 350 ? 14.102 -18.25 -2.803 1 88.75 350 VAL B O 1
ATOM 6266 N N . ARG B 1 351 ? 13.938 -17.703 -5.027 1 91.44 351 ARG B N 1
ATOM 6267 C CA . ARG B 1 351 ? 12.93 -18.719 -5.352 1 91.44 351 ARG B CA 1
ATOM 6268 C C . ARG B 1 351 ? 13.297 -19.469 -6.629 1 91.44 351 ARG B C 1
ATOM 6270 O O . ARG B 1 351 ? 13.75 -18.859 -7.602 1 91.44 351 ARG B O 1
ATOM 6277 N N . VAL B 1 352 ? 13.109 -20.75 -6.547 1 94.38 352 VAL B N 1
ATOM 6278 C CA . VAL B 1 352 ? 13.258 -21.578 -7.742 1 94.38 352 VAL B CA 1
ATOM 6279 C C . VAL B 1 352 ? 11.953 -21.578 -8.531 1 94.38 352 VAL B C 1
ATOM 6281 O O . VAL B 1 352 ? 10.883 -21.844 -7.973 1 94.38 352 VAL B O 1
ATOM 6284 N N . LEU B 1 353 ? 12.062 -21.328 -9.852 1 93.44 353 LEU B N 1
ATOM 6285 C CA . LEU B 1 353 ? 10.844 -21.219 -10.641 1 93.44 353 LEU B CA 1
ATOM 6286 C C . LEU B 1 353 ? 10.609 -22.469 -11.477 1 93.44 353 LEU B C 1
ATOM 6288 O O . LEU B 1 353 ? 9.531 -23.062 -11.422 1 93.44 353 LEU B O 1
ATOM 6292 N N . CYS B 1 354 ? 11.586 -22.812 -12.328 1 92.88 354 CYS B N 1
ATOM 6293 C CA . CYS B 1 354 ? 11.406 -23.984 -13.188 1 92.88 354 CYS B CA 1
ATOM 6294 C C . CYS B 1 354 ? 12.727 -24.391 -13.828 1 92.88 354 CYS B C 1
ATOM 6296 O O . CYS B 1 354 ? 13.742 -23.719 -13.656 1 92.88 354 CYS B O 1
ATOM 6298 N N . LEU B 1 355 ? 12.648 -25.547 -14.43 1 92.81 355 LEU B N 1
ATOM 6299 C CA . LEU B 1 355 ? 13.734 -26.047 -15.258 1 92.81 355 LEU B CA 1
ATOM 6300 C C . LEU B 1 355 ? 13.508 -25.703 -16.719 1 92.81 355 LEU B C 1
ATOM 6302 O O . LEU B 1 355 ? 12.438 -25.969 -17.281 1 92.81 355 LEU B O 1
ATOM 6306 N N . LEU B 1 356 ? 14.492 -25.109 -17.266 1 90.44 356 LEU B N 1
ATOM 6307 C CA . LEU B 1 356 ? 14.383 -24.719 -18.656 1 90.44 356 LEU B CA 1
ATOM 6308 C C . LEU B 1 356 ? 14.758 -25.891 -19.578 1 90.44 356 LEU B C 1
ATOM 6310 O O . LEU B 1 356 ? 15.328 -26.875 -19.125 1 90.44 356 LEU B O 1
ATOM 6314 N N . GLN B 1 357 ? 14.484 -25.703 -20.891 1 86.25 357 GLN B N 1
ATOM 6315 C CA . GLN B 1 357 ? 14.727 -26.75 -21.859 1 86.25 357 GLN B CA 1
ATOM 6316 C C . GLN B 1 357 ? 16.219 -27.047 -22 1 86.25 357 GLN B C 1
ATOM 6318 O O . GLN B 1 357 ? 16.625 -28.188 -22.234 1 86.25 357 GLN B O 1
ATOM 6323 N N . ASN B 1 358 ? 16.984 -26 -21.812 1 86.31 358 ASN B N 1
ATOM 6324 C CA . ASN B 1 358 ? 18.422 -26.172 -21.953 1 86.31 358 ASN B CA 1
ATOM 6325 C C . ASN B 1 358 ? 19.047 -26.781 -20.703 1 86.31 358 ASN B C 1
ATOM 6327 O O . ASN B 1 358 ? 20.266 -26.953 -20.625 1 86.31 358 ASN B O 1
ATOM 6331 N N . GLY B 1 359 ? 18.25 -27.047 -19.734 1 89.25 359 GLY B N 1
ATOM 6332 C CA . GLY B 1 359 ? 18.734 -27.703 -18.516 1 89.25 359 GLY B CA 1
ATOM 6333 C C . GLY B 1 359 ? 19.078 -26.719 -17.422 1 89.25 359 GLY B C 1
ATOM 6334 O O . GLY B 1 359 ? 19.406 -27.125 -16.297 1 89.25 359 GLY B O 1
ATOM 6335 N N . GLU B 1 360 ? 18.969 -25.5 -17.672 1 93 360 GLU B N 1
ATOM 6336 C CA . GLU B 1 360 ? 19.25 -24.5 -16.656 1 93 360 GLU B CA 1
ATOM 6337 C C . GLU B 1 360 ? 18.062 -24.297 -15.719 1 93 360 GLU B C 1
ATOM 6339 O O . GLU B 1 360 ? 16.922 -24.578 -16.094 1 93 360 GLU B O 1
ATOM 6344 N N . ILE B 1 361 ? 18.438 -23.844 -14.547 1 95.06 361 ILE B N 1
ATOM 6345 C CA . ILE B 1 361 ? 17.406 -23.578 -13.555 1 95.06 361 ILE B CA 1
ATOM 6346 C C . ILE B 1 361 ? 17.125 -22.078 -13.484 1 95.06 361 ILE B C 1
ATOM 6348 O O . ILE B 1 361 ? 18.047 -21.281 -13.352 1 95.06 361 ILE B O 1
ATOM 6352 N N . LEU B 1 362 ? 15.883 -21.75 -13.602 1 94.44 362 LEU B N 1
ATOM 6353 C CA . LEU B 1 362 ? 15.484 -20.359 -13.516 1 94.44 362 LEU B CA 1
ATOM 6354 C C . LEU B 1 362 ? 15.203 -19.953 -12.07 1 94.44 362 LEU B C 1
ATOM 6356 O O . LEU B 1 362 ? 14.438 -20.641 -11.383 1 94.44 362 LEU B O 1
ATOM 6360 N N . LEU B 1 363 ? 15.789 -18.844 -11.633 1 94.19 363 LEU B N 1
ATOM 6361 C CA . LEU B 1 363 ? 15.672 -18.359 -10.258 1 94.19 363 LEU B CA 1
ATOM 6362 C C . LEU B 1 363 ? 15.164 -16.922 -10.227 1 94.19 363 LEU B C 1
ATOM 6364 O O . LEU B 1 363 ? 15.398 -16.156 -11.156 1 94.19 363 LEU B O 1
ATOM 6368 N N . GLU B 1 364 ? 14.391 -16.625 -9.203 1 91.44 364 GLU B N 1
ATOM 6369 C CA . GLU B 1 364 ? 13.969 -15.266 -8.891 1 91.44 364 GLU B CA 1
ATOM 6370 C C . GLU B 1 364 ? 14.641 -14.766 -7.617 1 91.44 364 GLU B C 1
ATOM 6372 O O . GLU B 1 364 ? 14.586 -15.422 -6.574 1 91.44 364 GLU B O 1
ATOM 6377 N N . TYR B 1 365 ? 15.234 -13.57 -7.688 1 87.56 365 TYR B N 1
ATOM 6378 C CA . TYR B 1 365 ? 15.906 -12.992 -6.531 1 87.56 365 TYR B CA 1
ATOM 6379 C C . TYR B 1 365 ? 15.172 -11.75 -6.043 1 87.56 365 TYR B C 1
ATOM 6381 O O . TYR B 1 365 ? 14.945 -10.812 -6.809 1 87.56 365 TYR B O 1
ATOM 6389 N N . LYS B 1 366 ? 14.789 -11.773 -4.734 1 80.06 366 LYS B N 1
ATOM 6390 C CA . LYS B 1 366 ? 14.266 -10.633 -3.98 1 80.06 366 LYS B CA 1
ATOM 6391 C C . LYS B 1 366 ? 13.078 -10 -4.691 1 80.06 366 LYS B C 1
ATOM 6393 O O . LYS B 1 366 ? 12.898 -8.781 -4.652 1 80.06 366 LYS B O 1
ATOM 6398 N N . SER B 1 367 ? 12.453 -10.812 -5.484 1 81.88 367 SER B N 1
ATOM 6399 C CA . SER B 1 367 ? 11.281 -10.328 -6.211 1 81.88 367 SER B CA 1
ATOM 6400 C C . SER B 1 367 ? 11.641 -9.156 -7.125 1 81.88 367 SER B C 1
ATOM 6402 O O . SER B 1 367 ? 10.875 -8.211 -7.258 1 81.88 367 SER B O 1
ATOM 6404 N N . ARG B 1 368 ? 12.867 -9.258 -7.715 1 80.56 368 ARG B N 1
ATOM 6405 C CA . ARG B 1 368 ? 13.32 -8.125 -8.508 1 80.56 368 ARG B CA 1
ATOM 6406 C C . ARG B 1 368 ? 14.094 -8.594 -9.742 1 80.56 368 ARG B C 1
ATOM 6408 O O . ARG B 1 368 ? 14.172 -7.875 -10.742 1 80.56 368 ARG B O 1
ATOM 6415 N N . ALA B 1 369 ? 14.602 -9.711 -9.594 1 86.06 369 ALA B N 1
ATOM 6416 C CA . ALA B 1 369 ? 15.5 -10.117 -10.672 1 86.06 369 ALA B CA 1
ATOM 6417 C C . ALA B 1 369 ? 15.305 -11.586 -11.023 1 86.06 369 ALA B C 1
ATOM 6419 O O . ALA B 1 369 ? 14.945 -12.391 -10.156 1 86.06 369 ALA B O 1
ATOM 6420 N N . LEU B 1 370 ? 15.609 -11.875 -12.336 1 90.38 370 LEU B N 1
ATOM 6421 C CA . LEU B 1 370 ? 15.625 -13.25 -12.836 1 90.38 370 LEU B CA 1
ATOM 6422 C C . LEU B 1 370 ? 17.047 -13.695 -13.164 1 90.38 370 LEU B C 1
ATOM 6424 O O . LEU B 1 370 ? 17.812 -12.938 -13.766 1 90.38 370 LEU B O 1
ATOM 6428 N N . VAL B 1 371 ? 17.344 -14.891 -12.719 1 92.06 371 VAL B N 1
ATOM 6429 C CA . VAL B 1 371 ? 18.688 -15.438 -12.922 1 92.06 371 VAL B CA 1
ATOM 6430 C C . VAL B 1 371 ? 18.594 -16.875 -13.406 1 92.06 371 VAL B C 1
ATOM 6432 O O . VAL B 1 371 ? 17.781 -17.656 -12.906 1 92.06 371 VAL B O 1
ATOM 6435 N N . SER B 1 372 ? 19.391 -17.172 -14.414 1 92.81 372 SER B N 1
ATOM 6436 C CA . SER B 1 372 ? 19.516 -18.547 -14.852 1 92.81 372 SER B CA 1
ATOM 6437 C C . SER B 1 372 ? 20.766 -19.203 -14.273 1 92.81 372 SER B C 1
ATOM 6439 O O . SER B 1 372 ? 21.828 -18.578 -14.227 1 92.81 372 SER B O 1
ATOM 6441 N N . PHE B 1 373 ? 20.688 -20.391 -13.75 1 95.12 373 PHE B N 1
ATOM 6442 C CA . PHE B 1 373 ? 21.781 -21.156 -13.18 1 95.12 373 PHE B CA 1
ATOM 6443 C C . PHE B 1 373 ? 22.031 -22.422 -13.977 1 95.12 373 PHE B C 1
ATOM 6445 O O . PHE B 1 373 ? 21.125 -23.219 -14.211 1 95.12 373 PHE B O 1
ATOM 6452 N N . ASP B 1 374 ? 23.219 -22.562 -14.336 1 95.12 374 ASP B N 1
ATOM 6453 C CA . ASP B 1 374 ? 23.641 -23.797 -14.992 1 95.12 374 ASP B CA 1
ATOM 6454 C C . ASP B 1 374 ? 24.219 -24.797 -13.984 1 95.12 374 ASP B C 1
ATOM 6456 O O . ASP B 1 374 ? 25.328 -24.609 -13.477 1 95.12 374 ASP B O 1
ATOM 6460 N N . PRO B 1 375 ? 23.547 -25.797 -13.805 1 94 375 PRO B N 1
ATOM 6461 C CA . PRO B 1 375 ? 24.016 -26.75 -12.797 1 94 375 PRO B CA 1
ATOM 6462 C C . PRO B 1 375 ? 25.312 -27.453 -13.203 1 94 375 PRO B C 1
ATOM 6464 O O . PRO B 1 375 ? 26.031 -27.969 -12.344 1 94 375 PRO B O 1
ATOM 6467 N N . LYS B 1 376 ? 25.609 -27.578 -14.422 1 92.69 376 LYS B N 1
ATOM 6468 C CA . LYS B 1 376 ? 26.828 -28.234 -14.883 1 92.69 376 LYS B CA 1
ATOM 6469 C C . LYS B 1 376 ? 28.062 -27.359 -14.648 1 92.69 376 LYS B C 1
ATOM 6471 O O . LYS B 1 376 ? 29.062 -27.812 -14.102 1 92.69 376 LYS B O 1
ATOM 6476 N N . SER B 1 377 ? 27.969 -26.141 -14.977 1 92.94 377 SER B N 1
ATOM 6477 C CA . SER B 1 377 ? 29.109 -25.234 -14.867 1 92.94 377 SER B CA 1
ATOM 6478 C C . SER B 1 377 ? 29.094 -24.5 -13.531 1 92.94 377 SER B C 1
ATOM 6480 O O . SER B 1 377 ? 30.141 -24 -13.094 1 92.94 377 SER B O 1
ATOM 6482 N N . GLY B 1 378 ? 27.938 -24.438 -12.977 1 92.06 378 GLY B N 1
ATOM 6483 C CA . GLY B 1 378 ? 27.828 -23.703 -11.734 1 92.06 378 GLY B CA 1
ATOM 6484 C C . GLY B 1 378 ? 27.766 -22.203 -11.938 1 92.06 378 GLY B C 1
ATOM 6485 O O . GLY B 1 378 ? 27.891 -21.438 -10.977 1 92.06 378 GLY B O 1
ATOM 6486 N N . LYS B 1 379 ? 27.578 -21.812 -13.133 1 92.44 379 LYS B N 1
ATOM 6487 C CA . LYS B 1 379 ? 27.609 -20.391 -13.453 1 92.44 379 LYS B CA 1
ATOM 6488 C C . LYS B 1 379 ? 26.203 -19.797 -13.406 1 92.44 379 LYS B C 1
ATOM 6490 O O . LYS B 1 379 ? 25.219 -20.453 -13.742 1 92.44 379 LYS B O 1
ATOM 6495 N N . PHE B 1 380 ? 26.188 -18.547 -12.969 1 93.12 380 PHE B N 1
ATOM 6496 C CA . PHE B 1 380 ? 24.953 -17.766 -12.938 1 93.12 380 PHE B CA 1
ATOM 6497 C C . PHE B 1 380 ? 24.922 -16.75 -14.086 1 93.12 380 PHE B C 1
ATOM 6499 O O . PHE B 1 380 ? 25.969 -16.188 -14.445 1 93.12 380 PHE B O 1
ATOM 6506 N N . LYS B 1 381 ? 23.75 -16.594 -14.625 1 88.88 381 LYS B N 1
ATOM 6507 C CA . LYS B 1 381 ? 23.531 -15.578 -15.656 1 88.88 381 LYS B CA 1
ATOM 6508 C C . LYS B 1 381 ? 22.312 -14.719 -15.336 1 88.88 381 LYS B C 1
ATOM 6510 O O . LYS B 1 381 ? 21.203 -15.227 -15.18 1 88.88 381 LYS B O 1
ATOM 6515 N N . ASP B 1 382 ? 22.516 -13.445 -15.25 1 87.75 382 ASP B N 1
ATOM 6516 C CA . ASP B 1 382 ? 21.406 -12.523 -15.039 1 87.75 382 ASP B CA 1
ATOM 6517 C C . ASP B 1 382 ? 20.594 -12.336 -16.328 1 87.75 382 ASP B C 1
ATOM 6519 O O . ASP B 1 382 ? 21.156 -12.055 -17.375 1 87.75 382 ASP B O 1
ATOM 6523 N N . LEU B 1 383 ? 19.312 -12.539 -16.188 1 86.62 383 LEU B N 1
ATOM 6524 C CA . LEU B 1 383 ? 18.422 -12.336 -17.312 1 86.62 383 LEU B CA 1
ATOM 6525 C C . LEU B 1 383 ? 17.812 -10.945 -17.297 1 86.62 383 LEU B C 1
ATOM 6527 O O . LEU B 1 383 ? 17.188 -10.555 -16.297 1 86.62 383 LEU B O 1
ATOM 6531 N N . MET B 1 384 ? 18.031 -10.242 -18.312 1 82.31 384 MET B N 1
ATOM 6532 C CA . MET B 1 384 ? 17.5 -8.891 -18.406 1 82.31 384 MET B CA 1
ATOM 6533 C C . MET B 1 384 ? 16.484 -8.781 -19.547 1 82.31 384 MET B C 1
ATOM 6535 O O . MET B 1 384 ? 16.75 -9.227 -20.656 1 82.31 384 MET B O 1
ATOM 6539 N N . PHE B 1 385 ? 15.344 -8.344 -19.203 1 84.75 385 PHE B N 1
ATOM 6540 C CA . PHE B 1 385 ? 14.297 -8.086 -20.188 1 84.75 385 PHE B CA 1
ATOM 6541 C C . PHE B 1 385 ? 13.945 -6.605 -20.219 1 84.75 385 PHE B C 1
ATOM 6543 O O . PHE B 1 385 ? 13.898 -5.945 -19.188 1 84.75 385 PHE B O 1
ATOM 6550 N N . GLN B 1 386 ? 13.648 -6.133 -21.344 1 82.31 386 GLN B N 1
ATOM 6551 C CA . GLN B 1 386 ? 13.227 -4.742 -21.469 1 82.31 386 GLN B CA 1
ATOM 6552 C C . GLN B 1 386 ? 11.836 -4.535 -20.891 1 82.31 386 GLN B C 1
ATOM 6554 O O . GLN B 1 386 ? 10.906 -5.285 -21.203 1 82.31 386 GLN B O 1
ATOM 6559 N N . GLY B 1 387 ? 11.766 -3.609 -20.078 1 79.62 387 GLY B N 1
ATOM 6560 C CA . GLY B 1 387 ? 10.469 -3.25 -19.531 1 79.62 387 GLY B CA 1
ATOM 6561 C C . GLY B 1 387 ? 10.086 -4.07 -18.328 1 79.62 387 GLY B C 1
ATOM 6562 O O . GLY B 1 387 ? 8.93 -4.055 -17.891 1 79.62 387 GLY B O 1
ATOM 6563 N N . ILE B 1 388 ? 10.969 -4.789 -17.797 1 84.06 388 ILE B N 1
ATOM 6564 C CA . ILE B 1 388 ? 10.664 -5.609 -16.641 1 84.06 388 ILE B CA 1
ATOM 6565 C C . ILE B 1 388 ? 10.344 -4.707 -15.445 1 84.06 388 ILE B C 1
ATOM 6567 O O . ILE B 1 388 ? 11 -3.688 -15.234 1 84.06 388 ILE B O 1
ATOM 6571 N N . PRO B 1 389 ? 9.25 -5.035 -14.797 1 80.5 389 PRO B N 1
ATOM 6572 C CA . PRO B 1 389 ? 8.914 -4.219 -13.633 1 80.5 389 PRO B CA 1
ATOM 6573 C C . PRO B 1 389 ? 9.992 -4.25 -12.555 1 80.5 389 PRO B C 1
ATOM 6575 O O . PRO B 1 389 ? 10.789 -5.191 -12.492 1 80.5 389 PRO B O 1
ATOM 6578 N N . LYS B 1 390 ? 9.984 -3.229 -11.711 1 73.38 390 LYS B N 1
ATOM 6579 C CA . LYS B 1 390 ? 11.016 -3.117 -10.68 1 73.38 390 LYS B CA 1
ATOM 6580 C C . LYS B 1 390 ? 10.82 -4.176 -9.594 1 73.38 390 LYS B C 1
ATOM 6582 O O . LYS B 1 390 ? 11.797 -4.707 -9.062 1 73.38 390 LYS B O 1
ATOM 6587 N N . TRP B 1 391 ? 9.562 -4.434 -9.289 1 78.12 391 TRP B N 1
ATOM 6588 C CA . TRP B 1 391 ? 9.219 -5.449 -8.305 1 78.12 391 TRP B CA 1
ATOM 6589 C C . TRP B 1 391 ? 8.125 -6.371 -8.828 1 78.12 391 TRP B C 1
ATOM 6591 O O . TRP B 1 391 ? 7.156 -5.914 -9.445 1 78.12 391 TRP B O 1
ATOM 6601 N N . PHE B 1 392 ? 8.438 -7.656 -8.648 1 85.12 392 PHE B N 1
ATOM 6602 C CA . PHE B 1 392 ? 7.453 -8.586 -9.203 1 85.12 392 PHE B CA 1
ATOM 6603 C C . PHE B 1 392 ? 7.539 -9.938 -8.508 1 85.12 392 PHE B C 1
ATOM 6605 O O . PHE B 1 392 ? 8.531 -10.242 -7.844 1 85.12 392 PHE B O 1
ATOM 6612 N N . GLN B 1 393 ? 6.461 -10.617 -8.586 1 89 393 GLN B N 1
ATOM 6613 C CA . GLN B 1 393 ? 6.43 -12.055 -8.359 1 89 393 GLN B CA 1
ATOM 6614 C C . GLN B 1 393 ? 6.211 -12.812 -9.664 1 89 393 GLN B C 1
ATOM 6616 O O . GLN B 1 393 ? 5.172 -12.664 -10.312 1 89 393 GLN B O 1
ATOM 6621 N N . ALA B 1 394 ? 7.18 -13.602 -9.977 1 91.38 394 ALA B N 1
ATOM 6622 C CA . ALA B 1 394 ? 7.098 -14.328 -11.242 1 91.38 394 ALA B CA 1
ATOM 6623 C C . ALA B 1 394 ? 6.32 -15.625 -11.078 1 91.38 394 ALA B C 1
ATOM 6625 O O . ALA B 1 394 ? 6.488 -16.344 -10.086 1 91.38 394 ALA B O 1
ATOM 6626 N N . VAL B 1 395 ? 5.445 -15.93 -12.07 1 92.25 395 VAL B N 1
ATOM 6627 C CA . VAL B 1 395 ? 4.676 -17.172 -12.141 1 92.25 395 VAL B CA 1
ATOM 6628 C C . VAL B 1 395 ? 4.934 -17.859 -13.477 1 92.25 395 VAL B C 1
ATOM 6630 O O . VAL B 1 395 ? 4.84 -17.234 -14.539 1 92.25 395 VAL B O 1
ATOM 6633 N N . VAL B 1 396 ? 5.332 -19.109 -13.336 1 92.38 396 VAL B N 1
ATOM 6634 C CA . VAL B 1 396 ? 5.523 -19.891 -14.555 1 92.38 396 VAL B CA 1
ATOM 6635 C C . VAL B 1 396 ? 4.168 -20.203 -15.188 1 92.38 396 VAL B C 1
ATOM 6637 O O . VAL B 1 396 ? 3.254 -20.672 -14.508 1 92.38 396 VAL B O 1
ATOM 6640 N N . HIS B 1 397 ? 4.059 -19.891 -16.5 1 91.81 397 HIS B N 1
ATOM 6641 C CA . HIS B 1 397 ? 2.773 -20.016 -17.188 1 91.81 397 HIS B CA 1
ATOM 6642 C C . HIS B 1 397 ? 2.943 -20.562 -18.594 1 91.81 397 HIS B C 1
ATOM 6644 O O . HIS B 1 397 ? 3.807 -20.109 -19.344 1 91.81 397 HIS B O 1
ATOM 6650 N N . VAL B 1 398 ? 2.182 -21.578 -18.859 1 87.25 398 VAL B N 1
ATOM 6651 C CA . VAL B 1 398 ? 2.115 -22.062 -20.234 1 87.25 398 VAL B CA 1
ATOM 6652 C C . VAL B 1 398 ? 0.975 -21.375 -20.969 1 87.25 398 VAL B C 1
ATOM 6654 O O . VAL B 1 398 ? -0.2 -21.625 -20.688 1 87.25 398 VAL B O 1
ATOM 6657 N N . GLY B 1 399 ? 1.364 -20.531 -21.875 1 84.12 399 GLY B N 1
ATOM 6658 C CA . GLY B 1 399 ? 0.352 -19.797 -22.609 1 84.12 399 GLY B CA 1
ATOM 6659 C C . GLY B 1 399 ? -0.5 -20.688 -23.5 1 84.12 399 GLY B C 1
ATOM 6660 O O . GLY B 1 399 ? 0.008 -21.625 -24.125 1 84.12 399 GLY B O 1
ATOM 6661 N N . SER B 1 400 ? -1.813 -20.391 -23.406 1 83.25 400 SER B N 1
ATOM 6662 C CA . SER B 1 400 ? -2.768 -21.125 -24.219 1 83.25 400 SER B CA 1
ATOM 6663 C C . SER B 1 400 ? -3.988 -20.281 -24.562 1 83.25 400 SER B C 1
ATOM 6665 O O . SER B 1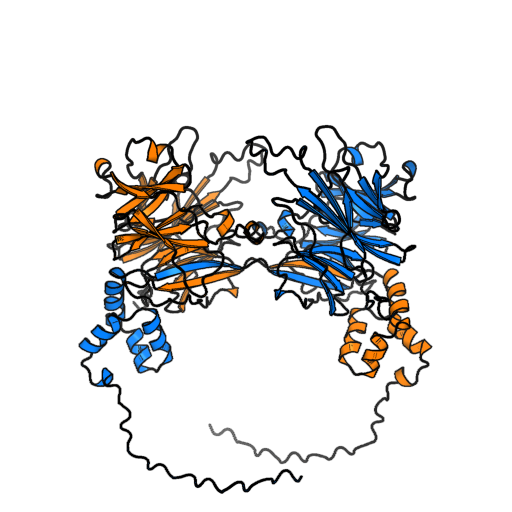 400 ? -4.277 -19.297 -23.859 1 83.25 400 SER B O 1
ATOM 6667 N N . LEU B 1 401 ? -4.637 -20.688 -25.672 1 82.56 401 LEU B N 1
ATOM 6668 C CA . LEU B 1 401 ? -5.879 -20.016 -26.031 1 82.56 401 LEU B CA 1
ATOM 6669 C C . LEU B 1 401 ? -7.09 -20.828 -25.609 1 82.56 401 LEU B C 1
ATOM 6671 O O . LEU B 1 401 ? -8.234 -20.438 -25.844 1 82.56 401 LEU B O 1
ATOM 6675 N N . SER B 1 402 ? -6.777 -21.875 -24.953 1 80.25 402 SER B N 1
ATOM 6676 C CA . SER B 1 402 ? -7.84 -22.781 -24.531 1 80.25 402 SER B CA 1
ATOM 6677 C C . SER B 1 402 ? -8.648 -22.188 -23.375 1 80.25 402 SER B C 1
ATOM 6679 O O . SER B 1 402 ? -8.102 -21.484 -22.531 1 80.25 402 SER B O 1
ATOM 6681 N N . TRP B 1 403 ? -10.023 -22.406 -23.562 1 83.62 403 TRP B N 1
ATOM 6682 C CA . TRP B 1 403 ? -10.906 -22 -22.484 1 83.62 403 TRP B CA 1
ATOM 6683 C C . TRP B 1 403 ? -11.695 -23.188 -21.953 1 83.62 403 TRP B C 1
ATOM 6685 O O . TRP B 1 403 ? -11.719 -24.266 -22.578 1 83.62 403 TRP B O 1
ATOM 6695 N N . ILE B 1 404 ? -12.227 -23.047 -20.812 1 79.19 404 ILE B N 1
ATOM 6696 C CA . ILE B 1 404 ? -12.953 -24.109 -20.125 1 79.19 404 ILE B CA 1
ATOM 6697 C C . ILE B 1 404 ? -14.211 -24.469 -20.922 1 79.19 404 ILE B C 1
ATOM 6699 O O . ILE B 1 404 ? -14.961 -23.578 -21.344 1 79.19 404 ILE B O 1
ATOM 6703 N N . ASP B 1 405 ? -14.266 -25.484 -21.828 1 64.94 405 ASP B N 1
ATOM 6704 C CA . ASP B 1 405 ? -15.461 -25.953 -22.516 1 64.94 405 ASP B CA 1
ATOM 6705 C C . ASP B 1 405 ? -16.609 -26.172 -21.547 1 64.94 405 ASP B C 1
ATOM 6707 O O . ASP B 1 405 ? -16.5 -26.969 -20.609 1 64.94 405 ASP B O 1
ATOM 6711 N N . THR B 1 406 ? -17.281 -25.172 -21.109 1 51.34 406 THR B N 1
ATOM 6712 C CA . THR B 1 406 ? -18.469 -25.484 -20.328 1 51.34 406 THR B CA 1
ATOM 6713 C C . THR B 1 406 ? -19.406 -26.391 -21.094 1 51.34 406 THR B C 1
ATOM 6715 O O . THR B 1 406 ? -19.734 -26.125 -22.266 1 51.34 406 THR B O 1
ATOM 6718 N N . SER B 1 407 ? -19.359 -27.609 -21.016 1 41.22 407 SER B N 1
ATOM 6719 C CA . SER B 1 407 ? -20.484 -28.438 -21.438 1 41.22 407 SER B CA 1
ATOM 6720 C C . SER B 1 407 ? -21.812 -27.703 -21.281 1 41.22 407 SER B C 1
ATOM 6722 O O . SER B 1 407 ? -22.875 -28.297 -21.391 1 41.22 407 SER B O 1
ATOM 6724 N N . ILE B 1 408 ? -22.078 -26.562 -20.984 1 35.69 408 ILE B N 1
ATOM 6725 C CA . ILE B 1 408 ? -23.5 -26.219 -20.859 1 35.69 408 ILE B CA 1
ATOM 6726 C C . ILE B 1 408 ? -24.172 -26.328 -22.234 1 35.69 408 ILE B C 1
ATOM 6728 O O . ILE B 1 408 ? -25.391 -26.172 -22.344 1 35.69 408 ILE B O 1
ATOM 6732 N N . ASP B 1 409 ? -23.688 -26.234 -23.422 1 31.39 409 ASP B N 1
ATOM 6733 C CA . ASP B 1 409 ? -24.688 -26.547 -24.438 1 31.39 409 ASP B CA 1
ATOM 6734 C C . ASP B 1 409 ? -25.031 -28.031 -24.438 1 31.39 409 ASP B C 1
ATOM 6736 O O . ASP B 1 409 ? -25.609 -28.547 -25.391 1 31.39 409 ASP B O 1
ATOM 6740 N N . ALA B 1 410 ? -24.719 -28.859 -23.531 1 27.25 410 ALA B N 1
ATOM 6741 C CA . ALA B 1 410 ? -25.609 -30.016 -23.578 1 27.25 410 ALA B CA 1
ATOM 6742 C C . ALA B 1 410 ? -26.984 -29.641 -23.031 1 27.25 410 ALA B C 1
ATOM 6744 O O . ALA B 1 410 ? -27.109 -28.875 -22.062 1 27.25 410 ALA B O 1
#

pLDDT: mean 78.25, std 18.88, range [20.77, 96.5]

InterPro domains:
  IPR001810 F-box domain [PF12937] (28-67)
  IPR001810 F-box domain [PS50181] (25-75)
  IPR001810 F-box domain [SM00256] (31-71)
  IPR013187 F-box associated beta-propeller, type 3 [PF08268] (92-390)
  IPR017451 F-box associated beta-propeller domain [TIGR01640] (127-359)
  IPR036047 F-box-like domain superfamily [SSF81383] (26-101)
  IPR050796 SCF complex F-box component [PTHR31672] (23-379)

Nearest PDB structures (foldseek):
  8h37-assembly1_N  TM=4.342E-01  e=4.869E-06  Homo sapiens
  6fg9-assembly1_A  TM=4.099E-01  e=5.668E-04  Mus musculus
  6fg9-assembly1_B  TM=2.971E-01  e=6.315E-04  Mus musculus
  8kg8-assembly1_G  TM=4.062E-01  e=4.056E-02  Saccharomyces cerevisiae S288C
  8gex-assembly1_A  TM=3.428E-01  e=3.449E-02  Bacteroides thetaiotaomicron

Sequence (820 aa):
MELDFEKEGERKRRKVDDDEEEHPESRLESLPREIILDILSGLPISSLVQFKSVCRAWRMLARDPDLVNMHSTRMAESNPCLIFHCDYPIRNQLYFVELPACNDKKEKVKMFDVPFWSAMSEFDVVGSCNGLLCLSDALYNDALYIYNPFARKYQELPKSMQYLHQELVFGFGFHPTTMEYKVVKIIYYKNSDRCYRRTFRITNMNSEVQIFTLGSSSWRSMGKAAHHLLQGPSQVLVKGRLHWVTWPRRYKRRSIISFDLADEQFQEVPTPDCYTLNRRKYHLVVLGGCLAAAVYSNFGKLEIWVMREYGVKESWIKKFNIGSHVLRGFERNVNQSFKISKIISKGRFVRVLCLLQNGEILLEYKSRALVSFDPKSGKFKDLMFQGIPKWFQAVVHVGSLSWIDTSIDAMELDFEKEGERKRRKVDDDEEEHPESRLESLPREIILDILSGLPISSLVQFKSVCRAWRMLARDPDLVNMHSTRMAESNPCLIFHCDYPIRNQLYFVELPACNDKKEKVKMFDVPFWSAMSEFDVVGSCNGLLCLSDALYNDALYIYNPFARKYQELPKSMQYLHQELVFGFGFHPTTMEYKVVKIIYYKNSDRCYRRTFRITNMNSEVQIFTLGSSSWRSMGKAAHHLLQGPSQVLVKGRLHWVTWPRRYKRRSIISFDLADEQFQEVPTPDCYTLNRRKYHLVVLGGCLAAAVYSNFGKLEIWVMREYGVKESWIKKFNIGSHVLRGFERNVNQSFKISKIISKGRFVRVLCLLQNGEILLEYKSRALVSFDPKSGKFKDLMFQGIPKWFQAVVHVGSLSWIDTSIDA